Protein AF-0000000080303032 (afdb_homodimer)

Sequence (1088 aa):
MKIQVRINEEGALRNQRHAFSNRFTLVSELLQNARRAGARLIRIDHDPQALILTVQDDGHGLDDFQKLLSFHESGWDADTCTQERPFGVGFSKCLYAASRCVVASGRRRVDIDTAAALAKALVEVEECSLDDAVTGTRVELHGVDLPDLAQRVEELCAGFPVPVWFNGEPLKRAMAEAHLATQASAIGAVHLAGTRDGRYTHDTWVFLQGFCVLRPAWSTREDVNVVHLDSRQFMARLPDRDRLIDEDVQRQRIDTEVKACWRRTLEIAKAELPPRHFIDTYYGVMRGWGHVDLLNDLGTLPAELCSLVSGYPVQVEHGERRHLTPVPTAPSREAIESGAVQLVALDDVGDDNAPRWMMARARGWLVFDWIGVHADHWVMRHVRFLEEEGQRVTPVGEKLRMALEGRWVWPTVILCEKVRLRVGDDETLVGDAGVCHDGNLYIPDGETTGAPVEQLSSFTDEHDQFLEADRDADRDALADLLRLLRAVDPVQTLDSLLQPLRLGKYPLLHGKTFQLTVGVGLAPGHTVDLVDHAAAGGGSHAGRMKIQVRINEEGALRNQRHAFSNRFTLVSELLQNARRAGARLIRIDHDPQALILTVQDDGHGLDDFQKLLSFHESGWDADTCTQERPFGVGFSKCLYAASRCVVASGRRRVDIDTAAALAKALVEVEECSLDDAVTGTRVELHGVDLPDLAQRVEELCAGFPVPVWFNGEPLKRAMAEAHLATQASAIGAVHLAGTRDGRYTHDTWVFLQGFCVLRPAWSTREDVNVVHLDSRQFMARLPDRDRLIDEDVQRQRIDTEVKACWRRTLEIAKAELPPRHFIDTYYGVMRGWGHVDLLNDLGTLPAELCSLVSGYPVQVEHGERRHLTPVPTAPSREAIESGAVQLVALDDVGDDNAPRWMMARARGWLVFDWIGVHADHWVMRHVRFLEEEGQRVTPVGEKLRMALEGRWVWPTVILCEKVRLRVGDDETLVGDAGVCHDGNLYIPDGETTGAPVEQLSSFTDEHDQFLEADRDADRDALADLLRLLRAVDPVQTLDSLLQPLRLGKYPLLHGKTFQLTVGVGLAPGHTVDLVDHAAAGGGSHAGR

Secondary structure (DSSP, 8-state):
-EE--EE-HHHHHHHHGGG---TTHHHHHHHHHHHHTT-S-EEEEEETTTTEEEEEE-SS--S-GGGGGEET---S-HHHHHHH---S-TTHHHHHH-SEEEEEEETEEEEEEHHHHHTT--EEEEE--GGG-EEEEEEEEES---TTHHHHHHHHTTT-SS-EEETTEE---TT-GGGS--EEETTEEEE-TTTTT------EEEEETTEEEE--SS--SSS-EEEEE-TTT--BPTTT--SBTTHHHHHHHHHHHHHHHHHHHHHHHHHHS-HHHHHHHHHHHHHHHT-GGGGTT-S---GGGEEEE-S-----SSS--TTEEE-SSPPPHHHHHHTSS-EEE-PPP-TTTHHHHHHHHHHTPEEE-GGGS-TT-GGGGGEEEGGGS-EEEEEES--EEEE---SS--PEEEE-SEEEEEETTEEEEESSS-EEETTEEEE-TT--S-TTHHHH---B-TTS-B-HHHHHHHHHHHHHHHHHHT---HHHHHHHHHGGG-GGG-GGGTT-EEEEEE--SSS--EEEEE--------------/-EE--EE-HHHHHHHHGGG---TTHHHHHHHHHHHHTT-S-EEEEEETTTTEEEEEE-SS--S-GGGGGEET---S-HHHHHHH---S-TTHHHHHH-SEEEEEEETEEEEEEHHHHHTT--EEEEE--GGG-EEEEEEEEES---TTHHHHHHHHTTT-SS-EEETTEE---TT-GGGS--EEETTEEEEPTTTTT------EEEEETTEEEE--SS--SSS-EEEEE-TTT--BPTTT--SBTTHHHHHHHHHHHHHHHHHHHHHHHHHHS-HHHHHHHHHHHHHHHT-GGGGTT-S---GGGEEEE-S-----SSS--TTEEE-SSPPPHHHHHHTSS-EEE-PPP-TTTHHHHHHHHHHTPEEE-GGGS-TT-GGGGGEEEGGGS-EEEEEES--EEEE---SS--PEEEE-SEEEEEETTEEEEESSS-EEETTEEEE-TT--S-TTHHHH---B-TT--B-HHHHHHHHHHHHHHHHHHT---HHHHHHHHHGGG-GGG-GGGTT-EEEEEE--SSS--EEEEE--------------

InterPro domains:
  IPR036890 Histidine kinase/HSP90-like ATPase superfamily [G3DSA:3.30.565.10] (12-167)
  IPR036890 Histidine kinase/HSP90-like ATPase superfamily [SSF55874] (21-172)

Structure (mmCIF, N/CA/C/O backbone):
data_AF-0000000080303032-model_v1
#
loop_
_entity.id
_entity.type
_entity.pdbx_description
1 polymer 'ATP-binding protein'
#
loop_
_atom_site.group_PDB
_atom_site.id
_atom_site.type_symbol
_atom_site.label_atom_id
_atom_site.label_alt_id
_atom_site.label_comp_id
_atom_site.label_asym_id
_atom_site.label_entity_id
_atom_site.label_seq_id
_atom_site.pdbx_PDB_ins_code
_atom_site.Cartn_x
_atom_site.Cartn_y
_atom_site.Cartn_z
_atom_site.occupancy
_atom_site.B_iso_or_equiv
_atom_site.auth_seq_id
_atom_site.auth_comp_id
_atom_site.auth_asym_id
_atom_site.auth_atom_id
_atom_site.pdbx_PDB_model_num
ATOM 1 N N . MET A 1 1 ? 6.184 -39.406 -44.375 1 84.06 1 MET A N 1
ATOM 2 C CA . MET A 1 1 ? 6.414 -39.75 -43 1 84.06 1 MET A CA 1
ATOM 3 C C . MET A 1 1 ? 5.227 -39.344 -42.125 1 84.06 1 MET A C 1
ATOM 5 O O . MET A 1 1 ? 4.566 -38.344 -42.406 1 84.06 1 MET A O 1
ATOM 9 N N . LYS A 1 2 ? 4.812 -40.25 -41.219 1 92.62 2 LYS A N 1
ATOM 10 C CA . LYS A 1 2 ? 3.695 -39.969 -40.344 1 92.62 2 LYS A CA 1
ATOM 11 C C . LYS A 1 2 ? 4.172 -39.781 -38.906 1 92.62 2 LYS A C 1
ATOM 13 O O . LYS A 1 2 ? 5.129 -40.438 -38.469 1 92.62 2 LYS A O 1
ATOM 18 N N . ILE A 1 3 ? 3.484 -38.875 -38.281 1 93.62 3 ILE A N 1
ATOM 19 C CA . ILE A 1 3 ? 3.828 -38.594 -36.906 1 93.62 3 ILE A CA 1
ATOM 20 C C . ILE A 1 3 ? 2.588 -38.75 -36.031 1 93.62 3 ILE A C 1
ATOM 22 O O . ILE A 1 3 ? 1.463 -38.812 -36.531 1 93.62 3 ILE A O 1
ATOM 26 N N . GLN A 1 4 ? 2.865 -38.938 -34.75 1 94.62 4 GLN A N 1
ATOM 27 C CA . GLN A 1 4 ? 1.765 -39.156 -33.844 1 94.62 4 GLN A CA 1
ATOM 28 C C . GLN A 1 4 ? 2.152 -38.781 -32.406 1 94.62 4 GLN A C 1
ATOM 30 O O . GLN A 1 4 ? 3.326 -38.844 -32.031 1 94.62 4 GLN A O 1
ATOM 35 N N . VAL A 1 5 ? 1.166 -38.406 -31.656 1 93.19 5 VAL A N 1
ATOM 36 C CA . VAL A 1 5 ? 1.398 -38.062 -30.25 1 93.19 5 VAL A CA 1
ATOM 37 C C . VAL A 1 5 ? 1.874 -39.281 -29.484 1 93.19 5 VAL A C 1
ATOM 39 O O . VAL A 1 5 ? 1.268 -40.344 -29.578 1 93.19 5 VAL A O 1
ATOM 42 N N . ARG A 1 6 ? 2.963 -39.062 -28.797 1 90.44 6 ARG A N 1
ATOM 43 C CA . ARG A 1 6 ? 3.545 -40.094 -27.938 1 90.44 6 ARG A CA 1
ATOM 44 C C . ARG A 1 6 ? 3.965 -39.531 -26.594 1 90.44 6 ARG A C 1
ATOM 46 O O . ARG A 1 6 ? 4.316 -38.344 -26.516 1 90.44 6 ARG A O 1
ATOM 53 N N . ILE A 1 7 ? 3.883 -40.375 -25.578 1 89 7 ILE A N 1
ATOM 54 C CA . ILE A 1 7 ? 4.305 -39.938 -24.266 1 89 7 ILE A CA 1
ATOM 55 C C . ILE A 1 7 ? 5.457 -40.812 -23.766 1 89 7 ILE A C 1
ATOM 57 O O . ILE A 1 7 ? 5.352 -42.031 -23.766 1 89 7 ILE A O 1
ATOM 61 N N . ASN A 1 8 ? 6.543 -40.156 -23.453 1 88.25 8 ASN A N 1
ATOM 62 C CA . ASN A 1 8 ? 7.648 -40.844 -22.797 1 88.25 8 ASN A CA 1
ATOM 63 C C . ASN A 1 8 ? 7.41 -40.969 -21.297 1 88.25 8 ASN A C 1
ATOM 65 O O . ASN A 1 8 ? 7.477 -39.969 -20.562 1 88.25 8 ASN A O 1
ATOM 69 N N . GLU A 1 9 ? 7.293 -42.156 -20.812 1 86.12 9 GLU A N 1
ATOM 70 C CA . GLU A 1 9 ? 6.91 -42.375 -19.422 1 86.12 9 GLU A CA 1
ATOM 71 C C . GLU A 1 9 ? 8.016 -41.969 -18.469 1 86.12 9 GLU A C 1
ATOM 73 O O . GLU A 1 9 ? 7.75 -41.344 -17.438 1 86.12 9 GLU A O 1
ATOM 78 N N . GLU A 1 10 ? 9.203 -42.312 -18.812 1 84.38 10 GLU A N 1
ATOM 79 C CA . GLU A 1 10 ? 10.336 -41.969 -17.953 1 84.38 10 GLU A CA 1
ATOM 80 C C . GLU A 1 10 ? 10.5 -40.469 -17.844 1 84.38 10 GLU A C 1
ATOM 82 O O . GLU A 1 10 ? 10.734 -39.938 -16.75 1 84.38 10 GLU A O 1
ATOM 87 N N . GLY A 1 11 ? 10.32 -39.844 -18.969 1 86.56 11 GLY A N 1
ATOM 88 C CA . GLY A 1 11 ? 10.398 -38.406 -18.969 1 86.56 11 GLY A CA 1
ATOM 89 C C . GLY A 1 11 ? 9.281 -37.75 -18.203 1 86.56 11 GLY A C 1
ATOM 90 O O . GLY A 1 11 ? 9.508 -36.719 -17.516 1 86.56 11 GLY A O 1
ATOM 91 N N . ALA A 1 12 ? 8.203 -38.344 -18.281 1 87.38 12 ALA A N 1
ATOM 92 C CA . ALA A 1 12 ? 7.047 -37.812 -17.562 1 87.38 12 ALA A CA 1
ATOM 93 C C . ALA A 1 12 ? 7.266 -37.875 -16.062 1 87.38 12 ALA A C 1
ATOM 95 O O . ALA A 1 12 ? 6.957 -36.906 -15.344 1 87.38 12 ALA A O 1
ATOM 96 N N . LEU A 1 13 ? 7.848 -38.906 -15.609 1 87.12 13 LEU A N 1
ATOM 97 C CA . LEU A 1 13 ? 8.102 -39.062 -14.188 1 87.12 13 LEU A CA 1
ATOM 98 C C . LEU A 1 13 ? 9.156 -38.062 -13.703 1 87.12 13 LEU A C 1
ATOM 100 O O . LEU A 1 13 ? 9.016 -37.469 -12.633 1 87.12 13 LEU A O 1
ATOM 104 N N . ARG A 1 14 ? 10.07 -37.844 -14.469 1 84.56 14 ARG A N 1
ATOM 105 C CA . ARG A 1 14 ? 11.133 -36.906 -14.133 1 84.56 14 ARG A CA 1
ATOM 106 C C . ARG A 1 14 ? 10.602 -35.5 -14.078 1 84.56 14 ARG A C 1
ATOM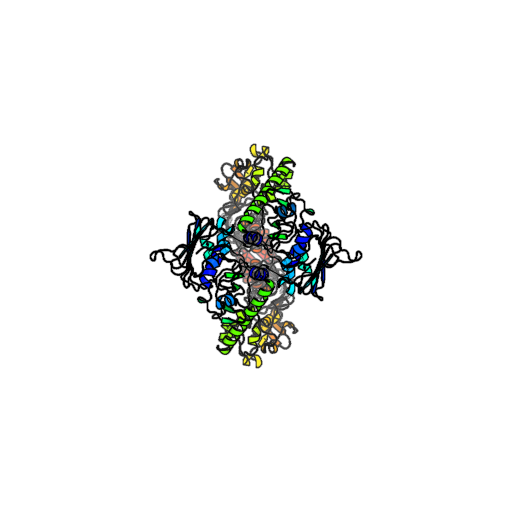 108 O O . ARG A 1 14 ? 10.906 -34.719 -13.148 1 84.56 14 ARG A O 1
ATOM 115 N N . ASN A 1 15 ? 9.805 -35.188 -15.062 1 87.38 15 ASN A N 1
ATOM 116 C CA . ASN A 1 15 ? 9.273 -33.844 -15.18 1 87.38 15 ASN A CA 1
ATOM 117 C C . ASN A 1 15 ? 8.281 -33.531 -14.062 1 87.38 15 ASN A C 1
ATOM 119 O O . ASN A 1 15 ? 8.18 -32.375 -13.617 1 87.38 15 ASN A O 1
ATOM 123 N N . GLN A 1 16 ? 7.691 -34.5 -13.602 1 86.94 16 GLN A N 1
ATOM 124 C CA . GLN A 1 16 ? 6.648 -34.312 -12.602 1 86.94 16 GLN A CA 1
ATOM 125 C C . GLN A 1 16 ? 7.223 -33.75 -11.305 1 86.94 16 GLN A C 1
ATOM 127 O O . GLN A 1 16 ? 6.559 -32.969 -10.609 1 86.94 16 GLN A O 1
ATOM 132 N N . ARG A 1 17 ? 8.391 -34.031 -11.039 1 85.38 17 ARG A N 1
ATOM 133 C CA . ARG A 1 17 ? 9.07 -33.531 -9.852 1 85.38 17 ARG A CA 1
ATOM 134 C C . ARG A 1 17 ? 9.094 -32.031 -9.828 1 85.38 17 ARG A C 1
ATOM 136 O O . ARG A 1 17 ? 9.016 -31.406 -8.766 1 85.38 17 ARG A O 1
ATOM 143 N N . HIS A 1 18 ? 9.086 -31.5 -10.984 1 86.75 18 HIS A N 1
ATOM 144 C CA . HIS A 1 18 ? 9.273 -30.047 -11.094 1 86.75 18 HIS A CA 1
ATOM 145 C C . HIS A 1 18 ? 7.949 -29.344 -11.367 1 86.75 18 HIS A C 1
ATOM 147 O O . HIS A 1 18 ? 7.93 -28.156 -11.672 1 86.75 18 HIS A O 1
ATOM 153 N N . ALA A 1 19 ? 6.945 -30.094 -11.289 1 86.75 19 ALA A N 1
ATOM 154 C CA . ALA A 1 19 ? 5.633 -29.5 -11.539 1 86.75 19 ALA A CA 1
ATOM 155 C C . ALA A 1 19 ? 5.031 -28.938 -10.25 1 86.75 19 ALA A C 1
ATOM 157 O O . ALA A 1 19 ? 4.055 -28.188 -10.297 1 86.75 19 ALA A O 1
ATOM 158 N N . PHE A 1 20 ? 5.695 -29.281 -9.18 1 85.5 20 PHE A N 1
ATOM 159 C CA . PHE A 1 20 ? 5.18 -28.812 -7.898 1 85.5 20 PHE A CA 1
ATOM 160 C C . PHE A 1 20 ? 5.875 -27.531 -7.469 1 85.5 20 PHE A C 1
ATOM 162 O O . PHE A 1 20 ? 7.094 -27.406 -7.586 1 85.5 20 PHE A O 1
ATOM 169 N N . SER A 1 21 ? 5.066 -26.641 -6.902 1 80.62 21 SER A N 1
ATOM 170 C CA . SER A 1 21 ? 5.531 -25.281 -6.645 1 80.62 21 SER A CA 1
ATOM 171 C C . SER A 1 21 ? 6.422 -25.234 -5.41 1 80.62 21 SER A C 1
ATOM 173 O O . SER A 1 21 ? 7.367 -24.438 -5.355 1 80.62 21 SER A O 1
ATOM 175 N N . ASN A 1 22 ? 5.949 -26 -4.398 1 82.81 22 ASN A N 1
ATOM 176 C CA . ASN A 1 22 ? 6.73 -25.891 -3.172 1 82.81 22 ASN A CA 1
ATOM 177 C C . ASN A 1 22 ? 6.668 -27.188 -2.363 1 82.81 22 ASN A C 1
ATOM 179 O O . ASN A 1 22 ? 5.895 -28.094 -2.689 1 82.81 22 ASN A O 1
ATOM 183 N N . ARG A 1 23 ? 7.441 -27.234 -1.36 1 86.06 23 ARG A N 1
ATOM 184 C CA . ARG A 1 23 ? 7.629 -28.453 -0.582 1 86.06 23 ARG A CA 1
ATOM 185 C C . ARG A 1 23 ? 6.402 -28.75 0.278 1 86.06 23 ARG A C 1
ATOM 187 O O . ARG A 1 23 ? 6.234 -29.859 0.761 1 86.06 23 ARG A O 1
ATOM 194 N N . PHE A 1 24 ? 5.543 -27.828 0.519 1 89.06 24 PHE A N 1
ATOM 195 C CA . PHE A 1 24 ? 4.41 -28.031 1.416 1 89.06 24 PHE A CA 1
ATOM 196 C C . PHE A 1 24 ? 3.23 -28.641 0.673 1 89.06 24 PHE A C 1
ATOM 198 O O . PHE A 1 24 ? 2.246 -29.047 1.291 1 89.06 24 PHE A O 1
ATOM 205 N N . THR A 1 25 ? 3.334 -28.766 -0.634 1 89.44 25 THR A N 1
ATOM 206 C CA . THR A 1 25 ? 2.25 -29.297 -1.453 1 89.44 25 THR A CA 1
ATOM 207 C C . THR A 1 25 ? 1.944 -30.734 -1.076 1 89.44 25 THR A C 1
ATOM 209 O O . THR A 1 25 ? 0.823 -31.219 -1.268 1 89.44 25 THR A O 1
ATOM 212 N N . LEU A 1 26 ? 2.895 -31.406 -0.548 1 92.38 26 LEU A N 1
ATOM 213 C CA . LEU A 1 26 ? 2.646 -32.781 -0.146 1 92.38 26 LEU A CA 1
ATOM 214 C C . LEU A 1 26 ? 1.559 -32.844 0.92 1 92.38 26 LEU A C 1
ATOM 216 O O . LEU A 1 26 ? 0.763 -33.812 0.94 1 92.38 26 LEU A O 1
ATOM 220 N N . VAL A 1 27 ? 1.464 -31.859 1.746 1 94.75 27 VAL A N 1
ATOM 221 C CA . VAL A 1 27 ? 0.448 -31.828 2.793 1 94.75 27 VAL A CA 1
ATOM 222 C C . VAL A 1 27 ? -0.932 -31.641 2.168 1 94.75 27 VAL A C 1
ATOM 224 O O . VAL A 1 27 ? -1.874 -32.344 2.5 1 94.75 27 VAL A O 1
ATOM 227 N N . SER A 1 28 ? -0.99 -30.734 1.259 1 93.19 28 SER A N 1
ATOM 228 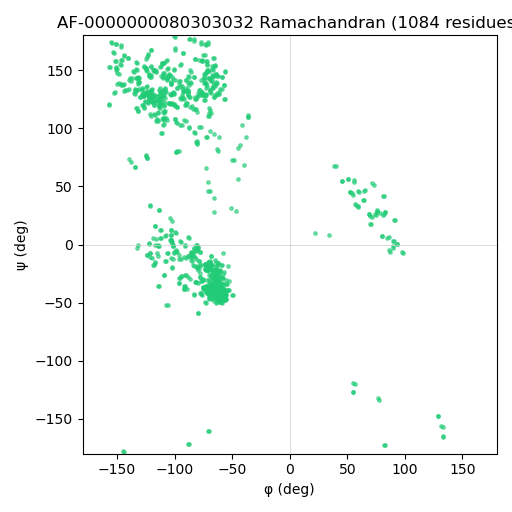C CA . SER A 1 28 ? -2.26 -30.484 0.584 1 93.19 28 SER A CA 1
ATOM 229 C C . SER A 1 28 ? -2.74 -31.719 -0.166 1 93.19 28 SER A C 1
ATOM 231 O O . SER A 1 28 ? -3.936 -32.031 -0.178 1 93.19 28 SER A O 1
ATOM 233 N N . GLU A 1 29 ? -1.803 -32.375 -0.748 1 91.94 29 GLU A N 1
ATOM 234 C CA . GLU A 1 29 ? -2.145 -33.594 -1.493 1 91.94 29 GLU A CA 1
ATOM 235 C C . GLU A 1 29 ? -2.721 -34.656 -0.572 1 91.94 29 GLU A C 1
ATOM 237 O O . GLU A 1 29 ? -3.725 -35.312 -0.9 1 91.94 29 GLU A O 1
ATOM 242 N N . LEU A 1 30 ? -2.096 -34.844 0.532 1 95.62 30 LEU A N 1
ATOM 243 C CA . LEU A 1 30 ? -2.557 -35.844 1.464 1 95.62 30 LEU A CA 1
ATOM 244 C C . LEU A 1 30 ? -3.908 -35.469 2.062 1 95.62 30 LEU A C 1
ATOM 246 O O . LEU A 1 30 ? -4.766 -36.344 2.266 1 95.62 30 LEU A O 1
ATOM 250 N N . LEU A 1 31 ? -4.066 -34.188 2.291 1 96 31 LEU A N 1
ATOM 251 C CA . LEU A 1 31 ? -5.355 -33.719 2.779 1 96 31 LEU A CA 1
ATOM 252 C C . LEU A 1 31 ? -6.453 -33.969 1.751 1 96 31 LEU A C 1
ATOM 254 O O . LEU A 1 31 ? -7.555 -34.375 2.104 1 96 31 LEU A O 1
ATOM 258 N N . GLN A 1 32 ? -6.145 -33.75 0.518 1 92.94 32 GLN A N 1
ATOM 259 C CA . GLN A 1 32 ? -7.109 -33.969 -0.552 1 92.94 32 GLN A CA 1
ATOM 260 C C . GLN A 1 32 ? -7.484 -35.438 -0.647 1 92.94 32 GLN A C 1
ATOM 262 O O . GLN A 1 32 ? -8.664 -35.781 -0.78 1 92.94 32 GLN A O 1
ATOM 267 N N . ASN A 1 33 ? -6.473 -36.25 -0.577 1 92.75 33 ASN A N 1
ATOM 268 C CA . ASN A 1 33 ? -6.738 -37.688 -0.634 1 92.75 33 ASN A CA 1
ATOM 269 C C . ASN A 1 33 ? -7.629 -38.156 0.519 1 92.75 33 ASN A C 1
ATOM 271 O O . ASN A 1 33 ? -8.547 -38.938 0.323 1 92.75 33 ASN A O 1
ATOM 275 N N . ALA A 1 34 ? -7.34 -37.688 1.645 1 95.69 34 ALA A N 1
ATOM 276 C CA . ALA A 1 34 ? -8.148 -38 2.812 1 95.69 34 ALA A CA 1
ATOM 277 C C . ALA A 1 34 ? -9.602 -37.594 2.619 1 95.69 34 ALA A C 1
ATOM 279 O O . ALA A 1 34 ? -10.523 -38.344 2.91 1 95.69 34 ALA A O 1
ATOM 280 N N . ARG A 1 35 ? -9.789 -36.406 2.16 1 94.25 35 ARG A N 1
ATOM 281 C CA . ARG A 1 35 ? -11.125 -35.875 1.912 1 94.25 35 ARG A CA 1
ATOM 282 C C . ARG A 1 35 ? -11.867 -36.719 0.886 1 94.25 35 ARG A C 1
ATOM 284 O O . ARG A 1 35 ? -13.031 -37.062 1.094 1 94.25 35 ARG A O 1
ATOM 291 N N . ARG A 1 36 ? -11.211 -37.094 -0.184 1 92.69 36 ARG A N 1
ATOM 292 C CA . ARG A 1 36 ? -11.805 -37.906 -1.241 1 92.69 36 ARG A CA 1
ATOM 293 C C . ARG A 1 36 ? -12.195 -39.281 -0.721 1 92.69 36 ARG A C 1
ATOM 295 O O . ARG A 1 36 ? -13.164 -39.906 -1.198 1 92.69 36 ARG A O 1
ATOM 302 N N . ALA A 1 37 ? -11.492 -39.688 0.276 1 93.69 37 ALA A N 1
ATOM 303 C CA . ALA A 1 37 ? -11.766 -41 0.885 1 93.69 37 ALA A CA 1
ATOM 304 C C . ALA A 1 37 ? -12.953 -40.906 1.844 1 93.69 37 ALA A C 1
ATOM 306 O O . ALA A 1 37 ? -13.328 -41.906 2.467 1 93.69 37 ALA A O 1
ATOM 307 N N . GLY A 1 38 ? -13.453 -39.75 2.027 1 94.5 38 GLY A N 1
ATOM 308 C CA . GLY A 1 38 ? -14.602 -39.562 2.896 1 94.5 38 GLY A CA 1
ATOM 309 C C . GLY A 1 38 ? -14.234 -39.469 4.363 1 94.5 38 GLY A C 1
ATOM 310 O O . GLY A 1 38 ? -15.008 -39.906 5.23 1 94.5 38 GLY A O 1
ATOM 311 N N . ALA A 1 39 ? -13.109 -39.031 4.633 1 97.06 39 ALA A N 1
ATOM 312 C CA . ALA A 1 39 ? -12.648 -38.938 6.012 1 97.06 39 ALA A CA 1
ATOM 313 C C . ALA A 1 39 ? -13.531 -37.969 6.805 1 97.06 39 ALA A C 1
ATOM 315 O O . ALA A 1 39 ? -13.984 -36.938 6.277 1 97.06 39 ALA A O 1
ATOM 316 N N . ARG A 1 40 ? -13.734 -38.281 8.078 1 97.62 40 ARG A N 1
ATOM 317 C CA . ARG A 1 40 ? -14.438 -37.406 9.008 1 97.62 40 ARG A CA 1
ATOM 318 C C . ARG A 1 40 ? -13.461 -36.688 9.914 1 97.62 40 ARG A C 1
ATOM 320 O O . ARG A 1 40 ? -13.805 -35.656 10.523 1 97.62 40 ARG A O 1
ATOM 327 N N . LEU A 1 41 ? -12.32 -37.281 9.977 1 98.06 41 LEU A N 1
ATOM 328 C CA . LEU A 1 41 ? -11.242 -36.688 10.766 1 98.06 41 LEU A CA 1
ATOM 329 C C . LEU A 1 41 ? -9.883 -37 10.148 1 98.06 41 LEU A C 1
ATOM 331 O O . LEU A 1 41 ? -9.648 -38.156 9.719 1 98.06 41 LEU A O 1
ATOM 335 N N . ILE A 1 42 ? -8.961 -36 10.133 1 98.56 42 ILE A N 1
ATOM 336 C CA . ILE A 1 42 ? -7.602 -36.156 9.641 1 98.56 42 ILE A CA 1
ATOM 337 C C . ILE A 1 42 ? -6.609 -35.719 10.711 1 98.56 42 ILE A C 1
ATOM 339 O O . ILE A 1 42 ? -6.754 -34.625 11.289 1 98.56 42 ILE A O 1
ATOM 343 N N . ARG A 1 43 ? -5.652 -36.5 11.008 1 98.5 43 ARG A N 1
ATOM 344 C CA . ARG A 1 43 ? -4.605 -36.188 11.969 1 98.5 43 ARG A CA 1
ATOM 345 C C . ARG A 1 43 ? -3.258 -36.031 11.281 1 98.5 43 ARG A C 1
ATOM 347 O O . ARG A 1 43 ? -2.838 -36.875 10.508 1 98.5 43 ARG A O 1
ATOM 354 N N . ILE A 1 44 ? -2.637 -34.906 11.516 1 98.44 44 ILE A N 1
ATOM 355 C CA . ILE A 1 44 ? -1.302 -34.625 11 1 98.44 44 ILE A CA 1
ATOM 356 C C . ILE A 1 44 ? -0.309 -34.531 12.156 1 98.44 44 ILE A C 1
ATOM 358 O O . ILE A 1 44 ? -0.483 -33.719 13.07 1 98.44 44 ILE A O 1
ATOM 362 N N . ASP A 1 45 ? 0.649 -35.312 12.156 1 98.25 45 ASP A N 1
ATOM 363 C CA . ASP A 1 45 ? 1.74 -35.281 13.133 1 98.25 45 ASP A CA 1
ATOM 364 C C . ASP A 1 45 ? 3.074 -35 12.445 1 98.25 45 ASP A C 1
ATOM 366 O O . ASP A 1 45 ? 3.469 -35.719 11.516 1 98.25 45 ASP A O 1
ATOM 370 N N . HIS A 1 46 ? 3.734 -33.969 12.859 1 97.75 46 HIS A N 1
ATOM 371 C CA . HIS A 1 46 ? 4.992 -33.531 12.258 1 97.75 46 HIS A CA 1
ATOM 372 C C . HIS A 1 46 ? 6.094 -33.406 13.312 1 97.75 46 HIS A C 1
ATOM 374 O O . HIS A 1 46 ? 5.91 -32.75 14.336 1 97.75 46 HIS A O 1
ATOM 380 N N . ASP A 1 47 ? 7.172 -34.094 13.156 1 96.38 47 ASP A N 1
ATOM 381 C CA . ASP A 1 47 ? 8.383 -34 13.969 1 96.38 47 ASP A CA 1
ATOM 382 C C . ASP A 1 47 ? 9.531 -33.406 13.172 1 96.38 47 ASP A C 1
ATOM 384 O O . ASP A 1 47 ? 10.227 -34.094 12.438 1 96.38 47 ASP A O 1
ATOM 388 N N . PRO A 1 48 ? 9.711 -32.156 13.32 1 93.56 48 PRO A N 1
ATOM 389 C CA . PRO A 1 48 ? 10.727 -31.484 12.508 1 93.56 48 PRO A CA 1
ATOM 390 C C . PRO A 1 48 ? 12.133 -32 12.773 1 93.56 48 PRO A C 1
ATOM 392 O O . PRO A 1 48 ? 12.977 -32.031 11.875 1 93.56 48 PRO A O 1
ATOM 395 N N . GLN A 1 49 ? 12.477 -32.438 13.984 1 94.62 49 GLN A N 1
ATOM 396 C CA . GLN A 1 49 ? 13.805 -32.938 14.32 1 94.62 49 GLN A CA 1
ATOM 397 C C . GLN A 1 49 ? 14.062 -34.312 13.672 1 94.62 49 GLN A C 1
ATOM 399 O O . GLN A 1 49 ? 15.125 -34.531 13.078 1 94.62 49 GLN A O 1
ATOM 404 N N . ALA A 1 50 ? 13.086 -35.125 13.688 1 95.88 50 ALA A N 1
ATOM 405 C CA . ALA A 1 50 ? 13.227 -36.469 13.094 1 95.88 50 ALA A CA 1
ATOM 406 C C . ALA A 1 50 ? 12.938 -36.406 11.594 1 95.88 50 ALA A C 1
ATOM 408 O O . ALA A 1 50 ? 13.172 -37.406 10.883 1 95.88 50 ALA A O 1
ATOM 409 N N . LEU A 1 51 ? 12.406 -35.312 11.062 1 96.56 51 LEU A N 1
ATOM 410 C CA . LEU A 1 51 ? 12.039 -35.125 9.664 1 96.56 51 LEU A CA 1
ATOM 411 C C . LEU A 1 51 ? 10.992 -36.156 9.234 1 96.56 51 LEU A C 1
ATOM 413 O O . LEU A 1 51 ? 11.133 -36.781 8.188 1 96.56 51 LEU A O 1
ATOM 417 N N . ILE A 1 52 ? 9.984 -36.312 10.125 1 97.69 52 ILE A N 1
ATOM 418 C CA . ILE A 1 52 ? 8.914 -37.25 9.852 1 97.69 52 ILE A CA 1
ATOM 419 C C . ILE A 1 52 ? 7.57 -36.531 9.82 1 97.69 52 ILE A C 1
ATOM 421 O O . ILE A 1 52 ? 7.285 -35.719 10.68 1 97.69 52 ILE A O 1
ATOM 425 N N . LEU A 1 53 ? 6.789 -36.812 8.82 1 98 53 LEU A N 1
ATOM 426 C CA . LEU A 1 53 ? 5.406 -36.375 8.711 1 98 53 LEU A CA 1
ATOM 427 C C . LEU A 1 53 ? 4.449 -37.562 8.625 1 98 53 LEU A C 1
ATOM 429 O O . LEU A 1 53 ? 4.656 -38.469 7.824 1 98 53 LEU A O 1
ATOM 433 N N . THR A 1 54 ? 3.451 -37.562 9.469 1 98.31 54 THR A N 1
ATOM 434 C CA . THR A 1 54 ? 2.428 -38.594 9.422 1 98.31 54 THR A CA 1
ATOM 435 C C . THR A 1 54 ? 1.043 -38 9.234 1 98.31 54 THR A C 1
ATOM 437 O O . THR A 1 54 ? 0.682 -37.031 9.922 1 98.31 54 THR A O 1
ATOM 440 N N . VAL A 1 55 ? 0.31 -38.5 8.297 1 98.25 55 VAL A N 1
ATOM 441 C CA . VAL A 1 55 ? -1.073 -38.094 8.062 1 98.25 55 VAL A CA 1
ATOM 442 C C . VAL A 1 55 ? -1.985 -39.312 8.125 1 98.25 55 VAL A C 1
ATOM 444 O O . VAL A 1 55 ? -1.773 -40.281 7.402 1 98.25 55 VAL A O 1
ATOM 447 N N . GLN A 1 56 ? -2.934 -39.25 8.992 1 98.25 56 GLN A N 1
ATOM 448 C CA . GLN A 1 56 ? -3.861 -40.344 9.156 1 98.25 56 GLN A CA 1
ATOM 449 C C . GLN A 1 56 ? -5.309 -39.875 9.039 1 98.25 56 GLN A C 1
ATOM 451 O O . GLN A 1 56 ? -5.688 -38.875 9.617 1 98.25 56 GLN A O 1
ATOM 456 N N . ASP A 1 57 ? -6.043 -40.625 8.195 1 98.12 57 ASP A N 1
ATOM 457 C CA . ASP A 1 57 ? -7.465 -40.344 8.062 1 98.12 57 ASP A CA 1
ATOM 458 C C . ASP A 1 57 ? -8.312 -41.531 8.438 1 98.12 57 ASP A C 1
ATOM 460 O O . ASP A 1 57 ? -7.789 -42.625 8.633 1 98.12 57 ASP A O 1
ATOM 464 N N . ASP A 1 58 ? -9.641 -41.375 8.617 1 97.62 58 ASP A N 1
ATOM 465 C CA . ASP A 1 58 ? -10.562 -42.469 8.945 1 97.62 58 ASP A CA 1
ATOM 466 C C . ASP A 1 58 ? -11.539 -42.719 7.797 1 97.62 58 ASP A C 1
ATOM 468 O O . ASP A 1 58 ? -12.711 -43.031 8.031 1 97.62 58 ASP A O 1
ATOM 472 N N . GLY A 1 59 ? -11.07 -42.438 6.605 1 96.12 59 GLY A N 1
ATOM 473 C CA . GLY A 1 59 ? -11.914 -42.688 5.441 1 96.12 59 GLY A CA 1
ATOM 474 C C . GLY A 1 59 ? -12.117 -44.156 5.137 1 96.12 59 GLY A C 1
ATOM 475 O O . GLY A 1 59 ? -11.93 -45 6.008 1 96.12 59 GLY A O 1
ATOM 476 N N . HIS A 1 60 ? -12.531 -44.469 3.883 1 93.75 60 HIS A N 1
ATOM 477 C CA . HIS A 1 60 ? -12.914 -45.812 3.525 1 93.75 60 HIS A CA 1
ATOM 478 C C . HIS A 1 60 ? -11.68 -46.688 3.252 1 93.75 60 HIS A C 1
ATOM 480 O O . HIS A 1 60 ? -11.805 -47.875 3.01 1 93.75 60 HIS A O 1
ATOM 486 N N . GLY A 1 61 ? -10.547 -46.062 3.34 1 93.31 61 GLY A N 1
ATOM 487 C CA . GLY A 1 61 ? -9.312 -46.812 3.18 1 93.31 61 GLY A CA 1
ATOM 488 C C . GLY A 1 61 ? -8.938 -47.031 1.728 1 93.31 61 GLY A C 1
ATOM 489 O O . GLY A 1 61 ? -9.508 -46.406 0.828 1 93.31 61 GLY A O 1
ATOM 490 N N . LEU A 1 62 ? -7.895 -47.844 1.581 1 91.38 62 LEU A N 1
ATOM 491 C CA . LEU A 1 62 ? -7.32 -48.156 0.275 1 91.38 62 LEU A CA 1
ATOM 492 C C . LEU A 1 62 ? -7.438 -49.656 -0.03 1 91.38 62 LEU A C 1
ATOM 494 O O . LEU A 1 62 ? -6.809 -50.469 0.637 1 91.38 62 LEU A O 1
ATOM 498 N N . ASP A 1 63 ? -8.227 -49.938 -0.985 1 86.44 63 ASP A N 1
ATOM 499 C CA . ASP A 1 63 ? -8.414 -51.344 -1.348 1 86.44 63 ASP A CA 1
ATOM 500 C C . ASP A 1 63 ? -7.297 -51.812 -2.275 1 86.44 63 ASP A C 1
ATOM 502 O O . ASP A 1 63 ? -6.789 -52.938 -2.123 1 86.44 63 ASP A O 1
ATOM 506 N N . ASP A 1 64 ? -6.988 -50.969 -3.217 1 91.38 64 ASP A N 1
ATOM 507 C CA . ASP A 1 64 ? -5.953 -51.312 -4.199 1 91.38 64 ASP A CA 1
ATOM 508 C C . ASP A 1 64 ? -4.762 -50.375 -4.066 1 91.38 64 ASP A C 1
ATOM 510 O O . ASP A 1 64 ? -4.812 -49.219 -4.52 1 91.38 64 ASP A O 1
ATOM 514 N N . PHE A 1 65 ? -3.684 -50.906 -3.531 1 93.94 65 PHE A N 1
ATOM 515 C CA . PHE A 1 65 ? -2.498 -50.094 -3.27 1 93.94 65 PHE A CA 1
ATOM 516 C C . PHE A 1 65 ? -1.829 -49.688 -4.574 1 93.94 65 PHE A C 1
ATOM 518 O O . PHE A 1 65 ? -1.049 -48.719 -4.602 1 93.94 65 PHE A O 1
ATOM 525 N N . GLN A 1 66 ? -2.141 -50.375 -5.641 1 93.12 66 GLN A N 1
ATOM 526 C CA . GLN A 1 66 ? -1.559 -50 -6.93 1 93.12 66 GLN A CA 1
ATOM 527 C C . GLN A 1 66 ? -2.002 -48.625 -7.359 1 93.12 66 GLN A C 1
ATOM 529 O O . GLN A 1 66 ? -1.279 -47.938 -8.078 1 93.12 66 GLN A O 1
ATOM 534 N N . LYS A 1 67 ? -3.062 -48.219 -6.848 1 90.31 67 LYS A N 1
ATOM 535 C CA . LYS A 1 67 ? -3.607 -46.906 -7.223 1 90.31 67 LYS A CA 1
ATOM 536 C C . LYS A 1 67 ? -2.688 -45.781 -6.77 1 90.31 67 LYS A C 1
ATOM 538 O O . LYS A 1 67 ? -2.646 -44.719 -7.398 1 90.31 67 LYS A O 1
ATOM 543 N N . LEU A 1 68 ? -1.972 -46.031 -5.723 1 91.69 68 LEU A N 1
ATOM 544 C CA . LEU A 1 68 ? -1.042 -45.031 -5.219 1 91.69 68 LEU A CA 1
ATOM 545 C C . LEU A 1 68 ? 0.063 -44.75 -6.23 1 91.69 68 LEU A C 1
ATOM 547 O O . LEU A 1 68 ? 0.579 -43.625 -6.305 1 91.69 68 LEU A O 1
ATOM 551 N N . LEU A 1 69 ? 0.357 -45.781 -6.992 1 93.19 69 LEU A N 1
ATOM 552 C CA . LEU A 1 69 ? 1.527 -45.688 -7.855 1 93.19 69 LEU A CA 1
ATOM 553 C C . LEU A 1 69 ? 1.116 -45.656 -9.328 1 93.19 69 LEU A C 1
ATOM 555 O O . LEU A 1 69 ? 1.968 -45.75 -10.211 1 93.19 69 LEU A O 1
ATOM 559 N N . SER A 1 70 ? -0.176 -45.594 -9.555 1 91.69 70 SER A N 1
ATOM 560 C CA . SER A 1 70 ? -0.675 -45.438 -10.914 1 91.69 70 SER A CA 1
ATOM 561 C C . SER A 1 70 ? -0.935 -43.938 -11.211 1 91.69 70 SER A C 1
ATOM 563 O O . SER A 1 70 ? -1.961 -43.406 -10.805 1 91.69 70 SER A O 1
ATOM 565 N N . PHE A 1 71 ? -0.066 -43.438 -11.898 1 90.06 71 PHE A N 1
ATOM 566 C CA . PHE A 1 71 ? -0.131 -42 -12.117 1 90.06 71 PHE A CA 1
ATOM 567 C C . PHE A 1 71 ? -1.014 -41.688 -13.32 1 90.06 71 PHE A C 1
ATOM 569 O O . PHE A 1 71 ? -0.974 -42.375 -14.336 1 90.06 71 PHE A O 1
ATOM 576 N N . HIS A 1 72 ? -1.802 -40.625 -13.18 1 87.62 72 HIS A N 1
ATOM 577 C CA . HIS A 1 72 ? -2.738 -40.094 -14.164 1 87.62 72 HIS A CA 1
ATOM 578 C C . HIS A 1 72 ? -3.916 -41.062 -14.367 1 87.62 72 HIS A C 1
ATOM 580 O O . HIS A 1 72 ? -4.449 -41.156 -15.477 1 87.62 72 HIS A O 1
ATOM 586 N N . GLU A 1 73 ? -4.094 -41.75 -13.344 1 83.44 73 GLU A N 1
ATOM 587 C CA . GLU A 1 73 ? -5.289 -42.594 -13.25 1 83.44 73 GLU A CA 1
ATOM 588 C C . GLU A 1 73 ? -6.125 -42.219 -12.031 1 83.44 73 GLU A C 1
ATOM 590 O O . GLU A 1 73 ? -5.59 -42.031 -10.938 1 83.44 73 GLU A O 1
ATOM 595 N N . SER A 1 74 ? -7.328 -41.656 -12.086 1 70.06 74 SER A N 1
ATOM 596 C CA . SER A 1 74 ? -8.133 -41.156 -10.969 1 70.06 74 SER A CA 1
ATOM 597 C C . SER A 1 74 ? -8.406 -42.281 -9.961 1 70.06 74 SER A C 1
ATOM 599 O O . SER A 1 74 ? -8.344 -42.062 -8.75 1 70.06 74 SER A O 1
ATOM 601 N N . GLY A 1 75 ? -8.117 -43.438 -10.141 1 72.75 75 GLY A N 1
ATOM 602 C CA . GLY A 1 75 ? -8.383 -44.625 -9.359 1 72.75 75 GLY A CA 1
ATOM 603 C C . GLY A 1 75 ? -9.562 -44.469 -8.422 1 72.75 75 GLY A C 1
ATOM 604 O O . GLY A 1 75 ? -9.805 -45.344 -7.566 1 72.75 75 GLY A O 1
ATOM 605 N N . TRP A 1 76 ? -10.352 -43.438 -8.492 1 80.06 76 TRP A N 1
ATOM 606 C CA . TRP A 1 76 ? -11.484 -43.156 -7.613 1 80.06 76 TRP A CA 1
ATOM 607 C C . TRP A 1 76 ? -12.797 -43.562 -8.281 1 80.06 76 TRP A C 1
ATOM 609 O O . TRP A 1 76 ? -12.828 -43.875 -9.477 1 80.06 76 TRP A O 1
ATOM 619 N N . ASP A 1 77 ? -13.766 -43.594 -7.551 1 78.75 77 ASP A N 1
ATOM 620 C CA . ASP A 1 77 ? -15.086 -43.938 -8.078 1 78.75 77 ASP A CA 1
ATOM 621 C C . ASP A 1 77 ? -15.664 -42.781 -8.906 1 78.75 77 ASP A C 1
ATOM 623 O O . ASP A 1 77 ? -15.164 -41.656 -8.852 1 78.75 77 ASP A O 1
ATOM 627 N N . ALA A 1 78 ? -16.609 -43.031 -9.664 1 77.62 78 ALA A N 1
ATOM 628 C CA . ALA A 1 78 ? -17.172 -42.125 -10.648 1 77.62 78 ALA A CA 1
ATOM 629 C C . ALA A 1 78 ? -17.688 -40.844 -9.992 1 77.62 78 ALA A C 1
ATOM 631 O O . ALA A 1 78 ? -17.484 -39.75 -10.516 1 77.62 78 ALA A O 1
ATOM 632 N N . ASP A 1 79 ? -18.297 -41.062 -8.867 1 75.38 79 ASP A N 1
ATOM 633 C CA . ASP A 1 79 ? -18.859 -39.906 -8.18 1 75.38 79 ASP A CA 1
ATOM 634 C C . ASP A 1 79 ? -17.75 -38.969 -7.715 1 75.38 79 ASP A C 1
ATOM 636 O O . ASP A 1 79 ? -17.859 -37.75 -7.887 1 75.38 79 ASP A O 1
ATOM 640 N N . THR A 1 80 ? -16.734 -39.5 -7.199 1 81.62 80 THR A N 1
ATOM 641 C CA . THR A 1 80 ? -15.602 -38.719 -6.742 1 81.62 80 THR A CA 1
ATOM 642 C C . THR A 1 80 ? -14.922 -38.031 -7.914 1 81.62 80 THR A C 1
ATOM 644 O O . THR A 1 80 ? -14.531 -36.844 -7.805 1 81.62 80 THR A O 1
ATOM 647 N N . CYS A 1 81 ? -14.883 -38.594 -9 1 79.62 81 CYS A N 1
ATOM 648 C CA . CYS A 1 81 ? -14.242 -38.031 -10.18 1 79.62 81 CYS A CA 1
ATOM 649 C C . CYS A 1 81 ? -15.023 -36.812 -10.68 1 79.62 81 CYS A C 1
ATOM 651 O O . CYS A 1 81 ? -14.422 -35.812 -11.094 1 79.62 81 CYS A O 1
ATOM 653 N N . THR A 1 82 ? -16.266 -36.906 -10.562 1 75.12 82 THR A N 1
ATOM 654 C CA . THR A 1 82 ? -17.109 -35.844 -11.039 1 75.12 82 THR A CA 1
ATOM 655 C C . THR A 1 82 ? -17.016 -34.625 -10.125 1 75.12 82 THR A C 1
ATOM 657 O O . THR A 1 82 ? -16.922 -33.5 -10.594 1 75.12 82 THR A O 1
ATOM 660 N N . GLN A 1 83 ? -16.891 -34.938 -8.836 1 74.44 83 GLN A N 1
ATOM 661 C CA . GLN A 1 83 ? -16.953 -33.875 -7.855 1 74.44 83 GLN A CA 1
ATOM 662 C C . GLN A 1 83 ? -15.57 -33.281 -7.578 1 74.44 83 GLN A C 1
ATOM 664 O O . GLN A 1 83 ? -15.422 -32.062 -7.414 1 74.44 83 GLN A O 1
ATOM 669 N N . GLU A 1 84 ? -14.664 -34.188 -7.574 1 78.5 84 GLU A N 1
ATOM 670 C CA . GLU A 1 84 ? -13.352 -33.812 -7.059 1 78.5 84 GLU A CA 1
ATOM 671 C C . GLU A 1 84 ? -12.32 -33.719 -8.18 1 78.5 84 GLU A C 1
ATOM 673 O O . GLU A 1 84 ? -11.258 -33.094 -8 1 78.5 84 GLU A O 1
ATOM 678 N N . ARG A 1 85 ? -12.633 -34.219 -9.297 1 77.5 85 ARG A N 1
ATOM 679 C CA . ARG A 1 85 ? -11.789 -34.188 -10.484 1 77.5 85 ARG A CA 1
ATOM 680 C C . ARG A 1 85 ? -10.344 -34.562 -10.133 1 77.5 85 ARG A C 1
ATOM 682 O O . ARG A 1 85 ? -9.422 -33.781 -10.414 1 77.5 85 ARG A O 1
ATOM 689 N N . PRO A 1 86 ? -10.258 -35.812 -9.477 1 80.81 86 PRO A N 1
ATOM 690 C CA . PRO A 1 86 ? -8.898 -36.25 -9.188 1 80.81 86 PRO A CA 1
ATOM 691 C C . PRO A 1 86 ? -8.102 -36.562 -10.453 1 80.81 86 PRO A C 1
ATOM 693 O O . PRO A 1 86 ? -8.633 -37.156 -11.398 1 80.81 86 PRO A O 1
ATOM 696 N N . PHE A 1 87 ? -6.848 -36.094 -10.453 1 78.06 87 PHE A N 1
ATOM 697 C CA . PHE A 1 87 ? -6.066 -36.25 -11.68 1 78.06 87 PHE A CA 1
ATOM 698 C C . PHE A 1 87 ? -5.016 -37.344 -11.523 1 78.06 87 PHE A C 1
ATOM 700 O O . PHE A 1 87 ? -4.34 -37.719 -12.484 1 78.06 87 PHE A O 1
ATOM 707 N N . GLY A 1 88 ? -4.895 -37.844 -10.305 1 84.38 88 GLY A N 1
ATOM 708 C CA . GLY A 1 88 ? -4.047 -39.031 -10.078 1 84.38 88 GLY A CA 1
ATOM 709 C C . GLY A 1 88 ? -2.566 -38.688 -10.094 1 84.38 88 GLY A C 1
ATOM 710 O O . GLY A 1 88 ? -1.745 -39.531 -10.5 1 84.38 88 GLY A O 1
ATOM 711 N N . VAL A 1 89 ? -2.254 -37.562 -9.734 1 84.88 89 VAL A N 1
ATOM 712 C CA . VAL A 1 89 ? -0.848 -37.188 -9.805 1 84.88 89 VAL A CA 1
ATOM 713 C C . VAL A 1 89 ? -0.371 -36.719 -8.43 1 84.88 89 VAL A C 1
ATOM 715 O O . VAL A 1 89 ? 0.833 -36.656 -8.164 1 84.88 89 VAL A O 1
ATOM 718 N N . GLY A 1 90 ? -1.164 -36.562 -7.562 1 86 90 GLY A N 1
ATOM 719 C CA . GLY A 1 90 ? -0.833 -35.875 -6.316 1 86 90 GLY A CA 1
ATOM 720 C C . GLY A 1 90 ? 0.1 -36.688 -5.43 1 86 90 GLY A C 1
ATOM 721 O O . GLY A 1 90 ? 1.069 -36.156 -4.891 1 86 90 GLY A O 1
ATOM 722 N N . PHE A 1 91 ? -0.133 -37.969 -5.371 1 89.81 91 PHE A N 1
ATOM 723 C CA . PHE A 1 91 ? 0.647 -38.812 -4.465 1 89.81 91 PHE A CA 1
ATOM 724 C C . PHE A 1 91 ? 2.105 -38.844 -4.902 1 89.81 91 PHE A C 1
ATOM 726 O O . PHE A 1 91 ? 2.99 -39.156 -4.098 1 89.81 91 PHE A O 1
ATOM 733 N N . SER A 1 92 ? 2.336 -38.594 -6.137 1 91.44 92 SER A N 1
ATOM 734 C CA . SER A 1 92 ? 3.711 -38.594 -6.621 1 91.44 92 SER A CA 1
ATOM 735 C C . SER A 1 92 ? 4.57 -37.594 -5.879 1 91.44 92 SER A C 1
ATOM 737 O O . SER A 1 92 ? 5.781 -37.75 -5.75 1 91.44 92 SER A O 1
ATOM 739 N N . LYS A 1 93 ? 3.936 -36.594 -5.445 1 91.25 93 LYS A N 1
ATOM 740 C CA . LYS A 1 93 ? 4.668 -35.594 -4.68 1 91.25 93 LYS A CA 1
ATOM 741 C C . LYS A 1 93 ? 5.309 -36.219 -3.441 1 91.25 93 LYS A C 1
ATOM 743 O O . LYS A 1 93 ? 6.426 -35.844 -3.066 1 91.25 93 LYS A O 1
ATOM 748 N N . CYS A 1 94 ? 4.625 -37.125 -2.816 1 93.69 94 CYS A N 1
ATOM 749 C CA . CYS A 1 94 ? 5.164 -37.781 -1.64 1 93.69 94 CYS A CA 1
ATOM 750 C C . CYS A 1 94 ? 6.418 -38.594 -1.992 1 93.69 94 CYS A C 1
ATOM 752 O O . CYS A 1 94 ? 7.379 -38.594 -1.223 1 93.69 94 CYS A O 1
ATOM 754 N N . LEU A 1 95 ? 6.395 -39.156 -3.141 1 93.56 95 LEU A N 1
ATOM 755 C CA . LEU A 1 95 ? 7.543 -39.938 -3.576 1 93.56 95 LEU A CA 1
ATOM 756 C C . LEU A 1 95 ? 8.742 -39.031 -3.848 1 93.56 95 LEU A C 1
ATOM 758 O O . LEU A 1 95 ? 9.883 -39.406 -3.543 1 93.56 95 LEU A O 1
ATOM 762 N N . TYR A 1 96 ? 8.461 -37.906 -4.352 1 92.12 96 TYR A N 1
ATOM 763 C CA . TYR A 1 96 ? 9.547 -37 -4.695 1 92.12 96 TYR A CA 1
ATOM 764 C C . TYR A 1 96 ? 10.094 -36.312 -3.451 1 92.12 96 TYR A C 1
ATOM 766 O O . TYR A 1 96 ? 11.266 -35.938 -3.404 1 92.12 96 TYR A O 1
ATOM 774 N N . ALA A 1 97 ? 9.281 -36.156 -2.488 1 92.19 97 ALA A N 1
ATOM 775 C CA . ALA A 1 97 ? 9.625 -35.312 -1.355 1 92.19 97 ALA A CA 1
ATOM 776 C C . ALA A 1 97 ? 10.242 -36.125 -0.223 1 92.19 97 ALA A C 1
ATOM 778 O O . ALA A 1 97 ? 11.016 -35.594 0.581 1 92.19 97 ALA A O 1
ATOM 779 N N . ALA A 1 98 ? 9.906 -37.375 -0.137 1 95.69 98 ALA A N 1
ATOM 780 C CA . ALA A 1 98 ? 10.328 -38.219 0.988 1 95.69 98 ALA A CA 1
ATOM 781 C C . ALA A 1 98 ? 11.32 -39.281 0.536 1 95.69 98 ALA A C 1
ATOM 783 O O . ALA A 1 98 ? 11.32 -39.688 -0.628 1 95.69 98 ALA A O 1
ATOM 784 N N . SER A 1 99 ? 12.203 -39.75 1.468 1 96.69 99 SER A N 1
ATOM 785 C CA . SER A 1 99 ? 13.109 -40.844 1.195 1 96.69 99 SER A CA 1
ATOM 786 C C . SER A 1 99 ? 12.414 -42.188 1.366 1 96.69 99 SER A C 1
ATOM 788 O O . SER A 1 99 ? 12.781 -43.188 0.717 1 96.69 99 SER A O 1
ATOM 790 N N . ARG A 1 100 ? 11.5 -42.156 2.279 1 97.5 100 ARG A N 1
ATOM 791 C CA . ARG A 1 100 ? 10.734 -43.375 2.613 1 97.5 100 ARG A CA 1
ATOM 792 C C . ARG A 1 100 ? 9.266 -43.031 2.877 1 97.5 100 ARG A C 1
ATOM 794 O O . ARG A 1 100 ? 8.969 -42.031 3.549 1 97.5 100 ARG A O 1
ATOM 801 N N . CYS A 1 101 ? 8.375 -43.812 2.27 1 97.81 101 CYS A N 1
ATOM 802 C CA . CYS A 1 101 ? 6.938 -43.625 2.42 1 97.81 101 CYS A CA 1
ATOM 803 C C . CYS A 1 101 ? 6.27 -44.938 2.873 1 97.81 101 CYS A C 1
ATOM 805 O O . CYS A 1 101 ? 6.309 -45.938 2.162 1 97.81 101 CYS A O 1
ATOM 807 N N . VAL A 1 102 ? 5.672 -44.875 4.02 1 97.38 102 VAL A N 1
ATOM 808 C CA . VAL A 1 102 ? 4.957 -46.031 4.531 1 97.38 102 VAL A CA 1
ATOM 809 C C . VAL A 1 102 ? 3.455 -45.75 4.535 1 97.38 102 VAL A C 1
ATOM 811 O O . VAL A 1 102 ? 3.002 -44.781 5.117 1 97.38 102 VAL A O 1
ATOM 814 N N . VAL A 1 103 ? 2.746 -46.625 3.834 1 97.5 103 VAL A N 1
ATOM 815 C CA . VAL A 1 103 ? 1.296 -46.469 3.781 1 97.5 103 VAL A CA 1
ATOM 816 C C . VAL A 1 103 ? 0.629 -47.719 4.383 1 97.5 103 VAL A C 1
ATOM 818 O O . VAL A 1 103 ? 0.964 -48.844 4.027 1 97.5 103 VAL A O 1
ATOM 821 N N . ALA A 1 104 ? -0.242 -47.469 5.316 1 96.75 104 ALA A N 1
ATOM 822 C CA . ALA A 1 104 ? -1.011 -48.531 5.938 1 96.75 104 ALA A CA 1
ATOM 823 C C . ALA A 1 104 ? -2.51 -48.281 5.832 1 96.75 104 ALA A C 1
ATOM 825 O O . ALA A 1 104 ? -2.957 -47.125 6.004 1 96.75 104 ALA A O 1
ATOM 826 N N . SER A 1 105 ? -3.246 -49.25 5.523 1 96.31 105 SER A N 1
ATOM 827 C CA . SER A 1 105 ? -4.703 -49.219 5.445 1 96.31 105 SER A CA 1
ATOM 828 C C . SER A 1 105 ? -5.312 -50.594 5.699 1 96.31 105 SER A C 1
ATOM 830 O O . SER A 1 105 ? -4.934 -51.562 5.059 1 96.31 105 SER A O 1
ATOM 832 N N . GLY A 1 106 ? -6.285 -50.625 6.578 1 93.31 106 GLY A N 1
ATOM 833 C CA . GLY A 1 106 ? -6.781 -51.938 6.98 1 93.31 106 GLY A CA 1
ATOM 834 C C . GLY A 1 106 ? -5.688 -52.844 7.504 1 93.31 106 GLY A C 1
ATOM 835 O O . GLY A 1 106 ? -4.934 -52.469 8.398 1 93.31 106 GLY A O 1
ATOM 836 N N . ARG A 1 107 ? -5.625 -54.062 6.906 1 92.31 107 ARG A N 1
ATOM 837 C CA . ARG A 1 107 ? -4.652 -55.062 7.352 1 92.31 107 ARG A CA 1
ATOM 838 C C . ARG A 1 107 ? -3.475 -55.125 6.387 1 92.31 107 ARG A C 1
ATOM 840 O O . ARG A 1 107 ? -2.803 -56.156 6.309 1 92.31 107 ARG A O 1
ATOM 847 N N . ARG A 1 108 ? -3.287 -54.125 5.645 1 95 108 ARG A N 1
ATOM 848 C CA . ARG A 1 108 ? -2.191 -54.125 4.684 1 95 108 ARG A CA 1
ATOM 849 C C . ARG A 1 108 ? -1.305 -52.906 4.848 1 95 108 ARG A C 1
ATOM 851 O O . ARG A 1 108 ? -1.757 -51.844 5.34 1 95 108 ARG A O 1
ATOM 858 N N . ARG A 1 109 ? -0.122 -53.125 4.457 1 95.31 109 ARG A N 1
ATOM 859 C CA . ARG A 1 109 ? 0.859 -52.062 4.543 1 95.31 109 ARG A CA 1
ATOM 860 C C . ARG A 1 109 ? 1.901 -52.156 3.434 1 95.31 109 ARG A C 1
ATOM 862 O O . ARG A 1 109 ? 2.189 -53.281 2.963 1 95.31 109 ARG A O 1
ATOM 869 N N . VAL A 1 110 ? 2.373 -51 2.982 1 95.94 110 VAL A N 1
ATOM 870 C CA . VAL A 1 110 ? 3.479 -50.969 2.031 1 95.94 110 VAL A CA 1
ATOM 871 C C . VAL A 1 110 ? 4.57 -50.031 2.533 1 95.94 110 VAL A C 1
ATOM 873 O O . VAL A 1 110 ? 4.277 -49 3.1 1 95.94 110 VAL A O 1
ATOM 876 N N . ASP A 1 111 ? 5.703 -50.5 2.455 1 96.81 111 ASP A N 1
ATOM 877 C CA . ASP A 1 111 ? 6.898 -49.719 2.775 1 96.81 111 ASP A CA 1
ATOM 878 C C . ASP A 1 111 ? 7.703 -49.406 1.517 1 96.81 111 ASP A C 1
ATOM 880 O O . ASP A 1 111 ? 8.375 -50.281 0.965 1 96.81 111 ASP A O 1
ATOM 884 N N . ILE A 1 112 ? 7.699 -48.125 1.088 1 97.06 112 ILE A N 1
ATOM 885 C CA . ILE A 1 112 ? 8.188 -47.75 -0.232 1 97.06 112 ILE A CA 1
ATOM 886 C C . ILE A 1 112 ? 9.516 -47 -0.095 1 97.06 112 ILE A C 1
ATOM 888 O O . ILE A 1 112 ? 9.562 -45.938 0.513 1 97.06 112 ILE A O 1
ATOM 892 N N . ASP A 1 113 ? 10.539 -47.594 -0.588 1 97.19 113 ASP A N 1
ATOM 893 C CA . ASP A 1 113 ? 11.719 -46.812 -0.917 1 97.19 113 ASP A CA 1
ATOM 894 C C . ASP A 1 113 ? 11.469 -45.938 -2.139 1 97.19 113 ASP A C 1
ATOM 896 O O . ASP A 1 113 ? 11.344 -46.438 -3.258 1 97.19 113 ASP A O 1
ATOM 900 N N . THR A 1 114 ? 11.398 -44.688 -1.925 1 95.81 114 THR A N 1
ATOM 901 C CA . THR A 1 114 ? 10.859 -43.781 -2.945 1 95.81 114 THR A CA 1
ATOM 902 C C . THR A 1 114 ? 11.766 -43.781 -4.176 1 95.81 114 THR A C 1
ATOM 904 O O . THR A 1 114 ? 11.281 -43.75 -5.309 1 95.81 114 THR A O 1
ATOM 907 N N . ALA A 1 115 ? 13.078 -43.781 -4 1 94.25 115 ALA A N 1
ATOM 908 C CA . ALA A 1 115 ? 14.008 -43.812 -5.129 1 94.25 115 ALA A CA 1
ATOM 909 C C . ALA A 1 115 ? 13.82 -45.062 -5.965 1 94.25 115 ALA A C 1
ATOM 911 O O . ALA A 1 115 ? 13.766 -45 -7.195 1 94.25 115 ALA A O 1
ATOM 912 N N . ALA A 1 116 ? 13.664 -46.156 -5.266 1 94.94 116 ALA A N 1
ATOM 913 C CA . ALA A 1 116 ? 13.477 -47.438 -5.953 1 94.94 116 ALA A CA 1
ATOM 914 C C . ALA A 1 116 ? 12.141 -47.469 -6.695 1 94.94 116 ALA A C 1
ATOM 916 O O . ALA A 1 116 ? 12.062 -47.938 -7.824 1 94.94 116 ALA A O 1
ATOM 917 N N . ALA A 1 117 ? 11.148 -46.969 -6.059 1 94.56 117 ALA A N 1
ATOM 918 C CA . ALA A 1 117 ? 9.828 -46.969 -6.672 1 94.56 117 ALA A CA 1
ATOM 919 C C . ALA A 1 117 ? 9.82 -46.125 -7.938 1 94.56 117 ALA A C 1
ATOM 921 O O . ALA A 1 117 ? 9.234 -46.5 -8.953 1 94.56 117 ALA A O 1
ATOM 922 N N . LEU A 1 118 ? 10.453 -44.969 -7.879 1 92.25 118 LEU A N 1
ATOM 923 C CA . LEU A 1 118 ? 10.508 -44.062 -9.031 1 92.25 118 LEU A CA 1
ATOM 924 C C . LEU A 1 118 ? 11.312 -44.688 -10.164 1 92.25 118 LEU A C 1
ATOM 926 O O . LEU A 1 118 ? 11.164 -44.312 -11.328 1 92.25 118 LEU A O 1
ATOM 930 N N . ALA A 1 119 ? 12.164 -45.656 -9.781 1 91.88 119 ALA A N 1
ATOM 931 C CA . ALA A 1 119 ? 12.891 -46.438 -10.789 1 91.88 119 ALA A CA 1
ATOM 932 C C . ALA A 1 119 ? 12.094 -47.656 -11.234 1 91.88 119 ALA A C 1
ATOM 934 O O . ALA A 1 119 ? 12.633 -48.531 -11.883 1 91.88 119 ALA A O 1
ATOM 935 N N . LYS A 1 120 ? 10.875 -47.75 -10.781 1 92.75 120 LYS A N 1
ATOM 936 C CA . LYS A 1 120 ? 9.898 -48.75 -11.203 1 92.75 120 LYS A CA 1
ATOM 937 C C . LYS A 1 120 ? 10.195 -50.125 -10.578 1 92.75 120 LYS A C 1
ATOM 939 O O . LYS A 1 120 ? 9.898 -51.156 -11.172 1 92.75 120 LYS A O 1
ATOM 944 N N . ALA A 1 121 ? 10.789 -50.031 -9.469 1 94.56 121 ALA A N 1
ATOM 945 C CA . ALA A 1 121 ? 10.984 -51.281 -8.727 1 94.56 121 ALA A CA 1
ATOM 946 C C . ALA A 1 121 ? 9.656 -51.781 -8.172 1 94.56 121 ALA A C 1
ATOM 948 O O . ALA A 1 121 ? 8.766 -51 -7.84 1 94.56 121 ALA A O 1
ATOM 949 N N . LEU A 1 122 ? 9.617 -53.062 -8.07 1 95.75 122 LEU A N 1
ATOM 950 C CA . LEU A 1 122 ? 8.438 -53.688 -7.469 1 95.75 122 LEU A CA 1
ATOM 951 C C . LEU A 1 122 ? 8.445 -53.5 -5.957 1 95.75 122 LEU A C 1
ATOM 953 O O . LEU A 1 122 ? 9.5 -53.625 -5.32 1 95.75 122 LEU A O 1
ATOM 957 N N . VAL A 1 123 ? 7.328 -53.219 -5.449 1 96.38 123 VAL A N 1
ATOM 958 C CA . VAL A 1 123 ? 7.168 -53.062 -4.008 1 96.38 123 VAL A CA 1
ATOM 959 C C . VAL A 1 123 ? 6.164 -54.094 -3.488 1 96.38 123 VAL A C 1
ATOM 961 O O . VAL A 1 123 ? 5.07 -54.25 -4.039 1 96.38 123 VAL A O 1
ATOM 964 N N . GLU A 1 124 ? 6.492 -54.75 -2.42 1 95.75 124 GLU A N 1
ATOM 965 C CA . GLU A 1 124 ? 5.629 -55.781 -1.857 1 95.75 124 GLU A CA 1
ATOM 966 C C . GLU A 1 124 ? 4.625 -55.188 -0.873 1 95.75 124 GLU A C 1
ATOM 968 O O . GLU A 1 124 ? 4.984 -54.344 -0.038 1 95.75 124 GLU A O 1
ATOM 973 N N . VAL A 1 125 ? 3.436 -55.594 -1.051 1 96.06 125 VAL A N 1
ATOM 974 C CA . VAL A 1 125 ? 2.404 -55.25 -0.075 1 96.06 125 VAL A CA 1
ATOM 975 C C . VAL A 1 125 ? 2.371 -56.312 1.028 1 96.06 125 VAL A C 1
ATOM 977 O O . VAL A 1 125 ? 2.217 -57.5 0.752 1 96.06 125 VAL A O 1
ATOM 980 N N . GLU A 1 126 ? 2.441 -55.812 2.234 1 94.56 126 GLU A N 1
ATOM 981 C CA . GLU A 1 126 ? 2.521 -56.719 3.369 1 94.56 126 GLU A CA 1
ATOM 982 C C . GLU A 1 126 ? 1.191 -56.781 4.117 1 94.56 126 GLU A C 1
ATOM 984 O O . GLU A 1 126 ? 0.473 -55.781 4.211 1 94.56 126 GLU A O 1
ATOM 989 N N . GLU A 1 127 ? 0.936 -57.938 4.625 1 92.38 127 GLU A N 1
ATOM 990 C CA . GLU A 1 127 ? -0.213 -58.125 5.512 1 92.38 127 GLU A CA 1
ATOM 991 C C . GLU A 1 127 ? 0.173 -57.875 6.965 1 92.38 127 GLU A C 1
ATOM 993 O O . GLU A 1 127 ? 1.253 -58.281 7.402 1 92.38 127 GLU A O 1
ATOM 998 N N . CYS A 1 128 ? -0.645 -57.125 7.57 1 87.12 128 CYS A N 1
ATOM 999 C CA . CYS A 1 128 ? -0.385 -56.844 8.969 1 87.12 128 CYS A CA 1
ATOM 1000 C C . CYS A 1 128 ? -1.348 -57.594 9.875 1 87.12 128 CYS A C 1
ATOM 1002 O O . CYS A 1 128 ? -2.404 -58.062 9.43 1 87.12 128 CYS A O 1
ATOM 1004 N N . SER A 1 129 ? -0.882 -57.75 11.156 1 88.06 129 SER A N 1
ATOM 1005 C CA . SER A 1 129 ? -1.744 -58.344 12.156 1 88.06 129 SER A CA 1
ATOM 1006 C C . SER A 1 129 ? -2.955 -57.469 12.461 1 88.06 129 SER A C 1
ATOM 1008 O O . SER A 1 129 ? -2.979 -56.312 12.109 1 88.06 129 SER A O 1
ATOM 1010 N N . LEU A 1 130 ? -3.947 -58.094 13.016 1 87.19 130 LEU A N 1
ATOM 1011 C CA . LEU A 1 130 ? -5.176 -57.375 13.359 1 87.19 130 LEU A CA 1
ATOM 1012 C C . LEU A 1 130 ? -4.887 -56.219 14.32 1 87.19 130 LEU A C 1
ATOM 1014 O O . LEU A 1 130 ? -5.52 -55.156 14.242 1 87.19 130 LEU A O 1
ATOM 1018 N N . ASP A 1 131 ? -3.857 -56.438 15.195 1 86.62 131 ASP A N 1
ATOM 1019 C CA . ASP A 1 131 ? -3.51 -55.438 16.188 1 86.62 131 ASP A CA 1
ATOM 1020 C C . ASP A 1 131 ? -2.879 -54.219 15.523 1 86.62 131 ASP A C 1
ATOM 1022 O O . ASP A 1 131 ? -2.932 -53.094 16.062 1 86.62 131 ASP A O 1
ATOM 1026 N N . ASP A 1 132 ? -2.459 -54.375 14.312 1 86.44 132 ASP A N 1
ATOM 1027 C CA . ASP A 1 132 ? -1.763 -53.312 13.609 1 86.44 132 ASP A CA 1
ATOM 1028 C C . ASP A 1 132 ? -2.639 -52.719 12.508 1 86.44 132 ASP A C 1
ATOM 1030 O O . ASP A 1 132 ? -2.178 -51.906 11.711 1 86.44 132 ASP A O 1
ATOM 1034 N N . ALA A 1 133 ? -3.885 -53.156 12.508 1 89.62 133 ALA A N 1
ATOM 1035 C CA . ALA A 1 133 ? -4.789 -52.688 11.461 1 89.62 133 ALA A CA 1
ATOM 1036 C C . ALA A 1 133 ? -5.094 -51.188 11.617 1 89.62 133 ALA A C 1
ATOM 1038 O O . ALA A 1 133 ? -5.215 -50.688 12.742 1 89.62 133 ALA A O 1
ATOM 1039 N N . VAL A 1 134 ? -5.16 -50.531 10.555 1 92 134 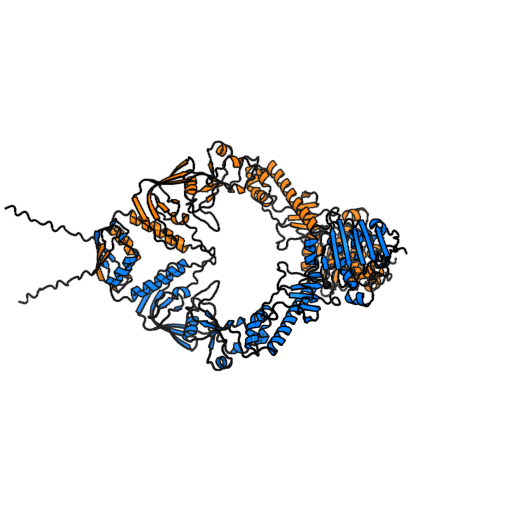VAL A N 1
ATOM 1040 C CA . VAL A 1 134 ? -5.398 -49.094 10.547 1 92 134 VAL A CA 1
ATOM 1041 C C . VAL A 1 134 ? -6.762 -48.781 9.93 1 92 134 VAL A C 1
ATOM 1043 O O . VAL A 1 134 ? -7.055 -49.219 8.812 1 92 134 VAL A O 1
ATOM 1046 N N . THR A 1 135 ? -7.617 -48.219 10.695 1 92.44 135 THR A N 1
ATOM 1047 C CA . THR A 1 135 ? -8.852 -47.688 10.125 1 92.44 135 THR A CA 1
ATOM 1048 C C . THR A 1 135 ? -8.555 -46.469 9.242 1 92.44 135 THR A C 1
ATOM 1050 O O . THR A 1 135 ? -7.836 -45.562 9.656 1 92.44 135 THR A O 1
ATOM 1053 N N . GLY A 1 136 ? -9.125 -46.5 7.984 1 96.69 136 GLY A N 1
ATOM 1054 C CA . GLY A 1 136 ? -8.773 -45.469 7.039 1 96.69 136 GLY A CA 1
ATOM 1055 C C . GLY A 1 136 ? -7.41 -45.688 6.402 1 96.69 136 GLY A C 1
ATOM 1056 O O . GLY A 1 136 ? -7.125 -46.75 5.879 1 96.69 136 GLY A O 1
ATOM 1057 N N . THR A 1 137 ? -6.574 -44.625 6.34 1 97.38 137 THR A N 1
ATOM 1058 C CA . THR A 1 137 ? -5.246 -44.719 5.746 1 97.38 137 THR A CA 1
ATOM 1059 C C . THR A 1 137 ? -4.254 -43.844 6.535 1 97.38 137 THR A C 1
ATOM 1061 O O . THR A 1 137 ? -4.57 -42.75 6.941 1 97.38 137 THR A O 1
ATOM 1064 N N . ARG A 1 138 ? -3.17 -44.438 6.816 1 97.94 138 ARG A N 1
ATOM 1065 C CA . ARG A 1 138 ? -2.068 -43.719 7.445 1 97.94 138 ARG A CA 1
ATOM 1066 C C . ARG A 1 138 ? -0.863 -43.625 6.516 1 97.94 138 ARG A C 1
ATOM 1068 O O . ARG A 1 138 ? -0.392 -44.656 6.008 1 97.94 138 ARG A O 1
ATOM 1075 N N . VAL A 1 139 ? -0.375 -42.469 6.211 1 98.19 139 VAL A N 1
ATOM 1076 C CA . VAL A 1 139 ? 0.81 -42.219 5.391 1 98.19 139 VAL A CA 1
ATOM 1077 C C . VAL A 1 139 ? 1.924 -41.625 6.25 1 98.19 139 VAL A C 1
ATOM 1079 O O . VAL A 1 139 ? 1.736 -40.594 6.895 1 98.19 139 VAL A O 1
ATOM 1082 N N . GLU A 1 140 ? 2.973 -42.281 6.297 1 98.19 140 GLU A N 1
ATOM 1083 C CA . GLU A 1 140 ? 4.152 -41.844 7.027 1 98.19 140 GLU A CA 1
ATOM 1084 C C . GLU A 1 140 ? 5.305 -41.531 6.078 1 98.19 140 GLU A C 1
ATOM 1086 O O . GLU A 1 140 ? 5.766 -42.406 5.34 1 98.19 140 GLU A O 1
ATOM 1091 N N . LEU A 1 141 ? 5.77 -40.281 6.098 1 98.25 141 LEU A N 1
ATOM 1092 C CA . LEU A 1 141 ? 6.844 -39.812 5.223 1 98.25 141 LEU A CA 1
ATOM 1093 C C . LEU A 1 141 ? 8.109 -39.531 6.02 1 98.25 141 LEU A C 1
ATOM 1095 O O . LEU A 1 141 ? 8.07 -38.781 7 1 98.25 141 LEU A O 1
ATOM 1099 N N . HIS A 1 142 ? 9.211 -40.125 5.605 1 97.81 142 HIS A N 1
ATOM 1100 C CA . HIS A 1 142 ? 10.5 -39.906 6.242 1 97.81 142 HIS A CA 1
ATOM 1101 C C . HIS A 1 142 ? 11.406 -39.031 5.375 1 97.81 142 HIS A C 1
ATOM 1103 O O . HIS A 1 142 ? 11.344 -39.094 4.145 1 97.81 142 HIS A O 1
ATOM 1109 N N . GLY A 1 143 ? 12.188 -38.219 6 1 96.44 143 GLY A N 1
ATOM 1110 C CA . GLY A 1 143 ? 13.148 -37.375 5.301 1 96.44 143 GLY A CA 1
ATOM 1111 C C . GLY A 1 143 ? 12.531 -36.125 4.719 1 96.44 143 GLY A C 1
ATOM 1112 O O . GLY A 1 143 ? 12.969 -35.625 3.672 1 96.44 143 GLY A O 1
ATOM 1113 N N . VAL A 1 144 ? 11.43 -35.656 5.273 1 94.81 144 VAL A N 1
ATOM 1114 C CA . VAL A 1 144 ? 10.766 -34.469 4.754 1 94.81 144 VAL A CA 1
ATOM 1115 C C . VAL A 1 144 ? 11.094 -33.25 5.633 1 94.81 144 VAL A C 1
ATOM 1117 O O . VAL A 1 144 ? 10.859 -33.281 6.844 1 94.81 144 VAL A O 1
ATOM 1120 N N . ASP A 1 145 ? 11.688 -32.188 5.066 1 91.44 145 ASP A N 1
ATOM 1121 C CA . ASP A 1 145 ? 12.023 -30.953 5.746 1 91.44 145 ASP A CA 1
ATOM 1122 C C . ASP A 1 145 ? 10.961 -29.891 5.488 1 91.44 145 ASP A C 1
ATOM 1124 O O . ASP A 1 145 ? 10.914 -29.297 4.41 1 91.44 145 ASP A O 1
ATOM 1128 N N . LEU A 1 146 ? 10.148 -29.656 6.484 1 93.19 146 LEU A N 1
ATOM 1129 C CA . LEU A 1 146 ? 9.039 -28.703 6.375 1 93.19 146 LEU A CA 1
ATOM 1130 C C . LEU A 1 146 ? 9.117 -27.641 7.469 1 93.19 146 LEU A C 1
ATOM 1132 O O . LEU A 1 146 ? 8.266 -27.609 8.359 1 93.19 146 LEU A O 1
ATOM 1136 N N . PRO A 1 147 ? 10.008 -26.734 7.27 1 88.75 147 PRO A N 1
ATOM 1137 C CA . PRO A 1 147 ? 10.125 -25.688 8.289 1 88.75 147 PRO A CA 1
ATOM 1138 C C . PRO A 1 147 ? 8.875 -24.828 8.398 1 88.75 147 PRO A C 1
ATOM 1140 O O . PRO A 1 147 ? 8.219 -24.547 7.387 1 88.75 147 PRO A O 1
ATOM 1143 N N . ASP A 1 148 ? 8.445 -24.484 9.594 1 88.38 148 ASP A N 1
ATOM 1144 C CA . ASP A 1 148 ? 7.355 -23.562 9.906 1 88.38 148 ASP A CA 1
ATOM 1145 C C . ASP A 1 148 ? 6.004 -24.156 9.523 1 88.38 148 ASP A C 1
ATOM 1147 O O . ASP A 1 148 ? 5.043 -23.422 9.281 1 88.38 148 ASP A O 1
ATOM 1151 N N . LEU A 1 149 ? 5.914 -25.469 9.328 1 93.81 149 LEU A N 1
ATOM 1152 C CA . LEU A 1 149 ? 4.668 -26.125 8.945 1 93.81 149 LEU A CA 1
ATOM 1153 C C . LEU A 1 149 ? 3.555 -25.797 9.938 1 93.81 149 LEU A C 1
ATOM 1155 O O . LEU A 1 149 ? 2.395 -25.641 9.547 1 93.81 149 LEU A O 1
ATOM 1159 N N . ALA A 1 150 ? 3.914 -25.656 11.148 1 89.75 150 ALA A N 1
ATOM 1160 C CA . ALA A 1 150 ? 2.916 -25.375 12.18 1 89.75 150 ALA A CA 1
ATOM 1161 C C . ALA A 1 150 ? 2.139 -24.094 11.859 1 89.75 150 ALA A C 1
ATOM 1163 O O . ALA A 1 150 ? 0.915 -24.062 12.008 1 89.75 150 ALA A O 1
ATOM 1164 N N . GLN A 1 151 ? 2.801 -23.125 11.438 1 87.81 151 GLN A N 1
ATOM 1165 C CA . GLN A 1 151 ? 2.166 -21.859 11.078 1 87.81 151 GLN A CA 1
ATOM 1166 C C . GLN A 1 151 ? 1.446 -21.969 9.742 1 87.81 151 GLN A C 1
ATOM 1168 O O . GLN A 1 151 ? 0.333 -21.453 9.586 1 87.81 151 GLN A O 1
ATOM 1173 N N . ARG A 1 152 ? 1.987 -22.688 8.844 1 91.44 152 ARG A N 1
ATOM 1174 C CA . ARG A 1 152 ? 1.477 -22.75 7.48 1 91.44 152 ARG A CA 1
ATOM 1175 C C . ARG A 1 152 ? 0.228 -23.625 7.41 1 91.44 152 ARG A C 1
ATOM 1177 O O . ARG A 1 152 ? -0.667 -23.375 6.602 1 91.44 152 ARG A O 1
ATOM 1184 N N . VAL A 1 153 ? 0.16 -24.594 8.234 1 95.25 153 VAL A N 1
ATOM 1185 C CA . VAL A 1 153 ? -0.921 -25.562 8.156 1 95.25 153 VAL A CA 1
ATOM 1186 C C . VAL A 1 153 ? -2.238 -24.922 8.562 1 95.25 153 VAL A C 1
ATOM 1188 O O . VAL A 1 153 ? -3.303 -25.281 8.055 1 95.25 153 VAL A O 1
ATOM 1191 N N . GLU A 1 154 ? -2.209 -24 9.453 1 93.19 154 GLU A N 1
ATOM 1192 C CA . GLU A 1 154 ? -3.41 -23.281 9.859 1 93.19 154 GLU A CA 1
ATOM 1193 C C . GLU A 1 154 ? -4.02 -22.516 8.68 1 93.19 154 GLU A C 1
ATOM 1195 O O . GLU A 1 154 ? -5.23 -22.562 8.469 1 93.19 154 GLU A O 1
ATOM 1200 N N . GLU A 1 155 ? -3.209 -21.906 7.973 1 90.19 155 GLU A N 1
ATOM 1201 C CA . GLU A 1 155 ? -3.67 -21.172 6.801 1 90.19 155 GLU A CA 1
ATOM 1202 C C . GLU A 1 155 ? -4.117 -22.109 5.691 1 90.19 155 GLU A C 1
ATOM 1204 O O . GLU A 1 155 ? -5.133 -21.875 5.035 1 90.19 155 GLU A O 1
ATOM 1209 N N . LEU A 1 156 ? -3.373 -23.078 5.562 1 93.69 156 LEU A N 1
ATOM 1210 C CA . LEU A 1 156 ? -3.648 -24.062 4.523 1 93.69 156 LEU A CA 1
ATOM 1211 C C . LEU A 1 156 ? -5.027 -24.688 4.715 1 93.69 156 LEU A C 1
ATOM 1213 O O . LEU A 1 156 ? -5.754 -24.906 3.742 1 93.69 156 LEU A O 1
ATOM 1217 N N . CYS A 1 157 ? -5.383 -24.844 5.953 1 96.5 157 CYS A N 1
ATOM 1218 C CA . CYS A 1 157 ? -6.613 -25.578 6.242 1 96.5 157 CYS A CA 1
ATOM 1219 C C . CYS A 1 157 ? -7.742 -24.625 6.609 1 96.5 157 CYS A C 1
ATOM 1221 O O . CYS A 1 157 ? -8.797 -25.047 7.09 1 96.5 157 CYS A O 1
ATOM 1223 N N . ALA A 1 158 ? -7.605 -23.359 6.402 1 94.31 158 ALA A N 1
ATOM 1224 C CA . ALA A 1 158 ? -8.562 -22.359 6.852 1 94.31 158 ALA A CA 1
ATOM 1225 C C . ALA A 1 158 ? -9.953 -22.625 6.289 1 94.31 158 ALA A C 1
ATOM 1227 O O . ALA A 1 158 ? -10.953 -22.391 6.969 1 94.31 158 ALA A O 1
ATOM 1228 N N . GLY A 1 159 ? -10.016 -23.078 5.082 1 96.38 159 GLY A N 1
ATOM 1229 C CA . GLY A 1 159 ? -11.297 -23.312 4.445 1 96.38 159 GLY A CA 1
ATOM 1230 C C . GLY A 1 159 ? -11.57 -24.797 4.203 1 96.38 159 GLY A C 1
ATOM 1231 O O . GLY A 1 159 ? -12.5 -25.141 3.479 1 96.38 159 GLY A O 1
ATOM 1232 N N . PHE A 1 160 ? -10.781 -25.641 4.805 1 97.56 160 PHE A N 1
ATOM 1233 C CA . PHE A 1 160 ? -10.859 -27.078 4.539 1 97.56 160 PHE A CA 1
ATOM 1234 C C . PHE A 1 160 ? -12.117 -27.672 5.156 1 97.56 160 PHE A C 1
ATOM 1236 O O . PHE A 1 160 ? -12.477 -27.344 6.285 1 97.56 160 PHE A O 1
ATOM 1243 N N . PRO A 1 161 ? -12.844 -28.516 4.484 1 96.69 161 PRO A N 1
ATOM 1244 C CA . PRO A 1 161 ? -14.18 -28.938 4.91 1 96.69 161 PRO A CA 1
ATOM 1245 C C . PRO A 1 161 ? -14.133 -30.016 5.98 1 96.69 161 PRO A C 1
ATOM 1247 O O . PRO A 1 161 ? -15.125 -30.234 6.691 1 96.69 161 PRO A O 1
ATOM 1250 N N . VAL A 1 162 ? -13.016 -30.75 6.141 1 97.69 162 VAL A N 1
ATOM 1251 C CA . VAL A 1 162 ? -12.906 -31.859 7.09 1 97.69 162 VAL A CA 1
ATOM 1252 C C . VAL A 1 162 ? -12.109 -31.406 8.312 1 97.69 162 VAL A C 1
ATOM 1254 O O . VAL A 1 162 ? -11.078 -30.734 8.18 1 97.69 162 VAL A O 1
ATOM 1257 N N . PRO A 1 163 ? -12.547 -31.797 9.484 1 98.06 163 PRO A N 1
ATOM 1258 C CA . PRO A 1 163 ? -11.758 -31.484 10.672 1 98.06 163 PRO A CA 1
ATOM 1259 C C . PRO A 1 163 ? -10.328 -32.031 10.594 1 98.06 163 PRO A C 1
ATOM 1261 O O . PRO A 1 163 ? -10.125 -33.156 10.148 1 98.06 163 PRO A O 1
ATOM 1264 N N . VAL A 1 164 ? -9.344 -31.219 11.016 1 98.25 164 VAL A N 1
ATOM 1265 C CA . VAL A 1 164 ? -7.926 -31.562 10.977 1 98.25 164 VAL A CA 1
ATOM 1266 C C . VAL A 1 164 ? -7.293 -31.281 12.336 1 98.25 164 VAL A C 1
ATOM 1268 O O . VAL A 1 164 ? -7.496 -30.219 12.922 1 98.25 164 VAL A O 1
ATOM 1271 N N . TRP A 1 165 ? -6.625 -32.281 12.875 1 98.31 165 TRP A N 1
ATOM 1272 C CA . TRP A 1 165 ? -5.82 -32.156 14.086 1 98.31 165 TRP A CA 1
ATOM 1273 C C . TRP A 1 165 ? -4.336 -32.094 13.75 1 98.31 165 TRP A C 1
ATOM 1275 O O . TRP A 1 165 ? -3.836 -32.938 12.992 1 98.31 165 TRP A O 1
ATOM 1285 N N . PHE A 1 166 ? -3.633 -31.109 14.266 1 98.19 166 PHE A N 1
ATOM 1286 C CA . PHE A 1 166 ? -2.197 -30.984 14.062 1 98.19 166 PHE A CA 1
ATOM 1287 C C . PHE A 1 166 ? -1.44 -31.156 15.367 1 98.19 166 PHE A C 1
ATOM 1289 O O . PHE A 1 166 ? -1.615 -30.375 16.312 1 98.19 166 PHE A O 1
ATOM 1296 N N . ASN A 1 167 ? -0.7 -32.188 15.438 1 97.69 167 ASN A N 1
ATOM 1297 C CA . ASN A 1 167 ? 0.061 -32.531 16.641 1 97.69 167 ASN A CA 1
ATOM 1298 C C . ASN A 1 167 ? -0.827 -32.562 17.875 1 97.69 167 ASN A C 1
ATOM 1300 O O . ASN A 1 167 ? -0.472 -32 18.906 1 97.69 167 ASN A O 1
ATOM 1304 N N . GLY A 1 168 ? -2.01 -33.219 17.672 1 96.75 168 GLY A N 1
ATOM 1305 C CA . GLY A 1 168 ? -2.916 -33.469 18.781 1 96.75 168 GLY A CA 1
ATOM 1306 C C . GLY A 1 168 ? -3.871 -32.312 19.047 1 96.75 168 GLY A C 1
ATOM 1307 O O . GLY A 1 168 ? -4.781 -32.438 19.859 1 96.75 168 GLY A O 1
ATOM 1308 N N . GLU A 1 169 ? -3.73 -31.219 18.359 1 97.06 169 GLU A N 1
ATOM 1309 C CA . GLU A 1 169 ? -4.586 -30.047 18.562 1 97.06 169 GLU A CA 1
ATOM 1310 C C . GLU A 1 169 ? -5.465 -29.781 17.344 1 97.06 169 GLU A C 1
ATOM 1312 O O . GLU A 1 169 ? -4.984 -29.828 16.219 1 97.06 169 GLU A O 1
ATOM 1317 N N . PRO A 1 170 ? -6.715 -29.547 17.578 1 97.19 170 PRO A N 1
ATOM 1318 C CA . PRO A 1 170 ? -7.605 -29.281 16.453 1 97.19 170 PRO A CA 1
ATOM 1319 C C . PRO A 1 170 ? -7.332 -27.922 15.789 1 97.19 170 PRO A C 1
ATOM 1321 O O . PRO A 1 170 ? -7.035 -26.953 16.469 1 97.19 170 PRO A O 1
ATOM 1324 N N . LEU A 1 171 ? -7.461 -27.859 14.461 1 96.94 171 LEU A N 1
ATOM 1325 C CA . LEU A 1 171 ? -7.348 -26.609 13.727 1 96.94 171 LEU A CA 1
ATOM 1326 C C . LEU A 1 171 ? -8.695 -25.906 13.641 1 96.94 171 LEU A C 1
ATOM 1328 O O . LEU A 1 171 ? -9.734 -26.562 13.5 1 96.94 171 LEU A O 1
ATOM 1332 N N . LYS A 1 172 ? -8.75 -24.625 13.672 1 94.44 172 LYS A N 1
ATOM 1333 C CA . LYS A 1 172 ? -9.969 -23.828 13.75 1 94.44 172 LYS A CA 1
ATOM 1334 C C . LYS A 1 172 ? -10.75 -23.891 12.445 1 94.44 172 LYS A C 1
ATOM 1336 O O . LYS A 1 172 ? -11.984 -23.953 12.461 1 94.44 172 LYS A O 1
ATOM 1341 N N . ARG A 1 173 ? -10.086 -23.828 11.289 1 95.5 173 ARG A N 1
ATOM 1342 C CA . ARG A 1 173 ? -10.719 -23.797 9.977 1 95.5 173 ARG A CA 1
ATOM 1343 C C . ARG A 1 173 ? -11.805 -22.719 9.922 1 95.5 173 ARG A C 1
ATOM 1345 O O . ARG A 1 173 ? -12.945 -23 9.539 1 95.5 173 ARG A O 1
ATOM 1352 N N . ALA A 1 174 ? -11.484 -21.562 10.188 1 93.69 174 ALA A N 1
ATOM 1353 C CA . ALA A 1 174 ? -12.398 -20.453 10.422 1 93.69 174 ALA A CA 1
ATOM 1354 C C . ALA A 1 174 ? -13.203 -20.141 9.164 1 93.69 174 ALA A C 1
ATOM 1356 O O . ALA A 1 174 ? -14.305 -19.578 9.25 1 93.69 174 ALA A O 1
ATOM 1357 N N . MET A 1 175 ? -12.758 -20.578 8.047 1 95.62 175 MET A N 1
ATOM 1358 C CA . MET A 1 175 ? -13.422 -20.188 6.805 1 95.62 175 MET A CA 1
ATOM 1359 C C . MET A 1 175 ? -14 -21.406 6.09 1 95.62 175 MET A C 1
ATOM 1361 O O . MET A 1 175 ? -14.297 -21.344 4.895 1 95.62 175 MET A O 1
ATOM 1365 N N . ALA A 1 176 ? -14.109 -22.469 6.785 1 97.31 176 ALA A N 1
ATOM 1366 C CA . ALA A 1 176 ? -14.766 -23.656 6.223 1 97.31 176 ALA A CA 1
ATOM 1367 C C . ALA A 1 176 ? -16.25 -23.406 5.988 1 97.31 176 ALA A C 1
ATOM 1369 O O . ALA A 1 176 ? -16.906 -22.719 6.781 1 97.31 176 ALA A O 1
ATOM 1370 N N . GLU A 1 177 ? -16.766 -23.953 4.965 1 96.31 177 GLU A N 1
ATOM 1371 C CA . GLU A 1 177 ? -18.172 -23.75 4.59 1 96.31 177 GLU A CA 1
ATOM 1372 C C . GLU A 1 177 ? -19.109 -24.094 5.738 1 96.31 177 GLU A C 1
ATOM 1374 O O . GLU A 1 177 ? -20.078 -23.375 5.996 1 96.31 177 GLU A O 1
ATOM 1379 N N . ALA A 1 178 ? -18.781 -25.141 6.441 1 95 178 ALA A N 1
ATOM 1380 C CA . ALA A 1 178 ? -19.641 -25.625 7.527 1 95 178 ALA A CA 1
ATOM 1381 C C . ALA A 1 178 ? -19.656 -24.641 8.695 1 95 178 ALA A C 1
ATOM 1383 O O . ALA A 1 178 ? -20.547 -24.703 9.547 1 95 178 ALA A O 1
ATOM 1384 N N . HIS A 1 179 ? -18.766 -23.812 8.75 1 95.38 179 HIS A N 1
ATOM 1385 C CA . HIS A 1 179 ? -18.625 -22.922 9.891 1 95.38 179 HIS A CA 1
ATOM 1386 C C . HIS A 1 179 ? -19.141 -21.516 9.547 1 95.38 179 HIS A C 1
ATOM 1388 O O . HIS A 1 179 ? -19.016 -20.594 10.359 1 95.38 179 HIS A O 1
ATOM 1394 N N . LEU A 1 180 ? -19.672 -21.391 8.352 1 94.94 180 LEU A N 1
ATOM 1395 C CA . LEU A 1 180 ? -20.125 -20.078 7.887 1 94.94 180 LEU A CA 1
ATOM 1396 C C . LEU A 1 180 ? -21.594 -20.156 7.465 1 94.94 180 LEU A C 1
ATOM 1398 O O . LEU A 1 180 ? -22.078 -21.203 7.066 1 94.94 180 LEU A O 1
ATOM 1402 N N . ALA A 1 181 ? -22.281 -19.031 7.625 1 95.25 181 ALA A N 1
ATOM 1403 C CA . ALA A 1 181 ? -23.609 -18.891 7.02 1 95.25 181 ALA A CA 1
ATOM 1404 C C . ALA A 1 181 ? -23.5 -18.562 5.531 1 95.25 181 ALA A C 1
ATOM 1406 O O . ALA A 1 181 ? -23.203 -17.438 5.156 1 95.25 181 ALA A O 1
ATOM 1407 N N . THR A 1 182 ? -23.703 -19.625 4.719 1 96.38 182 THR A N 1
ATOM 1408 C CA . THR A 1 182 ? -23.5 -19.438 3.283 1 96.38 182 THR A CA 1
ATOM 1409 C C . THR A 1 182 ? -24.828 -19.469 2.543 1 96.38 182 THR A C 1
ATOM 1411 O O . THR A 1 182 ? -25.844 -19.906 3.092 1 96.38 182 THR A O 1
ATOM 1414 N N . GLN A 1 183 ? -24.859 -18.875 1.413 1 96.25 183 GLN A N 1
ATOM 1415 C CA . GLN A 1 183 ? -25.984 -18.984 0.477 1 96.25 183 GLN A CA 1
ATOM 1416 C C . GLN A 1 183 ? -25.531 -19.609 -0.842 1 96.25 183 GLN A C 1
ATOM 1418 O O . GLN A 1 183 ? -24.375 -19.438 -1.254 1 96.25 183 GLN A O 1
ATOM 1423 N N . ALA A 1 184 ? -26.438 -20.281 -1.471 1 96.12 184 ALA A N 1
ATOM 1424 C CA . ALA A 1 184 ? -26.141 -20.891 -2.762 1 96.12 184 ALA A CA 1
ATOM 1425 C C . ALA A 1 184 ? -26.078 -19.844 -3.865 1 96.12 184 ALA A C 1
ATOM 1427 O O . ALA A 1 184 ? -26.797 -18.844 -3.828 1 96.12 184 ALA A O 1
ATOM 1428 N N . SER A 1 185 ? -25.234 -20.031 -4.738 1 96.75 185 SER A N 1
ATOM 1429 C CA . SER A 1 185 ? -25.094 -19.172 -5.906 1 96.75 185 SER A CA 1
ATOM 1430 C C . SER A 1 185 ? -24.703 -19.969 -7.145 1 96.75 185 SER A C 1
ATOM 1432 O O . SER A 1 185 ? -24.531 -21.188 -7.074 1 96.75 185 SER A O 1
ATOM 1434 N N . ALA A 1 186 ? -24.531 -19.172 -8.258 1 95.75 186 ALA A N 1
ATOM 1435 C CA . ALA A 1 186 ? -24.188 -19.812 -9.531 1 95.75 186 ALA A CA 1
ATOM 1436 C C . ALA A 1 186 ? -22.766 -20.344 -9.516 1 95.75 186 ALA A C 1
ATOM 1438 O O . ALA A 1 186 ? -22.422 -21.219 -10.312 1 95.75 186 ALA A O 1
ATOM 1439 N N . ILE A 1 187 ? -21.969 -19.859 -8.562 1 97.31 187 ILE A N 1
ATOM 1440 C CA . ILE A 1 187 ? -20.547 -20.219 -8.617 1 97.31 187 ILE A CA 1
ATOM 1441 C C . ILE A 1 187 ? -20.203 -21.094 -7.41 1 97.31 187 ILE A C 1
ATOM 1443 O O . ILE A 1 187 ? -19.047 -21.5 -7.254 1 97.31 187 ILE A O 1
ATOM 1447 N N . GLY A 1 188 ? -21.109 -21.344 -6.586 1 97.44 188 GLY A N 1
ATOM 1448 C CA . GLY A 1 188 ? -20.875 -22.094 -5.363 1 97.44 188 GLY A CA 1
ATOM 1449 C C . GLY A 1 188 ? -21.484 -21.438 -4.137 1 97.44 188 GLY A C 1
ATOM 1450 O O . GLY A 1 188 ? -22.469 -20.719 -4.238 1 97.44 188 GLY A O 1
ATOM 1451 N N . ALA A 1 189 ? -20.938 -21.766 -2.969 1 98.06 189 ALA A N 1
ATOM 1452 C CA . ALA A 1 189 ? -21.453 -21.219 -1.713 1 98.06 189 ALA A CA 1
ATOM 1453 C C . ALA A 1 189 ? -20.781 -19.891 -1.38 1 98.06 189 ALA A C 1
ATOM 1455 O O . ALA A 1 189 ? -19.547 -19.766 -1.451 1 98.06 189 ALA A O 1
ATOM 1456 N N . VAL A 1 190 ? -21.531 -18.953 -1.075 1 98.25 190 VAL A N 1
ATOM 1457 C CA . VAL A 1 190 ? -21 -17.625 -0.818 1 98.25 190 VAL A CA 1
ATOM 1458 C C . VAL A 1 190 ? -21.391 -17.172 0.587 1 98.25 190 VAL A C 1
ATOM 1460 O O . VAL A 1 190 ? -22.562 -17.266 0.971 1 98.25 190 VAL A O 1
ATOM 1463 N N . HIS A 1 191 ? -20.406 -16.766 1.354 1 97.81 191 HIS A N 1
ATOM 1464 C CA . HIS A 1 191 ? -20.609 -16.094 2.625 1 97.81 191 HIS A CA 1
ATOM 1465 C C . HIS A 1 191 ? -20.344 -14.594 2.5 1 97.81 191 HIS A C 1
ATOM 1467 O O . HIS A 1 191 ? -19.25 -14.188 2.1 1 97.81 191 HIS A O 1
ATOM 1473 N N . LEU A 1 192 ? -21.297 -13.844 2.795 1 97.12 192 LEU A N 1
ATOM 1474 C CA . LEU A 1 192 ? -21.156 -12.391 2.781 1 97.12 192 LEU A CA 1
ATOM 1475 C C . LEU A 1 192 ? -20.953 -11.852 4.195 1 97.12 192 LEU A C 1
ATOM 1477 O O . LEU A 1 192 ? -21.734 -12.188 5.098 1 97.12 192 LEU A O 1
ATOM 1481 N N . ALA A 1 193 ? -20 -11.086 4.301 1 94.31 193 ALA A N 1
ATOM 1482 C CA . ALA A 1 193 ? -19.797 -10.414 5.586 1 94.31 193 ALA A CA 1
ATOM 1483 C C . ALA A 1 193 ? -20.766 -9.234 5.738 1 94.31 193 ALA A C 1
ATOM 1485 O O . ALA A 1 193 ? -20.969 -8.477 4.793 1 94.31 193 ALA A O 1
ATOM 1486 N N . GLY A 1 194 ? -21.422 -9.148 6.945 1 93.69 194 GLY A N 1
ATOM 1487 C CA . GLY A 1 194 ? -22.203 -7.965 7.27 1 93.69 194 GLY A CA 1
ATOM 1488 C C . GLY A 1 194 ? -23.656 -8.07 6.84 1 93.69 194 GLY A C 1
ATOM 1489 O O . GLY A 1 194 ? -24.344 -7.055 6.723 1 93.69 194 GLY A O 1
ATOM 1490 N N . THR A 1 195 ? -24.219 -9.281 6.625 1 94.81 195 THR A N 1
ATOM 1491 C CA . THR A 1 195 ? -25.594 -9.445 6.137 1 94.81 195 THR A CA 1
ATOM 1492 C C . THR A 1 195 ? -26.594 -9.109 7.23 1 94.81 195 THR A C 1
ATOM 1494 O O . THR A 1 195 ? -27.75 -8.797 6.941 1 94.81 195 THR A O 1
ATOM 1497 N N . ARG A 1 196 ? -26.234 -9.148 8.453 1 91.88 196 ARG A N 1
ATOM 1498 C CA . ARG A 1 196 ? -27.156 -8.906 9.555 1 91.88 196 ARG A CA 1
ATOM 1499 C C . ARG A 1 196 ? -27.094 -7.457 10.023 1 91.88 196 ARG A C 1
ATOM 1501 O O . ARG A 1 196 ? -28.109 -6.863 10.375 1 91.88 196 ARG A O 1
ATOM 1508 N N . ASP A 1 197 ? -25.906 -6.922 9.914 1 93.69 197 ASP A N 1
ATOM 1509 C CA . ASP A 1 197 ? -25.766 -5.605 10.523 1 93.69 197 ASP A CA 1
ATOM 1510 C C . ASP A 1 197 ? -25.328 -4.566 9.484 1 93.69 197 ASP A C 1
ATOM 1512 O O . ASP A 1 197 ? -25.156 -3.389 9.812 1 93.69 197 ASP A O 1
ATOM 1516 N N . GLY A 1 198 ? -25.016 -4.953 8.336 1 94.38 198 GLY A N 1
ATOM 1517 C CA . GLY A 1 198 ? -24.688 -4.016 7.27 1 94.38 198 GLY A CA 1
ATOM 1518 C C . GLY A 1 198 ? -23.219 -3.674 7.207 1 94.38 198 GLY A C 1
ATOM 1519 O O . GLY A 1 198 ? -22.797 -2.863 6.379 1 94.38 198 GLY A O 1
ATOM 1520 N N . ARG A 1 199 ? -22.312 -4.238 8.016 1 94.06 199 ARG A N 1
ATOM 1521 C CA . ARG A 1 199 ? -20.859 -4.016 7.98 1 94.06 199 ARG A CA 1
ATOM 1522 C C . ARG A 1 199 ? -20.203 -4.855 6.891 1 94.06 199 ARG A C 1
ATOM 1524 O O . ARG A 1 199 ? -19.547 -5.859 7.184 1 94.06 199 ARG A O 1
ATOM 1531 N N . TYR A 1 200 ? -20.203 -4.25 5.711 1 93.5 200 TYR A N 1
ATOM 1532 C CA . TYR A 1 200 ? -19.781 -5.008 4.539 1 93.5 200 TYR A CA 1
ATOM 1533 C C . TYR A 1 200 ? -18.281 -4.816 4.27 1 93.5 200 TYR A C 1
ATOM 1535 O O . TYR A 1 200 ? -17.641 -3.965 4.887 1 93.5 200 TYR A O 1
ATOM 1543 N N . THR A 1 201 ? -17.688 -5.684 3.422 1 93.75 201 THR A N 1
ATOM 1544 C CA . THR A 1 201 ? -16.328 -5.582 2.924 1 93.75 201 THR A CA 1
ATOM 1545 C C . THR A 1 201 ? -16.25 -5.984 1.454 1 93.75 201 THR A C 1
ATOM 1547 O O . THR A 1 201 ? -17.141 -6.668 0.948 1 93.75 201 THR A O 1
ATOM 1550 N N . HIS A 1 202 ? -15.148 -5.512 0.869 1 93.31 202 HIS A N 1
ATOM 1551 C CA . HIS A 1 202 ? -14.914 -5.945 -0.504 1 93.31 202 HIS A CA 1
ATOM 1552 C C . HIS A 1 202 ? -13.883 -7.066 -0.559 1 93.31 202 HIS A C 1
ATOM 1554 O O . HIS A 1 202 ? -13.664 -7.668 -1.615 1 93.31 202 HIS A O 1
ATOM 1560 N N . ASP A 1 203 ? -13.289 -7.383 0.504 1 93.5 203 ASP A N 1
ATOM 1561 C CA . ASP A 1 203 ? -12.289 -8.438 0.573 1 93.5 203 ASP A CA 1
ATOM 1562 C C . ASP A 1 203 ? -12.938 -9.82 0.496 1 93.5 203 ASP A C 1
ATOM 1564 O O . ASP A 1 203 ? -13.797 -10.148 1.312 1 93.5 203 ASP A O 1
ATOM 1568 N N . THR A 1 204 ? -12.469 -10.508 -0.435 1 95.69 204 THR A N 1
ATOM 1569 C CA . THR A 1 204 ? -13.062 -11.82 -0.644 1 95.69 204 THR A CA 1
ATOM 1570 C C . THR A 1 204 ? -11.977 -12.898 -0.674 1 95.69 204 THR A C 1
ATOM 1572 O O . THR A 1 204 ? -11.016 -12.797 -1.432 1 95.69 204 THR A O 1
ATOM 1575 N N . TRP A 1 205 ? -12.156 -13.898 0.123 1 96.06 205 TRP A N 1
ATOM 1576 C CA . TRP A 1 205 ? -11.344 -15.109 0.068 1 96.06 205 TRP A CA 1
ATOM 1577 C C . TRP A 1 205 ? -12.047 -16.203 -0.728 1 96.06 205 TRP A C 1
ATOM 1579 O O . TRP A 1 205 ? -13.242 -16.438 -0.55 1 96.06 205 TRP A O 1
ATOM 1589 N N . VAL A 1 206 ? -11.25 -16.781 -1.562 1 97.19 206 VAL A N 1
ATOM 1590 C CA . VAL A 1 206 ? -11.867 -17.75 -2.453 1 97.19 206 VAL A CA 1
ATOM 1591 C C . VAL A 1 206 ? -11.195 -19.109 -2.271 1 97.19 206 VAL A C 1
ATOM 1593 O O . VAL A 1 206 ? -9.969 -19.219 -2.281 1 97.19 206 VAL A O 1
ATOM 1596 N N . PHE A 1 207 ? -12.055 -20.094 -2.113 1 97.12 207 PHE A N 1
ATOM 1597 C CA . PHE A 1 207 ? -11.578 -21.453 -1.901 1 97.12 207 PHE A CA 1
ATOM 1598 C C . PHE A 1 207 ? -12.125 -22.391 -2.967 1 97.12 207 PHE A C 1
ATOM 1600 O O . PHE A 1 207 ? -13.25 -22.203 -3.447 1 97.12 207 PHE A O 1
ATOM 1607 N N . LEU A 1 208 ? -11.367 -23.328 -3.328 1 95.94 208 LEU A N 1
ATOM 1608 C CA . LEU A 1 208 ? -11.766 -24.438 -4.188 1 95.94 208 LEU A CA 1
ATOM 1609 C C . LEU A 1 208 ? -11.328 -25.766 -3.592 1 95.94 208 LEU A C 1
ATOM 1611 O O . LEU A 1 208 ? -10.141 -25.969 -3.32 1 95.94 208 LEU A O 1
ATOM 1615 N N . GLN A 1 209 ? -12.336 -26.562 -3.242 1 92.31 209 GLN A N 1
ATOM 1616 C CA . GLN A 1 209 ? -12.078 -27.875 -2.656 1 92.31 209 GLN A CA 1
ATOM 1617 C C . GLN A 1 209 ? -11.273 -27.75 -1.368 1 92.31 209 GLN A C 1
ATOM 1619 O O . GLN A 1 209 ? -10.375 -28.562 -1.112 1 92.31 209 GLN A O 1
ATOM 1624 N N . GLY A 1 210 ? -11.508 -26.672 -0.671 1 93.5 210 GLY A N 1
ATOM 1625 C CA . GLY A 1 210 ? -10.969 -26.531 0.672 1 93.5 210 GLY A CA 1
ATOM 1626 C C . GLY A 1 210 ? -9.695 -25.703 0.717 1 93.5 210 GLY A C 1
ATOM 1627 O O . GLY A 1 210 ? -9.219 -25.344 1.795 1 93.5 210 GLY A O 1
ATOM 1628 N N . PHE A 1 211 ? -9.164 -25.359 -0.418 1 94.25 211 PHE A N 1
ATOM 1629 C CA . PHE A 1 211 ? -7.902 -24.625 -0.423 1 94.25 211 PHE A CA 1
ATOM 1630 C C . PHE A 1 211 ? -8.086 -23.234 -1.03 1 94.25 211 PHE A C 1
ATOM 1632 O O . PHE A 1 211 ? -8.914 -23.047 -1.932 1 94.25 211 PHE A O 1
ATOM 1639 N N . CYS A 1 212 ? -7.281 -22.344 -0.516 1 94.25 212 CYS A N 1
ATOM 1640 C CA . CYS A 1 212 ? -7.379 -20.969 -0.975 1 94.25 212 CYS A CA 1
ATOM 1641 C C . CYS A 1 212 ? -6.766 -20.812 -2.359 1 94.25 212 CYS A C 1
ATOM 1643 O O . CYS A 1 212 ? -5.609 -21.188 -2.576 1 94.25 212 CYS A O 1
ATOM 1645 N N . VAL A 1 213 ? -7.5 -20.234 -3.238 1 94.56 213 VAL A N 1
ATOM 1646 C CA . VAL A 1 213 ? -7.004 -20.094 -4.602 1 94.56 213 VAL A CA 1
ATOM 1647 C C . VAL A 1 213 ? -6.895 -18.609 -4.961 1 94.56 213 VAL A C 1
ATOM 1649 O O . VAL A 1 213 ? -6.246 -18.25 -5.945 1 94.56 213 VAL A O 1
ATOM 1652 N N . LEU A 1 214 ? -7.551 -17.812 -4.211 1 93.38 214 LEU A N 1
ATOM 1653 C CA . LEU A 1 214 ? -7.492 -16.359 -4.371 1 93.38 214 LEU A CA 1
ATOM 1654 C C . LEU A 1 214 ? -7.621 -15.656 -3.023 1 93.38 214 LEU A C 1
ATOM 1656 O O . LEU A 1 214 ? -8.43 -16.062 -2.186 1 93.38 214 LEU A O 1
ATOM 1660 N N . ARG A 1 215 ? -6.816 -14.656 -2.834 1 89.94 215 ARG A N 1
ATOM 1661 C CA . ARG A 1 215 ? -6.93 -13.867 -1.609 1 89.94 215 ARG A CA 1
ATOM 1662 C C . ARG A 1 215 ? -6.48 -12.43 -1.839 1 89.94 215 ARG A C 1
ATOM 1664 O O . ARG A 1 215 ? -5.73 -12.148 -2.775 1 89.94 215 ARG A O 1
ATOM 1671 N N . PRO A 1 216 ? -6.945 -11.523 -0.994 1 86.62 216 PRO A N 1
ATOM 1672 C CA . PRO A 1 216 ? -6.496 -10.133 -1.111 1 86.62 216 PRO A CA 1
ATOM 1673 C C . PRO A 1 216 ? -5.051 -9.938 -0.664 1 86.62 216 PRO A C 1
ATOM 1675 O O . PRO A 1 216 ? -4.516 -10.766 0.079 1 86.62 216 PRO A O 1
ATOM 1678 N N . ALA A 1 217 ? -4.375 -8.898 -1.188 1 75 217 ALA A N 1
ATOM 1679 C CA . ALA A 1 217 ? -2.979 -8.602 -0.878 1 75 217 ALA A CA 1
ATOM 1680 C C . ALA A 1 217 ? -2.801 -8.281 0.603 1 75 217 ALA A C 1
ATOM 1682 O O . ALA A 1 217 ? -1.81 -8.68 1.218 1 75 217 ALA A O 1
ATOM 1683 N N . TRP A 1 218 ? -3.674 -7.43 1.095 1 66.88 218 TRP A N 1
ATOM 1684 C CA . TRP A 1 218 ? -3.508 -6.957 2.465 1 66.88 218 TRP A CA 1
ATOM 1685 C C . TRP A 1 218 ? -4.758 -7.234 3.293 1 66.88 218 TRP A C 1
ATOM 1687 O O . TRP A 1 218 ? -5.867 -6.887 2.889 1 66.88 218 TRP A O 1
ATOM 1697 N N . SER A 1 219 ? -5.074 -8.367 3.701 1 59.62 219 SER A N 1
ATOM 1698 C CA . SER A 1 219 ? -6.316 -8.453 4.465 1 59.62 219 SER A CA 1
ATOM 1699 C C . SER A 1 219 ? -6.121 -9.242 5.754 1 59.62 219 SER A C 1
ATOM 1701 O O . SER A 1 219 ? -5.289 -10.148 5.812 1 59.62 219 SER A O 1
ATOM 1703 N N . THR A 1 220 ? -6.816 -8.547 6.691 1 65.56 220 THR A N 1
ATOM 1704 C CA . THR A 1 220 ? -7.043 -9.344 7.891 1 65.56 220 THR A CA 1
ATOM 1705 C C . THR A 1 220 ? -8.086 -10.43 7.633 1 65.56 220 THR A C 1
ATOM 1707 O O . THR A 1 220 ? -8.992 -10.242 6.816 1 65.56 220 THR A O 1
ATOM 1710 N N . ARG A 1 221 ? -8.07 -11.57 8.195 1 67.56 221 ARG A N 1
ATOM 1711 C CA . ARG A 1 221 ? -8.867 -12.773 7.969 1 67.56 221 ARG A CA 1
ATOM 1712 C C . ARG A 1 221 ? -10.227 -12.664 8.648 1 67.56 221 ARG A C 1
ATOM 1714 O O . ARG A 1 221 ? -11.117 -13.484 8.414 1 67.56 221 ARG A O 1
ATOM 1721 N N . GLU A 1 222 ? -10.328 -11.555 9.242 1 76.81 222 GLU A N 1
ATOM 1722 C CA . GLU A 1 222 ? -11.609 -11.469 9.93 1 76.81 222 GLU A CA 1
ATOM 1723 C C . GLU A 1 222 ? -12.594 -10.594 9.164 1 76.81 222 GLU A C 1
ATOM 1725 O O . GLU A 1 222 ? -12.195 -9.625 8.516 1 76.81 222 GLU A O 1
ATOM 1730 N N . ASP A 1 223 ? -13.898 -11.055 9.086 1 85.19 223 ASP A N 1
ATOM 1731 C CA . ASP A 1 223 ? -15.031 -10.328 8.523 1 85.19 223 ASP A CA 1
ATOM 1732 C C . ASP A 1 223 ? -14.852 -10.102 7.023 1 85.19 223 ASP A C 1
ATOM 1734 O O . ASP A 1 223 ? -14.977 -8.977 6.539 1 85.19 223 ASP A O 1
ATOM 1738 N N . VAL A 1 224 ? -14.469 -11.188 6.371 1 93.44 224 VAL A N 1
ATOM 1739 C CA . VAL A 1 224 ? -14.297 -11.133 4.926 1 93.44 224 VAL A CA 1
ATOM 1740 C C . VAL A 1 224 ? -15.375 -11.969 4.242 1 93.44 224 VAL A C 1
ATOM 1742 O O . VAL A 1 224 ? -16.047 -12.781 4.887 1 93.44 224 VAL A O 1
ATOM 1745 N N . ASN A 1 225 ? -15.578 -11.562 2.992 1 96.75 225 ASN A N 1
ATOM 1746 C CA . ASN A 1 225 ? -16.375 -12.477 2.184 1 96.75 225 ASN A CA 1
ATOM 1747 C C . ASN A 1 225 ? -15.625 -13.773 1.885 1 96.75 225 ASN A C 1
ATOM 1749 O O . ASN A 1 225 ? -14.406 -13.766 1.745 1 96.75 225 ASN A O 1
ATOM 1753 N N . VAL A 1 226 ? -16.344 -14.867 1.892 1 97.44 226 VAL A N 1
ATOM 1754 C CA . VAL A 1 226 ? -15.742 -16.156 1.59 1 97.44 226 VAL A CA 1
ATOM 1755 C C . VAL A 1 226 ? -16.547 -16.875 0.511 1 97.44 226 VAL A C 1
ATOM 1757 O O . VAL A 1 226 ? -17.781 -16.953 0.597 1 97.44 226 VAL A O 1
ATOM 1760 N N . VAL A 1 227 ? -15.867 -17.297 -0.462 1 98.19 227 VAL A N 1
ATOM 1761 C CA . VAL A 1 227 ? -16.516 -18.031 -1.534 1 98.19 227 VAL A CA 1
ATOM 1762 C C . VAL A 1 227 ? -15.922 -19.438 -1.625 1 98.19 227 VAL A C 1
ATOM 1764 O O . VAL A 1 227 ? -14.703 -19.594 -1.71 1 98.19 227 VAL A O 1
ATOM 1767 N N . HIS A 1 228 ? -16.75 -20.469 -1.504 1 98.19 228 HIS A N 1
ATOM 1768 C CA . HIS A 1 228 ? -16.391 -21.844 -1.843 1 98.19 228 HIS A CA 1
ATOM 1769 C C . HIS A 1 228 ? -16.922 -22.219 -3.223 1 98.19 228 HIS A C 1
ATOM 1771 O O . HIS A 1 228 ? -18.109 -22.5 -3.385 1 98.19 228 HIS A O 1
ATOM 1777 N N . LEU A 1 229 ? -16.031 -22.312 -4.125 1 97.5 229 LEU A N 1
ATOM 1778 C CA . LEU A 1 229 ? -16.391 -22.469 -5.531 1 97.5 229 LEU A CA 1
ATOM 1779 C C . LEU A 1 229 ? -16.906 -23.875 -5.812 1 97.5 229 LEU A C 1
ATOM 1781 O O . LEU A 1 229 ? -16.469 -24.844 -5.172 1 97.5 229 LEU A O 1
ATOM 1785 N N . ASP A 1 230 ? -17.828 -23.906 -6.75 1 95.31 230 ASP A N 1
ATOM 1786 C CA . ASP A 1 230 ? -18.312 -25.188 -7.277 1 95.31 230 ASP A CA 1
ATOM 1787 C C . ASP A 1 230 ? -17.234 -25.875 -8.117 1 95.31 230 ASP A C 1
ATOM 1789 O O . ASP A 1 230 ? -16.875 -25.375 -9.188 1 95.31 230 ASP A O 1
ATOM 1793 N N . SER A 1 231 ? -16.844 -27.016 -7.629 1 91.81 231 SER A N 1
ATOM 1794 C CA . SER A 1 231 ? -15.727 -27.719 -8.258 1 91.81 231 SER A CA 1
ATOM 1795 C C . SER A 1 231 ? -16.109 -28.234 -9.641 1 91.81 231 SER A C 1
ATOM 1797 O O . SER A 1 231 ? -15.234 -28.609 -10.43 1 91.81 231 SER A O 1
ATOM 1799 N N . ARG A 1 232 ? -17.312 -28.203 -10.039 1 88.94 232 ARG A N 1
ATOM 1800 C CA . ARG A 1 232 ? -17.766 -28.641 -11.352 1 88.94 232 ARG A CA 1
ATOM 1801 C C . ARG A 1 232 ? -17.578 -27.547 -12.391 1 88.94 232 ARG A C 1
ATOM 1803 O O . ARG A 1 232 ? -17.547 -27.812 -13.594 1 88.94 232 ARG A O 1
ATOM 1810 N N . GLN A 1 233 ? -17.422 -26.312 -11.852 1 92.25 233 GLN A N 1
ATOM 1811 C CA . GLN A 1 233 ? -17.359 -25.172 -12.75 1 92.25 233 GLN A CA 1
ATOM 1812 C C . GLN A 1 233 ? -15.961 -24.578 -12.805 1 92.25 233 GLN A C 1
ATOM 1814 O O . GLN A 1 233 ? -15.594 -23.938 -13.781 1 92.25 233 GLN A O 1
ATOM 1819 N N . PHE A 1 234 ? -15.289 -24.781 -11.773 1 92.94 234 PHE A N 1
ATOM 1820 C CA . PHE A 1 234 ? -13.992 -24.125 -11.672 1 92.94 234 PHE A CA 1
ATOM 1821 C C . PHE A 1 234 ? -12.875 -25.156 -11.586 1 92.94 234 PHE A C 1
ATOM 1823 O O . PHE A 1 234 ? -13.078 -26.266 -11.07 1 92.94 234 PHE A O 1
ATOM 1830 N N . MET A 1 235 ? -11.734 -24.734 -12.117 1 89.62 235 MET A N 1
ATOM 1831 C CA . MET A 1 235 ? -10.57 -25.625 -12.109 1 89.62 235 MET A CA 1
ATOM 1832 C C . MET A 1 235 ? -9.328 -24.859 -11.656 1 89.62 235 MET A C 1
ATOM 1834 O O . MET A 1 235 ? -9.094 -23.734 -12.078 1 89.62 235 MET A O 1
ATOM 1838 N N . ALA A 1 236 ? -8.695 -25.625 -10.75 1 90.12 236 ALA A N 1
ATOM 1839 C CA . ALA A 1 236 ? -7.398 -25.094 -10.328 1 90.12 236 ALA A CA 1
ATOM 1840 C C . ALA A 1 236 ? -6.266 -25.719 -11.141 1 90.12 236 ALA A C 1
ATOM 1842 O O . ALA A 1 236 ? -6.391 -26.844 -11.625 1 90.12 236 ALA A O 1
ATOM 1843 N N . ARG A 1 237 ? -5.227 -24.984 -11.203 1 89.25 237 ARG A N 1
ATOM 1844 C CA . ARG A 1 237 ? -4.074 -25.438 -11.977 1 89.25 237 ARG A CA 1
ATOM 1845 C C . ARG A 1 237 ? -3.42 -26.656 -11.328 1 89.25 237 ARG A C 1
ATOM 1847 O O . ARG A 1 237 ? -3.248 -26.703 -10.109 1 89.25 237 ARG A O 1
ATOM 1854 N N . LEU A 1 238 ? -3.092 -27.641 -12.086 1 86.06 238 LEU A N 1
ATOM 1855 C CA . LEU A 1 238 ? -2.432 -28.844 -11.625 1 86.06 238 LEU A CA 1
ATOM 1856 C C . LEU A 1 238 ? -0.918 -28.672 -11.594 1 86.06 238 LEU A C 1
ATOM 1858 O O . LEU A 1 238 ? -0.369 -27.875 -12.359 1 86.06 238 LEU A O 1
ATOM 1862 N N . PRO A 1 239 ? -0.297 -29.281 -10.75 1 83.12 239 PRO A N 1
ATOM 1863 C CA . PRO A 1 239 ? -0.804 -30.25 -9.766 1 83.12 239 PRO A CA 1
ATOM 1864 C C . PRO A 1 239 ? -1.091 -29.609 -8.406 1 83.12 239 PRO A C 1
ATOM 1866 O O . PRO A 1 239 ? -1.759 -30.219 -7.57 1 83.12 239 PRO A O 1
ATOM 1869 N N . ASP A 1 240 ? -0.649 -28.422 -8.211 1 82.06 240 ASP A N 1
ATOM 1870 C CA . ASP A 1 240 ? -0.71 -27.812 -6.891 1 82.06 240 ASP A CA 1
ATOM 1871 C C . ASP A 1 240 ? -2.135 -27.375 -6.555 1 82.06 240 ASP A C 1
ATOM 1873 O O . ASP A 1 240 ? -2.561 -27.453 -5.402 1 82.06 240 ASP A O 1
ATOM 1877 N N . ARG A 1 241 ? -2.785 -26.906 -7.488 1 85.44 241 ARG A N 1
ATOM 1878 C CA . ARG A 1 241 ? -4.145 -26.391 -7.352 1 85.44 241 ARG A CA 1
ATOM 1879 C C . ARG A 1 241 ? -4.172 -25.172 -6.438 1 85.44 241 ARG A C 1
ATOM 1881 O O . ARG A 1 241 ? -5.062 -25.031 -5.594 1 85.44 241 ARG A O 1
ATOM 1888 N N . ASP A 1 242 ? -3.203 -24.391 -6.551 1 85.75 242 ASP A N 1
ATOM 1889 C CA . ASP A 1 242 ? -3.096 -23.25 -5.652 1 85.75 242 ASP A CA 1
ATOM 1890 C C . ASP A 1 242 ? -3.607 -21.984 -6.324 1 85.75 242 ASP A C 1
ATOM 1892 O O . ASP A 1 242 ? -3.672 -20.922 -5.695 1 85.75 242 ASP A O 1
ATOM 1896 N N . ARG A 1 243 ? -3.941 -22.125 -7.617 1 89.5 243 ARG A N 1
ATOM 1897 C CA . ARG A 1 243 ? -4.48 -20.984 -8.352 1 89.5 243 ARG A CA 1
ATOM 1898 C C . ARG A 1 243 ? -5.52 -21.438 -9.375 1 89.5 243 ARG A C 1
ATOM 1900 O O . ARG A 1 243 ? -5.48 -22.562 -9.852 1 89.5 243 ARG A O 1
ATOM 1907 N N . LEU A 1 244 ? -6.293 -20.484 -9.711 1 92.81 244 LEU A N 1
ATOM 1908 C CA . LEU A 1 244 ? -7.297 -20.781 -10.734 1 92.81 244 LEU A CA 1
ATOM 1909 C C . LEU A 1 244 ? -6.703 -20.656 -12.133 1 92.81 244 LEU A C 1
ATOM 1911 O O . LEU A 1 244 ? -5.828 -19.828 -12.367 1 92.81 244 LEU A O 1
ATOM 1915 N N . ILE A 1 245 ? -7.125 -21.484 -12.992 1 89.38 245 ILE A N 1
ATOM 1916 C CA . ILE A 1 245 ? -6.781 -21.328 -14.398 1 89.38 245 ILE A CA 1
ATOM 1917 C C . ILE A 1 245 ? -7.488 -20.094 -14.969 1 89.38 245 ILE A C 1
ATOM 1919 O O . ILE A 1 245 ? -8.68 -19.891 -14.727 1 89.38 245 ILE A O 1
ATOM 1923 N N . ASP A 1 246 ? -6.773 -19.266 -15.688 1 88.75 246 ASP A N 1
ATOM 1924 C CA . ASP A 1 246 ? -7.309 -18.016 -16.188 1 88.75 246 ASP A CA 1
ATOM 1925 C C . ASP A 1 246 ? -7.863 -17.156 -15.062 1 88.75 246 ASP A C 1
ATOM 1927 O O . ASP A 1 246 ? -9.016 -16.719 -15.109 1 88.75 246 ASP A O 1
ATOM 1931 N N . GLU A 1 247 ? -7.047 -16.938 -14.117 1 89.25 247 GLU A N 1
ATOM 1932 C CA . GLU A 1 247 ? -7.402 -16.25 -12.875 1 89.25 247 GLU A CA 1
ATOM 1933 C C . GLU A 1 247 ? -8.062 -14.906 -13.156 1 89.25 247 GLU A C 1
ATOM 1935 O O . GLU A 1 247 ? -9.008 -14.516 -12.469 1 89.25 247 GLU A O 1
ATOM 1940 N N . ASP A 1 248 ? -7.645 -14.156 -14.102 1 86.81 248 ASP A N 1
ATOM 1941 C CA . ASP A 1 248 ? -8.18 -12.828 -14.414 1 86.81 248 ASP A CA 1
ATOM 1942 C C . ASP A 1 248 ? -9.664 -12.914 -14.781 1 86.81 248 ASP A C 1
ATOM 1944 O O . ASP A 1 248 ? -10.477 -12.141 -14.273 1 86.81 248 ASP A O 1
ATOM 1948 N N . VAL A 1 249 ? -9.93 -13.836 -15.586 1 90.19 249 VAL A N 1
ATOM 1949 C CA . VAL A 1 249 ? -11.305 -14.023 -16.031 1 90.19 249 VAL A CA 1
ATOM 1950 C C . VAL A 1 249 ? -12.164 -14.539 -14.883 1 90.19 249 VAL A C 1
ATOM 1952 O O . VAL A 1 249 ? -13.273 -14.055 -14.656 1 90.19 249 VAL A O 1
ATOM 1955 N N . GLN A 1 250 ? -11.625 -15.492 -14.156 1 94 250 GLN A N 1
ATOM 1956 C CA . GLN A 1 250 ? -12.383 -16.094 -13.062 1 94 250 GLN A CA 1
ATOM 1957 C C . GLN A 1 250 ? -12.633 -15.086 -11.945 1 94 250 GLN A C 1
ATOM 1959 O O . GLN A 1 250 ? -13.688 -15.102 -11.312 1 94 250 GLN A O 1
ATOM 1964 N N . ARG A 1 251 ? -11.727 -14.25 -11.773 1 94.31 251 ARG A N 1
ATOM 1965 C CA . ARG A 1 251 ? -11.883 -13.227 -10.742 1 94.31 251 ARG A CA 1
ATOM 1966 C C . ARG A 1 251 ? -13.062 -12.312 -11.062 1 94.31 251 ARG A C 1
ATOM 1968 O O . ARG A 1 251 ? -13.852 -11.984 -10.18 1 94.31 251 ARG A O 1
ATOM 1975 N N . GLN A 1 252 ? -13.164 -11.859 -12.227 1 94.31 252 GLN A N 1
ATOM 1976 C CA . GLN A 1 252 ? -14.281 -11.008 -12.641 1 94.31 252 GLN A CA 1
ATOM 1977 C C . GLN A 1 252 ? -15.609 -11.734 -12.461 1 94.31 252 GLN A C 1
ATOM 1979 O O . GLN A 1 252 ? -16.594 -11.141 -11.984 1 94.31 252 GLN A O 1
ATOM 1984 N N . ARG A 1 253 ? -15.586 -12.922 -12.828 1 96.38 253 ARG A N 1
ATOM 1985 C CA . ARG A 1 253 ? -16.781 -13.742 -12.664 1 96.38 253 ARG A CA 1
ATOM 1986 C C . ARG A 1 253 ? -17.172 -13.852 -11.195 1 96.38 253 ARG A C 1
ATOM 1988 O O . ARG A 1 253 ? -18.344 -13.719 -10.852 1 96.38 253 ARG A O 1
ATOM 1995 N N . ILE A 1 254 ? -16.234 -14 -10.352 1 97.38 254 ILE A N 1
ATOM 1996 C CA . ILE A 1 254 ? -16.469 -14.148 -8.922 1 97.38 254 ILE A CA 1
ATOM 1997 C C . ILE A 1 254 ? -16.984 -12.828 -8.344 1 97.38 254 ILE A C 1
ATOM 1999 O O . ILE A 1 254 ? -17.984 -12.805 -7.617 1 97.38 254 ILE A O 1
ATOM 2003 N N . ASP A 1 255 ? -16.422 -11.766 -8.719 1 96.25 255 ASP A N 1
ATOM 2004 C CA . ASP A 1 255 ? -16.844 -10.445 -8.242 1 96.25 255 ASP A CA 1
ATOM 2005 C C . ASP A 1 255 ? -18.281 -10.141 -8.656 1 96.25 255 ASP A C 1
ATOM 2007 O O . ASP A 1 255 ? -19.062 -9.617 -7.859 1 96.25 255 ASP A O 1
ATOM 2011 N N . THR A 1 256 ? -18.562 -10.445 -9.875 1 97.12 256 THR A N 1
ATOM 2012 C CA . THR A 1 256 ? -19.906 -10.219 -10.391 1 97.12 256 THR A CA 1
ATOM 2013 C C . THR A 1 256 ? -20.938 -11.016 -9.586 1 97.12 256 THR A C 1
ATOM 2015 O O . THR A 1 256 ? -22 -10.5 -9.25 1 97.12 256 THR A O 1
ATOM 2018 N N . GLU A 1 257 ? -20.578 -12.195 -9.266 1 97.44 257 GLU A N 1
ATOM 2019 C CA . GLU A 1 257 ? -21.516 -13.039 -8.531 1 97.44 257 GLU A CA 1
ATOM 2020 C C . GLU A 1 257 ? -21.641 -12.586 -7.082 1 97.44 257 GLU A C 1
ATOM 2022 O O . GLU A 1 257 ? -22.734 -12.648 -6.5 1 97.44 257 GLU A O 1
ATOM 2027 N N . VAL A 1 258 ? -20.562 -12.211 -6.484 1 97.56 258 VAL A N 1
ATOM 2028 C CA . VAL A 1 258 ? -20.641 -11.695 -5.121 1 97.56 258 VAL A CA 1
ATOM 2029 C C . VAL A 1 258 ? -21.547 -10.469 -5.078 1 97.56 258 VAL A C 1
ATOM 2031 O O . VAL A 1 258 ? -22.391 -10.344 -4.18 1 97.56 258 VAL A O 1
ATOM 2034 N N . LYS A 1 259 ? -21.422 -9.594 -6.047 1 97.5 259 LYS A N 1
ATOM 2035 C CA . LYS A 1 259 ? -22.297 -8.438 -6.168 1 97.5 259 LYS A CA 1
ATOM 2036 C C . LYS A 1 259 ? -23.766 -8.867 -6.32 1 97.5 259 LYS A C 1
ATOM 2038 O O . LYS A 1 259 ? -24.656 -8.289 -5.691 1 97.5 259 LYS A O 1
ATOM 2043 N N . ALA A 1 260 ? -24.016 -9.875 -7.082 1 97.69 260 ALA A N 1
ATOM 2044 C CA . ALA A 1 260 ? -25.375 -10.391 -7.281 1 97.69 260 ALA A CA 1
ATOM 2045 C C . ALA A 1 260 ? -25.938 -10.984 -5.992 1 97.69 260 ALA A C 1
ATOM 2047 O O . ALA A 1 260 ? -27.125 -10.852 -5.711 1 97.69 260 ALA A O 1
ATOM 2048 N N . CYS A 1 261 ? -25.094 -11.617 -5.246 1 97.81 261 CYS A N 1
ATOM 2049 C CA . CYS A 1 261 ? -25.516 -12.18 -3.969 1 97.81 261 CYS A CA 1
ATOM 2050 C C . CYS A 1 261 ? -25.953 -11.078 -3.008 1 97.81 261 CYS A C 1
ATOM 2052 O O . CYS A 1 261 ? -26.938 -11.234 -2.291 1 97.81 261 CYS A O 1
ATOM 2054 N N . TRP A 1 262 ? -25.266 -10.047 -3.023 1 97.69 262 TRP A N 1
ATOM 2055 C CA . TRP A 1 262 ? -25.688 -8.914 -2.205 1 97.69 262 TRP A CA 1
ATOM 2056 C C . TRP A 1 262 ? -27.031 -8.359 -2.676 1 97.69 262 TRP A C 1
ATOM 2058 O O . TRP A 1 262 ? -27.891 -8.016 -1.86 1 97.69 262 TRP A O 1
ATOM 2068 N N . ARG A 1 263 ? -27.234 -8.273 -3.967 1 97.88 263 ARG A N 1
ATOM 2069 C CA . ARG A 1 263 ? -28.516 -7.812 -4.508 1 97.88 263 ARG A CA 1
ATOM 2070 C C . ARG A 1 263 ? -29.672 -8.656 -3.971 1 97.88 263 ARG A C 1
ATOM 2072 O O . ARG A 1 263 ? -30.656 -8.117 -3.473 1 97.88 263 ARG A O 1
ATOM 2079 N N . ARG A 1 264 ? -29.516 -9.906 -4.008 1 97.38 264 ARG A N 1
ATOM 2080 C CA . ARG A 1 264 ? -30.547 -10.812 -3.531 1 97.38 264 ARG A CA 1
ATOM 2081 C C . ARG A 1 264 ? -30.781 -10.641 -2.035 1 97.38 264 ARG A C 1
ATOM 2083 O O . ARG A 1 264 ? -31.922 -10.57 -1.584 1 97.38 264 ARG A O 1
ATOM 2090 N N . THR A 1 265 ? -29.688 -10.586 -1.362 1 97.56 265 THR A N 1
ATOM 2091 C CA . THR A 1 265 ? -29.766 -10.414 0.084 1 97.56 265 THR A CA 1
ATOM 2092 C C . THR A 1 265 ? -30.5 -9.125 0.437 1 97.56 265 THR A C 1
ATOM 2094 O O . THR A 1 265 ? -31.359 -9.109 1.322 1 97.56 265 THR A O 1
ATOM 2097 N N . LEU A 1 266 ? -30.25 -8.094 -0.272 1 98 266 LEU A N 1
ATOM 2098 C CA . LEU A 1 266 ? -30.844 -6.789 -0.024 1 98 266 LEU A CA 1
ATOM 2099 C C . LEU A 1 266 ? -32.312 -6.781 -0.427 1 98 266 LEU A C 1
ATOM 2101 O O . LEU A 1 266 ? -33.156 -6.168 0.248 1 98 266 LEU A O 1
ATOM 2105 N N . GLU A 1 267 ? -32.656 -7.477 -1.481 1 97.81 267 GLU A N 1
ATOM 2106 C CA . GLU A 1 267 ? -34.062 -7.57 -1.908 1 97.81 267 GLU A CA 1
ATOM 2107 C C . GLU A 1 267 ? -34.906 -8.297 -0.87 1 97.81 267 GLU A C 1
ATOM 2109 O O . GLU A 1 267 ? -36.031 -7.883 -0.579 1 97.81 267 GLU A O 1
ATOM 2114 N N . ILE A 1 268 ? -34.344 -9.336 -0.337 1 97.25 268 ILE A N 1
ATOM 2115 C CA . ILE A 1 268 ? -35.031 -10.078 0.709 1 97.25 268 ILE A CA 1
ATOM 2116 C C . ILE A 1 268 ? -35.219 -9.195 1.944 1 97.25 268 ILE A C 1
ATOM 2118 O O . ILE A 1 268 ? -36.312 -9.102 2.506 1 97.25 268 ILE A O 1
ATOM 2122 N N . ALA A 1 269 ? -34.125 -8.594 2.359 1 97.44 269 ALA A N 1
ATOM 2123 C CA . ALA A 1 269 ? -34.188 -7.699 3.514 1 97.44 269 ALA A CA 1
ATOM 2124 C C . ALA A 1 269 ? -35.188 -6.582 3.297 1 97.44 269 ALA A C 1
ATOM 2126 O O . ALA A 1 269 ? -35.938 -6.227 4.211 1 97.44 269 ALA A O 1
ATOM 2127 N N . LYS A 1 270 ? -35.281 -6.047 2.066 1 97.56 270 LYS A N 1
ATOM 2128 C CA . LYS A 1 270 ? -36.219 -4.98 1.707 1 97.56 270 LYS A CA 1
ATOM 2129 C C . LYS A 1 270 ? -37.656 -5.449 1.853 1 97.56 270 LYS A C 1
ATOM 2131 O O . LYS A 1 270 ? -38.531 -4.691 2.316 1 97.56 270 LYS A O 1
ATOM 2136 N N . ALA A 1 271 ? -37.969 -6.664 1.51 1 97.06 271 ALA A N 1
ATOM 2137 C CA . ALA A 1 271 ? -39.312 -7.227 1.569 1 97.06 271 ALA A CA 1
ATOM 2138 C C . ALA A 1 271 ? -39.719 -7.547 3.006 1 97.06 271 ALA A C 1
ATOM 2140 O O . ALA A 1 271 ? -40.875 -7.469 3.363 1 97.06 271 ALA A O 1
ATOM 2141 N N . GLU A 1 272 ? -38.688 -7.871 3.803 1 96.69 272 GLU A N 1
ATOM 2142 C CA . GLU A 1 272 ? -39 -8.398 5.133 1 96.69 272 GLU A CA 1
ATOM 2143 C C . GLU A 1 272 ? -38.969 -7.289 6.184 1 96.69 272 GLU A C 1
ATOM 2145 O O . GLU A 1 272 ? -39.656 -7.371 7.191 1 96.69 272 GLU A O 1
ATOM 2150 N N . LEU A 1 273 ? -38.219 -6.355 5.969 1 96.75 273 LEU A N 1
ATOM 2151 C CA . LEU A 1 273 ? -38.031 -5.328 6.984 1 96.75 273 LEU A CA 1
ATOM 2152 C C . LEU A 1 273 ? -38.875 -4.086 6.664 1 96.75 273 LEU A C 1
ATOM 2154 O O . LEU A 1 273 ? -39.125 -3.795 5.492 1 96.75 273 LEU A O 1
ATOM 2158 N N . PRO A 1 274 ? -39.281 -3.365 7.754 1 96.38 274 PRO A N 1
ATOM 2159 C CA . PRO A 1 274 ? -39.812 -2.029 7.492 1 96.38 274 PRO A CA 1
ATOM 2160 C C . PRO A 1 274 ? -38.812 -1.114 6.789 1 96.38 274 PRO A C 1
ATOM 2162 O O . PRO A 1 274 ? -37.625 -1.204 7.039 1 96.38 274 PRO A O 1
ATOM 2165 N N . PRO A 1 275 ? -39.312 -0.3 5.93 1 95.69 275 PRO A N 1
ATOM 2166 C CA . PRO A 1 275 ? -38.438 0.534 5.109 1 95.69 275 PRO A CA 1
ATOM 2167 C C . PRO A 1 275 ? -37.375 1.282 5.934 1 95.69 275 PRO A C 1
ATOM 2169 O O . PRO A 1 275 ? -36.219 1.336 5.547 1 95.69 275 PRO A O 1
ATOM 2172 N N . ARG A 1 276 ? -37.688 1.833 7 1 95.12 276 ARG A N 1
ATOM 2173 C CA . ARG A 1 276 ? -36.75 2.59 7.82 1 95.12 276 ARG A CA 1
ATOM 2174 C C . ARG A 1 276 ? -35.625 1.695 8.336 1 95.12 276 ARG A C 1
ATOM 2176 O O . ARG A 1 276 ? -34.469 2.066 8.281 1 95.12 276 ARG A O 1
ATOM 2183 N N . HIS A 1 277 ? -36.031 0.571 8.797 1 96 277 HIS A N 1
ATOM 2184 C CA . HIS A 1 277 ? -35.031 -0.371 9.32 1 96 277 HIS A CA 1
ATOM 2185 C C . HIS A 1 277 ? -34.125 -0.874 8.211 1 96 277 HIS A C 1
ATOM 2187 O O . HIS A 1 277 ? -32.906 -0.995 8.406 1 96 277 HIS A O 1
ATOM 2193 N N . PHE A 1 278 ? -34.75 -1.142 7.094 1 97.31 278 PHE A N 1
ATOM 2194 C CA . PHE A 1 278 ? -34 -1.579 5.926 1 97.31 278 PHE A CA 1
ATOM 2195 C C . PHE A 1 278 ? -32.938 -0.547 5.547 1 97.31 278 PHE A C 1
ATOM 2197 O O . PHE A 1 278 ? -31.766 -0.888 5.363 1 97.31 278 PHE A O 1
ATOM 2204 N N . ILE A 1 279 ? -33.281 0.667 5.516 1 96.88 279 ILE A N 1
ATOM 2205 C CA . ILE A 1 279 ? -32.375 1.752 5.117 1 96.88 279 ILE A CA 1
ATOM 2206 C C . ILE A 1 279 ? -31.312 1.953 6.18 1 96.88 279 ILE A C 1
ATOM 2208 O O . ILE A 1 279 ? -30.125 2.012 5.863 1 96.88 279 ILE A O 1
ATOM 2212 N N . ASP A 1 280 ? -31.672 1.994 7.398 1 95.88 280 ASP A N 1
ATOM 2213 C CA . ASP A 1 280 ? -30.719 2.242 8.484 1 95.88 280 ASP A CA 1
ATOM 2214 C C . ASP A 1 280 ? -29.656 1.154 8.547 1 95.88 280 ASP A C 1
ATOM 2216 O O . ASP A 1 280 ? -28.5 1.43 8.883 1 95.88 280 ASP A O 1
ATOM 2220 N N . THR A 1 281 ? -29.969 0.027 8.148 1 97 281 THR A N 1
ATOM 2221 C CA . THR A 1 281 ? -29.078 -1.114 8.273 1 97 281 THR A CA 1
ATOM 2222 C C . THR A 1 281 ? -28.219 -1.263 7.02 1 97 281 THR A C 1
ATOM 2224 O O . THR A 1 281 ? -27.016 -1.543 7.113 1 97 281 THR A O 1
ATOM 2227 N N . TYR A 1 282 ? -28.797 -1.006 5.852 1 98 282 TYR A N 1
ATOM 2228 C CA . TYR A 1 282 ? -28.141 -1.531 4.66 1 98 282 TYR A CA 1
ATOM 2229 C C . TYR A 1 282 ? -27.797 -0.409 3.686 1 98 282 TYR A C 1
ATOM 2231 O O . TYR A 1 282 ? -27.297 -0.662 2.588 1 98 282 TYR A O 1
ATOM 2239 N N . TYR A 1 283 ? -28.078 0.862 3.98 1 97.44 283 TYR A N 1
ATOM 2240 C CA . TYR A 1 283 ? -27.766 1.938 3.047 1 97.44 283 TYR A CA 1
ATOM 2241 C C . TYR A 1 283 ? -26.281 1.917 2.666 1 97.44 283 TYR A C 1
ATOM 2243 O O . TYR A 1 283 ? -25.938 2.035 1.489 1 97.44 283 TYR A O 1
ATOM 2251 N N . GLY A 1 284 ? -25.391 1.712 3.623 1 96.94 284 GLY A N 1
ATOM 2252 C CA . GLY A 1 284 ? -23.969 1.607 3.355 1 96.94 284 GLY A CA 1
ATOM 2253 C C . GLY A 1 284 ? -23.625 0.507 2.369 1 96.94 284 GLY A C 1
ATOM 2254 O O . GLY A 1 284 ? -22.797 0.702 1.479 1 96.94 284 GLY A O 1
ATOM 2255 N N . VAL A 1 285 ? -24.234 -0.563 2.498 1 97.06 285 VAL A N 1
ATOM 2256 C CA . VAL A 1 285 ? -24.016 -1.702 1.613 1 97.06 285 VAL A CA 1
ATOM 2257 C C . VAL A 1 285 ? -24.484 -1.357 0.2 1 97.06 285 VAL A C 1
ATOM 2259 O O . VAL A 1 285 ? -23.781 -1.649 -0.776 1 97.06 285 VAL A O 1
ATOM 2262 N N . MET A 1 286 ? -25.641 -0.74 0.182 1 97.81 286 MET A N 1
ATOM 2263 C CA . MET A 1 286 ? -26.188 -0.367 -1.118 1 97.81 286 MET A CA 1
ATOM 2264 C C . MET A 1 286 ? -25.25 0.584 -1.854 1 97.81 286 MET A C 1
ATOM 2266 O O . MET A 1 286 ? -25 0.422 -3.051 1 97.81 286 MET A O 1
ATOM 2270 N N . ARG A 1 287 ? -24.719 1.556 -1.204 1 96.31 287 ARG A N 1
ATOM 2271 C CA . ARG A 1 287 ? -23.781 2.496 -1.806 1 96.31 287 ARG A CA 1
ATOM 2272 C C . ARG A 1 287 ? -22.5 1.793 -2.219 1 96.31 287 ARG A C 1
ATOM 2274 O O . ARG A 1 287 ? -22 1.999 -3.328 1 96.31 287 ARG A O 1
ATOM 2281 N N . GLY A 1 288 ? -21.984 0.958 -1.383 1 95.5 288 GLY A N 1
ATOM 2282 C CA . GLY A 1 288 ? -20.719 0.287 -1.612 1 95.5 288 GLY A CA 1
ATOM 2283 C C . GLY A 1 288 ? -20.766 -0.698 -2.766 1 95.5 288 GLY A C 1
ATOM 2284 O O . GLY A 1 288 ? -19.797 -0.817 -3.525 1 95.5 288 GLY A O 1
ATOM 2285 N N . TRP A 1 289 ? -21.812 -1.367 -2.881 1 96.19 289 TRP A N 1
ATOM 2286 C CA . TRP A 1 289 ? -21.922 -2.408 -3.896 1 96.19 289 TRP A CA 1
ATOM 2287 C C . TRP A 1 289 ? -22.734 -1.924 -5.094 1 96.19 289 TRP A C 1
ATOM 2289 O O . TRP A 1 289 ? -23.016 -2.695 -6.012 1 96.19 289 TRP A O 1
ATOM 2299 N N . GLY A 1 290 ? -23.219 -0.707 -5.055 1 95.5 290 GLY A N 1
ATOM 2300 C CA . GLY A 1 290 ? -23.859 -0.091 -6.207 1 95.5 290 GLY A CA 1
ATOM 2301 C C . GLY A 1 290 ? -25.312 -0.513 -6.387 1 95.5 290 GLY A C 1
ATOM 2302 O O . GLY A 1 290 ? -25.75 -0.775 -7.508 1 95.5 290 GLY A O 1
ATOM 2303 N N . HIS A 1 291 ? -26.062 -0.6 -5.309 1 97.81 291 HIS A N 1
ATOM 2304 C CA . HIS A 1 291 ? -27.453 -1.038 -5.402 1 97.81 291 HIS A CA 1
ATOM 2305 C C . HIS A 1 291 ? -28.406 0.019 -4.852 1 97.81 291 HIS A C 1
ATOM 2307 O O . HIS A 1 291 ? -29.422 -0.313 -4.242 1 97.81 291 HIS A O 1
ATOM 2313 N N . VAL A 1 292 ? -28.078 1.233 -5 1 97.69 292 VAL A N 1
ATOM 2314 C CA . VAL A 1 292 ? -28.875 2.316 -4.426 1 97.69 292 VAL A CA 1
ATOM 2315 C C . VAL A 1 292 ? -30.203 2.438 -5.164 1 97.69 292 VAL A C 1
ATOM 2317 O O . VAL A 1 292 ? -31.125 3.098 -4.684 1 97.69 292 VAL A O 1
ATOM 2320 N N . ASP A 1 293 ? -30.344 1.817 -6.348 1 97.62 293 ASP A N 1
ATOM 2321 C CA . ASP A 1 293 ? -31.594 1.808 -7.094 1 97.62 293 ASP A CA 1
ATOM 2322 C C . ASP A 1 293 ? -32.688 1.109 -6.297 1 97.62 293 ASP A C 1
ATOM 2324 O O . ASP A 1 293 ? -33.875 1.29 -6.578 1 97.62 293 ASP A O 1
ATOM 2328 N N . LEU A 1 294 ? -32.312 0.383 -5.301 1 97.62 294 LEU A N 1
ATOM 2329 C CA . LEU A 1 294 ? -33.312 -0.299 -4.457 1 97.62 294 LEU A CA 1
ATOM 2330 C C . LEU A 1 294 ? -34.094 0.703 -3.631 1 97.62 294 LEU A C 1
ATOM 2332 O O . LEU A 1 294 ? -35.156 0.367 -3.092 1 97.62 294 LEU A O 1
ATOM 2336 N N . LEU A 1 295 ? -33.625 1.888 -3.545 1 97 295 LEU A N 1
ATOM 2337 C CA . LEU A 1 295 ? -34.281 2.936 -2.771 1 97 295 LEU A CA 1
ATOM 2338 C C . LEU A 1 295 ? -35.344 3.629 -3.602 1 97 295 LEU A C 1
ATOM 2340 O O . LEU A 1 295 ? -36.156 4.379 -3.062 1 97 295 LEU A O 1
ATOM 2344 N N . ASN A 1 296 ? -35.469 3.377 -4.855 1 96.12 296 ASN A N 1
ATOM 2345 C CA . ASN A 1 296 ? -36.25 4.191 -5.793 1 96.12 296 ASN A CA 1
ATOM 2346 C C . ASN A 1 296 ? -37.719 4.164 -5.469 1 96.12 296 ASN A C 1
ATOM 2348 O O . ASN A 1 296 ? -38.438 5.16 -5.656 1 96.12 296 ASN A O 1
ATOM 2352 N N . ASP A 1 297 ? -38.219 3.111 -5.008 1 92.62 297 ASP A N 1
ATOM 2353 C CA . ASP A 1 297 ? -39.656 2.984 -4.797 1 92.62 297 ASP A CA 1
ATOM 2354 C C . ASP A 1 297 ? -40 3.117 -3.316 1 92.62 297 ASP A C 1
ATOM 2356 O O . ASP A 1 297 ? -41.156 2.904 -2.926 1 92.62 297 ASP A O 1
ATOM 2360 N N . LEU A 1 298 ? -39 3.387 -2.57 1 95.38 298 LEU A N 1
ATOM 2361 C CA . LEU A 1 298 ? -39.281 3.555 -1.147 1 95.38 298 LEU A CA 1
ATOM 2362 C C . LEU A 1 298 ? -39.656 5 -0.83 1 95.38 298 LEU A C 1
ATOM 2364 O O . LEU A 1 298 ? -39.031 5.93 -1.371 1 95.38 298 LEU A O 1
ATOM 2368 N N . GLY A 1 299 ? -40.625 5.129 -0.003 1 94.38 299 GLY A N 1
ATOM 2369 C CA . GLY A 1 299 ? -41.062 6.457 0.39 1 94.38 299 GLY A CA 1
ATOM 2370 C C . GLY A 1 299 ? -40.219 7.07 1.486 1 94.38 299 GLY A C 1
ATOM 2371 O O . GLY A 1 299 ? -40.406 8.234 1.844 1 94.38 299 GLY A O 1
ATOM 2372 N N . THR A 1 300 ? -39.312 6.32 2.004 1 93.56 300 THR A N 1
ATOM 2373 C CA . THR A 1 300 ? -38.438 6.758 3.088 1 93.56 300 THR A CA 1
ATOM 2374 C C . THR A 1 300 ? -37.031 7.012 2.578 1 93.56 300 THR A C 1
ATOM 2376 O O . THR A 1 300 ? -36.5 6.27 1.731 1 93.56 300 THR A O 1
ATOM 2379 N N . LEU A 1 301 ? -36.406 8.047 3.125 1 96.19 301 LEU A N 1
ATOM 2380 C CA . LEU A 1 301 ? -35.062 8.406 2.738 1 96.19 301 LEU A CA 1
ATOM 2381 C C . LEU A 1 301 ? -34.062 8.039 3.836 1 96.19 301 LEU A C 1
ATOM 2383 O O . LEU A 1 301 ? -34.438 7.938 5.008 1 96.19 301 LEU A O 1
ATOM 2387 N N . PRO A 1 302 ? -32.844 7.754 3.451 1 96.19 302 PRO A N 1
ATOM 2388 C CA . PRO A 1 302 ? -31.812 7.699 4.496 1 96.19 302 PRO A CA 1
ATOM 2389 C C . PRO A 1 302 ? -31.625 9.031 5.215 1 96.19 302 PRO A C 1
ATOM 2391 O O . PRO A 1 302 ? -31.406 10.062 4.57 1 96.19 302 PRO A O 1
ATOM 2394 N N . ALA A 1 303 ? -31.656 9.008 6.461 1 95.94 303 ALA A N 1
ATOM 2395 C CA . ALA A 1 303 ? -31.562 10.234 7.25 1 95.94 303 ALA A CA 1
ATOM 2396 C C . ALA A 1 303 ? -30.234 10.938 7.023 1 95.94 303 ALA A C 1
ATOM 2398 O O . ALA A 1 303 ? -30.156 12.164 7.055 1 95.94 303 ALA A O 1
ATOM 2399 N N . GLU A 1 304 ? -29.156 10.125 6.793 1 95 304 GLU A N 1
ATOM 2400 C CA . GLU A 1 304 ? -27.812 10.68 6.668 1 95 304 GLU A CA 1
ATOM 2401 C C . GLU A 1 304 ? -27.703 11.57 5.441 1 95 304 GLU A C 1
ATOM 2403 O O . GLU A 1 304 ? -26.734 12.328 5.305 1 95 304 GLU A O 1
ATOM 2408 N N . LEU A 1 305 ? -28.625 11.523 4.57 1 96.81 305 LEU A N 1
ATOM 2409 C CA . LEU A 1 305 ? -28.578 12.344 3.363 1 96.81 305 LEU A CA 1
ATOM 2410 C C . LEU A 1 305 ? -29.172 13.727 3.617 1 96.81 305 LEU A C 1
ATOM 2412 O O . LEU A 1 305 ? -29.094 14.609 2.758 1 96.81 305 LEU A O 1
ATOM 2416 N N . CYS A 1 306 ? -29.859 13.891 4.719 1 97 306 CYS A N 1
ATOM 2417 C CA . CYS A 1 306 ? -30.531 15.141 5.062 1 97 306 CYS A CA 1
ATOM 2418 C C . CYS A 1 306 ? -29.875 15.789 6.277 1 97 306 CYS A C 1
ATOM 2420 O O . CYS A 1 306 ? -29.734 15.156 7.324 1 97 306 CYS A O 1
ATOM 2422 N N . SER A 1 307 ? -29.578 17 6.141 1 96.94 307 SER A N 1
ATOM 2423 C CA . SER A 1 307 ? -28.953 17.719 7.25 1 96.94 307 SER A CA 1
ATOM 2424 C C . SER A 1 307 ? -29.531 19.109 7.395 1 96.94 307 SER A C 1
ATOM 2426 O O . SER A 1 307 ? -29.922 19.734 6.402 1 96.94 307 SER A O 1
ATOM 2428 N N . LEU A 1 308 ? -29.656 19.5 8.609 1 96 308 LEU A N 1
ATOM 2429 C CA . LEU A 1 308 ? -30.031 20.875 8.922 1 96 308 LEU A CA 1
ATOM 2430 C C . LEU A 1 308 ? -28.781 21.75 9.07 1 96 308 LEU A C 1
ATOM 2432 O O . LEU A 1 308 ? -27.766 21.297 9.594 1 96 308 LEU A O 1
ATOM 2436 N N . VAL A 1 309 ? -28.984 22.922 8.555 1 96.06 309 VAL A N 1
ATOM 2437 C CA . VAL A 1 309 ? -27.922 23.891 8.805 1 96.06 309 VAL A CA 1
ATOM 2438 C C . VAL A 1 309 ? -28.094 24.484 10.203 1 96.06 309 VAL A C 1
ATOM 2440 O O . VAL A 1 309 ? -28.797 25.484 10.383 1 96.06 309 VAL A O 1
ATOM 2443 N N . SER A 1 310 ? -27.5 23.828 11.156 1 91.75 310 SER A N 1
ATOM 2444 C CA . SER A 1 310 ? -27.688 24.219 12.547 1 91.75 310 SER A CA 1
ATOM 2445 C C . SER A 1 310 ? -26.609 25.219 12.992 1 91.75 310 SER A C 1
ATOM 2447 O O . SER A 1 310 ? -26.859 26.078 13.844 1 91.75 310 SER A O 1
ATOM 2449 N N . GLY A 1 311 ? -25.516 25.016 12.5 1 90.12 311 GLY A N 1
ATOM 2450 C CA . GLY A 1 311 ? -24.422 25.891 12.867 1 90.12 311 GLY A CA 1
ATOM 2451 C C . GLY A 1 311 ? -24.141 26.953 11.82 1 90.12 311 GLY A C 1
ATOM 2452 O O . GLY A 1 311 ? -24.906 27.125 10.883 1 90.12 311 GLY A O 1
ATOM 2453 N N . TYR A 1 312 ? -23.125 27.766 12.203 1 91.06 312 TYR A N 1
ATOM 2454 C CA . TYR A 1 312 ? -22.672 28.797 11.273 1 91.06 312 TYR A CA 1
ATOM 2455 C C . TYR A 1 312 ? -21.953 28.156 10.086 1 91.06 312 TYR A C 1
ATOM 2457 O O . TYR A 1 312 ? -20.922 27.5 10.25 1 91.06 312 TYR A O 1
ATOM 2465 N N . PRO A 1 313 ? -22.594 28.281 8.852 1 94.5 313 PRO A N 1
ATOM 2466 C CA . PRO A 1 313 ? -21.891 27.703 7.695 1 94.5 313 PRO A CA 1
ATOM 2467 C C . PRO A 1 313 ? -20.484 28.266 7.516 1 94.5 313 PRO A C 1
ATOM 2469 O O . PRO A 1 313 ? -20.312 29.484 7.445 1 94.5 313 PRO A O 1
ATOM 2472 N N . VAL A 1 314 ? -19.531 27.406 7.469 1 93.19 314 VAL A N 1
ATOM 2473 C CA . VAL A 1 314 ? -18.141 27.812 7.324 1 93.19 314 VAL A CA 1
ATOM 2474 C C . VAL A 1 314 ? -17.453 26.984 6.234 1 93.19 314 VAL A C 1
ATOM 2476 O O . VAL A 1 314 ? -17.938 25.906 5.887 1 93.19 314 VAL A O 1
ATOM 2479 N N . GLN A 1 315 ? -16.406 27.5 5.664 1 92.69 315 GLN A N 1
ATOM 2480 C CA . GLN A 1 315 ? -15.633 26.766 4.672 1 92.69 315 GLN A CA 1
ATOM 2481 C C . GLN A 1 315 ? -14.797 25.672 5.332 1 92.69 315 GLN A C 1
ATOM 2483 O O . GLN A 1 315 ? -14.117 25.922 6.328 1 92.69 315 GLN A O 1
ATOM 2488 N N . VAL A 1 316 ? -14.961 24.484 4.797 1 85.56 316 VAL A N 1
ATOM 2489 C CA . VAL A 1 316 ? -14.188 23.359 5.301 1 85.56 316 VAL A CA 1
ATOM 2490 C C . VAL A 1 316 ? -13.484 22.656 4.145 1 85.56 316 VAL A C 1
ATOM 2492 O O . VAL A 1 316 ? -14.109 22.344 3.123 1 85.56 316 VAL A O 1
ATOM 2495 N N . GLU A 1 317 ? -12.164 22.578 4.137 1 76.06 317 GLU A N 1
ATOM 2496 C CA . GLU A 1 317 ? -11.438 21.891 3.068 1 76.06 317 GLU A CA 1
ATOM 2497 C C . GLU A 1 317 ? -11.453 20.391 3.27 1 76.06 317 GLU A C 1
ATOM 2499 O O . GLU A 1 317 ? -11.719 19.625 2.328 1 76.06 317 GLU A O 1
ATOM 2504 N N . HIS A 1 318 ? -10.891 20.016 4.48 1 68.94 318 HIS A N 1
ATOM 2505 C CA . HIS A 1 318 ? -10.875 18.594 4.773 1 68.94 318 HIS A CA 1
ATOM 2506 C C . HIS A 1 318 ? -11.602 18.281 6.074 1 68.94 318 HIS A C 1
ATOM 2508 O O . HIS A 1 318 ? -11.609 19.109 6.996 1 68.94 318 HIS A O 1
ATOM 2514 N N . GLY A 1 319 ? -12.461 17.469 6.02 1 65.19 319 GLY A N 1
ATOM 2515 C CA . GLY A 1 319 ? -12.984 17.031 7.305 1 65.19 319 GLY A CA 1
ATOM 2516 C C . GLY A 1 319 ? -14.492 17.109 7.395 1 65.19 319 GLY A C 1
ATOM 2517 O O . GLY A 1 319 ? -15.188 17.094 6.375 1 65.19 319 GLY A O 1
ATOM 2518 N N . GLU A 1 320 ? -14.93 17.391 8.672 1 73.06 320 GLU A N 1
ATOM 2519 C CA . GLU A 1 320 ? -16.344 17.312 9.039 1 73.06 320 GLU A CA 1
ATOM 2520 C C . GLU A 1 320 ? -17.016 18.672 8.906 1 73.06 320 GLU A C 1
ATOM 2522 O O . GLU A 1 320 ? -16.438 19.703 9.281 1 73.06 320 GLU A O 1
ATOM 2527 N N . ARG A 1 321 ? -18.047 18.719 8.227 1 85.94 321 ARG A N 1
ATOM 2528 C CA . ARG A 1 321 ? -18.906 19.891 8.172 1 85.94 321 ARG A CA 1
ATOM 2529 C C . ARG A 1 321 ? -19.672 20.078 9.477 1 85.94 321 ARG A C 1
ATOM 2531 O O . ARG A 1 321 ? -20.812 19.609 9.609 1 85.94 321 ARG A O 1
ATOM 2538 N N . ARG A 1 322 ? -19.141 20.844 10.375 1 84.06 322 ARG A N 1
ATOM 2539 C CA . ARG A 1 322 ? -19.672 21 11.727 1 84.06 322 ARG A CA 1
ATOM 2540 C C . ARG A 1 322 ? -20.969 21.812 11.711 1 84.06 322 ARG A C 1
ATOM 2542 O O . ARG A 1 322 ? -21.734 21.781 12.68 1 84.06 322 ARG A O 1
ATOM 2549 N N . HIS A 1 323 ? -21.156 22.516 10.633 1 92.12 323 HIS A N 1
ATOM 2550 C CA . HIS A 1 323 ? -22.359 23.359 10.57 1 92.12 323 HIS A CA 1
ATOM 2551 C C . HIS A 1 323 ? -23.578 22.547 10.125 1 92.12 323 HIS A C 1
ATOM 2553 O O . HIS A 1 323 ? -24.688 23.062 10.133 1 92.12 323 HIS A O 1
ATOM 2559 N N . LEU A 1 324 ? -23.281 21.375 9.852 1 94.31 324 LEU A N 1
ATOM 2560 C CA . LEU A 1 324 ? -24.375 20.5 9.453 1 94.31 324 LEU A CA 1
ATOM 2561 C C . LEU A 1 324 ? -24.688 19.484 10.539 1 94.31 324 LEU A C 1
ATOM 2563 O O . LEU A 1 324 ? -23.781 18.938 11.172 1 94.31 324 LEU A O 1
ATOM 2567 N N . THR A 1 325 ? -25.922 19.422 10.781 1 93.62 325 THR A N 1
ATOM 2568 C CA . THR A 1 325 ? -26.391 18.391 11.695 1 93.62 325 THR A CA 1
ATOM 2569 C C . THR A 1 325 ? -27.344 17.422 10.984 1 93.62 325 THR A C 1
ATOM 2571 O O . THR A 1 325 ? -28.406 17.828 10.531 1 93.62 325 THR A O 1
ATOM 2574 N N . PRO A 1 326 ? -26.984 16.281 10.977 1 92.5 326 PRO A N 1
ATOM 2575 C CA . PRO A 1 326 ? -27.906 15.32 10.367 1 92.5 326 PRO A CA 1
ATOM 2576 C C . PRO A 1 326 ? -29.234 15.203 11.125 1 92.5 326 PRO A C 1
ATOM 2578 O O . PRO A 1 326 ? -29.25 15.281 12.359 1 92.5 326 PRO A O 1
ATOM 2581 N N . VAL A 1 327 ? -30.203 15.117 10.391 1 94.81 327 VAL A N 1
ATOM 2582 C CA . VAL A 1 327 ? -31.5 14.961 11.023 1 94.81 327 VAL A CA 1
ATOM 2583 C C . VAL A 1 327 ? -31.625 13.547 11.594 1 94.81 327 VAL A C 1
ATOM 2585 O O . VAL A 1 327 ? -31.156 12.586 10.984 1 94.81 327 VAL A O 1
ATOM 2588 N N . PRO A 1 328 ? -32.188 13.484 12.75 1 92.31 328 PRO A N 1
ATOM 2589 C CA . PRO A 1 328 ? -32.344 12.148 13.336 1 92.31 328 PRO A CA 1
ATOM 2590 C C . PRO A 1 328 ? -33.281 11.266 12.516 1 92.31 328 PRO A C 1
ATOM 2592 O O . PRO A 1 328 ? -33.094 10.047 12.453 1 92.31 328 PRO A O 1
ATOM 2595 N N . THR A 1 329 ? -34.375 11.93 11.953 1 92.94 329 THR A N 1
ATOM 2596 C CA . THR A 1 329 ? -35.312 11.203 11.133 1 92.94 329 THR A CA 1
ATOM 2597 C C . THR A 1 329 ? -35.531 11.906 9.789 1 92.94 329 THR A C 1
ATOM 2599 O O . THR A 1 329 ? -35.719 13.117 9.742 1 92.94 329 THR A O 1
ATOM 2602 N N . ALA A 1 330 ? -35.5 11.07 8.82 1 94.19 330 ALA A N 1
ATOM 2603 C CA . ALA A 1 330 ? -35.719 11.625 7.492 1 94.19 330 ALA A CA 1
ATOM 2604 C C . ALA A 1 330 ? -37.156 12.141 7.348 1 94.19 330 ALA A C 1
ATOM 2606 O O . ALA A 1 330 ? -38.094 11.586 7.938 1 94.19 330 ALA A O 1
ATOM 2607 N N . PRO A 1 331 ? -37.281 13.219 6.586 1 95.69 331 PRO A N 1
ATOM 2608 C CA . PRO A 1 331 ? -38.625 13.719 6.34 1 95.69 331 PRO A CA 1
ATOM 2609 C C . PRO A 1 331 ? -39.469 12.734 5.531 1 95.69 331 PRO A C 1
ATOM 2611 O O . PRO A 1 331 ? -38.938 11.945 4.75 1 95.69 331 PRO A O 1
ATOM 2614 N N . SER A 1 332 ? -40.812 12.867 5.742 1 95.12 332 SER A N 1
ATOM 2615 C CA . SER A 1 332 ? -41.719 12 5 1 95.12 332 SER A CA 1
ATOM 2616 C C . SER A 1 332 ? -41.875 12.453 3.553 1 95.12 332 SER A C 1
ATOM 2618 O O . SER A 1 332 ? -41.625 13.625 3.24 1 95.12 332 SER A O 1
ATOM 2620 N N . ARG A 1 333 ? -42.281 11.508 2.758 1 96.12 333 ARG A N 1
ATOM 2621 C CA . ARG A 1 333 ? -42.531 11.828 1.356 1 96.12 333 ARG A CA 1
ATOM 2622 C C . ARG A 1 333 ? -43.656 12.875 1.22 1 96.12 333 ARG A C 1
ATOM 2624 O O . ARG A 1 333 ? -43.531 13.797 0.408 1 96.12 333 ARG A O 1
ATOM 2631 N N . GLU A 1 334 ? -44.594 12.711 1.994 1 96.12 334 GLU A N 1
ATOM 2632 C CA . GLU A 1 334 ? -45.719 13.656 1.981 1 96.12 334 GLU A CA 1
ATOM 2633 C C . GLU A 1 334 ? -45.25 15.07 2.311 1 96.12 334 GLU A C 1
ATOM 2635 O O . GLU A 1 334 ? -45.625 16.031 1.646 1 96.12 334 GLU A O 1
ATOM 2640 N N . ALA A 1 335 ? -44.406 15.133 3.26 1 96.94 335 ALA A N 1
ATOM 2641 C CA . ALA A 1 335 ? -43.875 16.438 3.676 1 96.94 335 ALA A CA 1
ATOM 2642 C C . ALA A 1 335 ? -43.062 17.078 2.566 1 96.94 335 ALA A C 1
ATOM 2644 O O . ALA A 1 335 ? -43.094 18.297 2.371 1 96.94 335 ALA A O 1
ATOM 2645 N N . ILE A 1 336 ? -42.375 16.297 1.827 1 97.38 336 ILE A N 1
ATOM 2646 C CA . ILE A 1 336 ? -41.531 16.797 0.748 1 97.38 336 ILE A CA 1
ATOM 2647 C C . ILE A 1 336 ? -42.375 17.172 -0.456 1 97.38 336 ILE A C 1
ATOM 2649 O O . ILE A 1 336 ? -42.25 18.266 -1.005 1 97.38 336 ILE A O 1
ATOM 2653 N N . GLU A 1 337 ? -43.344 16.359 -0.783 1 96.38 337 GLU A N 1
ATOM 2654 C CA . GLU A 1 337 ? -44.188 16.594 -1.956 1 96.38 337 GLU A CA 1
ATOM 2655 C C . GLU A 1 337 ? -45.125 17.766 -1.735 1 96.38 337 GLU A C 1
ATOM 2657 O O . GLU A 1 337 ? -45.469 18.484 -2.68 1 96.38 337 GLU A O 1
ATOM 2662 N N . SER A 1 338 ? -45.5 17.969 -0.502 1 96.19 338 SER A N 1
ATOM 2663 C CA . SER A 1 338 ? -46.406 19.062 -0.182 1 96.19 338 SER A CA 1
ATOM 2664 C C . SER A 1 338 ? -45.656 20.391 -0.101 1 96.19 338 SER A C 1
ATOM 2666 O O . SER A 1 338 ? -46.281 21.453 -0.109 1 96.19 338 SER A O 1
ATOM 2668 N N . GLY A 1 339 ? -44.375 20.234 0.074 1 94.19 339 GLY A N 1
ATOM 2669 C CA . GLY A 1 339 ? -43.562 21.453 0.224 1 94.19 339 GLY A CA 1
ATOM 2670 C C . GLY A 1 339 ? -43.375 21.859 1.671 1 94.19 339 GLY A C 1
ATOM 2671 O O . GLY A 1 339 ? -42.75 22.891 1.953 1 94.19 339 GLY A O 1
ATOM 2672 N N . ALA A 1 340 ? -43.938 21.078 2.504 1 96.25 340 ALA A N 1
ATOM 2673 C CA . ALA A 1 340 ? -43.719 21.344 3.924 1 96.25 340 ALA A CA 1
ATOM 2674 C C . ALA A 1 340 ? -42.25 21.297 4.285 1 96.25 340 ALA A C 1
ATOM 2676 O O . ALA A 1 340 ? -41.781 22.047 5.148 1 96.25 340 ALA A O 1
ATOM 2677 N N . VAL A 1 341 ? -41.562 20.406 3.713 1 97.12 341 VAL A N 1
ATOM 2678 C CA . VAL A 1 341 ? -40.094 20.312 3.842 1 97.12 341 VAL A CA 1
ATOM 2679 C C . VAL A 1 341 ? -39.438 20.562 2.484 1 97.12 341 VAL A C 1
ATOM 2681 O O . VAL A 1 341 ? -39.812 19.969 1.481 1 97.12 341 VAL A O 1
ATOM 2684 N N . GLN A 1 342 ? -38.5 21.484 2.488 1 97.38 342 GLN A N 1
ATOM 2685 C CA . GLN A 1 342 ? -37.75 21.781 1.266 1 97.38 342 GLN A CA 1
ATOM 2686 C C . GLN A 1 342 ? -36.344 21.203 1.317 1 97.38 342 GLN A C 1
ATOM 2688 O O . GLN A 1 342 ? -35.594 21.484 2.248 1 97.38 342 GLN A O 1
ATOM 2693 N N . LEU A 1 343 ? -36.094 20.359 0.311 1 98.12 343 LEU A N 1
ATOM 2694 C CA . LEU A 1 343 ? -34.75 19.828 0.154 1 98.12 343 LEU A CA 1
ATOM 2695 C C . LEU A 1 343 ? -33.938 20.672 -0.817 1 98.12 343 LEU A C 1
ATOM 2697 O O . LEU A 1 343 ? -34.438 21.062 -1.878 1 98.12 343 LEU A O 1
ATOM 2701 N N . VAL A 1 344 ? -32.688 20.969 -0.428 1 98.06 344 VAL A N 1
ATOM 2702 C CA . VAL A 1 344 ? -31.828 21.75 -1.307 1 98.06 344 VAL A CA 1
ATOM 2703 C C . VAL A 1 344 ? -30.453 21.078 -1.447 1 98.06 344 VAL A C 1
ATOM 2705 O O . VAL A 1 344 ? -30 20.406 -0.523 1 98.06 344 VAL A O 1
ATOM 2708 N N . ALA A 1 345 ? -29.906 21.141 -2.586 1 97.12 345 ALA A N 1
ATOM 2709 C CA . ALA A 1 345 ? -28.531 20.719 -2.852 1 97.12 345 ALA A CA 1
ATOM 2710 C C . ALA A 1 345 ? -27.609 21.938 -2.963 1 97.12 345 ALA A C 1
ATOM 2712 O O . ALA A 1 345 ? -27.906 22.891 -3.674 1 97.12 345 ALA A O 1
ATOM 2713 N N . LEU A 1 346 ? -26.516 21.859 -2.201 1 95.12 346 LEU A N 1
ATOM 2714 C CA . LEU A 1 346 ? -25.578 22.969 -2.146 1 95.12 346 LEU A CA 1
ATOM 2715 C C . LEU A 1 346 ? -24.156 22.484 -2.354 1 95.12 346 LEU A C 1
ATOM 2717 O O . LEU A 1 346 ? -23.766 21.438 -1.844 1 95.12 346 LEU A O 1
ATOM 2721 N N . ASP A 1 347 ? -23.453 23.297 -3.102 1 91.94 347 ASP A N 1
ATOM 2722 C CA . ASP A 1 347 ? -22.016 23.062 -3.158 1 91.94 347 ASP A CA 1
ATOM 2723 C C . ASP A 1 347 ? -21.344 23.484 -1.854 1 91.94 347 ASP A C 1
ATOM 2725 O O . ASP A 1 347 ? -22 24.016 -0.953 1 91.94 347 ASP A O 1
ATOM 2729 N N . ASP A 1 348 ? -20.125 23.188 -1.724 1 91.06 348 ASP A N 1
ATOM 2730 C CA . ASP A 1 348 ? -19.391 23.531 -0.506 1 91.06 348 ASP A CA 1
ATOM 2731 C C . ASP A 1 348 ? -19.469 25.031 -0.222 1 91.06 348 ASP A C 1
ATOM 2733 O O . ASP A 1 348 ? -19.562 25.828 -1.147 1 91.06 348 ASP A O 1
ATOM 2737 N N . VAL A 1 349 ? -19.438 25.25 1.054 1 92.44 349 VAL A N 1
ATOM 2738 C CA . VAL A 1 349 ? -19.469 26.641 1.464 1 92.44 349 VAL A CA 1
ATOM 2739 C C . VAL A 1 349 ? -18.281 27.391 0.873 1 92.44 349 VAL A C 1
ATOM 2741 O O . VAL A 1 349 ? -17.156 26.875 0.868 1 92.44 349 VAL A O 1
ATOM 2744 N N . GLY A 1 350 ? -18.547 28.516 0.338 1 88.12 350 GLY A N 1
ATOM 2745 C CA . GLY A 1 350 ? -17.516 29.391 -0.208 1 88.12 350 GLY A CA 1
ATOM 2746 C C . GLY A 1 350 ? -17.938 30.844 -0.222 1 88.12 350 GLY A C 1
ATOM 2747 O O . GLY A 1 350 ? -19.062 31.188 0.151 1 88.12 350 GLY A O 1
ATOM 2748 N N . ASP A 1 351 ? -16.984 31.688 -0.589 1 83.12 351 ASP A N 1
ATOM 2749 C CA . ASP A 1 351 ? -17.203 33.125 -0.623 1 83.12 351 ASP A CA 1
ATOM 2750 C C . ASP A 1 351 ? -18.375 33.5 -1.533 1 83.12 351 ASP A C 1
ATOM 2752 O O . ASP A 1 351 ? -19.094 34.469 -1.284 1 83.12 351 ASP A O 1
ATOM 2756 N N . ASP A 1 352 ? -18.641 32.625 -2.436 1 86.56 352 ASP A N 1
ATOM 2757 C CA . ASP A 1 352 ? -19.703 32.938 -3.379 1 86.56 352 ASP A CA 1
ATOM 2758 C C . ASP A 1 352 ? -20.984 32.188 -3.035 1 86.56 352 ASP A C 1
ATOM 2760 O O . ASP A 1 352 ? -22.062 32.531 -3.537 1 86.56 352 ASP A O 1
ATOM 2764 N N . ASN A 1 353 ? -20.828 31.281 -2.162 1 92.25 353 ASN A N 1
ATOM 2765 C CA . ASN A 1 353 ? -21.953 30.375 -1.96 1 92.25 353 ASN A CA 1
ATOM 2766 C C . ASN A 1 353 ? -22.516 30.484 -0.545 1 92.25 353 ASN A C 1
ATOM 2768 O O . ASN A 1 353 ? -23.562 29.922 -0.243 1 92.25 353 ASN A O 1
ATOM 2772 N N . ALA A 1 354 ? -21.969 31.328 0.298 1 95.06 354 ALA A N 1
ATOM 2773 C CA . ALA A 1 354 ? -22.359 31.469 1.698 1 95.06 354 ALA A CA 1
ATOM 2774 C C . ALA A 1 354 ? -23.797 32 1.819 1 95.06 354 ALA A C 1
ATOM 2776 O O . ALA A 1 354 ? -24.562 31.531 2.664 1 95.06 354 ALA A O 1
ATOM 2777 N N . PRO A 1 355 ? -24.203 32.938 0.95 1 96.19 355 PRO A N 1
ATOM 2778 C CA . PRO A 1 355 ? -25.578 33.438 1.058 1 96.19 355 PRO A CA 1
ATOM 2779 C C . PRO A 1 355 ? -26.609 32.344 0.862 1 96.19 355 PRO A C 1
ATOM 2781 O O . PRO A 1 355 ? -27.656 32.344 1.529 1 96.19 355 PRO A O 1
ATOM 2784 N N . ARG A 1 356 ? -26.344 31.453 0.017 1 97 356 ARG A N 1
ATOM 2785 C CA . ARG A 1 356 ? -27.266 30.344 -0.214 1 97 356 ARG A CA 1
ATOM 2786 C C . ARG A 1 356 ? -27.375 29.453 1.024 1 97 356 ARG A C 1
ATOM 2788 O O . ARG A 1 356 ? -28.469 29.031 1.396 1 97 356 ARG A O 1
ATOM 2795 N N . TRP A 1 357 ? -26.266 29.188 1.595 1 96.75 357 TRP A N 1
ATOM 2796 C CA . TRP A 1 357 ? -26.25 28.422 2.832 1 96.75 357 TRP A CA 1
ATOM 2797 C C . TRP A 1 357 ? -27.031 29.141 3.93 1 96.75 357 TRP A C 1
ATOM 2799 O O . TRP A 1 357 ? -27.812 28.516 4.656 1 96.75 357 TRP A O 1
ATOM 2809 N N . MET A 1 358 ? -26.828 30.438 4.035 1 96.75 358 MET A N 1
ATOM 2810 C CA . MET A 1 358 ? -27.5 31.234 5.055 1 96.75 358 MET A CA 1
ATOM 2811 C C . MET A 1 358 ? -29 31.297 4.789 1 96.75 358 MET A C 1
ATOM 2813 O O . MET A 1 358 ? -29.812 31.328 5.727 1 96.75 358 MET A O 1
ATOM 2817 N N . MET A 1 359 ? -29.344 31.344 3.535 1 96.44 359 MET A N 1
ATOM 2818 C CA . MET A 1 359 ? -30.75 31.266 3.168 1 96.44 359 MET A CA 1
ATOM 2819 C C . MET A 1 359 ? -31.375 29.953 3.633 1 96.44 359 MET A C 1
ATOM 2821 O O . MET A 1 359 ? -32.438 29.938 4.27 1 96.44 359 MET A O 1
ATOM 2825 N N . ALA A 1 360 ? -30.734 28.891 3.344 1 97.06 360 ALA A N 1
ATOM 2826 C CA . ALA A 1 360 ? -31.203 27.578 3.762 1 97.06 360 ALA A CA 1
ATOM 2827 C C . ALA A 1 360 ? -31.359 27.5 5.277 1 97.06 360 ALA A C 1
ATOM 2829 O O . ALA A 1 360 ? -32.344 26.969 5.781 1 97.06 360 ALA A O 1
ATOM 2830 N N . ARG A 1 361 ? -30.422 28.016 5.996 1 96.44 361 ARG A N 1
ATOM 2831 C CA . ARG A 1 361 ? -30.469 28.062 7.453 1 96.44 361 ARG A CA 1
ATOM 2832 C C . ARG A 1 361 ? -31.672 28.875 7.938 1 96.44 361 ARG A C 1
ATOM 2834 O O . ARG A 1 361 ? -32.438 28.422 8.797 1 96.44 361 ARG A O 1
ATOM 2841 N N . ALA A 1 362 ? -31.828 30.031 7.348 1 95.94 362 ALA A N 1
ATOM 2842 C CA . ALA A 1 362 ? -32.875 30.953 7.766 1 95.94 362 ALA A CA 1
ATOM 2843 C C . ALA A 1 362 ? -34.25 30.375 7.48 1 95.94 362 ALA A C 1
ATOM 2845 O O . ALA A 1 362 ? -35.188 30.547 8.266 1 95.94 362 ALA A O 1
ATOM 2846 N N . ARG A 1 363 ? -34.375 29.688 6.418 1 96 363 ARG A N 1
ATOM 2847 C CA . ARG A 1 363 ? -35.656 29.156 5.988 1 96 363 ARG A CA 1
ATOM 2848 C C . ARG A 1 363 ? -35.906 27.766 6.555 1 96 363 ARG A C 1
ATOM 2850 O O . ARG A 1 363 ? -37 27.219 6.434 1 96 363 ARG A O 1
ATOM 2857 N N . GLY A 1 364 ? -34.875 27.219 7.098 1 95.69 364 GLY A N 1
ATOM 2858 C CA . GLY A 1 364 ? -35 25.891 7.652 1 95.69 364 GLY A CA 1
ATOM 2859 C C . GLY A 1 364 ? -35.062 24.797 6.59 1 95.69 364 GLY A C 1
ATOM 2860 O O . GLY A 1 364 ? -35.75 23.797 6.766 1 95.69 364 GLY A O 1
ATOM 2861 N N . TRP A 1 365 ? -34.5 25.078 5.449 1 97.62 365 TRP A N 1
ATOM 2862 C CA . TRP A 1 365 ? -34.438 24.062 4.406 1 97.62 365 TRP A CA 1
ATOM 2863 C C . TRP A 1 365 ? -33.438 22.953 4.789 1 97.62 365 TRP A C 1
ATOM 2865 O O . TRP A 1 365 ? -32.5 23.172 5.543 1 97.62 365 TRP A O 1
ATOM 2875 N N . LEU A 1 366 ? -33.688 21.75 4.336 1 97.88 366 LEU A N 1
ATOM 2876 C CA . LEU A 1 366 ? -32.781 20.625 4.59 1 97.88 366 LEU A CA 1
ATOM 2877 C C . LEU A 1 366 ? -31.797 20.438 3.436 1 97.88 366 LEU A C 1
ATOM 2879 O O . LEU A 1 366 ? -32.219 20.359 2.277 1 97.88 366 LEU A O 1
ATOM 2883 N N . VAL A 1 367 ? -30.5 20.438 3.785 1 97.81 367 VAL A N 1
ATOM 2884 C CA . VAL A 1 367 ? -29.469 20.125 2.797 1 97.81 367 VAL A CA 1
ATOM 2885 C C . VAL A 1 367 ? -29.484 18.641 2.477 1 97.81 367 VAL A C 1
ATOM 2887 O O . VAL A 1 367 ? -29.406 17.797 3.381 1 97.81 367 VAL A O 1
ATOM 2890 N N . PHE A 1 368 ? -29.531 18.344 1.169 1 97.5 368 PHE A N 1
ATOM 2891 C CA . PHE A 1 368 ? -29.703 16.969 0.713 1 97.5 368 PHE A CA 1
ATOM 2892 C C . PHE A 1 368 ? -28.5 16.516 -0.121 1 97.5 368 PHE A C 1
ATOM 2894 O O . PHE A 1 368 ? -28.094 17.219 -1.054 1 97.5 368 PHE A O 1
ATOM 2901 N N . ASP A 1 369 ? -27.891 15.414 0.218 1 96.5 369 ASP A N 1
ATOM 2902 C CA . ASP A 1 369 ? -26.844 14.797 -0.582 1 96.5 369 ASP A CA 1
ATOM 2903 C C . ASP A 1 369 ? -27.422 13.961 -1.713 1 96.5 369 ASP A C 1
ATOM 2905 O O . ASP A 1 369 ? -27.641 12.758 -1.553 1 96.5 369 ASP A O 1
ATOM 2909 N N . TRP A 1 370 ? -27.516 14.523 -2.846 1 95.19 370 TRP A N 1
ATOM 2910 C CA . TRP A 1 370 ? -28.25 13.914 -3.951 1 95.19 370 TRP A CA 1
ATOM 2911 C C . TRP A 1 370 ? -27.422 12.797 -4.598 1 95.19 370 TRP A C 1
ATOM 2913 O O . TRP A 1 370 ? -27.969 11.945 -5.305 1 95.19 370 TRP A O 1
ATOM 2923 N N . ILE A 1 371 ? -26.141 12.711 -4.398 1 94.5 371 ILE A N 1
ATOM 2924 C CA . ILE A 1 371 ? -25.281 11.688 -4.961 1 94.5 371 ILE A CA 1
ATOM 2925 C C . ILE A 1 371 ? -25.562 10.344 -4.289 1 94.5 371 ILE A C 1
ATOM 2927 O O . ILE A 1 371 ? -25.234 9.289 -4.836 1 94.5 371 ILE A O 1
ATOM 2931 N N . GLY A 1 372 ? -26.125 10.461 -3.15 1 96.5 372 GLY A N 1
ATOM 2932 C CA . GLY A 1 372 ? -26.359 9.266 -2.365 1 96.5 372 GLY A CA 1
ATOM 2933 C C . GLY A 1 372 ? -27.562 8.461 -2.854 1 96.5 372 GLY A C 1
ATOM 2934 O O . GLY A 1 372 ? -27.812 7.363 -2.357 1 96.5 372 GLY A O 1
ATOM 2935 N N . VAL A 1 373 ? -28.328 8.961 -3.816 1 96.75 373 VAL A N 1
ATOM 2936 C CA . VAL A 1 373 ? -29.484 8.234 -4.355 1 96.75 373 VAL A CA 1
ATOM 2937 C C . VAL A 1 373 ? -29.312 8.07 -5.867 1 96.75 373 VAL A C 1
ATOM 2939 O O . VAL A 1 373 ? -28.438 8.68 -6.477 1 96.75 373 VAL A O 1
ATOM 2942 N N . HIS A 1 374 ? -30.125 7.133 -6.391 1 96.88 374 HIS A N 1
ATOM 2943 C CA . HIS A 1 374 ? -30.109 6.887 -7.828 1 96.88 374 HIS A CA 1
ATOM 2944 C C . HIS A 1 374 ? -30.781 8.031 -8.586 1 96.88 374 HIS A C 1
ATOM 2946 O O . HIS A 1 374 ? -31.656 8.703 -8.055 1 96.88 374 HIS A O 1
ATOM 2952 N N . ALA A 1 375 ? -30.453 8.164 -9.867 1 95.12 375 ALA A N 1
ATOM 2953 C CA . ALA A 1 375 ? -30.953 9.242 -10.711 1 95.12 375 ALA A CA 1
ATOM 2954 C C . ALA A 1 375 ? -32.469 9.133 -10.906 1 95.12 375 ALA A C 1
ATOM 2956 O O . ALA A 1 375 ? -33.156 10.141 -11.07 1 95.12 375 ALA A O 1
ATOM 2957 N N . ASP A 1 376 ? -32.969 7.941 -10.789 1 96.06 376 ASP A N 1
ATOM 2958 C CA . ASP A 1 376 ? -34.406 7.707 -11.047 1 96.06 376 ASP A CA 1
ATOM 2959 C C . ASP A 1 376 ? -35.219 7.758 -9.75 1 96.06 376 ASP A C 1
ATOM 2961 O O . ASP A 1 376 ? -36.406 7.496 -9.75 1 96.06 376 ASP A O 1
ATOM 2965 N N . HIS A 1 377 ? -34.562 8.039 -8.672 1 96.44 377 HIS A N 1
ATOM 2966 C CA . HIS A 1 377 ? -35.281 8.125 -7.402 1 96.44 377 HIS A CA 1
ATOM 2967 C C . HIS A 1 377 ? -36.281 9.273 -7.422 1 96.44 377 HIS A C 1
ATOM 2969 O O . HIS A 1 377 ? -36 10.336 -7.969 1 96.44 377 HIS A O 1
ATOM 2975 N N . TRP A 1 378 ? -37.406 9.195 -6.773 1 95.94 378 TRP A N 1
ATOM 2976 C CA . TRP A 1 378 ? -38.5 10.164 -6.832 1 95.94 378 TRP A CA 1
ATOM 2977 C C . TRP A 1 378 ? -38.062 11.492 -6.211 1 95.94 378 TRP A C 1
ATOM 2979 O O . TRP A 1 378 ? -38.562 12.547 -6.602 1 95.94 378 TRP A O 1
ATOM 2989 N N . VAL A 1 379 ? -37.156 11.422 -5.242 1 97 379 VAL A N 1
ATOM 2990 C CA . VAL A 1 379 ? -36.812 12.609 -4.469 1 97 379 VAL A CA 1
ATOM 2991 C C . VAL A 1 379 ? -36.094 13.617 -5.371 1 97 379 VAL A C 1
ATOM 2993 O O . VAL A 1 379 ? -36.094 14.82 -5.086 1 97 379 VAL A O 1
ATOM 2996 N N . MET A 1 380 ? -35.531 13.117 -6.461 1 96.38 380 MET A N 1
ATOM 2997 C CA . MET A 1 380 ? -34.75 13.961 -7.348 1 96.38 380 MET A CA 1
ATOM 2998 C C . MET A 1 380 ? -35.594 15.055 -7.977 1 96.38 380 MET A C 1
ATOM 3000 O O . MET A 1 380 ? -35.094 16.141 -8.289 1 96.38 380 MET A O 1
ATOM 3004 N N . ARG A 1 381 ? -36.844 14.891 -8.039 1 95.69 381 ARG A N 1
ATOM 3005 C CA . ARG A 1 381 ? -37.781 15.859 -8.617 1 95.69 381 ARG A CA 1
ATOM 3006 C C . ARG A 1 381 ? -38.125 16.953 -7.613 1 95.69 381 ARG A C 1
ATOM 3008 O O . ARG A 1 381 ? -38.688 17.984 -7.977 1 95.69 381 ARG A O 1
ATOM 3015 N N . HIS A 1 382 ? -37.75 16.766 -6.398 1 97.12 382 HIS A N 1
ATOM 3016 C CA . HIS A 1 382 ? -38.156 17.688 -5.348 1 97.12 382 HIS A CA 1
ATOM 3017 C C . HIS A 1 382 ? -36.938 18.359 -4.699 1 97.12 382 HIS A C 1
ATOM 3019 O O . HIS A 1 382 ? -37.094 19.047 -3.682 1 97.12 382 HIS A O 1
ATOM 3025 N N . VAL A 1 383 ? -35.781 18.109 -5.238 1 97.44 383 VAL A N 1
ATOM 3026 C CA . VAL A 1 383 ? -34.562 18.75 -4.738 1 97.44 383 VAL A CA 1
ATOM 3027 C C . VAL A 1 383 ? -34.281 20.016 -5.523 1 97.44 383 VAL A C 1
ATOM 3029 O O . VAL A 1 383 ? -34.312 20.016 -6.758 1 97.44 383 VAL A O 1
ATOM 3032 N N . ARG A 1 384 ? -34.125 21.125 -4.773 1 96.75 384 ARG A N 1
ATOM 3033 C CA . ARG A 1 384 ? -33.781 22.391 -5.395 1 96.75 384 ARG A CA 1
ATOM 3034 C C . ARG A 1 384 ? -32.25 22.562 -5.438 1 96.75 384 ARG A C 1
ATOM 3036 O O . ARG A 1 384 ? -31.594 22.547 -4.395 1 96.75 384 ARG A O 1
ATOM 3043 N N . PHE A 1 385 ? -31.734 22.688 -6.605 1 96.44 385 PHE A N 1
ATOM 3044 C CA . PHE A 1 385 ? -30.312 22.969 -6.77 1 96.44 385 PHE A CA 1
ATOM 3045 C C . PHE A 1 385 ? -30.047 24.469 -6.75 1 96.44 385 PHE A C 1
ATOM 3047 O O . PHE A 1 385 ? -30.188 25.141 -7.773 1 96.44 385 PHE A O 1
ATOM 3054 N N . LEU A 1 386 ? -29.609 24.906 -5.648 1 95.69 386 LEU A N 1
ATOM 3055 C CA . LEU A 1 386 ? -29.547 26.344 -5.434 1 95.69 386 LEU A CA 1
ATOM 3056 C C . LEU A 1 386 ? -28.453 26.984 -6.273 1 95.69 386 LEU A C 1
ATOM 3058 O O . LEU A 1 386 ? -28.5 28.172 -6.57 1 95.69 386 LEU A O 1
ATOM 3062 N N . GLU A 1 387 ? -27.516 26.219 -6.656 1 92.56 387 GLU A N 1
ATOM 3063 C CA . GLU A 1 387 ? -26.422 26.719 -7.477 1 92.56 387 GLU A CA 1
ATOM 3064 C C . GLU A 1 387 ? -26.922 27.188 -8.844 1 92.56 387 GLU A C 1
ATOM 3066 O O . GLU A 1 387 ? -26.281 28.016 -9.492 1 92.56 387 GLU A O 1
ATOM 3071 N N . GLU A 1 388 ? -28.016 26.719 -9.203 1 92.5 388 GLU A N 1
ATOM 3072 C CA . GLU A 1 388 ? -28.562 27.031 -10.516 1 92.5 388 GLU A CA 1
ATOM 3073 C C . GLU A 1 388 ? -29.453 28.266 -10.461 1 92.5 388 GLU A C 1
ATOM 3075 O O . GLU A 1 388 ? -29.938 28.734 -11.492 1 92.5 388 GLU A O 1
ATOM 3080 N N . GLU A 1 389 ? -29.547 28.75 -9.273 1 94.12 389 GLU A N 1
ATOM 3081 C CA . GLU A 1 389 ? -30.422 29.906 -9.102 1 94.12 389 GLU A CA 1
ATOM 3082 C C . GLU A 1 389 ? -29.625 31.172 -8.836 1 94.12 389 GLU A C 1
ATOM 3084 O O . GLU A 1 389 ? -28.547 31.125 -8.227 1 94.12 389 GLU A O 1
ATOM 3089 N N . GLY A 1 390 ? -30.141 32.312 -9.305 1 93.38 390 GLY A N 1
ATOM 3090 C CA . GLY A 1 390 ? -29.516 33.594 -9.023 1 93.38 390 GLY A CA 1
ATOM 3091 C C . GLY A 1 390 ? -29.578 33.969 -7.559 1 93.38 390 GLY A C 1
ATOM 3092 O O . GLY A 1 390 ? -30.484 33.562 -6.84 1 93.38 390 GLY A O 1
ATOM 3093 N N . GLN A 1 391 ? -28.547 34.75 -7.105 1 94.56 391 GLN A N 1
ATOM 3094 C CA . GLN A 1 391 ? -28.531 35.188 -5.715 1 94.56 391 GLN A CA 1
ATOM 3095 C C . GLN A 1 391 ? -28.219 36.688 -5.609 1 94.56 391 GLN A C 1
ATOM 3097 O O . GLN A 1 391 ? -27.578 37.25 -6.504 1 94.56 391 GLN A O 1
ATOM 3102 N N . ARG A 1 392 ? -28.719 37.375 -4.59 1 94.38 392 ARG A N 1
ATOM 3103 C CA . ARG A 1 392 ? -28.438 38.781 -4.293 1 94.38 392 ARG A CA 1
ATOM 3104 C C . ARG A 1 392 ? -28.375 39 -2.789 1 94.38 392 ARG A C 1
ATOM 3106 O O . ARG A 1 392 ? -29.172 38.469 -2.031 1 94.38 392 ARG A O 1
ATOM 3113 N N . VAL A 1 393 ? -27.406 39.781 -2.34 1 97.12 393 VAL A N 1
ATOM 3114 C CA . VAL A 1 393 ? -27.219 40.156 -0.941 1 97.12 393 VAL A CA 1
ATOM 3115 C C . VAL A 1 393 ? -27.25 41.656 -0.802 1 97.12 393 VAL A C 1
ATOM 3117 O O . VAL A 1 393 ? -26.484 42.375 -1.468 1 97.12 393 VAL A O 1
ATOM 3120 N N . THR A 1 394 ? -28.141 42.188 0.074 1 96.62 394 THR A N 1
ATOM 3121 C CA . THR A 1 394 ? -28.266 43.625 0.251 1 96.62 394 THR A CA 1
ATOM 3122 C C . THR A 1 394 ? -28.328 44 1.732 1 96.62 394 THR A C 1
ATOM 3124 O O . THR A 1 394 ? -29.109 43.406 2.486 1 96.62 394 THR A O 1
ATOM 3127 N N . PRO A 1 395 ? -27.5 44.969 2.168 1 97.38 395 PRO A N 1
ATOM 3128 C CA . PRO A 1 395 ? -27.609 45.438 3.553 1 97.38 395 PRO A CA 1
ATOM 3129 C C . PRO A 1 395 ? -28.828 46.375 3.764 1 97.38 395 PRO A C 1
ATOM 3131 O O . PRO A 1 395 ? -29.094 47.219 2.934 1 97.38 395 PRO A O 1
ATOM 3134 N N . VAL A 1 396 ? -29.578 46.062 4.781 1 97.44 396 VAL A N 1
ATOM 3135 C CA . VAL A 1 396 ? -30.688 46.906 5.191 1 97.44 396 VAL A CA 1
ATOM 3136 C C . VAL A 1 396 ? -30.266 47.781 6.375 1 97.44 396 VAL A C 1
ATOM 3138 O O . VAL A 1 396 ? -29.875 47.25 7.418 1 97.44 396 VAL A O 1
ATOM 3141 N N . GLY A 1 397 ? -30.297 49.188 6.266 1 95.19 397 GLY A N 1
ATOM 3142 C CA . GLY A 1 397 ? -29.859 50.094 7.336 1 95.19 397 GLY A CA 1
ATOM 3143 C C . GLY A 1 397 ? -28.359 50.094 7.531 1 95.19 397 GLY A C 1
ATOM 3144 O O . GLY A 1 397 ? -27.875 49.906 8.648 1 95.19 397 GLY A O 1
ATOM 3145 N N . GLU A 1 398 ? -27.641 50.312 6.52 1 94.69 398 GLU A N 1
ATOM 3146 C CA . GLU A 1 398 ? -26.188 50.344 6.586 1 94.69 398 GLU A CA 1
ATOM 3147 C C . GLU A 1 398 ? -25.703 51.469 7.465 1 94.69 398 GLU A C 1
ATOM 3149 O O . GLU A 1 398 ? -26.141 52.625 7.316 1 94.69 398 GLU A O 1
ATOM 3154 N N . LYS A 1 399 ? -24.828 51.188 8.367 1 90.75 399 LYS A N 1
ATOM 3155 C CA . LYS A 1 399 ? -24.328 52.156 9.328 1 90.75 399 LYS A CA 1
ATOM 3156 C C . LYS A 1 399 ? -22.906 52.594 8.977 1 90.75 399 LYS A C 1
ATOM 3158 O O . LYS A 1 399 ? -22.594 53.781 9.016 1 90.75 399 LYS A O 1
ATOM 3163 N N . LEU A 1 400 ? -22.109 51.656 8.805 1 89 400 LEU A N 1
ATOM 3164 C CA . LEU A 1 400 ? -20.703 51.938 8.586 1 89 400 LEU A CA 1
ATOM 3165 C C . LEU A 1 400 ? -20.047 50.875 7.73 1 89 400 LEU A C 1
ATOM 3167 O O . LEU A 1 400 ? -20.531 49.719 7.672 1 89 400 LEU A O 1
ATOM 3171 N N . ARG A 1 401 ? -19 51.25 6.934 1 90.06 401 ARG A N 1
ATOM 3172 C CA . ARG A 1 401 ? -18.125 50.312 6.199 1 90.06 401 ARG A CA 1
ATOM 3173 C C . ARG A 1 401 ? -16.672 50.531 6.57 1 90.06 401 ARG A C 1
ATOM 3175 O O . ARG A 1 401 ? -16.219 51.656 6.699 1 90.06 401 ARG A O 1
ATOM 3182 N N . MET A 1 402 ? -16.016 49.438 6.859 1 87.69 402 MET A N 1
ATOM 3183 C CA . MET A 1 402 ? -14.586 49.562 7.145 1 87.69 402 MET A CA 1
ATOM 3184 C C . MET A 1 402 ? -13.859 48.25 6.828 1 87.69 402 MET A C 1
ATOM 3186 O O . MET A 1 402 ? -14.5 47.219 6.629 1 87.69 402 MET A O 1
ATOM 3190 N N . ALA A 1 403 ? -12.594 48.406 6.785 1 89.12 403 ALA A N 1
ATOM 3191 C CA . ALA A 1 403 ? -11.789 47.219 6.508 1 89.12 403 ALA A CA 1
ATOM 3192 C C . ALA A 1 403 ? -11.344 46.531 7.801 1 89.12 403 ALA A C 1
ATOM 3194 O O . ALA A 1 403 ? -10.984 47.188 8.766 1 89.12 403 ALA A O 1
ATOM 3195 N N . LEU A 1 404 ? -11.539 45.219 7.852 1 92.56 404 LEU A N 1
ATOM 3196 C CA . LEU A 1 404 ? -10.961 44.438 8.922 1 92.56 404 LEU A CA 1
ATOM 3197 C C . LEU A 1 404 ? -9.539 44 8.578 1 92.56 404 LEU A C 1
ATOM 3199 O O . LEU A 1 404 ? -9.289 43.469 7.5 1 92.56 404 LEU A O 1
ATOM 3203 N N . GLU A 1 405 ? -8.625 44.281 9.445 1 87.19 405 GLU A N 1
ATOM 3204 C CA . GLU A 1 405 ? -7.242 43.844 9.266 1 87.19 405 GLU A CA 1
ATOM 3205 C C . GLU A 1 405 ? -6.953 42.594 10.07 1 87.19 405 GLU A C 1
ATOM 3207 O O . GLU A 1 405 ? -6.328 42.656 11.133 1 87.19 405 GLU A O 1
ATOM 3212 N N . GLY A 1 406 ? -7.398 41.531 9.484 1 88.44 406 GLY A N 1
ATOM 3213 C CA . GLY A 1 406 ? -7.137 40.281 10.156 1 88.44 406 GLY A CA 1
ATOM 3214 C C . GLY A 1 406 ? -5.754 39.719 9.875 1 88.44 406 GLY A C 1
ATOM 3215 O O . GLY A 1 406 ? -4.973 40.312 9.141 1 88.44 406 GLY A O 1
ATOM 3216 N N . ARG A 1 407 ? -5.426 38.594 10.516 1 87.31 407 ARG A N 1
ATOM 3217 C CA . ARG A 1 407 ? -4.148 37.938 10.305 1 87.31 407 ARG A CA 1
ATOM 3218 C C . ARG A 1 407 ? -4.125 37.219 8.969 1 87.31 407 ARG A C 1
ATOM 3220 O O . ARG A 1 407 ? -3.1 37.188 8.281 1 87.31 407 ARG A O 1
ATOM 3227 N N . TRP A 1 408 ? -5.242 36.656 8.648 1 91.75 408 TRP A N 1
ATOM 3228 C CA . TRP A 1 408 ? -5.324 35.812 7.453 1 91.75 408 TRP A CA 1
ATOM 3229 C C . TRP A 1 408 ? -6.227 36.438 6.402 1 91.75 408 TRP A C 1
ATOM 3231 O O . TRP A 1 408 ? -5.945 36.375 5.203 1 91.75 408 TRP A O 1
ATOM 3241 N N . VAL A 1 409 ? -7.266 37.094 6.863 1 93.69 409 VAL A N 1
ATOM 3242 C CA . VAL A 1 409 ? -8.227 37.656 5.918 1 93.69 409 VAL A CA 1
ATOM 3243 C C . VAL A 1 409 ? -8.398 39.156 6.18 1 93.69 409 VAL A C 1
ATOM 3245 O O . VAL A 1 409 ? -8.219 39.625 7.309 1 93.69 409 VAL A O 1
ATOM 3248 N N . TRP A 1 410 ? -8.75 39.875 5.055 1 92 410 TRP A N 1
ATOM 3249 C CA . TRP A 1 410 ? -8.922 41.344 5.113 1 92 410 TRP A CA 1
ATOM 3250 C C . TRP A 1 410 ? -10.195 41.75 4.383 1 92 410 TRP A C 1
ATOM 3252 O O . TRP A 1 410 ? -10.133 42.5 3.406 1 92 410 TRP A O 1
ATOM 3262 N N . PRO A 1 411 ? -11.242 41.344 4.938 1 95.12 411 PRO A N 1
ATOM 3263 C CA . PRO A 1 411 ? -12.492 41.688 4.262 1 95.12 411 PRO A CA 1
ATOM 3264 C C . PRO A 1 411 ? -12.977 43.094 4.586 1 95.12 411 PRO A C 1
ATOM 3266 O O . PRO A 1 411 ? -12.477 43.75 5.523 1 95.12 411 PRO A O 1
ATOM 3269 N N . THR A 1 412 ? -13.859 43.594 3.68 1 94.12 412 THR A N 1
ATOM 3270 C CA . THR A 1 412 ? -14.641 44.781 4.008 1 94.12 412 THR A CA 1
ATOM 3271 C C . THR A 1 412 ? -15.812 44.406 4.91 1 94.12 412 THR A C 1
ATOM 3273 O O . THR A 1 412 ? -16.562 43.469 4.613 1 94.12 412 THR A O 1
ATOM 3276 N N . VAL A 1 413 ? -15.906 45.156 6.043 1 96.19 413 VAL A N 1
ATOM 3277 C CA . VAL A 1 413 ? -16.984 44.906 7 1 96.19 413 VAL A CA 1
ATOM 3278 C C . VAL A 1 413 ? -18.078 45.969 6.824 1 96.19 413 VAL A C 1
ATOM 3280 O O . VAL A 1 413 ? -17.797 47.156 6.871 1 96.19 413 VAL A O 1
ATOM 3283 N N . ILE A 1 414 ? -19.219 45.531 6.539 1 96.44 414 ILE A N 1
ATOM 3284 C CA . ILE A 1 414 ? -20.375 46.406 6.367 1 96.44 414 ILE A CA 1
ATOM 3285 C C . ILE A 1 414 ? -21.344 46.219 7.531 1 96.44 414 ILE A C 1
ATOM 3287 O O . ILE A 1 414 ? -22.016 45.188 7.629 1 96.44 414 ILE A O 1
ATOM 3291 N N . LEU A 1 415 ? -21.422 47.188 8.43 1 96.06 415 LEU A N 1
ATOM 3292 C CA . LEU A 1 415 ? -22.359 47.156 9.555 1 96.06 415 LEU A CA 1
ATOM 3293 C C . LEU A 1 415 ? -23.75 47.594 9.125 1 96.06 415 LEU A C 1
ATOM 3295 O O . LEU A 1 415 ? -23.891 48.656 8.469 1 96.06 415 LEU A O 1
ATOM 3299 N N . CYS A 1 416 ? -24.734 46.781 9.414 1 96.81 416 CYS A N 1
ATOM 3300 C CA . CYS A 1 416 ? -26.109 47.094 9.047 1 96.81 416 CYS A CA 1
ATOM 3301 C C . CYS A 1 416 ? -27.094 46.562 10.086 1 96.81 416 CYS A C 1
ATOM 3303 O O . CYS A 1 416 ? -26.688 45.906 11.055 1 96.81 416 CYS A O 1
ATOM 3305 N N . GLU A 1 417 ? -28.359 46.969 9.953 1 96.5 417 GLU A N 1
ATOM 3306 C CA . GLU A 1 417 ? -29.391 46.5 10.859 1 96.5 417 GLU A CA 1
ATOM 3307 C C . GLU A 1 417 ? -29.734 45.031 10.578 1 96.5 417 GLU A C 1
ATOM 3309 O O . GLU A 1 417 ? -29.781 44.219 11.492 1 96.5 417 GLU A O 1
ATOM 3314 N N . LYS A 1 418 ? -29.984 44.75 9.297 1 97.75 418 LYS A N 1
ATOM 3315 C CA . LYS A 1 418 ? -30.281 43.406 8.797 1 97.75 418 LYS A CA 1
ATOM 3316 C C . LYS A 1 418 ? -29.672 43.188 7.422 1 97.75 418 LYS A C 1
ATOM 3318 O O . LYS A 1 418 ? -29.219 44.125 6.777 1 97.75 418 LYS A O 1
ATOM 3323 N N . VAL A 1 419 ? -29.578 41.875 7.051 1 98.19 419 VAL A N 1
ATOM 3324 C CA . VAL A 1 419 ? -29.109 41.531 5.715 1 98.19 419 VAL A CA 1
ATOM 3325 C C . VAL A 1 419 ? -30.234 40.875 4.93 1 98.19 419 VAL A C 1
ATOM 3327 O O . VAL A 1 419 ? -30.828 39.875 5.387 1 98.19 419 VAL A O 1
ATOM 3330 N N . ARG A 1 420 ? -30.531 41.438 3.779 1 98 420 ARG A N 1
ATOM 3331 C CA . ARG A 1 420 ? -31.531 40.844 2.891 1 98 420 ARG A CA 1
ATOM 3332 C C . ARG A 1 420 ? -30.906 39.844 1.921 1 98 420 ARG A C 1
ATOM 3334 O O . ARG A 1 420 ? -29.984 40.219 1.169 1 98 420 ARG A O 1
ATOM 3341 N N . LEU A 1 421 ? -31.375 38.594 1.952 1 97.81 421 LEU A N 1
ATOM 3342 C CA . LEU A 1 421 ? -30.922 37.562 1.047 1 97.81 421 LEU A CA 1
ATOM 3343 C C . LEU A 1 421 ? -32 37.188 0.053 1 97.81 421 LEU A C 1
ATOM 3345 O O . LEU A 1 421 ? -33.156 37 0.438 1 97.81 421 LEU A O 1
ATOM 3349 N N . ARG A 1 422 ? -31.594 37.125 -1.163 1 97.06 422 ARG A N 1
ATOM 3350 C CA . ARG A 1 422 ? -32.5 36.656 -2.207 1 97.06 422 ARG A CA 1
ATOM 3351 C C . ARG A 1 422 ? -31.859 35.5 -3.008 1 97.06 422 ARG A C 1
ATOM 3353 O O . ARG A 1 422 ? -30.734 35.656 -3.49 1 97.06 422 ARG A O 1
ATOM 3360 N N . VAL A 1 423 ? -32.562 34.406 -3.123 1 96 423 VAL A N 1
ATOM 3361 C CA . VAL A 1 423 ? -32.188 33.281 -3.955 1 96 423 VAL A CA 1
ATOM 3362 C C . VAL A 1 423 ? -33.375 32.812 -4.789 1 96 423 VAL A C 1
ATOM 3364 O O . VAL A 1 423 ? -34.375 32.344 -4.25 1 96 423 VAL A O 1
ATOM 3367 N N . GLY A 1 424 ? -33.219 32.906 -6.086 1 94.19 424 GLY A N 1
ATOM 3368 C CA . GLY A 1 424 ? -34.406 32.688 -6.902 1 94.19 424 GLY A CA 1
ATOM 3369 C C . GLY A 1 424 ? -35.562 33.625 -6.547 1 94.19 424 GLY A C 1
ATOM 3370 O O . GLY A 1 424 ? -35.406 34.844 -6.535 1 94.19 424 GLY A O 1
ATOM 3371 N N . ASP A 1 425 ? -36.625 33.031 -6.168 1 93.62 425 ASP A N 1
ATOM 3372 C CA . ASP A 1 425 ? -37.812 33.812 -5.852 1 93.62 425 ASP A CA 1
ATOM 3373 C C . ASP A 1 425 ? -38 33.938 -4.34 1 93.62 425 ASP A C 1
ATOM 3375 O O . ASP A 1 425 ? -38.906 34.625 -3.881 1 93.62 425 ASP A O 1
ATOM 3379 N N . ASP A 1 426 ? -37.031 33.406 -3.637 1 96.19 426 ASP A N 1
ATOM 3380 C CA . ASP A 1 426 ? -37.188 33.438 -2.184 1 96.19 426 ASP A CA 1
ATOM 3381 C C . ASP A 1 426 ? -36.344 34.562 -1.589 1 96.19 426 ASP A C 1
ATOM 3383 O O . ASP A 1 426 ? -35.25 34.875 -2.088 1 96.19 426 ASP A O 1
ATOM 3387 N N . GLU A 1 427 ? -36.906 35.188 -0.58 1 97.19 427 GLU A N 1
ATOM 3388 C CA . GLU A 1 427 ? -36.219 36.281 0.119 1 97.19 427 GLU A CA 1
ATOM 3389 C C . GLU A 1 427 ? -36.312 36.094 1.632 1 97.19 427 GLU A C 1
ATOM 3391 O O . GLU A 1 427 ? -37.312 35.562 2.141 1 97.19 427 GLU A O 1
ATOM 3396 N N . THR A 1 428 ? -35.281 36.438 2.344 1 97 428 THR A N 1
ATOM 3397 C CA . THR A 1 428 ? -35.281 36.406 3.803 1 97 428 THR A CA 1
ATOM 3398 C C . THR A 1 428 ? -34.406 37.531 4.379 1 97 428 THR A C 1
ATOM 3400 O O . THR A 1 428 ? -33.594 38.125 3.664 1 97 428 THR A O 1
ATOM 3403 N N . LEU A 1 429 ? -34.719 37.906 5.562 1 97.38 429 LEU A N 1
ATOM 3404 C CA . LEU A 1 429 ? -33.906 38.875 6.312 1 97.38 429 LEU A CA 1
ATOM 3405 C C . LEU A 1 429 ? -33.188 38.188 7.469 1 97.38 429 LEU A C 1
ATOM 3407 O O . LEU A 1 429 ? -33.812 37.469 8.258 1 97.38 429 LEU A O 1
ATOM 3411 N N . VAL A 1 430 ? -31.938 38.406 7.488 1 96.88 430 VAL A N 1
ATOM 3412 C CA . VAL A 1 430 ? -31.141 37.812 8.547 1 96.88 430 VAL A CA 1
ATOM 3413 C C . VAL A 1 430 ? -30.641 38.906 9.492 1 96.88 430 VAL A C 1
ATOM 3415 O O . VAL A 1 430 ? -30.031 39.906 9.047 1 96.88 430 VAL A O 1
ATOM 3418 N N . GLY A 1 431 ? -30.875 38.719 10.812 1 95.62 431 GLY A N 1
ATOM 3419 C CA . GLY A 1 431 ? -30.516 39.781 11.742 1 95.62 431 GLY A CA 1
ATOM 3420 C C . GLY A 1 431 ? -29.5 39.344 12.781 1 95.62 431 GLY A C 1
ATOM 3421 O O . GLY A 1 431 ? -28.938 40.156 13.492 1 95.62 431 GLY A O 1
ATOM 3422 N N . ASP A 1 432 ? -29.266 38.094 12.852 1 93.38 432 ASP A N 1
ATOM 3423 C CA . ASP A 1 432 ? -28.5 37.594 13.992 1 93.38 432 ASP A CA 1
ATOM 3424 C C . ASP A 1 432 ? -27.156 37 13.547 1 93.38 432 ASP A C 1
ATOM 3426 O O . ASP A 1 432 ? -26.328 36.656 14.375 1 93.38 432 ASP A O 1
ATOM 3430 N N . ALA A 1 433 ? -26.938 36.875 12.219 1 95.25 433 ALA A N 1
ATOM 3431 C CA . ALA A 1 433 ? -25.719 36.25 11.727 1 95.25 433 ALA A CA 1
ATOM 3432 C C . ALA A 1 433 ? -25.172 37 10.516 1 95.25 433 ALA A C 1
ATOM 3434 O O . ALA A 1 433 ? -25.938 37.438 9.664 1 95.25 433 ALA A O 1
ATOM 3435 N N . GLY A 1 434 ? -23.812 37.094 10.484 1 96.56 434 GLY A N 1
ATOM 3436 C CA . GLY A 1 434 ? -23.188 37.75 9.344 1 96.56 434 GLY A CA 1
ATOM 3437 C C . GLY A 1 434 ? -23.125 36.844 8.117 1 96.56 434 GLY A C 1
ATOM 3438 O O . GLY A 1 434 ? -23.266 35.625 8.227 1 96.56 434 GLY A O 1
ATOM 3439 N N . VAL A 1 435 ? -23 37.5 6.98 1 97.12 435 VAL A N 1
ATOM 3440 C CA . VAL A 1 435 ? -22.938 36.781 5.707 1 97.12 435 VAL A CA 1
ATOM 3441 C C . VAL A 1 435 ? -21.781 37.312 4.863 1 97.12 435 VAL A C 1
ATOM 3443 O O . VAL A 1 435 ? -21.609 38.531 4.738 1 97.12 435 VAL A O 1
ATOM 3446 N N . CYS A 1 436 ? -21.094 36.375 4.383 1 96.56 436 CYS A N 1
ATOM 3447 C CA . CYS A 1 436 ? -20.016 36.719 3.469 1 96.56 436 CYS A CA 1
ATOM 3448 C C . CYS A 1 436 ? -20.469 36.625 2.018 1 96.56 436 CYS A C 1
ATOM 3450 O O . CYS A 1 436 ? -21.156 35.656 1.655 1 96.56 436 CYS A O 1
ATOM 3452 N N . HIS A 1 437 ? -20.109 37.562 1.233 1 95.62 437 HIS A N 1
ATOM 3453 C CA . HIS A 1 437 ? -20.375 37.5 -0.198 1 95.62 437 HIS A CA 1
ATOM 3454 C C . HIS A 1 437 ? -19.406 38.375 -0.981 1 95.62 437 HIS A C 1
ATOM 3456 O O . HIS A 1 437 ? -19.328 39.594 -0.764 1 95.62 437 HIS A O 1
ATOM 3462 N N . ASP A 1 438 ? -18.688 37.781 -1.853 1 89.38 438 ASP A N 1
ATOM 3463 C CA . ASP A 1 438 ? -17.766 38.438 -2.766 1 89.38 438 ASP A CA 1
ATOM 3464 C C . ASP A 1 438 ? -16.766 39.312 -2 1 89.38 438 ASP A C 1
ATOM 3466 O O . ASP A 1 438 ? -16.609 40.5 -2.291 1 89.38 438 ASP A O 1
ATOM 3470 N N . GLY A 1 439 ? -16.234 38.844 -0.964 1 91.31 439 GLY A N 1
ATOM 3471 C CA . GLY A 1 439 ? -15.164 39.5 -0.231 1 91.31 439 GLY A CA 1
ATOM 3472 C C . GLY A 1 439 ? -15.664 40.438 0.844 1 91.31 439 GLY A C 1
ATOM 3473 O O . GLY A 1 439 ? -14.867 41.031 1.58 1 91.31 439 GLY A O 1
ATOM 3474 N N . ASN A 1 440 ? -16.969 40.594 0.934 1 95.56 440 ASN A N 1
ATOM 3475 C CA . ASN A 1 440 ? -17.578 41.438 1.937 1 95.56 440 ASN A CA 1
ATOM 3476 C C . ASN A 1 440 ? -18.234 40.656 3.053 1 95.56 440 ASN A C 1
ATOM 3478 O O . ASN A 1 440 ? -18.766 39.562 2.811 1 95.56 440 ASN A O 1
ATOM 3482 N N . LEU A 1 441 ? -18.109 41.25 4.25 1 97.56 441 LEU A N 1
ATOM 3483 C CA . LEU A 1 441 ? -18.859 40.719 5.379 1 97.56 441 LEU A CA 1
ATOM 3484 C C . LEU A 1 441 ? -20.016 41.625 5.75 1 97.56 441 LEU A C 1
ATOM 3486 O O . LEU A 1 441 ? -19.812 42.75 6.23 1 97.56 441 LEU A O 1
ATOM 3490 N N . TYR A 1 442 ? -21.172 41.188 5.445 1 97.62 442 TYR A N 1
ATOM 3491 C CA . TYR A 1 442 ? -22.375 41.875 5.875 1 97.62 442 TYR A CA 1
ATOM 3492 C C . TYR A 1 442 ? -22.734 41.531 7.309 1 97.62 442 TYR A C 1
ATOM 3494 O O . TYR A 1 442 ? -23.094 40.375 7.598 1 97.62 442 TYR A O 1
ATOM 3502 N N . ILE A 1 443 ? -22.672 42.531 8.258 1 98.06 443 ILE A N 1
ATOM 3503 C CA . ILE A 1 443 ? -22.812 42.281 9.688 1 98.06 443 ILE A CA 1
ATOM 3504 C C . ILE A 1 443 ? -24.062 42.938 10.227 1 98.06 443 ILE A C 1
ATOM 3506 O O . ILE A 1 443 ? -24.078 44.156 10.461 1 98.06 443 ILE A O 1
ATOM 3510 N N . PRO A 1 444 ? -25.062 42.125 10.508 1 97.44 444 PRO A N 1
ATOM 3511 C CA . PRO A 1 444 ? -26.266 42.688 11.133 1 97.44 444 PRO A CA 1
ATOM 3512 C C . PRO A 1 444 ? -26.078 42.969 12.617 1 97.44 444 PRO A C 1
ATOM 3514 O O . PRO A 1 444 ? -25.047 42.594 13.203 1 97.44 444 PRO A O 1
ATOM 3517 N N . ASP A 1 445 ? -27.016 43.594 13.25 1 94.88 445 ASP A N 1
ATOM 3518 C CA . ASP A 1 445 ? -26.938 44.031 14.633 1 94.88 445 ASP A CA 1
ATOM 3519 C C . ASP A 1 445 ? -26.766 42.875 15.586 1 94.88 445 ASP A C 1
ATOM 3521 O O . ASP A 1 445 ? -26.109 43 16.625 1 94.88 445 ASP A O 1
ATOM 3525 N N . GLY A 1 446 ? -27.281 41.719 15.266 1 94.12 446 GLY A N 1
ATOM 3526 C CA . GLY A 1 446 ? -27.281 40.594 16.172 1 94.12 446 GLY A CA 1
ATOM 3527 C C . GLY A 1 446 ? -26 39.781 16.125 1 94.12 446 GLY A C 1
ATOM 3528 O O . GLY A 1 446 ? -25.766 38.906 16.969 1 94.12 446 GLY A O 1
ATOM 3529 N N . GLU A 1 447 ? -25.156 40.031 15.188 1 96.06 447 GLU A N 1
ATOM 3530 C CA . GLU A 1 447 ? -23.906 39.281 15.047 1 96.06 447 GLU A CA 1
ATOM 3531 C C . GLU A 1 447 ? -22.812 39.875 15.938 1 96.06 447 GLU A C 1
ATOM 3533 O O . GLU A 1 447 ? -22.406 41.031 15.766 1 96.06 447 GLU A O 1
ATOM 3538 N N . THR A 1 448 ? -22.281 39.062 16.906 1 93.19 448 THR A N 1
ATOM 3539 C CA . THR A 1 448 ? -21.25 39.531 17.828 1 93.19 448 THR A CA 1
ATOM 3540 C C . THR A 1 448 ? -20.109 38.531 17.922 1 93.19 448 THR A C 1
ATOM 3542 O O . THR A 1 448 ? -19.125 38.781 18.625 1 93.19 448 THR A O 1
ATOM 3545 N N . THR A 1 449 ? -20.203 37.438 17.266 1 92.69 449 THR A N 1
ATOM 3546 C CA . THR A 1 449 ? -19.312 36.344 17.516 1 92.69 449 THR A CA 1
ATOM 3547 C C . THR A 1 449 ? -18.031 36.469 16.688 1 92.69 449 THR A C 1
ATOM 3549 O O . THR A 1 449 ? -16.984 35.906 17.062 1 92.69 449 THR A O 1
ATOM 3552 N N . GLY A 1 450 ? -18.078 37.125 15.438 1 95.31 450 GLY A N 1
ATOM 3553 C CA . GLY A 1 450 ? -16.953 37.188 14.516 1 95.31 450 GLY A CA 1
ATOM 3554 C C . GLY A 1 450 ? -16.875 35.969 13.602 1 95.31 450 GLY A C 1
ATOM 3555 O O . GLY A 1 450 ? -15.984 35.906 12.758 1 95.31 450 GLY A O 1
ATOM 3556 N N . ALA A 1 451 ? -17.797 35.062 13.57 1 93.56 451 ALA A N 1
ATOM 3557 C CA . ALA A 1 451 ? -17.797 33.781 12.867 1 93.56 451 ALA A CA 1
ATOM 3558 C C . ALA A 1 451 ? -17.828 33.969 11.359 1 93.56 451 ALA A C 1
ATOM 3560 O O . ALA A 1 451 ? -17.344 33.125 10.609 1 93.56 451 ALA A O 1
ATOM 3561 N N . PRO A 1 452 ? -18.297 35.094 10.828 1 94.94 452 PRO A N 1
ATOM 3562 C CA . PRO A 1 452 ? -18.422 35.25 9.383 1 94.94 452 PRO A CA 1
ATOM 3563 C C . PRO A 1 452 ? -17.078 35.156 8.664 1 94.94 452 PRO A C 1
ATOM 3565 O O . PRO A 1 452 ? -17.031 34.938 7.449 1 94.94 452 PRO A O 1
ATOM 3568 N N . VAL A 1 453 ? -15.992 35.406 9.344 1 95.69 453 VAL A N 1
ATOM 3569 C CA . VAL A 1 453 ? -14.688 35.344 8.703 1 95.69 453 VAL A CA 1
ATOM 3570 C C . VAL A 1 453 ? -14.422 33.906 8.195 1 95.69 453 VAL A C 1
ATOM 3572 O O . VAL A 1 453 ? -13.656 33.719 7.254 1 95.69 453 VAL A O 1
ATOM 3575 N N . GLU A 1 454 ? -15.094 33.031 8.812 1 94.5 454 GLU A N 1
ATOM 3576 C CA . GLU A 1 454 ? -14.906 31.609 8.461 1 94.5 454 GLU A CA 1
ATOM 3577 C C . GLU A 1 454 ? -15.656 31.266 7.18 1 94.5 454 GLU A C 1
ATOM 3579 O O . GLU A 1 454 ? -15.453 30.188 6.613 1 94.5 454 GLU A O 1
ATOM 3584 N N . GLN A 1 455 ? -16.531 32.094 6.758 1 94.75 455 GLN A N 1
ATOM 3585 C CA . GLN A 1 455 ? -17.172 31.922 5.457 1 94.75 455 GLN A CA 1
ATOM 3586 C C . GLN A 1 455 ? -16.266 32.406 4.328 1 94.75 455 GLN A C 1
ATOM 3588 O O . GLN A 1 455 ? -16.422 31.969 3.18 1 94.75 455 GLN A O 1
ATOM 3593 N N . LEU A 1 456 ? -15.398 33.219 4.664 1 93.56 456 LEU A N 1
ATOM 3594 C CA . LEU A 1 456 ? -14.508 33.844 3.695 1 93.56 456 LEU A CA 1
ATOM 3595 C C . LEU A 1 456 ? -13.352 32.938 3.336 1 93.56 456 LEU A C 1
ATOM 3597 O O . LEU A 1 456 ? -12.875 32.938 2.199 1 93.56 456 LEU A O 1
ATOM 3601 N N . SER A 1 457 ? -12.938 32.156 4.277 1 92.69 457 SER A N 1
ATOM 3602 C CA . SER A 1 457 ? -11.781 31.297 4.07 1 92.69 457 SER A CA 1
ATOM 3603 C C . SER A 1 457 ? -11.875 30.031 4.91 1 92.69 457 SER A C 1
ATOM 3605 O O . SER A 1 457 ? -12.477 30.031 5.984 1 92.69 457 SER A O 1
ATOM 3607 N N . SER A 1 458 ? -11.258 29.078 4.359 1 91.81 458 SER A N 1
ATOM 3608 C CA . SER A 1 458 ? -11.164 27.828 5.113 1 91.81 458 SER A CA 1
ATOM 3609 C C . SER A 1 458 ? -9.992 27.844 6.082 1 91.81 458 SER A C 1
ATOM 3611 O O . SER A 1 458 ? -9.859 26.969 6.93 1 91.81 458 SER A O 1
ATOM 3613 N N . PHE A 1 459 ? -9.203 28.828 5.949 1 91.19 459 PHE A N 1
ATOM 3614 C CA . PHE A 1 459 ? -8 28.984 6.758 1 91.19 459 PHE A CA 1
ATOM 3615 C C . PHE A 1 459 ? -7.09 27.781 6.613 1 91.19 459 PHE A C 1
ATOM 3617 O O . PHE A 1 459 ? -6.535 27.281 7.598 1 91.19 459 PHE A O 1
ATOM 3624 N N . THR A 1 460 ? -7.094 27.219 5.414 1 88.94 460 THR A N 1
ATOM 3625 C CA . THR A 1 460 ? -6.164 26.156 5.047 1 88.94 460 THR A CA 1
ATOM 3626 C C . THR A 1 460 ? -5.109 26.672 4.07 1 88.94 460 THR A C 1
ATOM 3628 O O . THR A 1 460 ? -5.434 27.375 3.109 1 88.94 460 THR A O 1
ATOM 3631 N N . ASP A 1 461 ? -3.918 26.344 4.312 1 84.5 461 ASP A N 1
ATOM 3632 C CA . ASP A 1 461 ? -2.85 26.875 3.477 1 84.5 461 ASP A CA 1
ATOM 3633 C C . ASP A 1 461 ? -2.598 25.984 2.262 1 84.5 461 ASP A C 1
ATOM 3635 O O . ASP A 1 461 ? -3.371 25.062 1.987 1 84.5 461 ASP A O 1
ATOM 3639 N N . GLU A 1 462 ? -1.558 26.219 1.484 1 78 462 GLU A N 1
ATOM 3640 C CA . GLU A 1 462 ? -1.239 25.547 0.232 1 78 462 GLU A CA 1
ATOM 3641 C C . GLU A 1 462 ? -0.804 24.109 0.48 1 78 462 GLU A C 1
ATOM 3643 O O . GLU A 1 462 ? -0.816 23.281 -0.436 1 78 462 GLU A O 1
ATOM 3648 N N . HIS A 1 463 ? -0.424 23.875 1.707 1 74.12 463 HIS A N 1
ATOM 3649 C CA . HIS A 1 463 ? 0.002 22.516 2.051 1 74.12 463 HIS A CA 1
ATOM 3650 C C . HIS A 1 463 ? -1.122 21.75 2.732 1 74.12 463 HIS A C 1
ATOM 3652 O O . HIS A 1 463 ? -0.872 20.75 3.402 1 74.12 463 HIS A O 1
ATOM 3658 N N . ASP A 1 464 ? -2.268 22.312 2.709 1 81.75 464 ASP A N 1
ATOM 3659 C CA . ASP A 1 464 ? -3.473 21.672 3.24 1 81.75 464 ASP A CA 1
ATOM 3660 C C . ASP A 1 464 ? -3.438 21.625 4.766 1 81.75 464 ASP A C 1
ATOM 3662 O O . ASP A 1 464 ? -3.961 20.688 5.371 1 81.75 464 ASP A O 1
ATOM 3666 N N . GLN A 1 465 ? -2.697 22.5 5.281 1 80.12 465 GLN A N 1
ATOM 3667 C CA . GLN A 1 465 ? -2.652 22.609 6.734 1 80.12 465 GLN A CA 1
ATOM 3668 C C . GLN A 1 465 ? -3.674 23.625 7.246 1 80.12 465 GLN A C 1
ATOM 3670 O O . GLN A 1 465 ? -3.719 24.766 6.77 1 80.12 465 GLN A O 1
ATOM 3675 N N . PHE A 1 466 ? -4.453 23.25 8.273 1 86.69 466 PHE A N 1
ATOM 3676 C CA . PHE A 1 466 ? -5.445 24.125 8.891 1 86.69 466 PHE A CA 1
ATOM 3677 C C . PHE A 1 466 ? -4.793 25.062 9.898 1 86.69 466 PHE A C 1
ATOM 3679 O O . PHE A 1 466 ? -4.113 24.625 10.82 1 86.69 466 PHE A O 1
ATOM 3686 N N . LEU A 1 467 ? -5.027 26.344 9.688 1 85.62 467 LEU A N 1
ATOM 3687 C CA . LEU A 1 467 ? -4.43 27.375 10.531 1 85.62 467 LEU A CA 1
ATOM 3688 C C . LEU A 1 467 ? -5.402 27.812 11.625 1 85.62 467 LEU A C 1
ATOM 3690 O O . LEU A 1 467 ? -5.996 28.891 11.531 1 85.62 467 LEU A O 1
ATOM 3694 N N . GLU A 1 468 ? -5.484 27.031 12.695 1 84.56 468 GLU A N 1
ATOM 3695 C CA . GLU A 1 468 ? -6.449 27.266 13.773 1 84.56 468 GLU A CA 1
ATOM 3696 C C . GLU A 1 468 ? -6.191 28.578 14.484 1 84.56 468 GLU A C 1
ATOM 3698 O O . GLU A 1 468 ? -7.129 29.328 14.781 1 84.56 468 GLU A O 1
ATOM 3703 N N . ALA A 1 469 ? -5.004 28.875 14.688 1 81.69 469 ALA A N 1
ATOM 3704 C CA . ALA A 1 469 ? -4.641 30.094 15.406 1 81.69 469 ALA A CA 1
ATOM 3705 C C . ALA A 1 469 ? -5.035 31.344 14.617 1 81.69 469 ALA A C 1
ATOM 3707 O O . ALA A 1 469 ? -5.543 32.312 15.18 1 81.69 469 ALA A O 1
ATOM 3708 N N . ASP A 1 470 ? -4.773 31.266 13.359 1 87.88 470 ASP A N 1
ATOM 3709 C CA . ASP A 1 470 ? -5.137 32.406 12.508 1 87.88 470 ASP A CA 1
ATOM 3710 C C . ASP A 1 470 ? -6.652 32.562 12.445 1 87.88 470 ASP A C 1
ATOM 3712 O O . ASP A 1 470 ? -7.156 33.688 12.484 1 87.88 470 ASP A O 1
ATOM 3716 N N . ARG A 1 471 ? -7.262 31.516 12.352 1 92.12 471 ARG A N 1
ATOM 3717 C CA . ARG A 1 471 ? -8.719 31.547 12.336 1 92.12 471 ARG A CA 1
ATOM 3718 C C . ARG A 1 471 ? -9.266 32.188 13.617 1 92.12 471 ARG A C 1
ATOM 3720 O O . ARG A 1 471 ? -10.102 33.094 13.562 1 92.12 471 ARG A O 1
ATOM 3727 N N . ASP A 1 472 ? -8.797 31.719 14.75 1 90.44 472 ASP A N 1
ATOM 3728 C CA . ASP A 1 472 ? -9.258 32.25 16.031 1 90.44 472 ASP A CA 1
ATOM 3729 C C . ASP A 1 472 ? -8.922 33.719 16.188 1 90.44 472 ASP A C 1
ATOM 3731 O O . ASP A 1 472 ? -9.742 34.5 16.672 1 90.44 472 ASP A O 1
ATOM 3735 N N . ALA A 1 473 ? -7.738 34.031 15.758 1 89 473 ALA A N 1
ATOM 3736 C CA . ALA A 1 473 ? -7.309 35.438 15.836 1 89 473 ALA A CA 1
ATOM 3737 C C . ALA A 1 473 ? -8.219 36.344 15.008 1 89 473 ALA A C 1
ATOM 3739 O O . ALA A 1 473 ? -8.602 37.406 15.453 1 89 473 ALA A O 1
ATOM 3740 N N . ASP A 1 474 ? -8.508 35.906 13.883 1 94.44 474 ASP A N 1
ATOM 3741 C CA . ASP A 1 474 ? -9.359 36.719 13.008 1 94.44 474 ASP A CA 1
ATOM 3742 C C . ASP A 1 474 ? -10.789 36.781 13.531 1 94.44 474 ASP A C 1
ATOM 3744 O O . ASP A 1 474 ? -11.438 37.812 13.438 1 94.44 474 ASP A O 1
ATOM 3748 N N . ARG A 1 475 ? -11.289 35.719 14.023 1 94.69 475 ARG A N 1
ATOM 3749 C CA . ARG A 1 475 ? -12.617 35.719 14.625 1 94.69 475 ARG A CA 1
ATOM 3750 C C . ARG A 1 475 ? -12.695 36.688 15.797 1 94.69 475 ARG A C 1
ATOM 3752 O O . ARG A 1 475 ? -13.633 37.5 15.883 1 94.69 475 ARG A O 1
ATOM 3759 N N . ASP A 1 476 ? -11.719 36.625 16.656 1 92.69 476 ASP A N 1
ATOM 3760 C CA . ASP A 1 476 ? -11.656 37.531 17.797 1 92.69 476 ASP A CA 1
ATOM 3761 C C . ASP A 1 476 ? -11.516 38.969 17.344 1 92.69 476 ASP A C 1
ATOM 3763 O O . ASP A 1 476 ? -12.125 39.875 17.922 1 92.69 476 ASP A O 1
ATOM 3767 N N . ALA A 1 477 ? -10.648 39.125 16.375 1 92 477 ALA A N 1
ATOM 3768 C CA . ALA A 1 477 ? -10.453 40.5 15.852 1 92 477 ALA A CA 1
ATOM 3769 C C . ALA A 1 477 ? -11.773 41.094 15.383 1 92 477 ALA A C 1
ATOM 3771 O O . ALA A 1 477 ? -12.07 42.25 15.664 1 92 477 ALA A O 1
ATOM 3772 N N . LEU A 1 478 ? -12.516 40.312 14.703 1 95.06 478 LEU A N 1
ATOM 3773 C CA . LEU A 1 478 ? -13.812 40.812 14.234 1 95.06 478 LEU A CA 1
ATOM 3774 C C . LEU A 1 478 ? -14.758 41.031 15.406 1 95.06 478 LEU A C 1
ATOM 3776 O O . LEU A 1 478 ? -15.43 42.094 15.477 1 95.06 478 LEU A O 1
ATOM 3780 N N . ALA A 1 479 ? -14.875 40.156 16.312 1 93.94 479 ALA A N 1
ATOM 3781 C CA . ALA A 1 479 ? -15.742 40.281 17.469 1 93.94 479 ALA A CA 1
ATOM 3782 C C . ALA A 1 479 ? -15.406 41.562 18.266 1 93.94 479 ALA A C 1
ATOM 3784 O O . ALA A 1 479 ? -16.297 42.312 18.656 1 93.94 479 ALA A O 1
ATOM 3785 N N . ASP A 1 480 ? -14.133 41.75 18.516 1 90.19 480 ASP A N 1
ATOM 3786 C CA . ASP A 1 480 ? -13.672 42.938 19.219 1 90.19 480 ASP A CA 1
ATOM 3787 C C . ASP A 1 480 ? -14.047 44.219 18.469 1 90.19 480 ASP A C 1
ATOM 3789 O O . ASP A 1 480 ? -14.5 45.188 19.062 1 90.19 480 ASP A O 1
ATOM 3793 N N . LEU A 1 481 ? -13.82 44.125 17.25 1 90.31 481 LEU A N 1
ATOM 3794 C CA . LEU A 1 481 ? -14.164 45.281 16.422 1 90.31 481 LEU A CA 1
ATOM 3795 C C . LEU A 1 481 ? -15.648 45.594 16.516 1 90.31 481 LEU A C 1
ATOM 3797 O O . LEU A 1 481 ? -16.016 46.781 16.672 1 90.31 481 LEU A O 1
ATOM 3801 N N . LEU A 1 482 ? -16.469 44.625 16.453 1 92.88 482 LEU A N 1
ATOM 3802 C CA . LEU A 1 482 ? -17.922 44.844 16.547 1 92.88 482 LEU A CA 1
ATOM 3803 C C . LEU A 1 482 ? -18.297 45.438 17.906 1 92.88 482 LEU A C 1
ATOM 3805 O O . LEU A 1 482 ? -19.094 46.375 17.969 1 92.88 482 LEU A O 1
ATOM 3809 N N . ARG A 1 483 ? -17.75 44.906 18.938 1 89.25 483 ARG A N 1
ATOM 3810 C CA . ARG A 1 483 ? -18 45.406 20.281 1 89.25 483 ARG A CA 1
ATOM 3811 C C . ARG A 1 483 ? -17.609 46.875 20.406 1 89.25 483 ARG A C 1
ATOM 3813 O O . ARG A 1 483 ? -18.375 47.688 20.953 1 89.25 483 ARG A O 1
ATOM 3820 N N . LEU A 1 484 ? -16.484 47.25 19.906 1 87.25 484 LEU A N 1
ATOM 3821 C CA . LEU A 1 484 ? -15.961 48.594 20 1 87.25 484 LEU A CA 1
ATOM 3822 C C . LEU A 1 484 ? -16.781 49.562 19.156 1 87.25 484 LEU A C 1
ATOM 3824 O O . LEU A 1 484 ? -17.047 50.688 19.578 1 87.25 484 LEU A O 1
ATOM 3828 N N . LEU A 1 485 ? -17.203 49.062 18.031 1 87.31 485 LEU A N 1
ATOM 3829 C CA . LEU A 1 485 ? -17.969 49.938 17.125 1 87.31 485 LEU A CA 1
ATOM 3830 C C . LEU A 1 485 ? -19.375 50.156 17.672 1 87.31 485 LEU A C 1
ATOM 3832 O O . LEU A 1 485 ? -20.047 51.125 17.312 1 87.31 485 LEU A O 1
ATOM 3836 N N . ARG A 1 486 ? -19.859 49.281 18.531 1 87.75 486 ARG A N 1
ATOM 3837 C CA . ARG A 1 486 ? -21.219 49.406 19.062 1 87.75 486 ARG A CA 1
ATOM 3838 C C . ARG A 1 486 ? -21.203 50 20.469 1 87.75 486 ARG A C 1
ATOM 3840 O O . ARG A 1 486 ? -22.25 50.094 21.109 1 87.75 486 ARG A O 1
ATOM 3847 N N . ALA A 1 487 ? -20.078 50.312 21.031 1 85.56 487 ALA A N 1
ATOM 3848 C CA . ALA A 1 487 ? -19.953 50.875 22.359 1 85.56 487 ALA A CA 1
ATOM 3849 C C . ALA A 1 487 ? -20.562 52.281 22.422 1 85.56 487 ALA A C 1
ATOM 3851 O O . ALA A 1 487 ? -20.656 52.969 21.406 1 85.56 487 ALA A O 1
ATOM 3852 N N . VAL A 1 488 ? -21.062 52.719 23.766 1 84.56 488 VAL A N 1
ATOM 3853 C CA . VAL A 1 488 ? -21.75 54 23.891 1 84.56 488 VAL A CA 1
ATOM 3854 C C . VAL A 1 488 ? -20.953 54.938 24.812 1 84.56 488 VAL A C 1
ATOM 3856 O O . VAL A 1 488 ? -21.234 56.125 24.906 1 84.56 488 VAL A O 1
ATOM 3859 N N . ASP A 1 489 ? -19.953 54.375 25.625 1 87.69 489 ASP A N 1
ATOM 3860 C CA . ASP A 1 489 ? -19.141 55.156 26.562 1 87.69 489 ASP A CA 1
ATOM 3861 C C . ASP A 1 489 ? -17.703 55.281 26.078 1 87.69 489 ASP A C 1
ATOM 3863 O O . ASP A 1 489 ? -16.953 54.312 26.062 1 87.69 489 ASP A O 1
ATOM 3867 N N . PRO A 1 490 ? -17.281 56.5 25.766 1 88.62 490 PRO A N 1
ATOM 3868 C CA . PRO A 1 490 ? -15.922 56.656 25.234 1 88.62 490 PRO A CA 1
ATOM 3869 C C . PRO A 1 490 ? -14.844 56.281 26.234 1 88.62 490 PRO A C 1
ATOM 3871 O O . PRO A 1 490 ? -13.805 55.719 25.844 1 88.62 490 PRO A O 1
ATOM 3874 N N . VAL A 1 491 ? -14.969 56.594 27.594 1 89.31 491 VAL A N 1
ATOM 3875 C CA . VAL A 1 491 ? -13.984 56.25 28.609 1 89.31 491 VAL A CA 1
ATOM 3876 C C . VAL A 1 491 ? -13.852 54.75 28.734 1 89.31 491 VAL A C 1
ATOM 3878 O O . VAL A 1 491 ? -12.734 54.219 28.734 1 89.31 491 VAL A O 1
ATOM 3881 N N . GLN A 1 492 ? -14.977 54.156 28.812 1 86.56 492 GLN A N 1
ATOM 3882 C CA . GLN A 1 492 ? -14.969 52.719 28.906 1 86.56 492 GLN A CA 1
ATOM 3883 C C . GLN A 1 492 ? -14.367 52.062 27.656 1 86.56 492 GLN A C 1
ATOM 3885 O O . GLN A 1 492 ? -13.664 51.062 27.734 1 86.56 492 GLN A O 1
ATOM 3890 N N . THR A 1 493 ? -14.703 52.656 26.578 1 88.31 493 THR A N 1
ATOM 3891 C CA . THR A 1 493 ? -14.188 52.156 25.312 1 88.31 493 THR A CA 1
ATOM 3892 C C . THR A 1 493 ? -12.664 52.281 25.266 1 88.31 493 THR A C 1
ATOM 3894 O O . THR A 1 493 ? -11.969 51.312 24.953 1 88.31 493 THR A O 1
ATOM 3897 N N . LEU A 1 494 ? -12.086 53.375 25.625 1 89.56 494 LEU A N 1
ATOM 3898 C CA . LEU A 1 494 ? -10.641 53.562 25.625 1 89.56 494 LEU A CA 1
ATOM 3899 C C . LEU A 1 494 ? -9.984 52.656 26.672 1 89.56 494 LEU A C 1
ATOM 3901 O O . LEU A 1 494 ? -8.945 52.062 26.406 1 89.56 494 LEU A O 1
ATOM 3905 N N . ASP A 1 495 ? -10.633 52.562 27.844 1 88.56 495 ASP A N 1
ATOM 3906 C CA . ASP A 1 495 ? -10.102 51.719 28.906 1 88.56 495 ASP A CA 1
ATOM 3907 C C . ASP A 1 495 ? -10.016 50.25 28.438 1 88.56 495 ASP A C 1
ATOM 3909 O O . ASP A 1 495 ? -9.023 49.594 28.703 1 88.56 495 ASP A O 1
ATOM 3913 N N . SER A 1 496 ? -11.023 49.844 27.797 1 85.38 496 SER A N 1
ATOM 3914 C CA . SER A 1 496 ? -11.047 48.469 27.281 1 85.38 496 SER A CA 1
ATOM 3915 C C . SER A 1 496 ? -9.93 48.25 26.266 1 85.38 496 SER A C 1
ATOM 3917 O O . SER A 1 496 ? -9.336 47.188 26.219 1 85.38 496 SER A O 1
ATOM 3919 N N . LEU A 1 497 ? -9.656 49.219 25.453 1 88 497 LEU A N 1
ATOM 3920 C CA . LEU A 1 497 ? -8.609 49.125 24.438 1 88 497 LEU A CA 1
ATOM 3921 C C . LEU A 1 497 ? -7.23 49.125 25.094 1 88 497 LEU A C 1
ATOM 3923 O O . LEU A 1 497 ? -6.297 48.5 24.562 1 88 497 LEU A O 1
ATOM 3927 N N . LEU A 1 498 ? -7.105 49.719 26.297 1 89 498 LEU A N 1
ATOM 3928 C CA . LEU A 1 498 ? -5.812 49.875 26.953 1 89 498 LEU A CA 1
ATOM 3929 C C . LEU A 1 498 ? -5.523 48.656 27.859 1 89 498 LEU A C 1
ATOM 3931 O O . LEU A 1 498 ? -4.363 48.375 28.141 1 89 498 LEU A O 1
ATOM 3935 N N . GLN A 1 499 ? -6.535 47.938 28.375 1 84.12 499 GLN A N 1
ATOM 3936 C CA . GLN A 1 499 ? -6.398 46.875 29.359 1 84.12 499 GLN A CA 1
ATOM 3937 C C . GLN A 1 499 ? -5.445 45.781 28.875 1 84.12 499 GLN A C 1
ATOM 3939 O O . GLN A 1 499 ? -4.543 45.375 29.609 1 84.12 499 GLN A O 1
ATOM 3944 N N . PRO A 1 500 ? -5.602 45.469 27.609 1 80.56 500 PRO A N 1
ATOM 3945 C CA . PRO A 1 500 ? -4.723 44.406 27.156 1 80.56 500 PRO A CA 1
ATOM 3946 C C . PRO A 1 500 ? -3.256 44.812 27.078 1 80.56 500 PRO A C 1
ATOM 3948 O O . PRO A 1 500 ? -2.363 43.969 27.031 1 80.56 500 PRO A O 1
ATOM 3951 N N . LEU A 1 501 ? -2.945 46.062 27.016 1 84 501 LEU A N 1
ATOM 3952 C CA . LEU A 1 501 ? -1.58 46.562 26.906 1 84 501 LEU A CA 1
ATOM 3953 C C . LEU A 1 501 ? -0.841 46.406 28.234 1 84 501 LEU A C 1
ATOM 3955 O O . LEU A 1 501 ? 0.391 46.438 28.266 1 84 501 LEU A O 1
ATOM 3959 N N . ARG A 1 502 ? -1.572 46.188 29.359 1 81.81 502 ARG A N 1
ATOM 3960 C CA . ARG A 1 502 ? -0.977 46.062 30.688 1 81.81 502 ARG A CA 1
ATOM 3961 C C . ARG A 1 502 ? 0.163 47.031 30.875 1 81.81 502 ARG A C 1
ATOM 3963 O O . ARG A 1 502 ? 1.302 46.656 31.141 1 81.81 502 ARG A O 1
ATOM 3970 N N . LEU A 1 503 ? -0.201 48.219 30.906 1 85.88 503 LEU A N 1
ATOM 3971 C CA . LEU A 1 503 ? 0.776 49.312 30.953 1 85.88 503 LEU A CA 1
ATOM 3972 C C . LEU A 1 503 ? 1.665 49.188 32.188 1 85.88 503 LEU A C 1
ATOM 3974 O O . LEU A 1 503 ? 2.779 49.719 32.219 1 85.88 503 LEU A O 1
ATOM 3978 N N . GLY A 1 504 ? 1.263 48.375 33.25 1 78.75 504 GLY A N 1
ATOM 3979 C CA . GLY A 1 504 ? 2.043 48.188 34.469 1 78.75 504 GLY A CA 1
ATOM 3980 C C . GLY A 1 504 ? 3.275 47.312 34.219 1 78.75 504 GLY A C 1
ATOM 3981 O O . GLY A 1 504 ? 4.191 47.312 35.062 1 78.75 504 GLY A O 1
ATOM 3982 N N . LYS A 1 505 ? 3.357 46.625 33.219 1 80.81 505 LYS A N 1
ATOM 3983 C CA . LYS A 1 505 ? 4.496 45.781 32.875 1 80.81 505 LYS A CA 1
ATOM 3984 C C . LYS A 1 505 ? 5.73 46.594 32.562 1 80.81 505 LYS A C 1
ATOM 3986 O O . LYS A 1 505 ? 6.852 46.094 32.562 1 80.81 505 LYS A O 1
ATOM 3991 N N . TYR A 1 506 ? 5.512 47.906 32.281 1 85.19 506 TYR A N 1
ATOM 3992 C CA . TYR A 1 506 ? 6.605 48.719 31.797 1 85.19 506 TYR A CA 1
ATOM 3993 C C . TYR A 1 506 ? 7.031 49.75 32.875 1 85.19 506 TYR A C 1
ATOM 3995 O O . TYR A 1 506 ? 6.383 50.781 33.062 1 85.19 506 TYR A O 1
ATOM 4003 N N . PRO A 1 507 ? 8.164 49.375 33.5 1 81.44 507 PRO A N 1
ATOM 4004 C CA . PRO A 1 507 ? 8.625 50.25 34.594 1 81.44 507 PRO A CA 1
ATOM 4005 C C . PRO A 1 507 ? 8.758 51.719 34.188 1 81.44 507 PRO A C 1
ATOM 4007 O O . PRO A 1 507 ? 8.531 52.594 35 1 81.44 507 PRO A O 1
ATOM 4010 N N . LEU A 1 508 ? 9.094 51.906 32.906 1 85 508 LEU A N 1
ATOM 4011 C CA . LEU A 1 508 ? 9.289 53.281 32.406 1 85 508 LEU A CA 1
ATOM 4012 C C . LEU A 1 508 ? 8.016 54.094 32.562 1 85 508 LEU A C 1
ATOM 4014 O O . LEU A 1 508 ? 8.07 55.312 32.625 1 85 508 LEU A O 1
ATOM 4018 N N . LEU A 1 509 ? 6.883 53.531 32.656 1 89.56 509 LEU A N 1
A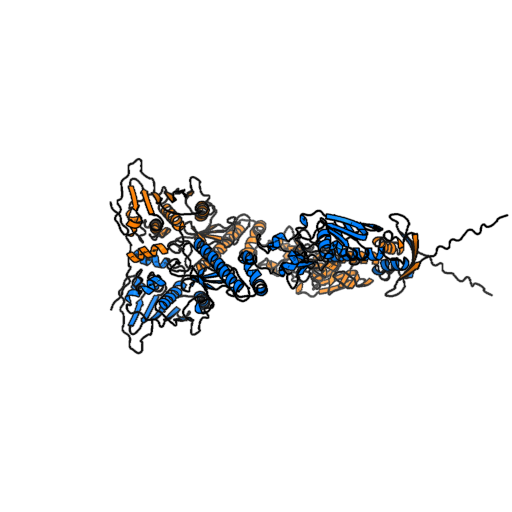TOM 4019 C CA . LEU A 1 509 ? 5.594 54.188 32.688 1 89.56 509 LEU A CA 1
ATOM 4020 C C . LEU A 1 509 ? 5.109 54.375 34.125 1 89.56 509 LEU A C 1
ATOM 4022 O O . LEU A 1 509 ? 4.164 55.094 34.406 1 89.56 509 LEU A O 1
ATOM 4026 N N . HIS A 1 510 ? 5.746 53.812 35.031 1 87.88 510 HIS A N 1
ATOM 4027 C CA . HIS A 1 510 ? 5.277 53.781 36.406 1 87.88 510 HIS A CA 1
ATOM 4028 C C . HIS A 1 510 ? 5.258 55.188 37 1 87.88 510 HIS A C 1
ATOM 4030 O O . HIS A 1 510 ? 6.25 55.906 36.938 1 87.88 510 HIS A O 1
ATOM 4036 N N . GLY A 1 511 ? 4.102 55.531 37.531 1 87.31 511 GLY A N 1
ATOM 4037 C CA . GLY A 1 511 ? 3.955 56.781 38.25 1 87.31 511 GLY A CA 1
ATOM 4038 C C . GLY A 1 511 ? 3.771 58 37.344 1 87.31 511 GLY A C 1
ATOM 4039 O O . GLY A 1 511 ? 3.75 59.125 37.812 1 87.31 511 GLY A O 1
ATOM 4040 N N . LYS A 1 512 ? 3.621 57.781 36.062 1 90.5 512 LYS A N 1
ATOM 4041 C CA . LYS A 1 512 ? 3.516 58.875 35.125 1 90.5 512 LYS A CA 1
ATOM 4042 C C . LYS A 1 512 ? 2.066 59.125 34.688 1 90.5 512 LYS A C 1
ATOM 4044 O O . LYS A 1 512 ? 1.251 58.188 34.719 1 90.5 512 LYS A O 1
ATOM 4049 N N . THR A 1 513 ? 1.659 60.375 34.469 1 92.88 513 THR A N 1
ATOM 4050 C CA . THR A 1 513 ? 0.354 60.75 33.969 1 92.88 513 THR A CA 1
ATOM 4051 C C . THR A 1 513 ? 0.484 61.344 32.562 1 92.88 513 THR A C 1
ATOM 4053 O O . THR A 1 513 ? 1.352 62.188 32.312 1 92.88 513 THR A O 1
ATOM 4056 N N . PHE A 1 514 ? -0.365 60.844 31.625 1 93 514 PHE A N 1
ATOM 4057 C CA . PHE A 1 514 ? -0.305 61.25 30.234 1 93 514 PHE A CA 1
ATOM 4058 C C . PHE A 1 514 ? -1.626 61.875 29.781 1 93 514 PHE A C 1
ATOM 4060 O O . PHE A 1 514 ? -2.688 61.5 30.297 1 93 514 PHE A O 1
ATOM 4067 N N . GLN A 1 515 ? -1.579 62.906 28.891 1 92.56 515 GLN A N 1
ATOM 4068 C CA . GLN A 1 515 ? -2.744 63.406 28.172 1 92.56 515 GLN A CA 1
ATOM 4069 C C . GLN A 1 515 ? -2.826 62.812 26.766 1 92.56 515 GLN A C 1
ATOM 4071 O O . GLN A 1 515 ? -1.892 62.938 25.969 1 92.56 515 GLN A O 1
ATOM 4076 N N . LEU A 1 516 ? -3.93 62.062 26.516 1 92.12 516 LEU A N 1
ATOM 4077 C CA . LEU A 1 516 ? -4.176 61.406 25.234 1 92.12 516 LEU A CA 1
ATOM 4078 C C . LEU A 1 516 ? -5.32 62.094 24.484 1 92.12 516 LEU A C 1
ATOM 4080 O O . LEU A 1 516 ? -6.43 62.188 25.016 1 92.12 516 LEU A O 1
ATOM 4084 N N . THR A 1 517 ? -5.062 62.656 23.234 1 90.69 517 THR A N 1
ATOM 4085 C CA . THR A 1 517 ? -6.082 63.312 22.422 1 90.69 517 THR A CA 1
ATOM 4086 C C . THR A 1 517 ? -6.277 62.562 21.094 1 90.69 517 THR A C 1
ATOM 4088 O O . THR A 1 517 ? -5.305 62.25 20.406 1 90.69 517 THR A O 1
ATOM 4091 N N . VAL A 1 518 ? -7.578 62.25 20.797 1 91.81 518 VAL A N 1
ATOM 4092 C CA . VAL A 1 518 ? -7.922 61.625 19.547 1 91.81 518 VAL A CA 1
ATOM 4093 C C . VAL A 1 518 ? -8.469 62.656 18.562 1 91.81 518 VAL A C 1
ATOM 4095 O O . VAL A 1 518 ? -9.336 63.469 18.922 1 91.81 518 VAL A O 1
ATOM 4098 N N . GLY A 1 519 ? -7.91 62.656 17.328 1 85.5 519 GLY A N 1
ATOM 4099 C CA . GLY A 1 519 ? -8.297 63.656 16.328 1 85.5 519 GLY A CA 1
ATOM 4100 C C . GLY A 1 519 ? -9.703 63.438 15.797 1 85.5 519 GLY A C 1
ATOM 4101 O O . GLY A 1 519 ? -10.43 62.562 16.266 1 85.5 519 GLY A O 1
ATOM 4102 N N . VAL A 1 520 ? -10.164 64.5 14.945 1 80.81 520 VAL A N 1
ATOM 4103 C CA . VAL A 1 520 ? -11.461 64.438 14.289 1 80.81 520 VAL A CA 1
ATOM 4104 C C . VAL A 1 520 ? -11.281 64.25 12.781 1 80.81 520 VAL A C 1
ATOM 4106 O O . VAL A 1 520 ? -10.25 64.625 12.227 1 80.81 520 VAL A O 1
ATOM 4109 N N . GLY A 1 521 ? -12.148 63.531 12.062 1 71 521 GLY A N 1
ATOM 4110 C CA . GLY A 1 521 ? -12.094 63.344 10.625 1 71 521 GLY A CA 1
ATOM 4111 C C . GLY A 1 521 ? -12.281 61.875 10.219 1 71 521 GLY A C 1
ATOM 4112 O O . GLY A 1 521 ? -12.828 61.094 10.977 1 71 521 GLY A O 1
ATOM 4113 N N . LEU A 1 522 ? -11.961 61.594 8.984 1 62.59 522 LEU A N 1
ATOM 4114 C CA . LEU A 1 522 ? -12.227 60.281 8.414 1 62.59 522 LEU A CA 1
ATOM 4115 C C . LEU A 1 522 ? -11.258 59.25 8.984 1 62.59 522 LEU A C 1
ATOM 4117 O O . LEU A 1 522 ? -11.656 58.094 9.25 1 62.59 522 LEU A O 1
ATOM 4121 N N . ALA A 1 523 ? -9.945 59.688 9.227 1 68 523 ALA A N 1
ATOM 4122 C CA . ALA A 1 523 ? -8.93 58.812 9.82 1 68 523 ALA A CA 1
ATOM 4123 C C . ALA A 1 523 ? -8.086 59.594 10.836 1 68 523 ALA A C 1
ATOM 4125 O O . ALA A 1 523 ? -6.906 59.844 10.602 1 68 523 ALA A O 1
ATOM 4126 N N . PRO A 1 524 ? -8.836 59.812 11.961 1 75.62 524 PRO A N 1
ATOM 4127 C CA . PRO A 1 524 ? -8.078 60.688 12.859 1 75.62 524 PRO A CA 1
ATOM 4128 C C . PRO A 1 524 ? -6.969 59.938 13.602 1 75.62 524 PRO A C 1
ATOM 4130 O O . PRO A 1 524 ? -7.098 58.75 13.883 1 75.62 524 PRO A O 1
ATOM 4133 N N . GLY A 1 525 ? -5.797 60.594 13.789 1 83.06 525 GLY A N 1
ATOM 4134 C CA . GLY A 1 525 ? -4.719 60.094 14.617 1 83.06 525 GLY A CA 1
ATOM 4135 C C . GLY A 1 525 ? -4.859 60.469 16.078 1 83.06 525 GLY A C 1
ATOM 4136 O O . GLY A 1 525 ? -5.93 60.906 16.516 1 83.06 525 GLY A O 1
ATOM 4137 N N . HIS A 1 526 ? -3.953 60 16.969 1 89.69 526 HIS A N 1
ATOM 4138 C CA . HIS A 1 526 ? -3.941 60.375 18.375 1 89.69 526 HIS A CA 1
ATOM 4139 C C . HIS A 1 526 ? -2.623 61.031 18.75 1 89.69 526 HIS A C 1
ATOM 4141 O O . HIS A 1 526 ? -1.631 60.906 18.031 1 89.69 526 HIS A O 1
ATOM 4147 N N . THR A 1 527 ? -2.615 61.844 19.703 1 89.25 527 THR A N 1
ATOM 4148 C CA . THR A 1 527 ? -1.413 62.438 20.266 1 89.25 527 THR A CA 1
ATOM 4149 C C . THR A 1 527 ? -1.295 62.125 21.75 1 89.25 527 THR A C 1
ATOM 4151 O O . THR A 1 527 ? -2.305 61.969 22.438 1 89.25 527 THR A O 1
ATOM 4154 N N . VAL A 1 528 ? -0.086 61.938 22.234 1 92.56 528 VAL A N 1
ATOM 4155 C CA . VAL A 1 528 ? 0.204 61.656 23.641 1 92.56 528 VAL A CA 1
ATOM 4156 C C . VAL A 1 528 ? 1.191 62.688 24.188 1 92.56 528 VAL A C 1
ATOM 4158 O O . VAL A 1 528 ? 2.209 62.969 23.547 1 92.56 528 VAL A O 1
ATOM 4161 N N . ASP A 1 529 ? 0.916 63.281 25.344 1 90.38 529 ASP A N 1
ATOM 4162 C CA . ASP A 1 529 ? 1.799 64.25 26.031 1 90.38 529 ASP A CA 1
ATOM 4163 C C . ASP A 1 529 ? 1.948 63.875 27.5 1 90.38 529 ASP A C 1
ATOM 4165 O O . ASP A 1 529 ? 1.025 63.344 28.125 1 90.38 529 ASP A O 1
ATOM 4169 N N . LEU A 1 530 ? 3.121 64.062 28.062 1 93.38 530 LEU A N 1
ATOM 4170 C CA . LEU A 1 530 ? 3.359 63.906 29.484 1 93.38 530 LEU A CA 1
ATOM 4171 C C . LEU A 1 530 ? 2.836 65.062 30.297 1 93.38 530 LEU A C 1
ATOM 4173 O O . LEU A 1 530 ? 3.072 66.25 29.938 1 93.38 530 LEU A O 1
ATOM 4177 N N . VAL A 1 531 ? 2.078 64.875 31.359 1 87.56 531 VAL A N 1
ATOM 4178 C CA . VAL A 1 531 ? 1.569 65.938 32.219 1 87.56 531 VAL A CA 1
ATOM 4179 C C . VAL A 1 531 ? 2.553 66.188 33.375 1 87.56 531 VAL A C 1
ATOM 4181 O O . VAL A 1 531 ? 2.916 65.25 34.094 1 87.56 531 VAL A O 1
ATOM 4184 N N . ASP A 1 532 ? 3.279 67.312 33.344 1 75.5 532 ASP A N 1
ATOM 4185 C CA . ASP A 1 532 ? 4.234 67.688 34.375 1 75.5 532 ASP A CA 1
ATOM 4186 C C . ASP A 1 532 ? 3.525 68.062 35.688 1 75.5 532 ASP A C 1
ATOM 4188 O O . ASP A 1 532 ? 2.578 68.875 35.688 1 75.5 532 ASP A O 1
ATOM 4192 N N . HIS A 1 533 ? 3.389 67.25 36.656 1 59.22 533 HIS A N 1
ATOM 4193 C CA . HIS A 1 533 ? 2.91 67.75 37.938 1 59.22 533 HIS A CA 1
ATOM 4194 C C . HIS A 1 533 ? 3.871 68.75 38.562 1 59.22 533 HIS A C 1
ATOM 4196 O O . HIS A 1 533 ? 5.039 68.438 38.781 1 59.22 533 HIS A O 1
ATOM 4202 N N . ALA A 1 534 ? 3.963 70.062 38.281 1 50.78 534 ALA A N 1
ATOM 4203 C CA . ALA A 1 534 ? 4.621 71.062 39.125 1 50.78 534 ALA A CA 1
ATOM 4204 C C . ALA A 1 534 ? 4.395 70.75 40.594 1 50.78 534 ALA A C 1
ATOM 4206 O O . ALA A 1 534 ? 3.25 70.625 41.031 1 50.78 534 ALA A O 1
ATOM 4207 N N . ALA A 1 535 ? 5.434 70.312 41.344 1 47.03 535 ALA A N 1
ATOM 4208 C CA . ALA A 1 535 ? 5.531 70.5 42.812 1 47.03 535 ALA A CA 1
ATOM 4209 C C . ALA A 1 535 ? 5.02 71.812 43.25 1 47.03 535 ALA A C 1
ATOM 4211 O O . ALA A 1 535 ? 5.535 72.875 42.844 1 47.03 535 ALA A O 1
ATOM 4212 N N . ALA A 1 536 ? 3.77 71.938 43.625 1 44.12 536 ALA A N 1
ATOM 4213 C CA . ALA A 1 536 ? 3.383 73.062 44.5 1 44.12 536 ALA A CA 1
ATOM 4214 C C . ALA A 1 536 ? 4.367 73.25 45.656 1 44.12 536 ALA A C 1
ATOM 4216 O O . ALA A 1 536 ? 4.391 72.375 46.594 1 44.12 536 ALA A O 1
ATOM 4217 N N . GLY A 1 537 ? 5.691 73.438 45.438 1 36.41 537 GLY A N 1
ATOM 4218 C CA . GLY A 1 537 ? 6.52 73.938 46.5 1 36.41 537 GLY A CA 1
ATOM 4219 C C . GLY A 1 537 ? 5.867 75.062 47.312 1 36.41 537 GLY A C 1
ATOM 4220 O O . GLY A 1 537 ? 5.297 75.938 46.75 1 36.41 537 GLY A O 1
ATOM 4221 N N . GLY A 1 538 ? 5.398 74.562 48.531 1 36.31 538 GLY A N 1
ATOM 4222 C CA . GLY A 1 538 ? 5.047 75.375 49.688 1 36.31 538 GLY A CA 1
ATOM 4223 C C . GLY A 1 538 ? 6.07 76.5 49.969 1 36.31 538 GLY A C 1
ATOM 4224 O O . GLY A 1 538 ? 7.258 76.188 50.156 1 36.31 538 GLY A O 1
ATOM 4225 N N . GLY A 1 539 ? 6.062 77.688 49.406 1 34.19 539 GLY A N 1
ATOM 4226 C CA . GLY A 1 539 ? 6.742 78.875 49.844 1 34.19 539 GLY A CA 1
ATOM 4227 C C . GLY A 1 539 ? 6.492 79.188 51.281 1 34.19 539 GLY A C 1
ATOM 4228 O O . GLY A 1 539 ? 6.297 80.375 51.656 1 34.19 539 GLY A O 1
ATOM 4229 N N . SER A 1 540 ? 6.25 78.188 52.312 1 32.56 540 SER A N 1
ATOM 4230 C CA . SER A 1 540 ? 6.059 78.75 53.625 1 32.56 540 SER A CA 1
ATOM 4231 C C . SER A 1 540 ? 7.367 79.312 54.188 1 32.56 540 SER A C 1
ATOM 4233 O O . SER A 1 540 ? 8.242 78.562 54.625 1 32.56 540 SER A O 1
ATOM 4235 N N . HIS A 1 541 ? 8.219 80.25 53.562 1 29.58 541 HIS A N 1
ATOM 4236 C CA . HIS A 1 541 ? 9.289 80.875 54.344 1 29.58 541 HIS A CA 1
ATOM 4237 C C . HIS A 1 541 ? 8.719 81.75 55.438 1 29.58 541 HIS A C 1
ATOM 4239 O O . HIS A 1 541 ? 9.438 82.562 56.031 1 29.58 541 HIS A O 1
ATOM 4245 N N . ALA A 1 542 ? 7.535 81.75 56.188 1 32.47 542 ALA A N 1
ATOM 4246 C CA . ALA A 1 542 ? 7.434 82.875 57.094 1 32.47 542 ALA A CA 1
ATOM 4247 C C . ALA A 1 542 ? 8.406 82.688 58.281 1 32.47 542 ALA A C 1
ATOM 4249 O O . ALA A 1 542 ? 8.258 81.75 59.094 1 32.47 542 ALA A O 1
ATOM 4250 N N . GLY A 1 543 ? 9.773 82.688 58.156 1 23.84 543 GLY A N 1
ATOM 4251 C CA . GLY A 1 543 ? 10.508 83.062 59.375 1 23.84 543 GLY A CA 1
ATOM 4252 C C . GLY A 1 543 ? 10.047 84.312 60.031 1 23.84 543 GLY A C 1
ATOM 4253 O O . GLY A 1 543 ? 10.109 85.375 59.406 1 23.84 543 GLY A O 1
ATOM 4254 N N . ARG A 1 544 ? 8.891 84.438 60.719 1 21.61 544 ARG A N 1
ATOM 4255 C CA . ARG A 1 544 ? 9.156 85.062 62 1 21.61 544 ARG A CA 1
ATOM 4256 C C . ARG A 1 544 ? 9.672 84.062 63 1 21.61 544 ARG A C 1
ATOM 4258 O O . ARG A 1 544 ? 9.234 82.875 63 1 21.61 544 ARG A O 1
ATOM 4265 N N . MET B 1 1 ? 0.919 -59.469 -2.977 1 84.12 1 MET B N 1
ATOM 4266 C CA . MET B 1 1 ? 0.662 -58.656 -4.148 1 84.12 1 MET B CA 1
ATOM 4267 C C . MET B 1 1 ? 1.753 -57.594 -4.316 1 84.12 1 MET B C 1
ATOM 4269 O O . MET B 1 1 ? 2.311 -57.094 -3.332 1 84.12 1 MET B O 1
ATOM 4273 N N . LYS B 1 2 ? 2.227 -57.406 -5.555 1 92.75 2 LYS B N 1
ATOM 4274 C CA . LYS B 1 2 ? 3.26 -56.406 -5.844 1 92.75 2 LYS B CA 1
ATOM 4275 C C . LYS B 1 2 ? 2.693 -55.25 -6.641 1 92.75 2 LYS B C 1
ATOM 4277 O O . LYS B 1 2 ? 1.794 -55.438 -7.465 1 92.75 2 LYS B O 1
ATOM 4282 N N . ILE B 1 3 ? 3.23 -54.125 -6.266 1 93.81 3 ILE B N 1
ATOM 4283 C CA . ILE B 1 3 ? 2.785 -52.938 -6.961 1 93.81 3 ILE B CA 1
ATOM 4284 C C . ILE B 1 3 ? 3.988 -52.219 -7.562 1 93.81 3 ILE B C 1
ATOM 4286 O O . ILE B 1 3 ? 5.137 -52.5 -7.211 1 93.81 3 ILE B O 1
ATOM 4290 N N . GLN B 1 4 ? 3.68 -51.375 -8.5 1 94.81 4 GLN B N 1
ATOM 4291 C CA . GLN B 1 4 ? 4.75 -50.656 -9.203 1 94.81 4 GLN B CA 1
ATOM 4292 C C . GLN B 1 4 ? 4.246 -49.375 -9.82 1 94.81 4 GLN B C 1
ATOM 4294 O O . GLN B 1 4 ? 3.068 -49.25 -10.18 1 94.81 4 GLN B O 1
ATOM 4299 N N . VAL B 1 5 ? 5.141 -48.438 -9.961 1 93.19 5 VAL B N 1
ATOM 4300 C CA . VAL B 1 5 ? 4.793 -47.156 -10.578 1 93.19 5 VAL B CA 1
ATOM 4301 C C . VAL B 1 5 ? 4.422 -47.375 -12.047 1 93.19 5 VAL B C 1
ATOM 4303 O O . VAL B 1 5 ? 5.152 -48.062 -12.781 1 93.19 5 VAL B O 1
ATOM 4306 N N . ARG B 1 6 ? 3.291 -46.844 -12.391 1 90.5 6 ARG B N 1
ATOM 4307 C CA . ARG B 1 6 ? 2.787 -46.875 -13.766 1 90.5 6 ARG B CA 1
ATOM 4308 C C . ARG B 1 6 ? 2.227 -45.531 -14.18 1 90.5 6 ARG B C 1
ATOM 4310 O O . ARG B 1 6 ? 1.73 -44.781 -13.344 1 90.5 6 ARG B O 1
ATOM 4317 N N . ILE B 1 7 ? 2.361 -45.281 -15.484 1 89.06 7 ILE B N 1
ATOM 4318 C CA . ILE B 1 7 ? 1.817 -44.031 -16 1 89.06 7 ILE B CA 1
ATOM 4319 C C . ILE B 1 7 ? 0.748 -44.312 -17.047 1 89.06 7 ILE B C 1
ATOM 4321 O O . ILE B 1 7 ? 0.989 -45.062 -18 1 89.06 7 ILE B O 1
ATOM 4325 N N . ASN B 1 8 ? -0.422 -43.781 -16.797 1 88.31 8 ASN B N 1
ATOM 4326 C CA . ASN B 1 8 ? -1.477 -43.844 -17.797 1 88.31 8 ASN B CA 1
ATOM 4327 C C . ASN B 1 8 ? -1.309 -42.719 -18.844 1 88.31 8 ASN B C 1
ATOM 4329 O O . ASN B 1 8 ? -1.521 -41.562 -18.547 1 88.31 8 ASN B O 1
ATOM 4333 N N . GLU B 1 9 ? -1.092 -43.094 -20.047 1 86.12 9 GLU B N 1
ATOM 4334 C CA . GLU B 1 9 ? -0.763 -42.125 -21.094 1 86.12 9 GLU B CA 1
ATOM 4335 C C . GLU B 1 9 ? -1.964 -41.25 -21.422 1 86.12 9 GLU B C 1
ATOM 4337 O O . GLU B 1 9 ? -1.826 -40.031 -21.578 1 86.12 9 GLU B O 1
ATOM 4342 N N . GLU B 1 10 ? -3.082 -41.875 -21.547 1 84.5 10 GLU B N 1
ATOM 4343 C CA . GLU B 1 10 ? -4.289 -41.094 -21.875 1 84.5 10 GLU B CA 1
ATOM 4344 C C . GLU B 1 10 ? -4.625 -40.094 -20.781 1 84.5 10 GLU B C 1
ATOM 4346 O O . GLU B 1 10 ? -4.98 -38.969 -21.078 1 84.5 10 GLU B O 1
ATOM 4351 N N . GLY B 1 11 ? -4.457 -40.562 -19.594 1 86.69 11 GLY B N 1
ATOM 4352 C CA . GLY B 1 11 ? -4.695 -39.688 -18.469 1 86.69 11 GLY B CA 1
ATOM 4353 C C . GLY B 1 11 ? -3.705 -38.531 -18.391 1 86.69 11 GLY B C 1
ATOM 4354 O O . GLY B 1 11 ? -4.074 -37.406 -18.047 1 86.69 11 GLY B O 1
ATOM 4355 N N . ALA B 1 12 ? -2.553 -38.875 -18.75 1 87.44 12 ALA B N 1
ATOM 4356 C CA . ALA B 1 12 ? -1.504 -37.844 -18.734 1 87.44 12 ALA B CA 1
ATOM 4357 C C . ALA B 1 12 ? -1.802 -36.75 -19.734 1 87.44 12 ALA B C 1
ATOM 4359 O O . ALA B 1 12 ? -1.643 -35.562 -19.438 1 87.44 12 ALA B O 1
ATOM 4360 N N . LEU B 1 13 ? -2.287 -37.094 -20.844 1 87.12 13 LEU B N 1
ATOM 4361 C CA . LEU B 1 13 ? -2.607 -36.125 -21.891 1 87.12 13 LEU B CA 1
ATOM 4362 C C . LEU B 1 13 ? -3.787 -35.25 -21.484 1 87.12 13 LEU B C 1
ATOM 4364 O O . LEU B 1 13 ? -3.773 -34.031 -21.688 1 87.12 13 LEU B O 1
ATOM 4368 N N . ARG B 1 14 ? -4.676 -35.812 -20.875 1 84.75 14 ARG B N 1
ATOM 4369 C CA . ARG B 1 14 ? -5.848 -35.094 -20.406 1 84.75 14 ARG B CA 1
ATOM 4370 C C . ARG B 1 14 ? -5.477 -34.094 -19.312 1 84.75 14 ARG B C 1
ATOM 4372 O O . ARG B 1 14 ? -5.914 -32.938 -19.328 1 84.75 14 ARG B O 1
ATOM 4379 N N . ASN B 1 15 ? -4.672 -34.594 -18.422 1 87.44 15 ASN B N 1
ATOM 4380 C CA . ASN B 1 15 ? -4.289 -33.75 -17.281 1 87.44 15 ASN B CA 1
ATOM 4381 C C . ASN B 1 15 ? -3.402 -32.594 -17.688 1 87.44 15 ASN B C 1
ATOM 4383 O O . ASN B 1 15 ? -3.451 -31.516 -17.078 1 87.44 15 ASN B O 1
ATOM 4387 N N . GLN B 1 16 ? -2.734 -32.781 -18.703 1 87.06 16 GLN B N 1
ATOM 4388 C CA . GLN B 1 16 ? -1.773 -31.781 -19.156 1 87.06 16 GLN B CA 1
ATOM 4389 C C . GLN B 1 16 ? -2.477 -30.484 -19.562 1 87.06 16 GLN B C 1
ATOM 4391 O O . GLN B 1 16 ? -1.937 -29.391 -19.359 1 87.06 16 GLN B O 1
ATOM 4396 N N . ARG B 1 17 ? -3.619 -30.594 -20.016 1 85.44 17 ARG B N 1
ATOM 4397 C CA . ARG B 1 17 ? -4.41 -29.438 -20.422 1 85.44 17 ARG B CA 1
ATOM 4398 C C . ARG B 1 17 ? -4.605 -28.469 -19.25 1 85.44 17 ARG B C 1
ATOM 4400 O O . ARG B 1 17 ? -4.637 -27.266 -19.438 1 85.44 17 ARG B O 1
ATOM 4407 N N . HIS B 1 18 ? -4.594 -29.047 -18.109 1 86.81 18 HIS B N 1
ATOM 4408 C CA . HIS B 1 18 ? -4.934 -28.25 -16.938 1 86.81 18 HIS B CA 1
ATOM 4409 C C . HIS B 1 18 ? -3.684 -27.875 -16.156 1 86.81 18 HIS B C 1
ATOM 4411 O O . HIS B 1 18 ? -3.779 -27.359 -15.031 1 86.81 18 HIS B O 1
ATOM 4417 N N . ALA B 1 19 ? -2.607 -28.156 -16.719 1 86.75 19 ALA B N 1
ATOM 4418 C CA . ALA B 1 19 ? -1.355 -27.828 -16.047 1 86.75 19 ALA B CA 1
ATOM 4419 C C . ALA B 1 19 ? -0.889 -26.422 -16.391 1 86.75 19 ALA B C 1
ATOM 4421 O O . ALA B 1 19 ? -0.002 -25.875 -15.734 1 86.75 19 ALA B O 1
ATOM 4422 N N . PHE B 1 20 ? -1.578 -25.891 -17.359 1 85.44 20 PHE B N 1
ATOM 4423 C CA . PHE B 1 20 ? -1.186 -24.547 -17.781 1 85.44 20 PHE B CA 1
ATOM 4424 C C . PHE B 1 20 ? -2.041 -23.484 -17.094 1 85.44 20 PHE B C 1
ATOM 4426 O O . PHE B 1 20 ? -3.26 -23.641 -16.984 1 85.44 20 PHE B O 1
ATOM 4433 N N . SER B 1 21 ? -1.372 -22.406 -16.719 1 80.69 21 SER B N 1
ATOM 4434 C CA . SER B 1 21 ? -1.995 -21.406 -15.859 1 80.69 21 SER B CA 1
ATOM 4435 C C . SER B 1 21 ? -2.955 -20.531 -16.641 1 80.69 21 SER B C 1
ATOM 4437 O O . SER B 1 21 ? -3.982 -20.094 -16.109 1 80.69 21 SER B O 1
ATOM 4439 N N . ASN B 1 22 ? -2.461 -20.172 -17.859 1 83 22 ASN B N 1
ATOM 4440 C CA . ASN B 1 22 ? -3.314 -19.25 -18.609 1 83 22 ASN B CA 1
ATOM 4441 C C . ASN B 1 22 ? -3.146 -19.422 -20.109 1 83 22 ASN B C 1
ATOM 4443 O O . ASN B 1 22 ? -2.264 -20.156 -20.562 1 83 22 ASN B O 1
ATOM 4447 N N . ARG B 1 23 ? -3.961 -18.766 -20.812 1 86.12 23 ARG B N 1
ATOM 4448 C CA . ARG B 1 23 ? -4.047 -18.938 -22.266 1 86.12 23 ARG B CA 1
ATOM 4449 C C . ARG B 1 23 ? -2.844 -18.328 -22.969 1 86.12 23 ARG B C 1
ATOM 4451 O O . ARG B 1 23 ? -2.566 -18.641 -24.125 1 86.12 23 ARG B O 1
ATOM 4458 N N . PHE B 1 24 ? -2.107 -17.469 -22.359 1 89.12 24 PHE B N 1
ATOM 4459 C CA . PHE B 1 24 ? -1.007 -16.766 -23.016 1 89.12 24 PHE B CA 1
ATOM 4460 C C . PHE B 1 24 ? 0.271 -17.594 -22.953 1 89.12 24 PHE B C 1
ATOM 4462 O O . PHE B 1 24 ? 1.261 -17.266 -23.609 1 89.12 24 PHE B O 1
ATOM 4469 N N . THR B 1 25 ? 0.252 -18.688 -22.219 1 89.44 25 THR B N 1
ATOM 4470 C CA . THR B 1 25 ? 1.431 -19.531 -22.062 1 89.44 25 THR B CA 1
ATOM 4471 C C . THR B 1 25 ? 1.876 -20.109 -23.391 1 89.44 25 THR B C 1
ATOM 4473 O O . THR B 1 25 ? 3.051 -20.438 -23.578 1 89.44 25 THR B O 1
ATOM 4476 N N . LEU B 1 26 ? 0.983 -20.234 -24.297 1 92.38 26 LEU B N 1
ATOM 4477 C CA . LEU B 1 26 ? 1.362 -20.75 -25.609 1 92.38 26 LEU B CA 1
ATOM 4478 C C . LEU B 1 26 ? 2.393 -19.844 -26.266 1 92.38 26 LEU B C 1
ATOM 4480 O O . LEU B 1 26 ? 3.289 -20.328 -26.969 1 92.38 26 LEU B O 1
ATOM 4484 N N . VAL B 1 27 ? 2.33 -18.578 -26.031 1 94.69 27 VAL B N 1
ATOM 4485 C CA . VAL B 1 27 ? 3.277 -17.625 -26.609 1 94.69 27 VAL B CA 1
ATOM 4486 C C . VAL B 1 27 ? 4.66 -17.844 -25.984 1 94.69 27 VAL B C 1
ATOM 4488 O O . VAL B 1 27 ? 5.656 -17.922 -26.703 1 94.69 27 VAL B O 1
ATOM 4491 N N . SER B 1 28 ? 4.672 -17.984 -24.703 1 93.12 28 SER B N 1
ATOM 4492 C CA . SER B 1 28 ? 5.938 -18.203 -24.031 1 93.12 28 SER B CA 1
ATOM 4493 C C . SER B 1 28 ? 6.594 -19.5 -24.484 1 93.12 28 SER B C 1
ATOM 4495 O O . SER B 1 28 ? 7.812 -19.562 -24.641 1 93.12 28 SER B O 1
ATOM 4497 N N . GLU B 1 29 ? 5.766 -20.469 -24.688 1 92 29 GLU B N 1
ATOM 4498 C CA . GLU B 1 29 ? 6.281 -21.766 -25.141 1 92 29 GLU B CA 1
ATOM 4499 C C . GLU B 1 29 ? 6.922 -21.656 -26.516 1 92 29 GLU B C 1
ATOM 4501 O O . GLU B 1 29 ? 8.008 -22.188 -26.75 1 92 29 GLU B O 1
ATOM 4506 N N . LEU B 1 30 ? 6.266 -20.984 -27.375 1 95.56 30 LEU B N 1
ATOM 4507 C CA . LEU B 1 30 ? 6.789 -20.844 -28.734 1 95.56 30 LEU B CA 1
ATOM 4508 C C . LEU B 1 30 ? 8.055 -20 -28.75 1 95.56 30 LEU B C 1
ATOM 4510 O O . LEU B 1 30 ? 8.992 -20.281 -29.5 1 95.56 30 LEU B O 1
ATOM 4514 N N . LEU B 1 31 ? 8.055 -19 -27.891 1 96 31 LEU B N 1
ATOM 4515 C CA . LEU B 1 31 ? 9.25 -18.172 -27.75 1 96 31 LEU B CA 1
ATOM 4516 C C . LEU B 1 31 ? 10.422 -19 -27.234 1 96 31 LEU B C 1
ATOM 4518 O O . LEU B 1 31 ? 11.547 -18.875 -27.734 1 96 31 LEU B O 1
ATOM 4522 N N . GLN B 1 32 ? 10.156 -19.859 -26.297 1 92.94 32 GLN B N 1
ATOM 4523 C CA . GLN B 1 32 ? 11.195 -20.719 -25.75 1 92.94 32 GLN B CA 1
ATOM 4524 C C . GLN B 1 32 ? 11.742 -21.672 -26.812 1 92.94 32 GLN B C 1
ATOM 4526 O O . GLN B 1 32 ? 12.953 -21.844 -26.938 1 92.94 32 GLN B O 1
ATOM 4531 N N . ASN B 1 33 ? 10.828 -22.234 -27.547 1 92.75 33 ASN B N 1
ATOM 4532 C CA . ASN B 1 33 ? 11.258 -23.141 -28.609 1 92.75 33 ASN B CA 1
ATOM 4533 C C . ASN B 1 33 ? 12.125 -22.422 -29.625 1 92.75 33 ASN B C 1
ATOM 4535 O O . ASN B 1 33 ? 13.141 -22.969 -30.078 1 92.75 33 ASN B O 1
ATOM 4539 N N . ALA B 1 34 ? 11.727 -21.312 -30 1 95.69 34 ALA B N 1
ATOM 4540 C CA . ALA B 1 34 ? 12.508 -20.516 -30.953 1 95.69 34 ALA B CA 1
ATOM 4541 C C . ALA B 1 34 ? 13.906 -20.234 -30.422 1 95.69 34 ALA B C 1
ATOM 4543 O O . ALA B 1 34 ? 14.898 -20.375 -31.141 1 95.69 34 ALA B O 1
ATOM 4544 N N . ARG B 1 35 ? 13.984 -19.844 -29.203 1 94.25 35 ARG B N 1
ATOM 4545 C CA . ARG B 1 35 ? 15.266 -19.547 -28.562 1 94.25 35 ARG B CA 1
ATOM 4546 C C . ARG B 1 35 ? 16.156 -20.797 -28.531 1 94.25 35 ARG B C 1
ATOM 4548 O O . ARG B 1 35 ? 17.328 -20.719 -28.875 1 94.25 35 ARG B O 1
ATOM 4555 N N . ARG B 1 36 ? 15.602 -21.922 -28.188 1 92.69 36 ARG B N 1
ATOM 4556 C CA . ARG B 1 36 ? 16.344 -23.188 -28.125 1 92.69 36 ARG B CA 1
ATOM 4557 C C . ARG B 1 36 ? 16.859 -23.594 -29.5 1 92.69 36 ARG B C 1
ATOM 4559 O O . ARG B 1 36 ? 17.906 -24.234 -29.609 1 92.69 36 ARG B O 1
ATOM 4566 N N . ALA B 1 37 ? 16.141 -23.156 -30.484 1 93.69 37 ALA B N 1
ATOM 4567 C CA . ALA B 1 37 ? 16.531 -23.469 -31.859 1 93.69 37 ALA B CA 1
ATOM 4568 C C . ALA B 1 37 ? 17.641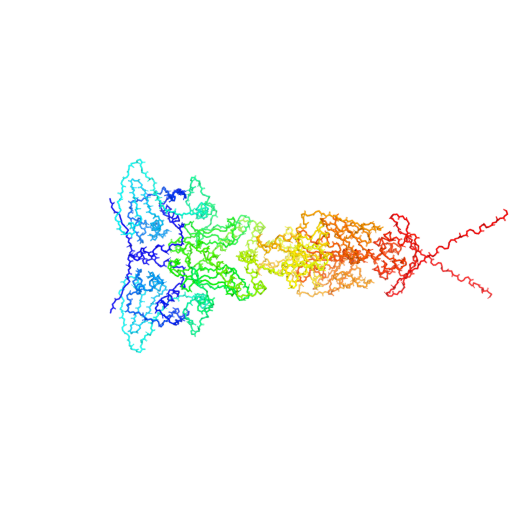 -22.531 -32.312 1 93.69 37 ALA B C 1
ATOM 4570 O O . ALA B 1 37 ? 18.094 -22.641 -33.469 1 93.69 37 ALA B O 1
ATOM 4571 N N . GLY B 1 38 ? 18 -21.609 -31.516 1 94.44 38 GLY B N 1
ATOM 4572 C CA . GLY B 1 38 ? 19.078 -20.703 -31.859 1 94.44 38 GLY B CA 1
ATOM 4573 C C . GLY B 1 38 ? 18.625 -19.547 -32.75 1 94.44 38 GLY B C 1
ATOM 4574 O O . GLY B 1 38 ? 19.406 -19.047 -33.562 1 94.44 38 GLY B O 1
ATOM 4575 N N . ALA B 1 39 ? 17.453 -19.203 -32.625 1 97 39 ALA B N 1
ATOM 4576 C CA . ALA B 1 39 ? 16.922 -18.109 -33.438 1 97 39 ALA B CA 1
ATOM 4577 C C . ALA B 1 39 ? 17.641 -16.797 -33.156 1 97 39 ALA B C 1
ATOM 4579 O O . ALA B 1 39 ? 18 -16.531 -32 1 97 39 ALA B O 1
ATOM 4580 N N . ARG B 1 40 ? 17.812 -15.992 -34.188 1 97.62 40 ARG B N 1
ATOM 4581 C CA . ARG B 1 40 ? 18.359 -14.648 -34.062 1 97.62 40 ARG B CA 1
ATOM 4582 C C . ARG B 1 40 ? 17.25 -13.594 -34.125 1 97.62 40 ARG B C 1
ATOM 4584 O O . ARG B 1 40 ? 17.453 -12.453 -33.688 1 97.62 40 ARG B O 1
ATOM 4591 N N . LEU B 1 41 ? 16.188 -14.047 -34.656 1 98.06 41 LEU B N 1
ATOM 4592 C CA . LEU B 1 41 ? 15 -13.195 -34.781 1 98.06 41 LEU B CA 1
ATOM 4593 C C . LEU B 1 41 ? 13.727 -14.031 -34.719 1 98.06 41 LEU B C 1
ATOM 4595 O O . LEU B 1 41 ? 13.641 -15.094 -35.312 1 98.06 41 LEU B O 1
ATOM 4599 N N . ILE B 1 42 ? 12.703 -13.516 -33.969 1 98.56 42 ILE B N 1
ATOM 4600 C CA . ILE B 1 42 ? 11.398 -14.148 -33.844 1 98.56 42 ILE B CA 1
ATOM 4601 C C . ILE B 1 42 ? 10.305 -13.148 -34.25 1 98.56 42 ILE B C 1
ATOM 4603 O O . ILE B 1 42 ? 10.297 -12.016 -33.75 1 98.56 42 ILE B O 1
ATOM 4607 N N . ARG B 1 43 ? 9.43 -13.531 -35.094 1 98.44 43 ARG B N 1
ATOM 4608 C CA . ARG B 1 43 ? 8.312 -12.703 -35.531 1 98.44 43 ARG B CA 1
ATOM 4609 C C . ARG B 1 43 ? 6.988 -13.273 -35.031 1 98.44 43 ARG B C 1
ATOM 4611 O O . ARG B 1 43 ? 6.707 -14.461 -35.219 1 98.44 43 ARG B O 1
ATOM 4618 N N . ILE B 1 44 ? 6.23 -12.477 -34.344 1 98.5 44 ILE B N 1
ATOM 4619 C CA . ILE B 1 44 ? 4.902 -12.844 -33.875 1 98.5 44 ILE B CA 1
ATOM 4620 C C . ILE B 1 44 ? 3.846 -12.008 -34.594 1 98.5 44 ILE B C 1
ATOM 4622 O O . ILE B 1 44 ? 3.881 -10.773 -34.531 1 98.5 44 ILE B O 1
ATOM 4626 N N . ASP B 1 45 ? 2.986 -12.609 -35.25 1 98.25 45 ASP B N 1
ATOM 4627 C CA . ASP B 1 45 ? 1.85 -11.961 -35.906 1 98.25 45 ASP B CA 1
ATOM 4628 C C . ASP B 1 45 ? 0.53 -12.453 -35.312 1 98.25 45 ASP B C 1
ATOM 4630 O O . ASP B 1 45 ? 0.266 -13.656 -35.281 1 98.25 45 ASP B O 1
ATOM 4634 N N . HIS B 1 46 ? -0.269 -11.555 -34.812 1 97.75 46 HIS B N 1
ATOM 4635 C CA . HIS B 1 46 ? -1.535 -11.898 -34.156 1 97.75 46 HIS B CA 1
ATOM 4636 C C . HIS B 1 46 ? -2.693 -11.133 -34.812 1 97.75 46 HIS B C 1
ATOM 4638 O O . HIS B 1 46 ? -2.641 -9.906 -34.938 1 97.75 46 HIS B O 1
ATOM 4644 N N . ASP B 1 47 ? -3.676 -11.797 -35.281 1 96.38 47 ASP B N 1
ATOM 4645 C CA . ASP B 1 47 ? -4.93 -11.25 -35.812 1 96.38 47 ASP B CA 1
ATOM 4646 C C . ASP B 1 47 ? -6.098 -11.609 -34.875 1 96.38 47 ASP B C 1
ATOM 4648 O O . ASP B 1 47 ? -6.668 -12.695 -35 1 96.38 47 ASP B O 1
ATOM 4652 N N . PRO B 1 48 ? -6.422 -10.734 -34.031 1 93.62 48 PRO B N 1
ATOM 4653 C CA . PRO B 1 48 ? -7.465 -11.055 -33.031 1 93.62 48 PRO B CA 1
ATOM 4654 C C . PRO B 1 48 ? -8.82 -11.336 -33.688 1 93.62 48 PRO B C 1
ATOM 4656 O O . PRO B 1 48 ? -9.602 -12.141 -33.188 1 93.62 48 PRO B O 1
ATOM 4659 N N . GLN B 1 49 ? -9.164 -10.703 -34.812 1 94.56 49 GLN B N 1
ATOM 4660 C CA . GLN B 1 49 ? -10.453 -10.906 -35.469 1 94.56 49 GLN B CA 1
ATOM 4661 C C . GLN B 1 49 ? -10.516 -12.289 -36.125 1 94.56 49 GLN B C 1
ATOM 4663 O O . GLN B 1 49 ? -11.516 -13 -35.969 1 94.56 49 GLN B O 1
ATOM 4668 N N . ALA B 1 50 ? -9.469 -12.695 -36.75 1 95.88 50 ALA B N 1
ATOM 4669 C CA . ALA B 1 50 ? -9.43 -14 -37.375 1 95.88 50 ALA B CA 1
ATOM 4670 C C . ALA B 1 50 ? -9.062 -15.102 -36.406 1 95.88 50 ALA B C 1
ATOM 4672 O O . ALA B 1 50 ? -9.148 -16.281 -36.719 1 95.88 50 ALA B O 1
ATOM 4673 N N . LEU B 1 51 ? -8.633 -14.75 -35.188 1 96.56 51 LEU B N 1
ATOM 4674 C CA . LEU B 1 51 ? -8.211 -15.672 -34.125 1 96.56 51 LEU B CA 1
ATOM 4675 C C . LEU B 1 51 ? -7.039 -16.531 -34.594 1 96.56 51 LEU B C 1
ATOM 4677 O O . LEU B 1 51 ? -7.047 -17.75 -34.438 1 96.56 51 LEU B O 1
ATOM 4681 N N . ILE B 1 52 ? -6.062 -15.836 -35.219 1 97.69 52 ILE B N 1
ATOM 4682 C CA . ILE B 1 52 ? -4.883 -16.516 -35.75 1 97.69 52 ILE B CA 1
ATOM 4683 C C . ILE B 1 52 ? -3.625 -15.953 -35.094 1 97.69 52 ILE B C 1
ATOM 4685 O O . ILE B 1 52 ? -3.482 -14.734 -34.969 1 97.69 52 ILE B O 1
ATOM 4689 N N . LEU B 1 53 ? -2.766 -16.812 -34.625 1 98 53 LEU B N 1
ATOM 4690 C CA . LEU B 1 53 ? -1.438 -16.453 -34.125 1 98 53 LEU B CA 1
ATOM 4691 C C . LEU B 1 53 ? -0.353 -17.156 -34.938 1 98 53 LEU B C 1
ATOM 4693 O O . LEU B 1 53 ? -0.412 -18.375 -35.156 1 98 53 LEU B O 1
ATOM 4697 N N . THR B 1 54 ? 0.598 -16.406 -35.438 1 98.31 54 THR B N 1
ATOM 4698 C CA . THR B 1 54 ? 1.731 -16.969 -36.156 1 98.31 54 THR B CA 1
ATOM 4699 C C . THR B 1 54 ? 3.047 -16.578 -35.5 1 98.31 54 THR B C 1
ATOM 4701 O O . THR B 1 54 ? 3.26 -15.414 -35.156 1 98.31 54 THR B O 1
ATOM 4704 N N . VAL B 1 55 ? 3.873 -17.531 -35.25 1 98.25 55 VAL B N 1
ATOM 4705 C CA . VAL B 1 55 ? 5.211 -17.312 -34.719 1 98.25 55 VAL B CA 1
ATOM 4706 C C . VAL B 1 55 ? 6.25 -17.922 -35.625 1 98.25 55 VAL B C 1
ATOM 4708 O O . VAL B 1 55 ? 6.188 -19.109 -35.938 1 98.25 55 VAL B O 1
ATOM 4711 N N . GLN B 1 56 ? 7.145 -17.094 -36.094 1 98.25 56 GLN B N 1
ATOM 4712 C CA . GLN B 1 56 ? 8.18 -17.562 -37 1 98.25 56 GLN B CA 1
ATOM 4713 C C . GLN B 1 56 ? 9.57 -17.203 -36.5 1 98.25 56 GLN B C 1
ATOM 4715 O O . GLN B 1 56 ? 9.805 -16.078 -36.031 1 98.25 56 GLN B O 1
ATOM 4720 N N . ASP B 1 57 ? 10.43 -18.234 -36.5 1 98.12 57 ASP B N 1
ATOM 4721 C CA . ASP B 1 57 ? 11.812 -18 -36.094 1 98.12 57 ASP B CA 1
ATOM 4722 C C . ASP B 1 57 ? 12.773 -18.359 -37.219 1 98.12 57 ASP B C 1
ATOM 4724 O O . ASP B 1 57 ? 12.367 -18.953 -38.219 1 98.12 57 ASP B O 1
ATOM 4728 N N . ASP B 1 58 ? 14.062 -17.969 -37.125 1 97.62 58 ASP B N 1
ATOM 4729 C CA . ASP B 1 58 ? 15.078 -18.281 -38.125 1 97.62 58 ASP B CA 1
ATOM 4730 C C . ASP B 1 58 ? 16.141 -19.219 -37.562 1 97.62 58 ASP B C 1
ATOM 4732 O O . ASP B 1 58 ? 17.328 -19.109 -37.906 1 97.62 58 ASP B O 1
ATOM 4736 N N . GLY B 1 59 ? 15.703 -20.031 -36.625 1 96.12 59 GLY B N 1
ATOM 4737 C CA . GLY B 1 59 ? 16.625 -20.984 -36.031 1 96.12 59 GLY B CA 1
ATOM 4738 C C . GLY B 1 59 ? 17.016 -22.109 -36.969 1 96.12 59 GLY B C 1
ATOM 4739 O O . GLY B 1 59 ? 16.875 -21.984 -38.188 1 96.12 59 GLY B O 1
ATOM 4740 N N . HIS B 1 60 ? 17.516 -23.219 -36.406 1 93.75 60 HIS B N 1
ATOM 4741 C CA . HIS B 1 60 ? 18.062 -24.312 -37.219 1 93.75 60 HIS B CA 1
ATOM 4742 C C . HIS B 1 60 ? 16.953 -25.188 -37.781 1 93.75 60 HIS B C 1
ATOM 4744 O O . HIS B 1 60 ? 17.234 -26.125 -38.531 1 93.75 60 HIS B O 1
ATOM 4750 N N . GLY B 1 61 ? 15.766 -24.875 -37.406 1 93.19 61 GLY B N 1
ATOM 4751 C CA . GLY B 1 61 ? 14.633 -25.594 -37.938 1 93.19 61 GLY B CA 1
ATOM 4752 C C . GLY B 1 61 ? 14.359 -26.906 -37.219 1 93.19 61 GLY B C 1
ATOM 4753 O O . GLY B 1 61 ? 14.914 -27.156 -36.156 1 93.19 61 GLY B O 1
ATOM 4754 N N . LEU B 1 62 ? 13.414 -27.656 -37.812 1 91.38 62 LEU B N 1
ATOM 4755 C CA . LEU B 1 62 ? 12.953 -28.922 -37.281 1 91.38 62 LEU B CA 1
ATOM 4756 C C . LEU B 1 62 ? 13.25 -30.062 -38.219 1 91.38 62 LEU B C 1
ATOM 4758 O O . LEU B 1 62 ? 12.68 -30.141 -39.312 1 91.38 62 LEU B O 1
ATOM 4762 N N . ASP B 1 63 ? 14.125 -30.891 -37.812 1 86.38 63 ASP B N 1
ATOM 4763 C CA . ASP B 1 63 ? 14.484 -32.031 -38.656 1 86.38 63 ASP B CA 1
ATOM 4764 C C . ASP B 1 63 ? 13.484 -33.156 -38.469 1 86.38 63 ASP B C 1
ATOM 4766 O O . ASP B 1 63 ? 13.102 -33.812 -39.469 1 86.38 63 ASP B O 1
ATOM 4770 N N . ASP B 1 64 ? 13.117 -33.406 -37.25 1 91.38 64 ASP B N 1
ATOM 4771 C CA . ASP B 1 64 ? 12.18 -34.469 -36.938 1 91.38 64 ASP B CA 1
ATOM 4772 C C . ASP B 1 64 ? 10.883 -33.906 -36.344 1 91.38 64 ASP B C 1
ATOM 4774 O O . ASP B 1 64 ? 10.836 -33.562 -35.188 1 91.38 64 ASP B O 1
ATOM 4778 N N . PHE B 1 65 ? 9.852 -33.969 -37.156 1 93.94 65 PHE B N 1
ATOM 4779 C CA . PHE B 1 65 ? 8.57 -33.406 -36.781 1 93.94 65 PHE B CA 1
ATOM 4780 C C . PHE B 1 65 ? 7.93 -34.219 -35.656 1 93.94 65 PHE B C 1
ATOM 4782 O O . PHE B 1 65 ? 7.051 -33.75 -34.938 1 93.94 65 PHE B O 1
ATOM 4789 N N . GLN B 1 66 ? 8.367 -35.438 -35.5 1 93.12 66 GLN B N 1
ATOM 4790 C CA . GLN B 1 66 ? 7.82 -36.281 -34.438 1 93.12 66 GLN B CA 1
ATOM 4791 C C . GLN B 1 66 ? 8.125 -35.688 -33.062 1 93.12 66 GLN B C 1
ATOM 4793 O O . GLN B 1 66 ? 7.371 -35.906 -32.125 1 93.12 66 GLN B O 1
ATOM 4798 N N . LYS B 1 67 ? 9.102 -34.938 -33.031 1 90.31 67 LYS B N 1
ATOM 4799 C CA . LYS B 1 67 ? 9.516 -34.344 -31.75 1 90.31 67 LYS B CA 1
ATOM 4800 C C . LYS B 1 67 ? 8.453 -33.375 -31.203 1 90.31 67 LYS B C 1
ATOM 4802 O O . LYS B 1 67 ? 8.328 -33.219 -29.984 1 90.31 67 LYS B O 1
ATOM 4807 N N . LEU B 1 68 ? 7.719 -32.812 -32.094 1 91.75 68 LEU B N 1
ATOM 4808 C CA . LEU B 1 68 ? 6.656 -31.906 -31.688 1 91.75 68 LEU B CA 1
ATOM 4809 C C . LEU B 1 68 ? 5.586 -32.625 -30.891 1 91.75 68 LEU B C 1
ATOM 4811 O O . LEU B 1 68 ? 4.949 -32.062 -30 1 91.75 68 LEU B O 1
ATOM 4815 N N . LEU B 1 69 ? 5.449 -33.906 -31.234 1 93.19 69 LEU B N 1
ATOM 4816 C CA . LEU B 1 69 ? 4.324 -34.656 -30.656 1 93.19 69 LEU B CA 1
ATOM 4817 C C . LEU B 1 69 ? 4.809 -35.719 -29.688 1 93.19 69 LEU B C 1
ATOM 4819 O O . LEU B 1 69 ? 4.027 -36.562 -29.25 1 93.19 69 LEU B O 1
ATOM 4823 N N . SER B 1 70 ? 6.094 -35.719 -29.438 1 91.56 70 SER B N 1
ATOM 4824 C CA . SER B 1 70 ? 6.645 -36.594 -28.422 1 91.56 70 SER B CA 1
ATOM 4825 C C . SER B 1 70 ? 6.754 -35.875 -27.078 1 91.56 70 SER B C 1
ATOM 4827 O O . SER B 1 70 ? 7.688 -35.094 -26.859 1 91.56 70 SER B O 1
ATOM 4829 N N . PHE B 1 71 ? 5.871 -36.188 -26.297 1 89.94 71 PHE B N 1
ATOM 4830 C CA . PHE B 1 71 ? 5.789 -35.469 -25.031 1 89.94 71 PHE B CA 1
ATOM 4831 C C . PHE B 1 71 ? 6.695 -36.094 -23.984 1 89.94 71 PHE B C 1
ATOM 4833 O O . PHE B 1 71 ? 6.781 -37.312 -23.875 1 89.94 71 PHE B O 1
ATOM 4840 N N . HIS B 1 72 ? 7.359 -35.25 -23.219 1 87.5 72 HIS B N 1
ATOM 4841 C CA . HIS B 1 72 ? 8.281 -35.562 -22.141 1 87.5 72 HIS B CA 1
ATOM 4842 C C . HIS B 1 72 ? 9.57 -36.188 -22.688 1 87.5 72 HIS B C 1
ATOM 4844 O O . HIS B 1 72 ? 10.18 -37.031 -22.047 1 87.5 72 HIS B O 1
ATOM 4850 N N . GLU B 1 73 ? 9.766 -35.812 -23.875 1 83.25 73 GLU B N 1
ATOM 4851 C CA . GLU B 1 73 ? 11.031 -36.125 -24.516 1 83.25 73 GLU B CA 1
ATOM 4852 C C . GLU B 1 73 ? 11.758 -34.844 -24.953 1 83.25 73 GLU B C 1
ATOM 4854 O O . GLU B 1 73 ? 11.141 -33.938 -25.531 1 83.25 73 GLU B O 1
ATOM 4859 N N . SER B 1 74 ? 12.852 -34.406 -24.406 1 69.81 74 SER B N 1
ATOM 4860 C CA . SER B 1 74 ? 13.516 -33.156 -24.703 1 69.81 74 SER B CA 1
ATOM 4861 C C . SER B 1 74 ? 13.797 -33 -26.188 1 69.81 74 SER B C 1
ATOM 4863 O O . SER B 1 74 ? 13.555 -31.938 -26.766 1 69.81 74 SER B O 1
ATOM 4865 N N . GLY B 1 75 ? 13.789 -33.969 -26.953 1 72.75 75 GLY B N 1
ATOM 4866 C CA . GLY B 1 75 ? 14.109 -34.031 -28.375 1 72.75 75 GLY B CA 1
ATOM 4867 C C . GLY B 1 75 ? 15.219 -33.062 -28.781 1 72.75 75 GLY B C 1
ATOM 4868 O O . GLY B 1 75 ? 15.484 -32.906 -29.984 1 72.75 75 GLY B O 1
ATOM 4869 N N . TRP B 1 76 ? 15.883 -32.406 -27.891 1 80 76 TRP B N 1
ATOM 4870 C CA . TRP B 1 76 ? 16.938 -31.422 -28.188 1 80 76 TRP B CA 1
ATOM 4871 C C . TRP B 1 76 ? 18.312 -32.062 -28.016 1 80 76 TRP B C 1
ATOM 4873 O O . TRP B 1 76 ? 18.438 -33.156 -27.484 1 80 76 TRP B O 1
ATOM 4883 N N . ASP B 1 77 ? 19.234 -31.391 -28.438 1 78.5 77 ASP B N 1
ATOM 4884 C CA . ASP B 1 77 ? 20.609 -31.875 -28.312 1 78.5 77 ASP B CA 1
ATOM 4885 C C . ASP B 1 77 ? 21.109 -31.734 -26.875 1 78.5 77 ASP B C 1
ATOM 4887 O O . ASP B 1 77 ? 20.484 -31.047 -26.062 1 78.5 77 ASP B O 1
ATOM 4891 N N . ALA B 1 78 ? 22.109 -32.375 -26.516 1 77.12 78 ALA B N 1
ATOM 4892 C CA . ALA B 1 78 ? 22.625 -32.5 -25.156 1 77.12 78 ALA B CA 1
ATOM 4893 C C . ALA B 1 78 ? 22.953 -31.141 -24.562 1 77.12 78 ALA B C 1
ATOM 4895 O O . ALA B 1 78 ? 22.672 -30.875 -23.391 1 77.12 78 ALA B O 1
ATOM 4896 N N . ASP B 1 79 ? 23.531 -30.328 -25.406 1 75.19 79 ASP B N 1
ATOM 4897 C CA . ASP B 1 79 ? 23.922 -29.016 -24.922 1 75.19 79 ASP B CA 1
ATOM 4898 C C . ASP B 1 79 ? 22.703 -28.188 -24.531 1 75.19 79 ASP B C 1
ATOM 4900 O O . ASP B 1 79 ? 22.672 -27.547 -23.469 1 75.19 79 ASP B O 1
ATOM 4904 N N . THR B 1 80 ? 21.734 -28.234 -25.328 1 81.31 80 THR B N 1
ATOM 4905 C CA . THR B 1 80 ? 20.5 -27.516 -25.078 1 81.31 80 THR B CA 1
ATOM 4906 C C . THR B 1 80 ? 19.797 -28.062 -23.828 1 81.31 80 THR B C 1
ATOM 4908 O O . THR B 1 80 ? 19.281 -27.297 -23.016 1 81.31 80 THR B O 1
ATOM 4911 N N . CYS B 1 81 ? 19.875 -29.281 -23.609 1 79.5 81 CYS B N 1
ATOM 4912 C CA . CYS B 1 81 ? 19.25 -29.906 -22.453 1 79.5 81 CYS B CA 1
ATOM 4913 C C . CYS B 1 81 ? 19.906 -29.453 -21.156 1 79.5 81 CYS B C 1
ATOM 4915 O O . CYS B 1 81 ? 19.234 -29.203 -20.156 1 79.5 81 CYS B O 1
ATOM 4917 N N . THR B 1 82 ? 21.156 -29.297 -21.25 1 75.12 82 THR B N 1
ATOM 4918 C CA . THR B 1 82 ? 21.906 -28.891 -20.062 1 75.12 82 THR B CA 1
ATOM 4919 C C . THR B 1 82 ? 21.625 -27.438 -19.703 1 75.12 82 THR B C 1
ATOM 4921 O O . THR B 1 82 ? 21.438 -27.094 -18.531 1 75.12 82 THR B O 1
ATOM 4924 N N . GLN B 1 83 ? 21.453 -26.656 -20.766 1 74.12 83 GLN B N 1
ATOM 4925 C CA . GLN B 1 83 ? 21.359 -25.219 -20.547 1 74.12 83 GLN B CA 1
ATOM 4926 C C . GLN B 1 83 ? 19.906 -24.781 -20.344 1 74.12 83 GLN B C 1
ATOM 4928 O O . GLN B 1 83 ? 19.609 -23.922 -19.516 1 74.12 83 GLN B O 1
ATOM 4933 N N . GLU B 1 84 ? 19.109 -25.438 -21.109 1 78.69 84 GLU B N 1
ATOM 4934 C CA . GLU B 1 84 ? 17.734 -24.938 -21.203 1 78.69 84 GLU B CA 1
ATOM 4935 C C . GLU B 1 84 ? 16.766 -25.859 -20.453 1 78.69 84 GLU B C 1
ATOM 4937 O O . GLU B 1 84 ? 15.641 -25.453 -20.172 1 78.69 84 GLU B O 1
ATOM 4942 N N . ARG B 1 85 ? 17.188 -27 -20.125 1 77.94 85 ARG B N 1
ATOM 4943 C CA . ARG B 1 85 ? 16.406 -28 -19.406 1 77.94 85 ARG B CA 1
ATOM 4944 C C . ARG B 1 85 ? 15 -28.125 -19.984 1 77.94 85 ARG B C 1
ATOM 4946 O O . ARG B 1 85 ? 14.008 -27.953 -19.25 1 77.94 85 ARG B O 1
ATOM 4953 N N . PRO B 1 86 ? 15.008 -28.391 -21.359 1 81 86 PRO B N 1
ATOM 4954 C CA . PRO B 1 86 ? 13.695 -28.609 -21.969 1 81 86 PRO B CA 1
ATOM 4955 C C . PRO B 1 86 ? 13 -29.859 -21.438 1 81 86 PRO B C 1
ATOM 4957 O O . PRO B 1 86 ? 13.648 -30.906 -21.281 1 81 86 PRO B O 1
ATOM 4960 N N . PHE B 1 87 ? 11.719 -29.719 -21.156 1 78.19 87 PHE B N 1
ATOM 4961 C CA . PHE B 1 87 ? 11.023 -30.844 -20.547 1 78.19 87 PHE B CA 1
ATOM 4962 C C . PHE B 1 87 ? 10.094 -31.531 -21.547 1 78.19 87 PHE B C 1
ATOM 4964 O O . PHE B 1 87 ? 9.523 -32.594 -21.25 1 78.19 87 PHE B O 1
ATOM 4971 N N . GLY B 1 88 ? 9.961 -30.906 -22.719 1 84.38 88 GLY B N 1
ATOM 4972 C CA . GLY B 1 88 ? 9.234 -31.562 -23.797 1 84.38 88 GLY B CA 1
ATOM 4973 C C . GLY B 1 88 ? 7.734 -31.531 -23.609 1 84.38 88 GLY B C 1
ATOM 4974 O O . GLY B 1 88 ? 7.035 -32.438 -24.062 1 84.38 88 GLY B O 1
ATOM 4975 N N . VAL B 1 89 ? 7.273 -30.594 -22.984 1 84.81 89 VAL B N 1
ATOM 4976 C CA . VAL B 1 89 ? 5.84 -30.562 -22.719 1 84.81 89 VAL B CA 1
ATOM 4977 C C . VAL B 1 89 ? 5.238 -29.266 -23.25 1 84.81 89 VAL B C 1
ATOM 4979 O O . VAL B 1 89 ? 4.023 -29.172 -23.438 1 84.81 89 VAL B O 1
ATOM 4982 N N . GLY B 1 90 ? 5.961 -28.406 -23.641 1 85.94 90 GLY B N 1
ATOM 4983 C CA . GLY B 1 90 ? 5.492 -27.062 -23.922 1 85.94 90 GLY B CA 1
ATOM 4984 C C . GLY B 1 90 ? 4.609 -26.984 -25.156 1 85.94 90 GLY B C 1
ATOM 4985 O O . GLY B 1 90 ? 3.555 -26.344 -25.125 1 85.94 90 GLY B O 1
ATOM 4986 N N . PHE B 1 91 ? 4.984 -27.719 -26.188 1 89.88 91 PHE B N 1
ATOM 4987 C CA . PHE B 1 91 ? 4.258 -27.625 -27.438 1 89.88 91 PHE B CA 1
ATOM 4988 C C . PHE B 1 91 ? 2.838 -28.156 -27.281 1 89.88 91 PHE B C 1
ATOM 4990 O O . PHE B 1 91 ? 1.95 -27.812 -28.062 1 89.88 91 PHE B O 1
ATOM 4997 N N . SER B 1 92 ? 2.65 -28.969 -26.312 1 91.44 92 SER B N 1
ATOM 4998 C CA . SER B 1 92 ? 1.313 -29.5 -26.094 1 91.44 92 SER B CA 1
ATOM 4999 C C . SER B 1 92 ? 0.308 -28.391 -25.812 1 91.44 92 SER B C 1
ATOM 5001 O O . SER B 1 92 ? -0.883 -28.547 -26.094 1 91.44 92 SER B O 1
ATOM 5003 N N . LYS B 1 93 ? 0.806 -27.375 -25.297 1 91.12 93 LYS B N 1
ATOM 5004 C CA . LYS B 1 93 ? -0.077 -26.25 -25.047 1 91.12 93 LYS B CA 1
ATOM 5005 C C . LYS B 1 93 ? -0.717 -25.75 -26.328 1 91.12 93 LYS B C 1
ATOM 5007 O O . LYS B 1 93 ? -1.887 -25.359 -26.344 1 91.12 93 LYS B O 1
ATOM 5012 N N . CYS B 1 94 ? 0.035 -25.75 -27.391 1 93.56 94 CYS B N 1
ATOM 5013 C CA . CYS B 1 94 ? -0.49 -25.312 -28.688 1 93.56 94 CYS B CA 1
ATOM 5014 C C . CYS B 1 94 ? -1.624 -26.234 -29.141 1 93.56 94 CYS B C 1
ATOM 5016 O O . CYS B 1 94 ? -2.617 -25.75 -29.688 1 93.56 94 CYS B O 1
ATOM 5018 N N . LEU B 1 95 ? -1.474 -27.469 -28.859 1 93.56 95 LEU B N 1
ATOM 5019 C CA . LEU B 1 95 ? -2.506 -28.422 -29.25 1 93.56 95 LEU B CA 1
ATOM 5020 C C . LEU B 1 95 ? -3.783 -28.203 -28.438 1 93.56 95 LEU B C 1
ATOM 5022 O O . LEU B 1 95 ? -4.887 -28.328 -28.969 1 93.56 95 LEU B O 1
ATOM 5026 N N . TYR B 1 96 ? -3.613 -27.844 -27.234 1 92.12 96 TYR B N 1
ATOM 5027 C CA . TYR B 1 96 ? -4.77 -27.656 -26.359 1 92.12 96 TYR B CA 1
ATOM 5028 C C . TYR B 1 96 ? -5.453 -26.328 -26.641 1 92.12 96 TYR B C 1
ATOM 5030 O O . TYR B 1 96 ? -6.664 -26.188 -26.453 1 92.12 96 TYR B O 1
ATOM 5038 N N . ALA B 1 97 ? -4.707 -25.406 -27.094 1 92.19 97 ALA B N 1
ATOM 5039 C CA . ALA B 1 97 ? -5.207 -24.031 -27.172 1 92.19 97 ALA B CA 1
ATOM 5040 C C . ALA B 1 97 ? -5.789 -23.734 -28.547 1 92.19 97 ALA B C 1
ATOM 5042 O O . ALA B 1 97 ? -6.648 -22.859 -28.688 1 92.19 97 ALA B O 1
ATOM 5043 N N . ALA B 1 98 ? -5.32 -24.422 -29.562 1 95.69 98 ALA B N 1
ATOM 5044 C CA . ALA B 1 98 ? -5.715 -24.109 -30.938 1 95.69 98 ALA B CA 1
ATOM 5045 C C . ALA B 1 98 ? -6.551 -25.25 -31.531 1 95.69 98 ALA B C 1
ATOM 5047 O O . ALA B 1 98 ? -6.434 -26.406 -31.109 1 95.69 98 ALA B O 1
ATOM 5048 N N . SER B 1 99 ? -7.426 -24.906 -32.5 1 96.62 99 SER B N 1
ATOM 5049 C CA . SER B 1 99 ? -8.188 -25.922 -33.25 1 96.62 99 SER B CA 1
ATOM 5050 C C . SER B 1 99 ? -7.352 -26.547 -34.344 1 96.62 99 SER B C 1
ATOM 5052 O O . SER B 1 99 ? -7.57 -27.703 -34.719 1 96.62 99 SER B O 1
ATOM 5054 N N . ARG B 1 100 ? -6.504 -25.719 -34.875 1 97.56 100 ARG B N 1
ATOM 5055 C CA . ARG B 1 100 ? -5.629 -26.125 -35.969 1 97.56 100 ARG B CA 1
ATOM 5056 C C . ARG B 1 100 ? -4.23 -25.531 -35.781 1 97.56 100 ARG B C 1
ATOM 5058 O O . ARG B 1 100 ? -4.082 -24.375 -35.438 1 97.56 100 ARG B O 1
ATOM 5065 N N . CYS B 1 101 ? -3.225 -26.406 -35.969 1 97.81 101 CYS B N 1
ATOM 5066 C CA . CYS B 1 101 ? -1.824 -26.016 -35.844 1 97.81 101 CYS B CA 1
ATOM 5067 C C . CYS B 1 101 ? -1.041 -26.406 -37.094 1 97.81 101 CYS B C 1
ATOM 5069 O O . CYS B 1 101 ? -0.934 -27.578 -37.438 1 97.81 101 CYS B O 1
ATOM 5071 N N . VAL B 1 102 ? -0.513 -25.406 -37.781 1 97.38 102 VAL B N 1
ATOM 5072 C CA . VAL B 1 102 ? 0.302 -25.656 -38.938 1 97.38 102 VAL B CA 1
ATOM 5073 C C . VAL B 1 102 ? 1.761 -25.328 -38.656 1 97.38 102 VAL B C 1
ATOM 5075 O O . VAL B 1 102 ? 2.07 -24.203 -38.219 1 97.38 102 VAL B O 1
ATOM 5078 N N . VAL B 1 103 ? 2.594 -26.328 -38.844 1 97.5 103 VAL B N 1
ATOM 5079 C CA . VAL B 1 103 ? 4.02 -26.125 -38.625 1 97.5 103 VAL B CA 1
ATOM 5080 C C . VAL B 1 103 ? 4.785 -26.344 -39.906 1 97.5 103 VAL B C 1
ATOM 5082 O O . VAL B 1 103 ? 4.598 -27.359 -40.594 1 97.5 103 VAL B O 1
ATOM 5085 N N . ALA B 1 104 ? 5.578 -25.375 -40.281 1 96.75 104 ALA B N 1
ATOM 5086 C CA . ALA B 1 104 ? 6.426 -25.484 -41.469 1 96.75 104 ALA B CA 1
ATOM 5087 C C . ALA B 1 104 ? 7.887 -25.219 -41.125 1 96.75 104 ALA B C 1
ATOM 5089 O O . ALA B 1 104 ? 8.195 -24.328 -40.312 1 96.75 104 ALA B O 1
ATOM 5090 N N . SER B 1 105 ? 8.75 -26 -41.625 1 96.38 105 SER B N 1
ATOM 5091 C CA . SER B 1 105 ? 10.188 -25.859 -41.469 1 96.38 105 SER B CA 1
ATOM 5092 C C . SER B 1 105 ? 10.938 -26.453 -42.656 1 96.38 105 SER B C 1
ATOM 5094 O O . SER B 1 105 ? 10.703 -27.609 -43.031 1 96.38 105 SER B O 1
ATOM 5096 N N . GLY B 1 106 ? 11.867 -25.688 -43.188 1 93.31 106 GLY B N 1
ATOM 5097 C CA . GLY B 1 106 ? 12.484 -26.141 -44.438 1 93.31 106 GLY B CA 1
ATOM 5098 C C . GLY B 1 106 ? 11.477 -26.422 -45.531 1 93.31 106 GLY B C 1
ATOM 5099 O O . GLY B 1 106 ? 10.633 -25.578 -45.844 1 93.31 106 GLY B O 1
ATOM 5100 N N . ARG B 1 107 ? 11.578 -27.656 -46.094 1 92.25 107 ARG B N 1
ATOM 5101 C CA . ARG B 1 107 ? 10.703 -28.031 -47.188 1 92.25 107 ARG B CA 1
ATOM 5102 C C . ARG B 1 107 ? 9.594 -28.969 -46.719 1 92.25 107 ARG B C 1
ATOM 5104 O O . ARG B 1 107 ? 9.039 -29.734 -47.5 1 92.25 107 ARG B O 1
ATOM 5111 N N . ARG B 1 108 ? 9.32 -28.922 -45.469 1 95 108 ARG B N 1
ATOM 5112 C CA . ARG B 1 108 ? 8.289 -29.797 -44.906 1 95 108 ARG B CA 1
ATOM 5113 C C . ARG B 1 108 ? 7.262 -29 -44.125 1 95 108 ARG B C 1
ATOM 5115 O O . ARG B 1 108 ? 7.57 -27.922 -43.594 1 95 108 ARG B O 1
ATOM 5122 N N . ARG B 1 109 ? 6.133 -29.578 -44.094 1 95.38 109 ARG B N 1
ATOM 5123 C CA . ARG B 1 109 ? 5.035 -28.953 -43.375 1 95.38 109 ARG B CA 1
ATOM 5124 C C . ARG B 1 109 ? 4.074 -30 -42.812 1 95.38 109 ARG B C 1
ATOM 5126 O O . ARG B 1 109 ? 3.941 -31.078 -43.375 1 95.38 109 ARG B O 1
ATOM 5133 N N . VAL B 1 110 ? 3.498 -29.672 -41.688 1 95.94 110 VAL B N 1
ATOM 5134 C CA . VAL B 1 110 ? 2.447 -30.516 -41.125 1 95.94 110 VAL B CA 1
ATOM 5135 C C . VAL B 1 110 ? 1.231 -29.656 -40.75 1 95.94 110 VAL B C 1
ATOM 5137 O O . VAL B 1 110 ? 1.377 -28.531 -40.281 1 95.94 110 VAL B O 1
ATOM 5140 N N . ASP B 1 111 ? 0.161 -30.141 -41.125 1 96.81 111 ASP B N 1
ATOM 5141 C CA . ASP B 1 111 ? -1.13 -29.547 -40.812 1 96.81 111 ASP B CA 1
ATOM 5142 C C . ASP B 1 111 ? -1.891 -30.422 -39.781 1 96.81 111 ASP B C 1
ATOM 5144 O O . ASP B 1 111 ? -2.428 -31.469 -40.156 1 96.81 111 ASP B O 1
ATOM 5148 N N . ILE B 1 112 ? -2.008 -29.938 -38.531 1 97 112 ILE B N 1
ATOM 5149 C CA . ILE B 1 112 ? -2.465 -30.781 -37.438 1 97 112 ILE B CA 1
ATOM 5150 C C . ILE B 1 112 ? -3.867 -30.344 -37 1 97 112 ILE B C 1
ATOM 5152 O O . ILE B 1 112 ? -4.07 -29.219 -36.562 1 97 112 ILE B O 1
ATOM 5156 N N . ASP B 1 113 ? -4.793 -31.234 -37.219 1 97.12 113 ASP B N 1
ATOM 5157 C CA . ASP B 1 113 ? -6.035 -31.125 -36.438 1 97.12 113 ASP B CA 1
ATOM 5158 C C . ASP B 1 113 ? -5.816 -31.484 -34.969 1 97.12 113 ASP B C 1
ATOM 5160 O O . ASP B 1 113 ? -5.578 -32.656 -34.656 1 97.12 113 ASP B O 1
ATOM 5164 N N . THR B 1 114 ? -5.898 -30.531 -34.156 1 95.81 114 THR B N 1
ATOM 5165 C CA . THR B 1 114 ? -5.402 -30.703 -32.781 1 95.81 114 THR B CA 1
ATOM 5166 C C . THR B 1 114 ? -6.238 -31.75 -32.031 1 95.81 114 THR B C 1
ATOM 5168 O O . THR B 1 114 ? -5.699 -32.562 -31.281 1 95.81 114 THR B O 1
ATOM 5171 N N . ALA B 1 115 ? -7.543 -31.766 -32.25 1 94.25 115 ALA B N 1
ATOM 5172 C CA . ALA B 1 115 ? -8.398 -32.75 -31.594 1 94.25 115 ALA B CA 1
ATOM 5173 C C . ALA B 1 115 ? -8.031 -34.156 -32.031 1 94.25 115 ALA B C 1
ATOM 5175 O O . ALA B 1 115 ? -7.918 -35.062 -31.188 1 94.25 115 ALA B O 1
ATOM 5176 N N . ALA B 1 116 ? -7.805 -34.281 -33.312 1 94.94 116 ALA B N 1
ATOM 5177 C CA . ALA B 1 116 ? -7.434 -35.594 -33.844 1 94.94 116 ALA B CA 1
ATOM 5178 C C . ALA B 1 116 ? -6.066 -36.031 -33.344 1 94.94 116 ALA B C 1
ATOM 5180 O O . ALA B 1 116 ? -5.875 -37.219 -32.969 1 94.94 116 ALA B O 1
ATOM 5181 N N . ALA B 1 117 ? -5.176 -35.125 -33.312 1 94.56 117 ALA B N 1
ATOM 5182 C CA . ALA B 1 117 ? -3.828 -35.438 -32.844 1 94.56 117 ALA B CA 1
ATOM 5183 C C . ALA B 1 117 ? -3.846 -35.906 -31.375 1 94.56 117 ALA B C 1
ATOM 5185 O O . ALA B 1 117 ? -3.17 -36.875 -31 1 94.56 117 ALA B O 1
ATOM 5186 N N . LEU B 1 118 ? -4.609 -35.219 -30.562 1 92.25 118 LEU B N 1
ATOM 5187 C CA . LEU B 1 118 ? -4.699 -35.562 -29.141 1 92.25 118 LEU B CA 1
ATOM 5188 C C . LEU B 1 118 ? -5.371 -36.906 -28.953 1 92.25 118 LEU B C 1
ATOM 5190 O O . LEU B 1 118 ? -5.199 -37.531 -27.906 1 92.25 118 LEU B O 1
ATOM 5194 N N . ALA B 1 119 ? -6.129 -37.281 -29.984 1 92 119 ALA B N 1
ATOM 5195 C CA . ALA B 1 119 ? -6.711 -38.625 -29.984 1 92 119 ALA B CA 1
ATOM 5196 C C . ALA B 1 119 ? -5.758 -39.656 -30.594 1 92 119 ALA B C 1
ATOM 5198 O O . ALA B 1 119 ? -6.16 -40.781 -30.922 1 92 119 ALA B O 1
ATOM 5199 N N . LYS B 1 120 ? -4.562 -39.25 -30.906 1 92.81 120 LYS B N 1
ATOM 5200 C CA . LYS B 1 120 ? -3.457 -40.094 -31.359 1 92.81 120 LYS B CA 1
ATOM 5201 C C . LYS B 1 120 ? -3.633 -40.469 -32.844 1 92.81 120 LYS B C 1
ATOM 5203 O O . LYS B 1 120 ? -3.186 -41.562 -33.25 1 92.81 120 LYS B O 1
ATOM 5208 N N . ALA B 1 121 ? -4.293 -39.625 -33.5 1 94.62 121 ALA B N 1
ATOM 5209 C CA . ALA B 1 121 ? -4.387 -39.844 -34.938 1 94.62 121 ALA B CA 1
ATOM 5210 C C . ALA B 1 121 ? -3.043 -39.594 -35.625 1 94.62 121 ALA B C 1
ATOM 5212 O O . ALA B 1 121 ? -2.264 -38.75 -35.188 1 94.62 121 ALA B O 1
ATOM 5213 N N . LEU B 1 122 ? -2.857 -40.312 -36.656 1 95.81 122 LEU B N 1
ATOM 5214 C CA . LEU B 1 122 ? -1.652 -40.125 -37.469 1 95.81 122 LEU B CA 1
ATOM 5215 C C . LEU B 1 122 ? -1.764 -38.844 -38.281 1 95.81 122 LEU B C 1
ATOM 5217 O O . LEU B 1 122 ? -2.83 -38.531 -38.812 1 95.81 122 LEU B O 1
ATOM 5221 N N . VAL B 1 123 ? -0.715 -38.156 -38.344 1 96.31 123 VAL B N 1
ATOM 5222 C CA . VAL B 1 123 ? -0.652 -36.906 -39.125 1 96.31 123 VAL B CA 1
ATOM 5223 C C . VAL B 1 123 ? 0.428 -37.031 -40.188 1 96.31 123 VAL B C 1
ATOM 5225 O O . VAL B 1 123 ? 1.559 -37.438 -39.906 1 96.31 123 VAL B O 1
ATOM 5228 N N . GLU B 1 124 ? 0.118 -36.656 -41.375 1 95.69 124 GLU B N 1
ATOM 5229 C CA . GLU B 1 124 ? 1.059 -36.781 -42.5 1 95.69 124 GLU B CA 1
ATOM 5230 C C . GLU B 1 124 ? 1.937 -35.531 -42.594 1 95.69 124 GLU B C 1
ATOM 5232 O O . GLU B 1 124 ? 1.443 -34.406 -42.5 1 95.69 124 GLU B O 1
ATOM 5237 N N . VAL B 1 125 ? 3.174 -35.781 -42.719 1 96.06 125 VAL B N 1
ATOM 5238 C CA . VAL B 1 125 ? 4.109 -34.688 -43 1 96.06 125 VAL B CA 1
ATOM 5239 C C . VAL B 1 125 ? 4.199 -34.5 -44.531 1 96.06 125 VAL B C 1
ATOM 5241 O O . VAL B 1 125 ? 4.5 -35.438 -45.25 1 96.06 125 VAL B O 1
ATOM 5244 N N . GLU B 1 126 ? 4.008 -33.281 -44.906 1 94.62 126 GLU B N 1
ATOM 5245 C CA . GLU B 1 126 ? 3.973 -32.969 -46.344 1 94.62 126 GLU B CA 1
ATOM 5246 C C . GLU B 1 126 ? 5.262 -32.281 -46.781 1 94.62 126 GLU B C 1
ATOM 5248 O O . GLU B 1 126 ? 5.863 -31.516 -46.031 1 94.62 126 GLU B O 1
ATOM 5253 N N . GLU B 1 127 ? 5.617 -32.594 -48 1 92.38 127 GLU B N 1
ATOM 5254 C CA . GLU B 1 127 ? 6.73 -31.875 -48.625 1 92.38 127 GLU B CA 1
ATOM 5255 C C . GLU B 1 127 ? 6.238 -30.641 -49.375 1 92.38 127 GLU B C 1
ATOM 5257 O O . GLU B 1 127 ? 5.188 -30.672 -50 1 92.38 127 GLU B O 1
ATOM 5262 N N . CYS B 1 128 ? 6.941 -29.625 -49.156 1 87.06 128 CYS B N 1
ATOM 5263 C CA . CYS B 1 128 ? 6.57 -28.391 -49.812 1 87.06 128 CYS B CA 1
ATOM 5264 C C . CYS B 1 128 ? 7.562 -28.047 -50.938 1 87.06 128 CYS B C 1
ATOM 5266 O O . CYS B 1 128 ? 8.688 -28.562 -50.938 1 87.06 128 CYS B O 1
ATOM 5268 N N . SER B 1 129 ? 7.031 -27.203 -51.875 1 88 129 SER B N 1
ATOM 5269 C CA . SER B 1 129 ? 7.898 -26.719 -52.938 1 88 129 SER B CA 1
ATOM 5270 C C . SER B 1 129 ? 8.992 -25.797 -52.406 1 88 129 SER B C 1
ATOM 5272 O O . SER B 1 129 ? 8.898 -25.328 -51.25 1 88 129 SER B O 1
ATOM 5274 N N . LEU B 1 130 ? 10.008 -25.641 -53.156 1 87.12 130 LEU B N 1
ATOM 5275 C CA . LEU B 1 130 ? 11.125 -24.797 -52.781 1 87.12 130 LEU B CA 1
ATOM 5276 C C . LEU B 1 130 ? 10.664 -23.359 -52.5 1 87.12 130 LEU B C 1
ATOM 5278 O O . LEU B 1 130 ? 11.188 -22.688 -51.594 1 87.12 130 LEU B O 1
ATOM 5282 N N . ASP B 1 131 ? 9.633 -22.953 -53.281 1 86.5 131 ASP B N 1
ATOM 5283 C CA . ASP B 1 131 ? 9.125 -21.594 -53.125 1 86.5 131 ASP B CA 1
ATOM 5284 C C . ASP B 1 131 ? 8.398 -21.406 -51.812 1 86.5 131 ASP B C 1
ATOM 5286 O O . ASP B 1 131 ? 8.305 -20.297 -51.281 1 86.5 131 ASP B O 1
ATOM 5290 N N . ASP B 1 132 ? 8.062 -22.5 -51.219 1 86.44 132 ASP B N 1
ATOM 5291 C CA . ASP B 1 132 ? 7.293 -22.453 -49.969 1 86.44 132 ASP B CA 1
ATOM 5292 C C . ASP B 1 132 ? 8.156 -22.828 -48.781 1 86.44 132 ASP B C 1
ATOM 5294 O O . ASP B 1 132 ? 7.652 -22.984 -47.656 1 86.44 132 ASP B O 1
ATOM 5298 N N . ALA B 1 133 ? 9.438 -22.953 -49.031 1 89.62 133 ALA B N 1
ATOM 5299 C CA . ALA B 1 133 ? 10.344 -23.375 -47.969 1 89.62 133 ALA B CA 1
ATOM 5300 C C . ALA B 1 133 ? 10.469 -22.281 -46.906 1 89.62 133 ALA B C 1
ATOM 5302 O O . ALA B 1 133 ? 10.477 -21.094 -47.219 1 89.62 133 ALA B O 1
ATOM 5303 N N . VAL B 1 134 ? 10.523 -22.688 -45.688 1 92.12 134 VAL B N 1
ATOM 5304 C CA . VAL B 1 134 ? 10.602 -21.766 -44.562 1 92.12 134 VAL B CA 1
ATOM 5305 C C . VAL B 1 134 ? 11.953 -21.906 -43.875 1 92.12 134 VAL B C 1
ATOM 5307 O O . VAL B 1 134 ? 12.352 -23.016 -43.5 1 92.12 134 VAL B O 1
ATOM 5310 N N . THR B 1 135 ? 12.695 -20.859 -43.875 1 92.38 135 THR B N 1
ATOM 5311 C CA . THR B 1 135 ? 13.891 -20.844 -43.031 1 92.38 135 THR B CA 1
ATOM 5312 C C . THR B 1 135 ? 13.508 -20.797 -41.531 1 92.38 135 THR B C 1
ATOM 5314 O O . THR B 1 135 ? 12.664 -19.984 -41.125 1 92.38 135 THR B O 1
ATOM 5317 N N . GLY B 1 136 ? 14.148 -21.719 -40.75 1 96.69 136 GLY B N 1
ATOM 5318 C CA . GLY B 1 136 ? 13.727 -21.844 -39.375 1 96.69 136 GLY B CA 1
ATOM 5319 C C . GLY B 1 136 ? 12.43 -22.609 -39.188 1 96.69 136 GLY B C 1
ATOM 5320 O O . GLY B 1 136 ? 12.289 -23.719 -39.719 1 96.69 136 GLY B O 1
ATOM 5321 N N . THR B 1 137 ? 11.5 -22.094 -38.406 1 97.38 137 THR B N 1
ATOM 5322 C CA . THR B 1 137 ? 10.219 -22.75 -38.156 1 97.38 137 THR B CA 1
ATOM 5323 C C . THR B 1 137 ? 9.094 -21.719 -38.031 1 97.38 137 THR B C 1
ATOM 5325 O O . THR B 1 137 ? 9.266 -20.672 -37.406 1 97.38 137 THR B O 1
ATOM 5328 N N . ARG B 1 138 ? 8.07 -22 -38.719 1 97.94 138 ARG B N 1
ATOM 5329 C CA . ARG B 1 138 ? 6.863 -21.172 -38.625 1 97.94 138 ARG B CA 1
ATOM 5330 C C . ARG B 1 138 ? 5.711 -21.984 -38.031 1 97.94 138 ARG B C 1
ATOM 5332 O O . ARG B 1 138 ? 5.383 -23.062 -38.531 1 97.94 138 ARG B O 1
ATOM 5339 N N . VAL B 1 139 ? 5.109 -21.531 -36.969 1 98.19 139 VAL B N 1
ATOM 5340 C CA . VAL B 1 139 ? 3.951 -22.156 -36.312 1 98.19 139 VAL B CA 1
ATOM 5341 C C . VAL B 1 139 ? 2.734 -21.234 -36.469 1 98.19 139 VAL B C 1
ATOM 5343 O O . VAL B 1 139 ? 2.771 -20.078 -36.062 1 98.19 139 VAL B O 1
ATOM 5346 N N . GLU B 1 140 ? 1.768 -21.734 -37.062 1 98.19 140 GLU B N 1
ATOM 5347 C CA . GLU B 1 140 ? 0.508 -21.016 -37.25 1 98.19 140 GLU B CA 1
ATOM 5348 C C . GLU B 1 140 ? -0.62 -21.688 -36.438 1 98.19 140 GLU B C 1
ATOM 5350 O O . GLU B 1 140 ? -0.937 -22.859 -36.688 1 98.19 140 GLU B O 1
ATOM 5355 N N . LEU B 1 141 ? -1.223 -20.938 -35.531 1 98.25 141 LEU B N 1
ATOM 5356 C CA . LEU B 1 141 ? -2.293 -21.453 -34.688 1 98.25 141 LEU B CA 1
ATOM 5357 C C . LEU B 1 141 ? -3.623 -20.797 -35.031 1 98.25 141 LEU B C 1
ATOM 5359 O O . LEU B 1 141 ? -3.723 -19.562 -35.062 1 98.25 141 LEU B O 1
ATOM 5363 N N . HIS B 1 142 ? -4.621 -21.625 -35.281 1 97.81 142 HIS B N 1
ATOM 5364 C CA . HIS B 1 142 ? -5.965 -21.141 -35.594 1 97.81 142 HIS B CA 1
ATOM 5365 C C . HIS B 1 142 ? -6.914 -21.375 -34.406 1 97.81 142 HIS B C 1
ATOM 5367 O O . HIS B 1 142 ? -6.781 -22.359 -33.688 1 97.81 142 HIS B O 1
ATOM 5373 N N . GLY B 1 143 ? -7.816 -20.453 -34.188 1 96.44 143 GLY B N 1
ATOM 5374 C CA . GLY B 1 143 ? -8.828 -20.578 -33.156 1 96.44 143 GLY B CA 1
ATOM 5375 C C . GLY B 1 143 ? -8.32 -20.188 -31.797 1 96.44 143 GLY B C 1
ATOM 5376 O O . GLY B 1 143 ? -8.75 -20.734 -30.781 1 96.44 143 GLY B O 1
ATOM 5377 N N . VAL B 1 144 ? -7.32 -19.328 -31.719 1 94.88 144 VAL B N 1
ATOM 5378 C CA . VAL B 1 144 ? -6.766 -18.906 -30.438 1 94.88 144 VAL B CA 1
ATOM 5379 C C . VAL B 1 144 ? -7.273 -17.516 -30.078 1 94.88 144 VAL B 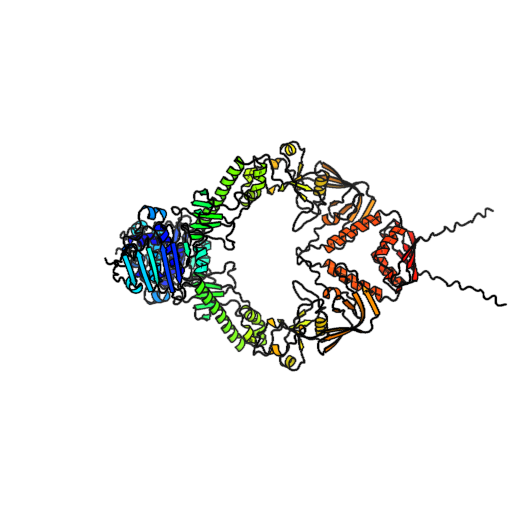C 1
ATOM 5381 O O . VAL B 1 144 ? -7.105 -16.578 -30.859 1 94.88 144 VAL B O 1
ATOM 5384 N N . ASP B 1 145 ? -7.941 -17.375 -28.938 1 91.31 145 ASP B N 1
ATOM 5385 C CA . ASP B 1 145 ? -8.445 -16.109 -28.422 1 91.31 145 ASP B CA 1
ATOM 5386 C C . ASP B 1 145 ? -7.496 -15.531 -27.375 1 91.31 145 ASP B C 1
ATOM 5388 O O . ASP B 1 145 ? -7.453 -15.992 -26.234 1 91.31 145 ASP B O 1
ATOM 5392 N N . LEU B 1 146 ? -6.77 -14.508 -27.781 1 93.19 146 LEU B N 1
ATOM 5393 C CA . LEU B 1 146 ? -5.773 -13.883 -26.922 1 93.19 146 LEU B CA 1
ATOM 5394 C C . LEU B 1 146 ? -6.031 -12.383 -26.797 1 93.19 146 LEU B C 1
ATOM 5396 O O . LEU B 1 146 ? -5.238 -11.57 -27.281 1 93.19 146 LEU B O 1
ATOM 5400 N N . PRO B 1 147 ? -7.004 -12.062 -26 1 88.81 147 PRO B N 1
ATOM 5401 C CA . PRO B 1 147 ? -7.293 -10.641 -25.844 1 88.81 147 PRO B CA 1
ATOM 5402 C C . PRO B 1 147 ? -6.152 -9.875 -25.172 1 88.81 147 PRO B C 1
ATOM 5404 O O . PRO B 1 147 ? -5.484 -10.414 -24.281 1 88.81 147 PRO B O 1
ATOM 5407 N N . ASP B 1 148 ? -5.828 -8.688 -25.656 1 88.44 148 ASP B N 1
ATOM 5408 C CA . ASP B 1 148 ? -4.867 -7.75 -25.078 1 88.44 148 ASP B CA 1
ATOM 5409 C C . ASP B 1 148 ? -3.439 -8.266 -25.219 1 88.44 148 ASP B C 1
ATOM 5411 O O . ASP B 1 148 ? -2.553 -7.895 -24.453 1 88.44 148 ASP B O 1
ATOM 5415 N N . LEU B 1 149 ? -3.201 -9.227 -26.109 1 93.88 149 LEU B N 1
ATOM 5416 C CA . LEU B 1 149 ? -1.87 -9.789 -26.312 1 93.88 149 LEU B CA 1
ATOM 5417 C C . LEU B 1 149 ? -0.855 -8.695 -26.625 1 93.88 149 LEU B C 1
ATOM 5419 O O . LEU B 1 149 ? 0.298 -8.773 -26.203 1 93.88 149 LEU B O 1
ATOM 5423 N N . ALA B 1 150 ? -1.299 -7.715 -27.297 1 89.88 150 ALA B N 1
ATOM 5424 C CA . ALA B 1 150 ? -0.396 -6.633 -27.672 1 89.88 150 ALA B CA 1
ATOM 5425 C C . ALA B 1 150 ? 0.25 -5.996 -26.453 1 89.88 150 ALA B C 1
ATOM 5427 O O . ALA B 1 150 ? 1.45 -5.715 -26.453 1 89.88 150 ALA B O 1
ATOM 5428 N N . GLN B 1 151 ? -0.497 -5.789 -25.469 1 87.94 151 GLN B N 1
ATOM 5429 C CA . GLN B 1 151 ? 0.009 -5.203 -24.219 1 87.94 151 GLN B CA 1
ATOM 5430 C C . GLN B 1 151 ? 0.808 -6.223 -23.422 1 87.94 151 GLN B C 1
ATOM 5432 O O . GLN B 1 151 ? 1.86 -5.898 -22.859 1 87.94 151 GLN B O 1
ATOM 5437 N N . ARG B 1 152 ? 0.408 -7.43 -23.438 1 91.44 152 ARG B N 1
ATOM 5438 C CA . ARG B 1 152 ? 1 -8.469 -22.609 1 91.44 152 ARG B CA 1
ATOM 5439 C C . ARG B 1 152 ? 2.34 -8.93 -23.172 1 91.44 152 ARG B C 1
ATOM 5441 O O . ARG B 1 152 ? 3.244 -9.297 -22.422 1 91.44 152 ARG B O 1
ATOM 5448 N N . VAL B 1 153 ? 2.473 -8.883 -24.438 1 95.25 153 VAL B N 1
ATOM 5449 C CA . VAL B 1 153 ? 3.658 -9.43 -25.094 1 95.25 153 VAL B CA 1
ATOM 5450 C C . VAL B 1 153 ? 4.871 -8.562 -24.781 1 95.25 153 VAL B C 1
ATOM 5452 O O . VAL B 1 153 ? 5.992 -9.062 -24.688 1 95.25 153 VAL B O 1
ATOM 5455 N N . GLU B 1 154 ? 4.688 -7.301 -24.641 1 93.25 154 GLU B N 1
ATOM 5456 C CA . GLU B 1 154 ? 5.777 -6.398 -24.266 1 93.25 154 GLU B CA 1
ATOM 5457 C C . GLU B 1 154 ? 6.363 -6.762 -22.906 1 93.25 154 GLU B C 1
ATOM 5459 O O . GLU B 1 154 ? 7.582 -6.824 -22.75 1 93.25 154 GLU B O 1
ATOM 5464 N N . GLU B 1 155 ? 5.535 -7.031 -22.031 1 90.25 155 GLU B N 1
ATOM 5465 C CA . GLU B 1 155 ? 5.977 -7.418 -20.688 1 90.25 155 GLU B CA 1
ATOM 5466 C C . GLU B 1 155 ? 6.586 -8.82 -20.688 1 90.25 155 GLU B C 1
ATOM 5468 O O . GLU B 1 155 ? 7.598 -9.062 -20.031 1 90.25 155 GLU B O 1
ATOM 5473 N N . LEU B 1 156 ? 5.949 -9.609 -21.391 1 93.62 156 LEU B N 1
ATOM 5474 C CA . LEU B 1 156 ? 6.387 -11 -21.484 1 93.62 156 LEU B CA 1
ATOM 5475 C C . LEU B 1 156 ? 7.816 -11.086 -22.016 1 93.62 156 LEU B C 1
ATOM 5477 O O . LEU B 1 156 ? 8.609 -11.898 -21.531 1 93.62 156 LEU B O 1
ATOM 5481 N N . CYS B 1 157 ? 8.133 -10.188 -22.891 1 96.5 157 CYS B N 1
ATOM 5482 C CA . CYS B 1 157 ? 9.422 -10.281 -23.578 1 96.5 157 CYS B CA 1
ATOM 5483 C C . CYS B 1 157 ? 10.406 -9.273 -23 1 96.5 157 CYS B C 1
ATOM 5485 O O . CYS B 1 157 ? 11.477 -9.047 -23.594 1 96.5 157 CYS B O 1
ATOM 5487 N N . ALA B 1 158 ? 10.141 -8.664 -21.906 1 94.38 158 ALA B N 1
ATOM 5488 C CA . ALA B 1 158 ? 10.945 -7.578 -21.359 1 94.38 158 ALA B CA 1
ATOM 5489 C C . ALA B 1 158 ? 12.391 -8.031 -21.141 1 94.38 158 ALA B C 1
ATOM 5491 O O . ALA B 1 158 ? 13.328 -7.246 -21.328 1 94.38 158 ALA B O 1
ATOM 5492 N N . GLY B 1 159 ? 12.57 -9.227 -20.719 1 96.38 159 GLY B N 1
ATOM 5493 C CA . GLY B 1 159 ? 13.906 -9.734 -20.438 1 96.38 159 GLY B CA 1
ATOM 5494 C C . GLY B 1 159 ? 14.352 -10.805 -21.406 1 96.38 159 GLY B C 1
ATOM 5495 O O . GLY B 1 159 ? 15.352 -11.484 -21.172 1 96.38 159 GLY B O 1
ATOM 5496 N N . PHE B 1 160 ? 13.625 -10.961 -22.5 1 97.56 160 PHE B N 1
ATOM 5497 C CA . PHE B 1 160 ? 13.875 -12.055 -23.438 1 97.56 160 PHE B CA 1
ATOM 5498 C C . PHE B 1 160 ? 15.156 -11.805 -24.219 1 97.56 160 PHE B C 1
ATOM 5500 O O . PHE B 1 160 ? 15.414 -10.688 -24.656 1 97.56 160 PHE B O 1
ATOM 5507 N N . PRO B 1 161 ? 16.016 -12.758 -24.391 1 96.69 161 PRO B N 1
ATOM 5508 C CA . PRO B 1 161 ? 17.359 -12.547 -24.922 1 96.69 161 PRO B CA 1
ATOM 5509 C C . PRO B 1 161 ? 17.391 -12.398 -26.438 1 96.69 161 PRO B C 1
ATOM 5511 O O . PRO B 1 161 ? 18.344 -11.867 -27 1 96.69 161 PRO B O 1
ATOM 5514 N N . VAL B 1 162 ? 16.359 -12.867 -27.172 1 97.69 162 VAL B N 1
ATOM 5515 C CA . VAL B 1 162 ? 16.328 -12.828 -28.625 1 97.69 162 VAL B CA 1
ATOM 5516 C C . VAL B 1 162 ? 15.414 -11.695 -29.094 1 97.69 162 VAL B C 1
ATOM 5518 O O . VAL B 1 162 ? 14.328 -11.5 -28.547 1 97.69 162 VAL B O 1
ATOM 5521 N N . PRO B 1 163 ? 15.82 -10.984 -30.125 1 98 163 PRO B N 1
ATOM 5522 C CA . PRO B 1 163 ? 14.938 -9.961 -30.672 1 98 163 PRO B CA 1
ATOM 5523 C C . PRO B 1 163 ? 13.586 -10.523 -31.109 1 98 163 PRO B C 1
ATOM 5525 O O . PRO B 1 163 ? 13.531 -11.594 -31.719 1 98 163 PRO B O 1
ATOM 5528 N N . VAL B 1 164 ? 12.5 -9.797 -30.797 1 98.25 164 VAL B N 1
ATOM 5529 C CA . VAL B 1 164 ? 11.133 -10.203 -31.125 1 98.25 164 VAL B CA 1
ATOM 5530 C C . VAL B 1 164 ? 10.398 -9.055 -31.812 1 98.25 164 VAL B C 1
ATOM 5532 O O . VAL B 1 164 ? 10.453 -7.91 -31.344 1 98.25 164 VAL B O 1
ATOM 5535 N N . TRP B 1 165 ? 9.828 -9.344 -32.969 1 98.31 165 TRP B N 1
ATOM 5536 C CA . TRP B 1 165 ? 8.945 -8.406 -33.656 1 98.31 165 TRP B CA 1
ATOM 5537 C C . TRP B 1 165 ? 7.484 -8.805 -33.5 1 98.31 165 TRP B C 1
ATOM 5539 O O . TRP B 1 165 ? 7.125 -9.961 -33.688 1 98.31 165 TRP B O 1
ATOM 5549 N N . PHE B 1 166 ? 6.652 -7.871 -33.094 1 98.25 166 PHE B N 1
ATOM 5550 C CA . PHE B 1 166 ? 5.223 -8.109 -32.938 1 98.25 166 PHE B CA 1
ATOM 5551 C C . PHE B 1 166 ? 4.426 -7.289 -33.938 1 98.25 166 PHE B C 1
ATOM 5553 O O . PHE B 1 166 ? 4.457 -6.059 -33.906 1 98.25 166 PHE B O 1
ATOM 5560 N N . ASN B 1 167 ? 3.791 -7.969 -34.844 1 97.62 167 ASN B N 1
ATOM 5561 C CA . ASN B 1 167 ? 3.01 -7.34 -35.906 1 97.62 167 ASN B CA 1
ATOM 5562 C C . ASN B 1 167 ? 3.828 -6.297 -36.656 1 97.62 167 ASN B C 1
ATOM 5564 O O . ASN B 1 167 ? 3.355 -5.18 -36.875 1 97.62 167 ASN B O 1
ATOM 5568 N N . GLY B 1 168 ? 5.098 -6.727 -36.969 1 96.69 168 GLY B N 1
ATOM 5569 C CA . GLY B 1 168 ? 5.965 -5.922 -37.812 1 96.69 168 GLY B CA 1
ATOM 5570 C C . GLY B 1 168 ? 6.77 -4.898 -37.031 1 96.69 168 GLY B C 1
ATOM 5571 O O . GLY B 1 168 ? 7.641 -4.234 -37.594 1 96.69 168 GLY B O 1
ATOM 5572 N N . GLU B 1 169 ? 6.535 -4.75 -35.75 1 97.12 169 GLU B N 1
ATOM 5573 C CA . GLU B 1 169 ? 7.242 -3.77 -34.938 1 97.12 169 GLU B CA 1
ATOM 5574 C C . GLU B 1 169 ? 8.148 -4.449 -33.906 1 97.12 169 GLU B C 1
ATOM 5576 O O . GLU B 1 169 ? 7.742 -5.41 -33.25 1 97.12 169 GLU B O 1
ATOM 5581 N N . PRO B 1 170 ? 9.352 -3.984 -33.781 1 97.25 170 PRO B N 1
ATOM 5582 C CA . PRO B 1 170 ? 10.273 -4.594 -32.844 1 97.25 170 PRO B CA 1
ATOM 5583 C C . PRO B 1 170 ? 9.883 -4.297 -31.375 1 97.25 170 PRO B C 1
ATOM 5585 O O . PRO B 1 170 ? 9.445 -3.186 -31.078 1 97.25 170 PRO B O 1
ATOM 5588 N N . LEU B 1 171 ? 10.07 -5.262 -30.5 1 97 171 LEU B N 1
ATOM 5589 C CA . LEU B 1 171 ? 9.859 -5.062 -29.062 1 97 171 LEU B CA 1
ATOM 5590 C C . LEU B 1 171 ? 11.125 -4.539 -28.391 1 97 171 LEU B C 1
ATOM 5592 O O . LEU B 1 171 ? 12.234 -4.941 -28.75 1 97 171 LEU B O 1
ATOM 5596 N N . LYS B 1 172 ? 11.016 -3.695 -27.422 1 94.44 172 LYS B N 1
ATOM 5597 C CA . LYS B 1 172 ? 12.133 -2.996 -26.797 1 94.44 172 LYS B CA 1
ATOM 5598 C C . LYS B 1 172 ? 12.984 -3.955 -25.969 1 94.44 172 LYS B C 1
ATOM 5600 O O . LYS B 1 172 ? 14.219 -3.854 -25.969 1 94.44 172 LYS B O 1
ATOM 5605 N N . ARG B 1 173 ? 12.383 -4.891 -25.219 1 95.56 173 ARG B N 1
ATOM 5606 C CA . ARG B 1 173 ? 13.078 -5.812 -24.328 1 95.56 173 ARG B CA 1
ATOM 5607 C C . ARG B 1 173 ? 14.031 -5.066 -23.406 1 95.56 173 ARG B C 1
ATOM 5609 O O . ARG B 1 173 ? 15.211 -5.414 -23.312 1 95.56 173 ARG B O 1
ATOM 5616 N N . ALA B 1 174 ? 13.586 -4.168 -22.703 1 93.75 174 ALA B N 1
ATOM 5617 C CA . ALA B 1 174 ? 14.359 -3.193 -21.938 1 93.75 174 ALA B CA 1
ATOM 5618 C C . ALA B 1 174 ? 15.195 -3.879 -20.859 1 93.75 174 ALA B C 1
ATOM 5620 O O . ALA B 1 174 ? 16.219 -3.348 -20.422 1 93.75 174 ALA B O 1
ATOM 5621 N N . MET B 1 175 ? 14.852 -5.078 -20.516 1 95.69 175 MET B N 1
ATOM 5622 C CA . MET B 1 175 ? 15.531 -5.719 -19.391 1 95.69 175 MET B CA 1
ATOM 5623 C C . MET B 1 175 ? 16.281 -6.969 -19.859 1 95.69 175 MET B C 1
ATOM 5625 O O . MET B 1 175 ? 16.641 -7.816 -19.031 1 95.69 175 MET B O 1
ATOM 5629 N N . ALA B 1 176 ? 16.469 -7.078 -21.109 1 97.31 176 ALA B N 1
ATOM 5630 C CA . ALA B 1 176 ? 17.281 -8.172 -21.625 1 97.31 176 ALA B CA 1
ATOM 5631 C C . ALA B 1 176 ? 18.734 -8.023 -21.203 1 97.31 176 ALA B C 1
ATOM 5633 O O . ALA B 1 176 ? 19.266 -6.91 -21.141 1 97.31 176 ALA B O 1
ATOM 5634 N N . GLU B 1 177 ? 19.375 -9.109 -20.953 1 96.31 177 GLU B N 1
ATOM 5635 C CA . GLU B 1 177 ? 20.75 -9.109 -20.484 1 96.31 177 GLU B CA 1
ATOM 5636 C C . GLU B 1 177 ? 21.672 -8.328 -21.422 1 96.31 177 GLU B C 1
ATOM 5638 O O . GLU B 1 177 ? 22.531 -7.57 -20.969 1 96.31 177 GLU B O 1
ATOM 5643 N N . ALA B 1 178 ? 21.438 -8.484 -22.703 1 95.06 178 ALA B N 1
ATOM 5644 C CA . ALA B 1 178 ? 22.281 -7.852 -23.719 1 95.06 178 ALA B CA 1
ATOM 5645 C C . ALA B 1 178 ? 22.125 -6.336 -23.703 1 95.06 178 ALA B C 1
ATOM 5647 O O . ALA B 1 178 ? 22.969 -5.609 -24.234 1 95.06 178 ALA B O 1
ATOM 5648 N N . HIS B 1 179 ? 21.141 -5.879 -23.141 1 95.44 179 HIS B N 1
ATOM 5649 C CA . HIS B 1 179 ? 20.844 -4.449 -23.172 1 95.44 179 HIS B CA 1
ATOM 5650 C C . HIS B 1 179 ? 21.219 -3.783 -21.844 1 95.44 179 HIS B C 1
ATOM 5652 O O . HIS B 1 179 ? 20.953 -2.596 -21.656 1 95.44 179 HIS B O 1
ATOM 5658 N N . LEU B 1 180 ? 21.781 -4.566 -20.969 1 95 180 LEU B N 1
ATOM 5659 C CA . LEU B 1 180 ? 22.125 -4.062 -19.641 1 95 180 LEU B CA 1
ATOM 5660 C C . LEU B 1 180 ? 23.594 -4.266 -19.344 1 95 180 LEU B C 1
ATOM 5662 O O . LEU B 1 180 ? 24.234 -5.184 -19.875 1 95 180 LEU B O 1
ATOM 5666 N N . ALA B 1 181 ? 24.156 -3.361 -18.547 1 95.31 181 ALA B N 1
ATOM 5667 C CA . ALA B 1 181 ? 25.484 -3.594 -17.969 1 95.31 181 ALA B CA 1
ATOM 5668 C C . ALA B 1 181 ? 25.422 -4.559 -16.797 1 95.31 181 ALA B C 1
ATOM 5670 O O . ALA B 1 181 ? 25 -4.176 -15.695 1 95.31 181 ALA B O 1
ATOM 5671 N N . THR B 1 182 ? 25.797 -5.824 -17.078 1 96.38 182 THR B N 1
ATOM 5672 C CA . THR B 1 182 ? 25.641 -6.84 -16.047 1 96.38 182 THR B CA 1
ATOM 5673 C C . THR B 1 182 ? 27.016 -7.281 -15.516 1 96.38 182 THR B C 1
ATOM 5675 O O . THR B 1 182 ? 28.031 -7.016 -16.141 1 96.38 182 THR B O 1
ATOM 5678 N N . GLN B 1 183 ? 27.031 -7.777 -14.336 1 96.25 183 GLN B N 1
ATOM 5679 C CA . GLN B 1 183 ? 28.203 -8.438 -13.766 1 96.25 183 GLN B CA 1
ATOM 5680 C C . GLN B 1 183 ? 27.891 -9.898 -13.445 1 96.25 183 GLN B C 1
ATOM 5682 O O . GLN B 1 183 ? 26.766 -10.25 -13.117 1 96.25 183 GLN B O 1
ATOM 5687 N N . ALA B 1 184 ? 28.906 -10.711 -13.523 1 96.12 184 ALA B N 1
ATOM 5688 C CA . ALA B 1 184 ? 28.75 -12.125 -13.203 1 96.12 184 ALA B CA 1
ATOM 5689 C C . ALA B 1 184 ? 28.625 -12.336 -11.695 1 96.12 184 ALA B C 1
ATOM 5691 O O . ALA B 1 184 ? 29.219 -11.609 -10.906 1 96.12 184 ALA B O 1
ATOM 5692 N N . SER B 1 185 ? 27.859 -13.227 -11.336 1 96.69 185 SER B N 1
ATOM 5693 C CA . SER B 1 185 ? 27.688 -13.609 -9.938 1 96.69 185 SER B CA 1
ATOM 5694 C C . SER B 1 185 ? 27.453 -15.109 -9.797 1 96.69 185 SER B C 1
ATOM 5696 O O . SER B 1 185 ? 27.406 -15.828 -10.797 1 96.69 185 SER B O 1
ATOM 5698 N N . ALA B 1 186 ? 27.234 -15.492 -8.484 1 95.75 186 ALA B N 1
ATOM 5699 C CA . ALA B 1 186 ? 27.047 -16.906 -8.188 1 95.75 186 ALA B CA 1
ATOM 5700 C C . ALA B 1 186 ? 25.688 -17.391 -8.695 1 95.75 186 ALA B C 1
ATOM 5702 O O . ALA B 1 186 ? 25.484 -18.594 -8.898 1 95.75 186 ALA B O 1
ATOM 5703 N N . ILE B 1 187 ? 24.797 -16.438 -8.961 1 97.31 187 ILE B N 1
ATOM 5704 C CA . ILE B 1 187 ? 23.438 -16.859 -9.289 1 97.31 187 ILE B CA 1
ATOM 5705 C C . ILE B 1 187 ? 23.125 -16.5 -10.734 1 97.31 187 ILE B C 1
ATOM 5707 O O . ILE B 1 187 ? 22.016 -16.766 -11.219 1 97.31 187 ILE B O 1
ATOM 5711 N N . GLY B 1 188 ? 24.016 -15.922 -11.406 1 97.44 188 GLY B N 1
ATOM 5712 C CA . GLY B 1 188 ? 23.812 -15.477 -12.773 1 97.44 188 GLY B CA 1
ATOM 5713 C C . GLY B 1 188 ? 24.266 -14.047 -13 1 97.44 188 GLY B C 1
ATOM 5714 O O . GLY B 1 188 ? 25.172 -13.562 -12.328 1 97.44 188 GLY B O 1
ATOM 5715 N N . ALA B 1 189 ? 23.703 -13.406 -14.023 1 98.12 189 ALA B N 1
ATOM 5716 C CA . ALA B 1 189 ? 24.078 -12.039 -14.367 1 98.12 189 ALA B CA 1
ATOM 5717 C C . ALA B 1 189 ? 23.234 -11.031 -13.594 1 98.12 189 ALA B C 1
ATOM 5719 O O . ALA B 1 189 ? 22.016 -11.148 -13.523 1 98.12 189 ALA B O 1
ATOM 5720 N N . VAL B 1 190 ? 23.875 -10.125 -13.016 1 98.25 190 VAL B N 1
ATOM 5721 C CA . VAL B 1 190 ? 23.172 -9.148 -12.18 1 98.25 190 VAL B CA 1
ATOM 5722 C C . VAL B 1 190 ? 23.438 -7.738 -12.695 1 98.25 190 VAL B C 1
ATOM 5724 O O . VAL B 1 190 ? 24.594 -7.367 -12.945 1 98.25 190 VAL B O 1
ATOM 5727 N N . HIS B 1 191 ? 22.375 -7.012 -12.93 1 97.81 191 HIS B N 1
ATOM 5728 C CA . HIS B 1 191 ? 22.438 -5.578 -13.188 1 97.81 191 HIS B CA 1
ATOM 5729 C C . HIS B 1 191 ? 22 -4.773 -11.969 1 97.81 191 HIS B C 1
ATOM 5731 O O . HIS B 1 191 ? 20.891 -4.961 -11.461 1 97.81 191 HIS B O 1
ATOM 5737 N N . LEU B 1 192 ? 22.844 -3.977 -11.523 1 97.19 192 LEU B N 1
ATOM 5738 C CA . LEU B 1 192 ? 22.531 -3.1 -10.398 1 97.19 192 LEU B CA 1
ATOM 5739 C C . LEU B 1 192 ? 22.219 -1.69 -10.891 1 97.19 192 LEU B C 1
ATOM 5741 O O . LEU B 1 192 ? 22.969 -1.113 -11.68 1 97.19 192 LEU B O 1
ATOM 5745 N N . ALA B 1 193 ? 21.172 -1.228 -10.406 1 94.44 193 ALA B N 1
ATOM 5746 C CA . ALA B 1 193 ? 20.828 0.162 -10.711 1 94.44 193 ALA B CA 1
ATOM 5747 C C . ALA B 1 193 ? 21.641 1.122 -9.844 1 94.44 193 ALA B C 1
ATOM 5749 O O . ALA B 1 193 ? 21.812 0.888 -8.648 1 94.44 193 ALA B O 1
ATOM 5750 N N . GLY B 1 194 ? 22.234 2.182 -10.5 1 93.81 194 GLY B N 1
ATOM 5751 C CA . GLY B 1 194 ? 22.844 3.26 -9.75 1 93.81 194 GLY B CA 1
ATOM 5752 C C . GLY B 1 194 ? 24.328 3.027 -9.477 1 93.81 194 GLY B C 1
ATOM 5753 O O . GLY B 1 194 ? 24.906 3.641 -8.57 1 93.81 194 GLY B O 1
ATOM 5754 N N . THR B 1 195 ? 25.031 2.172 -10.25 1 94.94 195 THR B N 1
ATOM 5755 C CA . THR B 1 195 ? 26.438 1.845 -9.992 1 94.94 195 THR B CA 1
ATOM 5756 C C . THR B 1 195 ? 27.344 3.014 -10.367 1 94.94 195 THR B C 1
ATOM 5758 O O . THR B 1 195 ? 28.469 3.109 -9.891 1 94.94 195 THR B O 1
ATOM 5761 N N . ARG B 1 196 ? 26.922 3.906 -11.195 1 92 196 ARG B N 1
ATOM 5762 C CA . ARG B 1 196 ? 27.75 5.016 -11.648 1 92 196 ARG B CA 1
ATOM 5763 C C . ARG B 1 196 ? 27.484 6.27 -10.82 1 92 196 ARG B C 1
ATOM 5765 O O . ARG B 1 196 ? 28.422 7.023 -10.516 1 92 196 ARG B O 1
ATOM 5772 N N . ASP B 1 197 ? 26.266 6.391 -10.406 1 93.81 197 ASP B N 1
ATOM 5773 C CA . ASP B 1 197 ? 25.938 7.664 -9.781 1 93.81 197 ASP B CA 1
ATOM 5774 C C . ASP B 1 197 ? 25.438 7.457 -8.344 1 93.81 197 ASP B C 1
ATOM 5776 O O . ASP B 1 197 ? 25.125 8.422 -7.648 1 93.81 197 ASP B O 1
ATOM 5780 N N . GLY B 1 198 ? 25.234 6.281 -7.941 1 94.5 198 GLY B N 1
ATOM 5781 C CA . GLY B 1 198 ? 24.859 6 -6.562 1 94.5 198 GLY B CA 1
ATOM 5782 C C . GLY B 1 198 ? 23.359 6 -6.34 1 94.5 198 GLY B C 1
ATOM 5783 O O . GLY B 1 198 ? 22.891 5.816 -5.211 1 94.5 198 GLY B O 1
ATOM 5784 N N . ARG B 1 199 ? 22.484 6.176 -7.336 1 94.25 199 ARG B N 1
ATOM 5785 C CA . ARG B 1 199 ? 21.031 6.121 -7.215 1 94.25 199 ARG B CA 1
ATOM 5786 C C . ARG B 1 199 ? 20.531 4.68 -7.211 1 94.25 199 ARG B C 1
ATOM 5788 O O . ARG B 1 199 ? 19.984 4.203 -8.203 1 94.25 199 ARG B O 1
ATOM 5795 N N . TYR B 1 200 ? 20.516 4.148 -6.004 1 93.62 200 TYR B N 1
ATOM 5796 C CA . TYR B 1 200 ? 20.25 2.719 -5.867 1 93.62 200 TYR B CA 1
ATOM 5797 C C . TYR B 1 200 ? 18.766 2.463 -5.637 1 93.62 200 TYR B C 1
ATOM 5799 O O . TYR B 1 200 ? 18 3.398 -5.402 1 93.62 200 TYR B O 1
ATOM 5807 N N . THR B 1 201 ? 18.312 1.201 -5.801 1 93.88 201 THR B N 1
ATOM 5808 C CA . THR B 1 201 ? 16.969 0.729 -5.484 1 93.88 201 THR B CA 1
ATOM 5809 C C . THR B 1 201 ? 17.016 -0.668 -4.871 1 93.88 201 THR B C 1
ATOM 5811 O O . THR B 1 201 ? 18 -1.389 -5.035 1 93.88 201 THR B O 1
ATOM 5814 N N . HIS B 1 202 ? 15.906 -0.954 -4.203 1 93.44 202 HIS B N 1
ATOM 5815 C CA . HIS B 1 202 ? 15.789 -2.312 -3.686 1 93.44 202 HIS B CA 1
ATOM 5816 C C . HIS B 1 202 ? 14.906 -3.17 -4.578 1 93.44 202 HIS B C 1
ATOM 5818 O O . HIS B 1 202 ? 14.812 -4.387 -4.387 1 93.44 202 HIS B O 1
ATOM 5824 N N . ASP B 1 203 ? 14.297 -2.615 -5.52 1 93.56 203 ASP B N 1
ATOM 5825 C CA . ASP B 1 203 ? 13.414 -3.334 -6.438 1 93.56 203 ASP B CA 1
ATOM 5826 C C . ASP B 1 203 ? 14.219 -4.184 -7.418 1 93.56 203 ASP B C 1
ATOM 5828 O O . ASP B 1 203 ? 15.07 -3.662 -8.141 1 93.56 203 ASP B O 1
ATOM 5832 N N . THR B 1 204 ? 13.883 -5.383 -7.387 1 95.69 204 THR B N 1
ATOM 5833 C CA . THR B 1 204 ? 14.625 -6.301 -8.242 1 95.69 204 THR B CA 1
ATOM 5834 C C . THR B 1 204 ? 13.68 -7.117 -9.117 1 95.69 204 THR B C 1
ATOM 5836 O O . THR B 1 204 ? 12.742 -7.742 -8.609 1 95.69 204 THR B O 1
ATOM 5839 N N . TRP B 1 205 ? 13.93 -7.109 -10.375 1 96.06 205 TRP B N 1
ATOM 5840 C CA . TRP B 1 205 ? 13.258 -8 -11.32 1 96.06 205 TRP B CA 1
ATOM 5841 C C . TRP B 1 205 ? 14.125 -9.219 -11.625 1 96.06 205 TRP B C 1
ATOM 5843 O O . TRP B 1 205 ? 15.328 -9.094 -11.844 1 96.06 205 TRP B O 1
ATOM 5853 N N . VAL B 1 206 ? 13.453 -10.305 -11.586 1 97.19 206 VAL B N 1
ATOM 5854 C CA . VAL B 1 206 ? 14.227 -11.539 -11.75 1 97.19 206 VAL B CA 1
ATOM 5855 C C . VAL B 1 206 ? 13.703 -12.32 -12.953 1 97.19 206 VAL B C 1
ATOM 5857 O O . VAL B 1 206 ? 12.492 -12.531 -13.086 1 97.19 206 VAL B O 1
ATOM 5860 N N . PHE B 1 207 ? 14.648 -12.703 -13.758 1 97.12 207 PHE B N 1
ATOM 5861 C CA . PHE B 1 207 ? 14.312 -13.445 -14.969 1 97.12 207 PHE B CA 1
ATOM 5862 C C . PHE B 1 207 ? 15.023 -14.789 -14.992 1 97.12 207 PHE B C 1
ATOM 5864 O O . PHE B 1 207 ? 16.141 -14.922 -14.484 1 97.12 207 PHE B O 1
ATOM 5871 N N . LEU B 1 208 ? 14.406 -15.734 -15.531 1 95.88 208 LEU B N 1
ATOM 5872 C CA . LEU B 1 208 ? 14.969 -17.047 -15.82 1 95.88 208 LEU B CA 1
ATOM 5873 C C . LEU B 1 208 ? 14.648 -17.469 -17.25 1 95.88 208 LEU B C 1
ATOM 5875 O O . LEU B 1 208 ? 13.484 -17.531 -17.641 1 95.88 208 LEU B O 1
ATOM 5879 N N . GLN B 1 209 ? 15.719 -17.578 -18.031 1 92.25 209 GLN B N 1
ATOM 5880 C CA . GLN B 1 209 ? 15.586 -17.969 -19.438 1 92.25 209 GLN B CA 1
ATOM 5881 C C . GLN B 1 209 ? 14.695 -16.984 -20.203 1 92.25 209 GLN B C 1
ATOM 5883 O O . GLN B 1 209 ? 13.875 -17.406 -21.016 1 92.25 209 GLN B O 1
ATOM 5888 N N . GLY B 1 210 ? 14.773 -15.758 -19.797 1 93.44 210 GLY B N 1
ATOM 5889 C CA . GLY B 1 210 ? 14.148 -14.68 -20.547 1 93.44 210 GLY B CA 1
ATOM 5890 C C . GLY B 1 210 ? 12.789 -14.281 -20.016 1 93.44 210 GLY B C 1
ATOM 5891 O O . GLY B 1 210 ? 12.219 -13.273 -20.438 1 93.44 210 GLY B O 1
ATOM 5892 N N . PHE B 1 211 ? 12.281 -15.016 -19.062 1 94.19 211 PHE B N 1
ATOM 5893 C CA . PHE B 1 211 ? 10.945 -14.695 -18.547 1 94.19 211 PHE B CA 1
ATOM 5894 C C . PHE B 1 211 ? 11.008 -14.281 -17.094 1 94.19 211 PHE B C 1
ATOM 5896 O O . PHE B 1 211 ? 11.852 -14.773 -16.328 1 94.19 211 PHE B O 1
ATOM 5903 N N . CYS B 1 212 ? 10.07 -13.422 -16.781 1 94.25 212 CYS B N 1
ATOM 5904 C CA . CYS B 1 212 ? 10.047 -12.898 -15.414 1 94.25 212 CYS B CA 1
ATOM 5905 C C . CYS B 1 212 ? 9.492 -13.938 -14.445 1 94.25 212 CYS B C 1
ATOM 5907 O O . CYS B 1 212 ? 8.398 -14.469 -14.656 1 94.25 212 CYS B O 1
ATOM 5909 N N . VAL B 1 213 ? 10.203 -14.18 -13.406 1 94.56 213 VAL B N 1
ATOM 5910 C CA . VAL B 1 213 ? 9.773 -15.203 -12.461 1 94.56 213 VAL B CA 1
ATOM 5911 C C . VAL B 1 213 ? 9.516 -14.57 -11.094 1 94.56 213 VAL B C 1
ATOM 5913 O O . VAL B 1 213 ? 8.891 -15.18 -10.227 1 94.56 213 VAL B O 1
ATOM 5916 N N . LEU B 1 214 ? 10.031 -13.406 -10.906 1 93.44 214 LEU B N 1
ATOM 5917 C CA . LEU B 1 214 ? 9.812 -12.633 -9.688 1 93.44 214 LEU B CA 1
ATOM 5918 C C . LEU B 1 214 ? 9.789 -11.141 -9.992 1 93.44 214 LEU B C 1
ATOM 5920 O O . LEU B 1 214 ? 10.594 -10.648 -10.781 1 93.44 214 LEU B O 1
ATOM 5924 N N . ARG B 1 215 ? 8.883 -10.461 -9.383 1 90 215 ARG B N 1
ATOM 5925 C CA . ARG B 1 215 ? 8.836 -9.008 -9.547 1 90 215 ARG B CA 1
ATOM 5926 C C . ARG B 1 215 ? 8.242 -8.344 -8.312 1 90 215 ARG B C 1
ATOM 5928 O O . ARG B 1 215 ? 7.523 -8.977 -7.539 1 90 215 ARG B O 1
ATOM 5935 N N . PRO B 1 216 ? 8.547 -7.066 -8.117 1 86.69 216 PRO B N 1
ATOM 5936 C CA . PRO B 1 216 ? 7.953 -6.34 -6.992 1 86.69 216 PRO B CA 1
ATOM 5937 C C . PRO B 1 216 ? 6.469 -6.043 -7.203 1 86.69 216 PRO B C 1
ATOM 5939 O O . PRO B 1 216 ? 5.992 -6.051 -8.344 1 86.69 216 PRO B O 1
ATOM 5942 N N . ALA B 1 217 ? 5.719 -5.871 -6.105 1 75.31 217 ALA B N 1
ATOM 5943 C CA . ALA B 1 217 ? 4.285 -5.609 -6.145 1 75.31 217 ALA B CA 1
ATOM 5944 C C . ALA B 1 217 ? 3.99 -4.285 -6.844 1 75.31 217 ALA B C 1
ATOM 5946 O O . ALA B 1 217 ? 3.023 -4.176 -7.602 1 75.31 217 ALA B O 1
ATOM 5947 N N . TRP B 1 218 ? 4.73 -3.271 -6.453 1 67.12 218 TRP B N 1
ATOM 5948 C CA . TRP B 1 218 ? 4.434 -1.937 -6.965 1 67.12 218 TRP B CA 1
ATOM 5949 C C . TRP B 1 218 ? 5.66 -1.327 -7.637 1 67.12 218 TRP B C 1
ATOM 5951 O O . TRP B 1 218 ? 6.75 -1.319 -7.059 1 67.12 218 TRP B O 1
ATOM 5961 N N . SER B 1 219 ? 6.082 -1.677 -8.75 1 59.66 219 SER B N 1
ATOM 5962 C CA . SER B 1 219 ? 7.281 -0.996 -9.227 1 59.66 219 SER B CA 1
ATOM 5963 C C . SER B 1 219 ? 7.109 -0.524 -10.664 1 59.66 219 SER B C 1
ATOM 5965 O O . SER B 1 219 ? 6.391 -1.147 -11.445 1 59.66 219 SER B O 1
ATOM 5967 N N . THR B 1 220 ? 7.68 0.7 -10.695 1 66 220 THR B N 1
ATOM 5968 C CA . THR B 1 220 ? 7.93 1.146 -12.062 1 66 220 THR B CA 1
ATOM 5969 C C . THR B 1 220 ? 9.094 0.376 -12.672 1 66 220 THR B C 1
ATOM 5971 O O . THR B 1 220 ? 10.008 -0.045 -11.969 1 66 220 THR B O 1
ATOM 5974 N N . ARG B 1 221 ? 9.195 0.103 -13.906 1 68.44 221 ARG B N 1
ATOM 5975 C CA . ARG B 1 221 ? 10.133 -0.734 -14.648 1 68.44 221 ARG B CA 1
ATOM 5976 C C . ARG B 1 221 ? 11.438 0.01 -14.922 1 68.44 221 ARG B C 1
ATOM 5978 O O . ARG B 1 221 ? 12.414 -0.588 -15.359 1 68.44 221 ARG B O 1
ATOM 5985 N N . GLU B 1 222 ? 11.367 1.168 -14.438 1 77.25 222 GLU B N 1
ATOM 5986 C CA . GLU B 1 222 ? 12.594 1.903 -14.734 1 77.25 222 GLU B CA 1
ATOM 5987 C C . GLU B 1 222 ? 13.508 1.975 -13.508 1 77.25 222 GLU B C 1
ATOM 5989 O O . GLU B 1 222 ? 13.023 2.025 -12.375 1 77.25 222 GLU B O 1
ATOM 5994 N N . ASP B 1 223 ? 14.867 1.796 -13.742 1 85.5 223 ASP B N 1
ATOM 5995 C CA . ASP B 1 223 ? 15.93 1.947 -12.758 1 85.5 223 ASP B CA 1
ATOM 5996 C C . ASP B 1 223 ? 15.805 0.905 -11.648 1 85.5 223 ASP B C 1
ATOM 5998 O O . ASP B 1 223 ? 15.82 1.246 -10.461 1 85.5 223 ASP B O 1
ATOM 6002 N N . VAL B 1 224 ? 15.586 -0.31 -12.094 1 93.62 224 VAL B N 1
ATOM 6003 C CA . VAL B 1 224 ? 15.484 -1.418 -11.148 1 93.62 224 VAL B CA 1
ATOM 6004 C C . VAL B 1 224 ? 16.688 -2.344 -11.305 1 93.62 224 VAL B C 1
ATOM 6006 O O . VAL B 1 224 ? 17.391 -2.285 -12.312 1 93.62 224 VAL B O 1
ATOM 6009 N N . ASN B 1 225 ? 16.906 -3.039 -10.195 1 96.75 225 ASN B N 1
ATOM 6010 C CA . ASN B 1 225 ? 17.844 -4.145 -10.352 1 96.75 225 ASN B CA 1
ATOM 6011 C C . ASN B 1 225 ? 17.266 -5.266 -11.195 1 96.75 225 ASN B C 1
ATOM 6013 O O . ASN B 1 225 ? 16.062 -5.504 -11.172 1 96.75 225 ASN B O 1
ATOM 6017 N N . VAL B 1 226 ? 18.109 -5.871 -12.016 1 97.5 226 VAL B N 1
ATOM 6018 C CA . VAL B 1 226 ? 17.656 -6.977 -12.859 1 97.5 226 VAL B CA 1
ATOM 6019 C C . VAL B 1 226 ? 18.594 -8.172 -12.688 1 97.5 226 VAL B C 1
ATOM 6021 O O . VAL B 1 226 ? 19.828 -8.016 -12.734 1 97.5 226 VAL B O 1
ATOM 6024 N N . VAL B 1 227 ? 18.016 -9.258 -12.438 1 98.19 227 VAL B N 1
ATOM 6025 C CA . VAL B 1 227 ? 18.812 -10.477 -12.297 1 98.19 227 VAL B CA 1
ATOM 6026 C C . VAL B 1 227 ? 18.375 -11.492 -13.359 1 98.19 227 VAL B C 1
ATOM 6028 O O . VAL B 1 227 ? 17.188 -11.789 -13.5 1 98.19 227 VAL B O 1
ATOM 6031 N N . HIS B 1 228 ? 19.312 -11.945 -14.188 1 98.19 228 HIS B N 1
ATOM 6032 C CA . HIS B 1 228 ? 19.125 -13.109 -15.047 1 98.19 228 HIS B CA 1
ATOM 6033 C C . HIS B 1 228 ? 19.766 -14.352 -14.445 1 98.19 228 HIS B C 1
ATOM 6035 O O . HIS B 1 228 ? 20.984 -14.516 -14.484 1 98.19 228 HIS B O 1
ATOM 6041 N N . LEU B 1 229 ? 18.953 -15.203 -14 1 97.44 229 LEU B N 1
ATOM 6042 C CA . LEU B 1 229 ? 19.406 -16.344 -13.211 1 97.44 229 LEU B CA 1
ATOM 6043 C C . LEU B 1 229 ? 20.078 -17.391 -14.094 1 97.44 229 LEU B C 1
ATOM 6045 O O . LEU B 1 229 ? 19.719 -17.547 -15.258 1 97.44 229 LEU B O 1
ATOM 6049 N N . ASP B 1 230 ? 21.047 -18.016 -13.469 1 95.25 230 ASP B N 1
ATOM 6050 C CA . ASP B 1 230 ? 21.703 -19.172 -14.094 1 95.25 230 ASP B CA 1
ATOM 6051 C C . ASP B 1 230 ? 20.766 -20.375 -14.156 1 95.25 230 ASP B C 1
ATOM 6053 O O . ASP B 1 230 ? 20.406 -20.938 -13.117 1 95.25 230 ASP B O 1
ATOM 6057 N N . SER B 1 231 ? 20.469 -20.75 -15.367 1 91.69 231 SER B N 1
ATOM 6058 C CA . SER B 1 231 ? 19.469 -21.797 -15.578 1 91.69 231 SER B CA 1
ATOM 6059 C C . SER B 1 231 ? 19.984 -23.156 -15.086 1 91.69 231 SER B C 1
ATOM 6061 O O . SER B 1 231 ? 19.203 -24.094 -14.922 1 91.69 231 SER B O 1
ATOM 6063 N N . ARG B 1 232 ? 21.188 -23.297 -14.75 1 88.81 232 ARG B N 1
ATOM 6064 C CA . ARG B 1 232 ? 21.75 -24.547 -14.227 1 88.81 232 ARG B CA 1
ATOM 6065 C C . ARG B 1 232 ? 21.5 -24.672 -12.727 1 88.81 232 ARG B C 1
ATOM 6067 O O . ARG B 1 232 ? 21.562 -25.781 -12.18 1 88.81 232 ARG B O 1
ATOM 6074 N N . GLN B 1 233 ? 21.188 -23.516 -12.133 1 92.19 233 GLN B N 1
ATOM 6075 C CA . GLN B 1 233 ? 21.047 -23.516 -10.68 1 92.19 233 GLN B CA 1
ATOM 6076 C C . GLN B 1 233 ? 19.594 -23.344 -10.266 1 92.19 233 GLN B C 1
ATOM 6078 O O . GLN B 1 233 ? 19.203 -23.75 -9.172 1 92.19 233 GLN B O 1
ATOM 6083 N N . PHE B 1 234 ? 18.891 -22.734 -11.102 1 92.94 234 PHE B N 1
ATOM 6084 C CA . PHE B 1 234 ? 17.531 -22.406 -10.734 1 92.94 234 PHE B CA 1
ATOM 6085 C C . PHE B 1 234 ? 16.531 -23.109 -11.648 1 92.94 234 PHE B C 1
ATOM 6087 O O . PHE B 1 234 ? 16.844 -23.375 -12.812 1 92.94 234 PHE B O 1
ATOM 6094 N N . MET B 1 235 ? 15.391 -23.375 -11.047 1 89.5 235 MET B N 1
ATOM 6095 C CA . MET B 1 235 ? 14.336 -24.047 -11.797 1 89.5 235 MET B CA 1
ATOM 6096 C C . MET B 1 235 ? 12.984 -23.375 -11.57 1 89.5 235 MET B C 1
ATOM 6098 O O . MET B 1 235 ? 12.648 -23.016 -10.438 1 89.5 235 MET B O 1
ATOM 6102 N N . ALA B 1 236 ? 12.391 -23.203 -12.758 1 90.06 236 ALA B N 1
ATOM 6103 C CA . ALA B 1 236 ? 11.023 -22.703 -12.68 1 90.06 236 ALA B CA 1
ATOM 6104 C C . ALA B 1 236 ? 10.016 -23.844 -12.719 1 90.06 236 ALA B C 1
ATOM 6106 O O . ALA B 1 236 ? 10.289 -24.906 -13.281 1 90.06 236 ALA B O 1
ATOM 6107 N N . ARG B 1 237 ? 8.906 -23.547 -12.164 1 89.12 237 ARG B N 1
ATOM 6108 C CA . ARG B 1 237 ? 7.852 -24.547 -12.086 1 89.12 237 ARG B CA 1
ATOM 6109 C C . ARG B 1 237 ? 7.305 -24.891 -13.469 1 89.12 237 ARG B C 1
ATOM 6111 O O . ARG B 1 237 ? 7.078 -23.984 -14.281 1 89.12 237 ARG B O 1
ATOM 6118 N N . LEU B 1 238 ? 7.129 -26.141 -13.773 1 86.06 238 LEU B N 1
ATOM 6119 C CA . LEU B 1 238 ? 6.586 -26.609 -15.047 1 86.06 238 LEU B CA 1
ATOM 6120 C C . LEU B 1 238 ? 5.062 -26.641 -15.008 1 86.06 238 LEU B C 1
ATOM 6122 O O . LEU B 1 238 ? 4.469 -26.797 -13.938 1 86.06 238 LEU B O 1
ATOM 6126 N N . PRO B 1 239 ? 4.465 -26.453 -16.062 1 82.94 239 PRO B N 1
ATOM 6127 C CA . PRO B 1 239 ? 5.031 -26.234 -17.391 1 82.94 239 PRO B CA 1
ATOM 6128 C C . PRO B 1 239 ? 5.176 -24.75 -17.734 1 82.94 239 PRO B C 1
ATOM 6130 O O . PRO B 1 239 ? 5.867 -24.406 -18.703 1 82.94 239 PRO B O 1
ATOM 6133 N N . ASP B 1 240 ? 4.59 -23.906 -16.969 1 82.19 240 ASP B N 1
ATOM 6134 C CA . ASP B 1 240 ? 4.512 -22.484 -17.328 1 82.19 240 ASP B CA 1
ATOM 6135 C C . ASP B 1 240 ? 5.855 -21.797 -17.125 1 82.19 240 ASP B C 1
ATOM 6137 O O . ASP B 1 240 ? 6.227 -20.906 -17.891 1 82.19 240 ASP B O 1
ATOM 6141 N N . ARG B 1 241 ? 6.508 -22.156 -16.141 1 85.38 241 ARG B N 1
ATOM 6142 C CA . ARG B 1 241 ? 7.789 -21.562 -15.75 1 85.38 241 ARG B CA 1
ATOM 6143 C C . ARG B 1 241 ? 7.629 -20.094 -15.383 1 85.38 241 ARG B C 1
ATOM 6145 O O . ARG B 1 241 ? 8.445 -19.266 -15.766 1 85.38 241 ARG B O 1
ATOM 6152 N N . ASP B 1 242 ? 6.586 -19.812 -14.766 1 85.69 242 ASP B N 1
ATOM 6153 C CA . ASP B 1 242 ? 6.301 -18.422 -14.453 1 85.69 242 ASP B CA 1
ATOM 6154 C C . ASP B 1 242 ? 6.691 -18.078 -13.016 1 85.69 242 ASP B C 1
ATOM 6156 O O . ASP B 1 242 ? 6.586 -16.938 -12.586 1 85.69 242 ASP B O 1
ATOM 6160 N N . ARG B 1 243 ? 7.121 -19.141 -12.297 1 89.5 243 ARG B N 1
ATOM 6161 C CA . ARG B 1 243 ? 7.562 -18.938 -10.922 1 89.5 243 ARG B CA 1
ATOM 6162 C C . ARG B 1 243 ? 8.695 -19.891 -10.562 1 89.5 243 ARG B C 1
ATOM 6164 O O . ARG B 1 243 ? 8.812 -20.969 -11.141 1 89.5 243 ARG B O 1
ATOM 6171 N N . LEU B 1 244 ? 9.367 -19.469 -9.578 1 92.81 244 LEU B N 1
ATOM 6172 C CA . LEU B 1 244 ? 10.453 -20.328 -9.102 1 92.81 244 LEU B CA 1
ATOM 6173 C C . LEU B 1 244 ? 9.922 -21.406 -8.148 1 92.81 244 LEU B C 1
ATOM 6175 O O . LEU B 1 244 ? 8.977 -21.156 -7.398 1 92.81 244 LEU B O 1
ATOM 6179 N N . ILE B 1 245 ? 10.477 -22.531 -8.219 1 89.38 245 ILE B N 1
ATOM 6180 C CA . ILE B 1 245 ? 10.195 -23.562 -7.223 1 89.38 245 ILE B CA 1
ATOM 6181 C C . ILE B 1 245 ? 10.789 -23.156 -5.879 1 89.38 245 ILE B C 1
ATOM 6183 O O . ILE B 1 245 ? 11.938 -22.719 -5.809 1 89.38 245 ILE B O 1
ATOM 6187 N N . ASP B 1 246 ? 10.031 -23.266 -4.832 1 88.81 246 ASP B N 1
ATOM 6188 C CA . ASP B 1 246 ? 10.438 -22.812 -3.508 1 88.81 246 ASP B CA 1
ATOM 6189 C C . ASP B 1 246 ? 10.836 -21.344 -3.537 1 88.81 246 ASP B C 1
ATOM 6191 O O . ASP B 1 246 ? 11.938 -20.969 -3.117 1 88.81 246 ASP B O 1
ATOM 6195 N N . GLU B 1 247 ? 9.945 -20.578 -3.994 1 89.31 247 GLU B N 1
ATOM 6196 C CA . GLU B 1 247 ? 10.156 -19.141 -4.238 1 89.31 247 GLU B CA 1
ATOM 6197 C C . GLU B 1 247 ? 10.672 -18.438 -2.986 1 89.31 247 GLU B C 1
ATOM 6199 O O . GLU B 1 247 ? 11.539 -17.562 -3.07 1 89.31 247 GLU B O 1
ATOM 6204 N N . ASP B 1 248 ? 10.227 -18.75 -1.829 1 86.94 248 ASP B N 1
ATOM 6205 C CA . ASP B 1 248 ? 10.625 -18.094 -0.584 1 86.94 248 ASP B CA 1
ATOM 6206 C C . ASP B 1 248 ? 12.117 -18.281 -0.332 1 86.94 248 ASP B C 1
ATOM 6208 O O . ASP B 1 248 ? 12.82 -17.312 -0.01 1 86.94 248 ASP B O 1
ATOM 6212 N N . VAL B 1 249 ? 12.539 -19.453 -0.528 1 90.38 249 VAL B N 1
ATOM 6213 C CA . VAL B 1 249 ? 13.945 -19.766 -0.314 1 90.38 249 VAL B CA 1
ATOM 6214 C C . VAL B 1 249 ? 14.797 -19.094 -1.399 1 90.38 249 VAL B C 1
ATOM 6216 O O . VAL B 1 249 ? 15.828 -18.5 -1.106 1 90.38 249 VAL B O 1
ATOM 6219 N N . GLN B 1 250 ? 14.336 -19.188 -2.615 1 94.06 250 GLN B N 1
ATOM 6220 C CA . GLN B 1 250 ? 15.094 -18.641 -3.732 1 94.06 250 GLN B CA 1
ATOM 6221 C C . GLN B 1 250 ? 15.164 -17.109 -3.652 1 94.06 250 GLN B C 1
ATOM 6223 O O . GLN B 1 250 ? 16.188 -16.516 -4.004 1 94.06 250 GLN B O 1
ATOM 6228 N N . ARG B 1 251 ? 14.164 -16.562 -3.166 1 94.31 251 ARG B N 1
ATOM 6229 C CA . ARG B 1 251 ? 14.148 -15.117 -3.014 1 94.31 251 ARG B CA 1
ATOM 6230 C C . ARG B 1 251 ? 15.227 -14.656 -2.041 1 94.31 251 ARG B C 1
ATOM 6232 O O . ARG B 1 251 ? 15.938 -13.68 -2.303 1 94.31 251 ARG B O 1
ATOM 6239 N N . GLN B 1 252 ? 15.352 -15.258 -0.95 1 94.44 252 GLN B N 1
ATOM 6240 C CA . GLN B 1 252 ? 16.375 -14.922 0.026 1 94.44 252 GLN B CA 1
ATOM 6241 C C . GLN B 1 252 ? 17.781 -15.086 -0.573 1 94.44 252 GLN B C 1
ATOM 6243 O O . GLN B 1 252 ? 18.656 -14.242 -0.358 1 94.44 252 GLN B O 1
ATOM 6248 N N . ARG B 1 253 ? 17.906 -16.125 -1.254 1 96.31 253 ARG B N 1
ATOM 6249 C CA . ARG B 1 253 ? 19.172 -16.375 -1.926 1 96.31 253 ARG B CA 1
ATOM 6250 C C . ARG B 1 253 ? 19.5 -15.258 -2.916 1 96.31 253 ARG B C 1
ATOM 6252 O O . ARG B 1 253 ? 20.641 -14.766 -2.961 1 96.31 253 ARG B O 1
ATOM 6259 N N . ILE B 1 254 ? 18.547 -14.805 -3.621 1 97.44 254 ILE B N 1
ATOM 6260 C CA . ILE B 1 254 ? 18.719 -13.766 -4.629 1 97.44 254 ILE B CA 1
ATOM 6261 C C . ILE B 1 254 ? 19.047 -12.438 -3.947 1 97.44 254 ILE B C 1
ATOM 6263 O O . ILE B 1 254 ? 20 -11.75 -4.332 1 97.44 254 ILE B O 1
ATOM 6267 N N . ASP B 1 255 ? 18.391 -12.125 -2.914 1 96.38 255 ASP B N 1
ATOM 6268 C CA . ASP B 1 255 ? 18.625 -10.891 -2.174 1 96.38 255 ASP B CA 1
ATOM 6269 C C . ASP B 1 255 ? 20.031 -10.852 -1.6 1 96.38 255 ASP B C 1
ATOM 6271 O O . ASP B 1 255 ? 20.703 -9.82 -1.651 1 96.38 255 ASP B O 1
ATOM 6275 N N . THR B 1 256 ? 20.422 -11.945 -1.052 1 97.12 256 THR B N 1
ATOM 6276 C CA . THR B 1 256 ? 21.766 -12.055 -0.478 1 97.12 256 THR B CA 1
ATOM 6277 C C . THR B 1 256 ? 22.828 -11.812 -1.543 1 97.12 256 THR B C 1
ATOM 6279 O O . THR B 1 256 ? 23.812 -11.102 -1.3 1 97.12 256 THR B O 1
ATOM 6282 N N . GLU B 1 257 ? 22.594 -12.344 -2.678 1 97.44 257 GLU B N 1
ATOM 6283 C CA . GLU B 1 257 ? 23.578 -12.188 -3.74 1 97.44 257 GLU B CA 1
ATOM 6284 C C . GLU B 1 257 ? 23.578 -10.773 -4.297 1 97.44 257 GLU B C 1
ATOM 6286 O O . GLU B 1 257 ? 24.625 -10.242 -4.656 1 97.44 257 GLU B O 1
ATOM 6291 N N . VAL B 1 258 ? 22.438 -10.203 -4.445 1 97.62 258 VAL B N 1
ATOM 6292 C CA . VAL B 1 258 ? 22.375 -8.812 -4.902 1 97.62 258 VAL B CA 1
ATOM 6293 C C . VAL B 1 258 ? 23.125 -7.914 -3.934 1 97.62 258 VAL B C 1
ATOM 6295 O O . VAL B 1 258 ? 23.891 -7.043 -4.355 1 97.62 258 VAL B O 1
ATOM 6298 N N . LYS B 1 259 ? 22.953 -8.141 -2.66 1 97.5 259 LYS B N 1
ATOM 6299 C CA . LYS B 1 259 ? 23.703 -7.414 -1.639 1 97.5 259 LYS B CA 1
ATOM 6300 C C . LYS B 1 259 ? 25.203 -7.633 -1.791 1 97.5 259 LYS B C 1
ATOM 6302 O O . LYS B 1 259 ? 25.984 -6.688 -1.69 1 97.5 259 LYS B O 1
ATOM 6307 N N . ALA B 1 260 ? 25.625 -8.812 -2.064 1 97.62 260 ALA B N 1
ATOM 6308 C CA . ALA B 1 260 ? 27.031 -9.141 -2.258 1 97.62 260 ALA B CA 1
ATOM 6309 C C . ALA B 1 260 ? 27.594 -8.445 -3.5 1 97.62 260 ALA B C 1
ATOM 6311 O O . ALA B 1 260 ? 28.75 -8.016 -3.51 1 97.62 260 ALA B O 1
ATOM 6312 N N . CYS B 1 261 ? 26.797 -8.367 -4.512 1 97.81 261 CYS B N 1
ATOM 6313 C CA . CYS B 1 261 ? 27.219 -7.684 -5.73 1 97.81 261 CYS B CA 1
ATOM 6314 C C . CYS B 1 261 ? 27.469 -6.203 -5.465 1 97.81 261 CYS B C 1
ATOM 6316 O O . CYS B 1 261 ? 28.438 -5.633 -5.984 1 97.81 261 CYS B O 1
ATOM 6318 N N . TRP B 1 262 ? 26.672 -5.652 -4.688 1 97.69 262 TRP B N 1
ATOM 6319 C CA . TRP B 1 262 ? 26.922 -4.266 -4.309 1 97.69 262 TRP B CA 1
ATOM 6320 C C . TRP B 1 262 ? 28.203 -4.133 -3.508 1 97.69 262 TRP B C 1
ATOM 6322 O O . TRP B 1 262 ? 28.969 -3.188 -3.703 1 97.69 262 TRP B O 1
ATOM 6332 N N . ARG B 1 263 ? 28.469 -5.055 -2.609 1 97.88 263 ARG B N 1
ATOM 6333 C CA . ARG B 1 263 ? 29.703 -5.039 -1.845 1 97.88 263 ARG B CA 1
ATOM 6334 C C . ARG B 1 263 ? 30.922 -5.02 -2.77 1 97.88 263 ARG B C 1
ATOM 6336 O O . ARG B 1 263 ? 31.812 -4.191 -2.605 1 97.88 263 ARG B O 1
ATOM 6343 N N . ARG B 1 264 ? 30.922 -5.836 -3.719 1 97.38 264 ARG B N 1
ATOM 6344 C CA . ARG B 1 264 ? 32.031 -5.918 -4.664 1 97.38 264 ARG B CA 1
ATOM 6345 C C . ARG B 1 264 ? 32.156 -4.629 -5.469 1 97.38 264 ARG B C 1
ATOM 6347 O O . ARG B 1 264 ? 33.25 -4.102 -5.633 1 97.38 264 ARG B O 1
ATOM 6354 N N . THR B 1 265 ? 31.031 -4.199 -5.914 1 97.56 265 THR B N 1
ATOM 6355 C CA . THR B 1 265 ? 31.016 -2.965 -6.691 1 97.56 265 THR B CA 1
ATOM 6356 C C . THR B 1 265 ? 31.562 -1.803 -5.875 1 97.56 265 THR B C 1
ATOM 6358 O O . THR B 1 265 ? 32.375 -1.012 -6.379 1 97.56 265 THR B O 1
ATOM 6361 N N . LEU B 1 266 ? 31.234 -1.734 -4.641 1 98 266 LEU B N 1
ATOM 6362 C CA . LEU B 1 266 ? 31.672 -0.66 -3.754 1 98 266 LEU B CA 1
ATOM 6363 C C . LEU B 1 266 ? 33.156 -0.8 -3.412 1 98 266 LEU B C 1
ATOM 6365 O O . LEU B 1 266 ? 33.875 0.198 -3.318 1 98 266 LEU B O 1
ATOM 6369 N N . GLU B 1 267 ? 33.625 -2.014 -3.27 1 97.88 267 GLU B N 1
ATOM 6370 C CA . GLU B 1 267 ? 35.031 -2.244 -2.992 1 97.88 267 GLU B CA 1
ATOM 6371 C C . GLU B 1 267 ? 35.906 -1.799 -4.164 1 97.88 267 GLU B C 1
ATOM 6373 O O . GLU B 1 267 ? 36.969 -1.188 -3.963 1 97.88 267 GLU B O 1
ATOM 6378 N N . ILE B 1 268 ? 35.438 -2.09 -5.332 1 97.25 268 ILE B N 1
ATOM 6379 C CA . ILE B 1 268 ? 36.188 -1.667 -6.527 1 97.25 268 ILE B CA 1
ATOM 6380 C C . ILE B 1 268 ? 36.188 -0.142 -6.617 1 97.25 268 ILE B C 1
ATOM 6382 O O . ILE B 1 268 ? 37.219 0.473 -6.84 1 97.25 268 ILE B O 1
ATOM 6386 N N . ALA B 1 269 ? 35 0.432 -6.469 1 97.44 269 ALA B N 1
ATOM 6387 C CA . ALA B 1 269 ? 34.906 1.888 -6.504 1 97.44 269 ALA B CA 1
ATOM 6388 C C . ALA B 1 269 ? 35.812 2.529 -5.441 1 97.44 269 ALA B C 1
ATOM 6390 O O . ALA B 1 269 ? 36.438 3.541 -5.703 1 97.44 269 ALA B O 1
ATOM 6391 N N . LYS B 1 270 ? 35.875 1.917 -4.25 1 97.56 270 LYS B N 1
ATOM 6392 C CA . LYS B 1 270 ? 36.719 2.406 -3.146 1 97.56 270 LYS B CA 1
ATOM 6393 C C . LYS B 1 270 ? 38.188 2.393 -3.518 1 97.56 270 LYS B C 1
ATOM 6395 O O . LYS B 1 270 ? 38.938 3.316 -3.178 1 97.56 270 LYS B O 1
ATOM 6400 N N . ALA B 1 271 ? 38.625 1.401 -4.219 1 97.06 271 ALA B N 1
ATOM 6401 C CA . ALA B 1 271 ? 40.031 1.248 -4.617 1 97.06 271 ALA B CA 1
ATOM 6402 C C . ALA B 1 271 ? 40.375 2.205 -5.75 1 97.06 271 ALA B C 1
ATOM 6404 O O . ALA B 1 271 ? 41.531 2.658 -5.852 1 97.06 271 ALA B O 1
ATOM 6405 N N . GLU B 1 272 ? 39.375 2.498 -6.559 1 96.69 272 GLU B N 1
ATOM 6406 C CA . GLU B 1 272 ? 39.688 3.234 -7.785 1 96.69 272 GLU B CA 1
ATOM 6407 C C . GLU B 1 272 ? 39.469 4.734 -7.594 1 96.69 272 GLU B C 1
ATOM 6409 O O . GLU B 1 272 ? 40.125 5.543 -8.25 1 96.69 272 GLU B O 1
ATOM 6414 N N . LEU B 1 273 ? 38.625 5.082 -6.781 1 96.75 273 LEU B N 1
ATOM 6415 C CA . LEU B 1 273 ? 38.281 6.488 -6.637 1 96.75 273 LEU B CA 1
ATOM 6416 C C . LEU B 1 273 ? 38.969 7.102 -5.426 1 96.75 273 LEU B C 1
ATOM 6418 O O . LEU B 1 273 ? 39.25 6.406 -4.445 1 96.75 273 LEU B O 1
ATOM 6422 N N . PRO B 1 274 ? 39.25 8.445 -5.527 1 96.38 274 PRO B N 1
ATOM 6423 C CA . PRO B 1 274 ? 39.656 9.133 -4.297 1 96.38 274 PRO B CA 1
ATOM 6424 C C . PRO B 1 274 ? 38.594 9.047 -3.203 1 96.38 274 PRO B C 1
ATOM 6426 O O . PRO B 1 274 ? 37.375 9.047 -3.502 1 96.38 274 PRO B O 1
ATOM 6429 N N . PRO B 1 275 ? 39 8.945 -2 1 95.69 275 PRO B N 1
ATOM 6430 C CA . PRO B 1 275 ? 38.094 8.727 -0.888 1 95.69 275 PRO B CA 1
ATOM 6431 C C . PRO B 1 275 ? 36.906 9.719 -0.89 1 95.69 275 PRO B C 1
ATOM 6433 O O . PRO B 1 275 ? 35.781 9.328 -0.673 1 95.69 275 PRO B O 1
ATOM 6436 N N . ARG B 1 276 ? 37.125 10.922 -1.127 1 95.06 276 ARG B N 1
ATOM 6437 C CA . ARG B 1 276 ? 36.062 11.922 -1.112 1 95.06 276 ARG B CA 1
ATOM 6438 C C . ARG B 1 276 ? 35 11.641 -2.195 1 95.06 276 ARG B C 1
ATOM 6440 O O . ARG B 1 276 ? 33.812 11.695 -1.939 1 95.06 276 ARG B O 1
ATOM 6447 N N . HIS B 1 277 ? 35.5 11.336 -3.336 1 95.94 277 HIS B N 1
ATOM 6448 C CA . HIS B 1 277 ? 34.594 11.039 -4.445 1 95.94 277 HIS B CA 1
ATOM 6449 C C . HIS B 1 277 ? 33.812 9.766 -4.188 1 95.94 277 HIS B C 1
ATOM 6451 O O . HIS B 1 277 ? 32.594 9.703 -4.473 1 95.94 277 HIS B O 1
ATOM 6457 N N . PHE B 1 278 ? 34.531 8.805 -3.656 1 97.31 278 PHE B N 1
ATOM 6458 C CA . PHE B 1 278 ? 33.875 7.543 -3.299 1 97.31 278 PHE B CA 1
ATOM 6459 C C . PHE B 1 278 ? 32.75 7.773 -2.322 1 97.31 278 PHE B C 1
ATOM 6461 O O . PHE B 1 278 ? 31.625 7.285 -2.535 1 97.31 278 PHE B O 1
ATOM 6468 N N . ILE B 1 279 ? 32.938 8.547 -1.343 1 96.94 279 ILE B N 1
ATOM 6469 C CA . ILE B 1 279 ? 31.953 8.82 -0.302 1 96.94 279 ILE B CA 1
ATOM 6470 C C . ILE B 1 279 ? 30.812 9.641 -0.878 1 96.94 279 ILE B C 1
ATOM 6472 O O . ILE B 1 279 ? 29.641 9.305 -0.699 1 96.94 279 ILE B O 1
ATOM 6476 N N . ASP B 1 280 ? 31.078 10.656 -1.603 1 95.88 280 ASP B N 1
ATOM 6477 C CA . ASP B 1 280 ? 30.062 11.547 -2.152 1 95.88 280 ASP B CA 1
ATOM 6478 C C . ASP B 1 280 ? 29.125 10.797 -3.09 1 95.88 280 ASP B C 1
ATOM 6480 O O . ASP B 1 280 ? 27.922 11.094 -3.156 1 95.88 280 ASP B O 1
ATOM 6484 N N . THR B 1 281 ? 29.594 9.82 -3.688 1 97 281 THR B N 1
ATOM 6485 C CA . THR B 1 281 ? 28.828 9.102 -4.699 1 97 281 THR B CA 1
ATOM 6486 C C . THR B 1 281 ? 28.047 7.941 -4.074 1 97 281 THR B C 1
ATOM 6488 O O . THR B 1 281 ? 26.891 7.703 -4.418 1 97 281 THR B O 1
ATOM 6491 N N . TYR B 1 282 ? 28.656 7.258 -3.105 1 98 282 TYR B N 1
ATOM 6492 C CA . TYR B 1 282 ? 28.141 5.934 -2.795 1 98 282 TYR B CA 1
ATOM 6493 C C . TYR B 1 282 ? 27.719 5.84 -1.333 1 98 282 TYR B C 1
ATOM 6495 O O . TYR B 1 282 ? 27.312 4.777 -0.861 1 98 282 TYR B O 1
ATOM 6503 N N . TYR B 1 283 ? 27.828 6.895 -0.525 1 97.44 283 TYR B N 1
ATOM 6504 C CA . TYR B 1 283 ? 27.453 6.809 0.879 1 97.44 283 TYR B CA 1
ATOM 6505 C C . TYR B 1 283 ? 26.016 6.332 1.021 1 97.44 283 TYR B C 1
ATOM 6507 O O . TYR B 1 283 ? 25.719 5.453 1.835 1 97.44 283 TYR B O 1
ATOM 6515 N N . GLY B 1 284 ? 25.109 6.844 0.211 1 97 284 GLY B N 1
ATOM 6516 C CA . GLY B 1 284 ? 23.719 6.41 0.219 1 97 284 GLY B CA 1
ATOM 6517 C C . GLY B 1 284 ? 23.562 4.922 -0.028 1 97 284 GLY B C 1
ATOM 6518 O O . GLY B 1 284 ? 22.766 4.258 0.642 1 97 284 GLY B O 1
ATOM 6519 N N . VAL B 1 285 ? 24.266 4.426 -0.911 1 97.12 285 VAL B N 1
ATOM 6520 C CA . VAL B 1 285 ? 24.219 3.006 -1.247 1 97.12 285 VAL B CA 1
ATOM 6521 C C . VAL B 1 285 ? 24.719 2.178 -0.062 1 97.12 285 VAL B C 1
ATOM 6523 O O . VAL B 1 285 ? 24.109 1.162 0.289 1 97.12 285 VAL B O 1
ATOM 6526 N N . MET B 1 286 ? 25.797 2.676 0.496 1 97.88 286 MET B N 1
ATOM 6527 C CA . MET B 1 286 ? 26.375 1.965 1.636 1 97.88 286 MET B CA 1
ATOM 6528 C C . MET B 1 286 ? 25.375 1.882 2.783 1 97.88 286 MET B C 1
ATOM 6530 O O . MET B 1 286 ? 25.219 0.827 3.398 1 97.88 286 MET B O 1
ATOM 6534 N N . ARG B 1 287 ? 24.703 2.934 3.098 1 96.38 287 ARG B N 1
ATOM 6535 C CA . ARG B 1 287 ? 23.703 2.945 4.152 1 96.38 287 ARG B CA 1
ATOM 6536 C C . ARG B 1 287 ? 22.531 2.039 3.795 1 96.38 287 ARG B C 1
ATOM 6538 O O . ARG B 1 287 ? 22.078 1.248 4.625 1 96.38 287 ARG B O 1
ATOM 6545 N N . GLY B 1 288 ? 22.078 2.113 2.602 1 95.62 288 GLY B N 1
ATOM 6546 C CA . GLY B 1 288 ? 20.906 1.373 2.154 1 95.62 288 GLY B CA 1
ATOM 6547 C C . GLY B 1 288 ? 21.125 -0.128 2.127 1 95.62 288 GLY B C 1
ATOM 6548 O O . GLY B 1 288 ? 20.219 -0.899 2.461 1 95.62 288 GLY B O 1
ATOM 6549 N N . TRP B 1 289 ? 22.25 -0.514 1.731 1 96.25 289 TRP B N 1
ATOM 6550 C CA . TRP B 1 289 ? 22.531 -1.938 1.576 1 96.25 289 TRP B CA 1
ATOM 6551 C C . TRP B 1 289 ? 23.344 -2.469 2.756 1 96.25 289 TRP B C 1
ATOM 6553 O O . TRP B 1 289 ? 23.75 -3.631 2.762 1 96.25 289 TRP B O 1
ATOM 6563 N N . GLY B 1 290 ? 23.688 -1.634 3.695 1 95.56 290 GLY B N 1
ATOM 6564 C CA . GLY B 1 290 ? 24.297 -2.066 4.938 1 95.56 290 GLY B CA 1
ATOM 6565 C C . GLY B 1 290 ? 25.797 -2.309 4.805 1 95.56 290 GLY B C 1
ATOM 6566 O O . GLY B 1 290 ? 26.312 -3.293 5.328 1 95.56 290 GLY B O 1
ATOM 6567 N N . HIS B 1 291 ? 26.5 -1.438 4.094 1 97.81 291 HIS B N 1
ATOM 6568 C CA . HIS B 1 291 ? 27.938 -1.627 3.893 1 97.81 291 HIS B CA 1
ATOM 6569 C C . HIS B 1 291 ? 28.719 -0.432 4.414 1 97.81 291 HIS B C 1
ATOM 6571 O O . HIS B 1 291 ? 29.734 -0.049 3.824 1 97.81 291 HIS B O 1
ATOM 6577 N N . VAL B 1 292 ? 28.281 0.168 5.434 1 97.69 292 VAL B N 1
ATOM 6578 C CA . VAL B 1 292 ? 28.906 1.38 5.949 1 97.69 292 VAL B CA 1
ATOM 6579 C C . VAL B 1 292 ? 30.25 1.034 6.586 1 97.69 292 VAL B C 1
ATOM 6581 O O . VAL B 1 292 ? 31.062 1.921 6.844 1 97.69 292 VAL B O 1
ATOM 6584 N N . ASP B 1 293 ? 30.516 -0.251 6.863 1 97.62 293 ASP B N 1
ATOM 6585 C CA . ASP B 1 293 ? 31.812 -0.688 7.395 1 97.62 293 ASP B CA 1
ATOM 6586 C C . ASP B 1 293 ? 32.938 -0.384 6.41 1 97.62 293 ASP B C 1
ATOM 6588 O O . ASP B 1 293 ? 34.125 -0.354 6.797 1 97.62 293 ASP B O 1
ATOM 6592 N N . LEU B 1 294 ? 32.594 -0.113 5.211 1 97.62 294 LEU B N 1
ATOM 6593 C CA . LEU B 1 294 ? 33.594 0.224 4.203 1 97.62 294 LEU B CA 1
ATOM 6594 C C . LEU B 1 294 ? 34.219 1.578 4.5 1 97.62 294 LEU B C 1
ATOM 6596 O O . LEU B 1 294 ? 35.281 1.903 3.961 1 97.62 294 LEU B O 1
ATOM 6600 N N . LEU B 1 295 ? 33.594 2.332 5.332 1 97 295 LEU B N 1
ATOM 6601 C CA . LEU B 1 295 ? 34.094 3.656 5.691 1 97 295 LEU B CA 1
ATOM 6602 C C . LEU B 1 295 ? 35.125 3.568 6.816 1 97 295 LEU B C 1
ATOM 6604 O O . LEU B 1 295 ? 35.812 4.543 7.109 1 97 295 LEU B O 1
ATOM 6608 N N . ASN B 1 296 ? 35.344 2.451 7.414 1 96.12 296 ASN B N 1
ATOM 6609 C CA . ASN B 1 296 ? 36.062 2.318 8.68 1 96.12 296 ASN B CA 1
ATOM 6610 C C . ASN B 1 296 ? 37.5 2.729 8.547 1 96.12 296 ASN B C 1
ATOM 6612 O O . ASN B 1 296 ? 38.094 3.283 9.484 1 96.12 296 ASN B O 1
ATOM 6616 N N . ASP B 1 297 ? 38.094 2.482 7.473 1 92.56 297 ASP B N 1
ATOM 6617 C CA . ASP B 1 297 ? 39.531 2.736 7.332 1 92.56 297 ASP B CA 1
ATOM 6618 C C . ASP B 1 297 ? 39.781 4.008 6.527 1 92.56 297 ASP B C 1
ATOM 6620 O O . ASP B 1 297 ? 40.938 4.316 6.191 1 92.56 297 ASP B O 1
ATOM 6624 N N . LEU B 1 298 ? 38.75 4.641 6.195 1 95.31 298 LEU B N 1
ATOM 6625 C CA . LEU B 1 298 ? 38.906 5.879 5.441 1 95.31 298 LEU B CA 1
ATOM 6626 C C . LEU B 1 298 ? 39.094 7.07 6.379 1 95.31 298 LEU B C 1
ATOM 6628 O O . LEU B 1 298 ? 38.406 7.16 7.406 1 95.31 298 LEU B O 1
ATOM 6632 N N . GLY B 1 299 ? 40 7.898 6.02 1 94.31 299 GLY B N 1
ATOM 6633 C CA . GLY B 1 299 ? 40.25 9.086 6.824 1 94.31 299 GLY B CA 1
ATOM 6634 C C . GLY B 1 299 ? 39.281 10.211 6.555 1 94.31 299 GLY B C 1
ATOM 6635 O O . GLY B 1 299 ? 39.281 11.234 7.242 1 94.31 299 GLY B O 1
ATOM 6636 N N . THR B 1 300 ? 38.438 10.039 5.586 1 93.56 300 THR B N 1
ATOM 6637 C CA . THR B 1 300 ? 37.469 11.047 5.184 1 93.56 300 THR B CA 1
ATOM 6638 C C . THR B 1 300 ? 36.062 10.656 5.625 1 93.56 300 THR B C 1
ATOM 6640 O O . THR B 1 300 ? 35.688 9.484 5.547 1 93.56 300 THR B O 1
ATOM 6643 N N . LEU B 1 301 ? 35.312 11.656 6.055 1 96.19 301 LEU B N 1
ATOM 6644 C CA . LEU B 1 301 ? 33.969 11.43 6.5 1 96.19 301 LEU B CA 1
ATOM 6645 C C . LEU B 1 301 ? 32.969 11.938 5.465 1 96.19 301 LEU B C 1
ATOM 6647 O O . LEU B 1 301 ? 33.281 12.82 4.672 1 96.19 301 LEU B O 1
ATOM 6651 N N . PRO B 1 302 ? 31.797 11.328 5.426 1 96.25 302 PRO B N 1
ATOM 6652 C CA . PRO B 1 302 ? 30.734 11.984 4.664 1 96.25 302 PRO B CA 1
ATOM 6653 C C . PRO B 1 302 ? 30.359 13.352 5.234 1 96.25 302 PRO B C 1
ATOM 6655 O O . PRO B 1 302 ? 30.062 13.469 6.426 1 96.25 302 PRO B O 1
ATOM 6658 N N . ALA B 1 303 ? 30.328 14.305 4.426 1 95.94 303 ALA B N 1
ATOM 6659 C CA . ALA B 1 303 ? 30.047 15.672 4.871 1 95.94 303 ALA B CA 1
ATOM 6660 C C . ALA B 1 303 ? 28.656 15.773 5.484 1 95.94 303 ALA B C 1
ATOM 6662 O O . ALA B 1 303 ? 28.438 16.562 6.41 1 95.94 303 ALA B O 1
ATOM 6663 N N . GLU B 1 304 ? 27.703 14.977 4.941 1 95 304 GLU B N 1
ATOM 6664 C CA . GLU B 1 304 ? 26.312 15.07 5.375 1 95 304 GLU B CA 1
ATOM 6665 C C . GLU B 1 304 ? 26.172 14.672 6.84 1 95 304 GLU B C 1
ATOM 6667 O O . GLU B 1 304 ? 25.125 14.922 7.453 1 95 304 GLU B O 1
ATOM 6672 N N . LEU B 1 305 ? 27.141 14.055 7.398 1 96.81 305 LEU B N 1
ATOM 6673 C CA . LEU B 1 305 ? 27.062 13.625 8.789 1 96.81 305 LEU B CA 1
ATOM 6674 C C . LEU B 1 305 ? 27.469 14.758 9.734 1 96.81 305 LEU B C 1
ATOM 6676 O O . LEU B 1 305 ? 27.344 14.633 10.953 1 96.81 305 LEU B O 1
ATOM 6680 N N . CYS B 1 306 ? 28.078 15.789 9.203 1 97 306 CYS B N 1
ATOM 6681 C CA . CYS B 1 306 ? 28.578 16.906 9.992 1 97 306 CYS B CA 1
ATOM 6682 C C . CYS B 1 306 ? 27.797 18.188 9.695 1 97 306 CYS B C 1
ATOM 6684 O O . CYS B 1 306 ? 27.672 18.594 8.531 1 97 306 CYS B O 1
ATOM 6686 N N . SER B 1 307 ? 27.344 18.781 10.703 1 96.94 307 SER B N 1
ATOM 6687 C CA . SER B 1 307 ? 26.594 20.031 10.516 1 96.94 307 SER B CA 1
ATOM 6688 C C . SER B 1 307 ? 27 21.078 11.547 1 96.94 307 SER B C 1
ATOM 6690 O O . SER B 1 307 ? 27.375 20.734 12.672 1 96.94 307 SER B O 1
ATOM 6692 N N . LEU B 1 308 ? 27.016 22.281 11.086 1 96 308 LEU B N 1
ATOM 6693 C CA . LEU B 1 308 ? 27.203 23.406 11.977 1 96 308 LEU B CA 1
ATOM 6694 C C . LEU B 1 308 ? 25.859 23.922 12.484 1 96 308 LEU B C 1
ATOM 6696 O O . LEU B 1 308 ? 24.875 23.938 11.75 1 96 308 LEU B O 1
ATOM 6700 N N . VAL B 1 309 ? 25.953 24.281 13.734 1 96.06 309 VAL B N 1
ATOM 6701 C CA . VAL B 1 309 ? 24.766 24.969 14.258 1 96.06 309 VAL B CA 1
ATOM 6702 C C . VAL B 1 309 ? 24.797 26.438 13.859 1 96.06 309 VAL B C 1
ATOM 6704 O O . VAL B 1 309 ? 25.359 27.266 14.562 1 96.06 309 VAL B O 1
ATOM 6707 N N . SER B 1 310 ? 24.25 26.703 12.711 1 91.75 310 SER B N 1
ATOM 6708 C CA . SER B 1 310 ? 24.312 28.062 12.164 1 91.75 310 SER B CA 1
ATOM 6709 C C . SER B 1 310 ? 23.109 28.891 12.586 1 91.75 310 SER B C 1
ATOM 6711 O O . SER B 1 310 ? 23.219 30.109 12.742 1 91.75 310 SER B O 1
ATOM 6713 N N . GLY B 1 311 ? 22.062 28.266 12.656 1 90.31 311 GLY B N 1
ATOM 6714 C CA . GLY B 1 311 ? 20.859 28.984 13.055 1 90.31 311 GLY B CA 1
ATOM 6715 C C . GLY B 1 311 ? 20.5 28.797 14.516 1 90.31 311 GLY B C 1
ATOM 6716 O O . GLY B 1 311 ? 21.297 28.25 15.289 1 90.31 311 GLY B O 1
ATOM 6717 N N . TYR B 1 312 ? 19.406 29.5 14.852 1 91.12 312 TYR B N 1
ATOM 6718 C CA . TYR B 1 312 ? 18.875 29.359 16.203 1 91.12 312 TYR B CA 1
ATOM 6719 C C . TYR B 1 312 ? 18.297 27.969 16.422 1 91.12 312 TYR B C 1
ATOM 6721 O O . TYR B 1 312 ? 17.328 27.578 15.758 1 91.12 312 TYR B O 1
ATOM 6729 N N . PRO B 1 313 ? 18.969 27.141 17.344 1 94.56 313 PRO B N 1
ATOM 6730 C CA . PRO B 1 313 ? 18.406 25.812 17.578 1 94.56 313 PRO B CA 1
ATOM 6731 C C . PRO B 1 313 ? 16.953 25.859 18.047 1 94.56 313 PRO B C 1
ATOM 6733 O O . PRO B 1 313 ? 16.641 26.531 19.031 1 94.56 313 PRO B O 1
ATOM 6736 N N . VAL B 1 314 ? 16.109 25.188 17.375 1 93.25 314 VAL B N 1
ATOM 6737 C CA . VAL B 1 314 ? 14.688 25.188 17.703 1 93.25 314 VAL B CA 1
ATOM 6738 C C . VAL B 1 314 ? 14.164 23.75 17.703 1 93.25 314 VAL B C 1
ATOM 6740 O O . VAL B 1 314 ? 14.781 22.859 17.125 1 93.25 314 VAL B O 1
ATOM 6743 N N . GLN B 1 315 ? 13.086 23.5 18.406 1 92.62 315 GLN B N 1
ATOM 6744 C CA . GLN B 1 315 ? 12.453 22.188 18.406 1 92.62 315 GLN B CA 1
ATOM 6745 C C . GLN B 1 315 ? 11.711 21.938 17.094 1 92.62 315 GLN B C 1
ATOM 6747 O O . GLN B 1 315 ? 10.969 22.797 16.625 1 92.62 315 GLN B O 1
ATOM 6752 N N . VAL B 1 316 ? 12.031 20.797 16.531 1 85.44 316 VAL B N 1
ATOM 6753 C CA . VAL B 1 316 ? 11.367 20.406 15.297 1 85.44 316 VAL B CA 1
ATOM 6754 C C . VAL B 1 316 ? 10.797 18.984 15.445 1 85.44 316 VAL B C 1
ATOM 6756 O O . VAL B 1 316 ? 11.5 18.078 15.891 1 85.44 316 VAL B O 1
ATOM 6759 N N . GLU B 1 317 ? 9.5 18.797 15.312 1 75.75 317 GLU B N 1
ATOM 6760 C CA . GLU B 1 317 ? 8.914 17.469 15.422 1 75.75 317 GLU B CA 1
ATOM 6761 C C . GLU B 1 317 ? 9.094 16.672 14.133 1 75.75 317 GLU B C 1
ATOM 6763 O O . GLU B 1 317 ? 9.484 15.508 14.164 1 75.75 317 GLU B O 1
ATOM 6768 N N . HIS B 1 318 ? 8.523 17.312 13.047 1 68.88 318 HIS B N 1
ATOM 6769 C CA . HIS B 1 318 ? 8.648 16.641 11.758 1 68.88 318 HIS B CA 1
ATOM 6770 C C . HIS B 1 318 ? 9.344 17.531 10.734 1 68.88 318 HIS B C 1
ATOM 6772 O O . HIS B 1 318 ? 9.211 18.75 10.773 1 68.88 318 HIS B O 1
ATOM 6778 N N . GLY B 1 319 ? 10.312 17.078 10.188 1 65.12 319 GLY B N 1
ATOM 6779 C CA . GLY B 1 319 ? 10.812 17.844 9.062 1 65.12 319 GLY B CA 1
ATOM 6780 C C . GLY B 1 319 ? 12.297 18.141 9.156 1 65.12 319 GLY B C 1
ATOM 6781 O O . GLY B 1 319 ? 13.039 17.422 9.828 1 65.12 319 GLY B O 1
ATOM 6782 N N . GLU B 1 320 ? 12.633 19.344 8.586 1 72.69 320 GLU B N 1
ATOM 6783 C CA . GLU B 1 320 ? 14.023 19.734 8.383 1 72.69 320 GLU B CA 1
ATOM 6784 C C . GLU B 1 320 ? 14.539 20.562 9.555 1 72.69 320 GLU B C 1
ATOM 6786 O O . GLU B 1 320 ? 13.836 21.438 10.07 1 72.69 320 GLU B O 1
ATOM 6791 N N . ARG B 1 321 ? 15.594 20.188 10.062 1 86 321 ARG B N 1
ATOM 6792 C CA . ARG B 1 321 ? 16.312 20.969 11.055 1 86 321 ARG B CA 1
ATOM 6793 C C . ARG B 1 321 ? 16.984 22.188 10.414 1 86 321 ARG B C 1
ATOM 6795 O O . ARG B 1 321 ? 18.156 22.109 10.031 1 86 321 ARG B O 1
ATOM 6802 N N . ARG B 1 322 ? 16.312 23.297 10.414 1 84.19 322 ARG B N 1
ATOM 6803 C CA . ARG B 1 322 ? 16.766 24.5 9.703 1 84.19 322 ARG B CA 1
ATOM 6804 C C . ARG B 1 322 ? 17.953 25.141 10.414 1 84.19 322 ARG B C 1
ATOM 6806 O O . ARG B 1 322 ? 18.656 25.953 9.828 1 84.19 322 ARG B O 1
ATOM 6813 N N . HIS B 1 323 ? 18.125 24.766 11.656 1 92.06 323 HIS B N 1
ATOM 6814 C CA . HIS B 1 323 ? 19.203 25.375 12.406 1 92.06 323 HIS B CA 1
ATOM 6815 C C . HIS B 1 323 ? 20.531 24.672 12.133 1 92.06 323 HIS B C 1
ATOM 6817 O O . HIS B 1 323 ? 21.594 25.141 12.578 1 92.06 323 HIS B O 1
ATOM 6823 N N . LEU B 1 324 ? 20.391 23.688 11.391 1 94.25 324 LEU B N 1
ATOM 6824 C CA . LEU B 1 324 ? 21.594 22.953 11.031 1 94.25 324 LEU B CA 1
ATOM 6825 C C . LEU B 1 324 ? 21.969 23.203 9.578 1 94.25 324 LEU B C 1
ATOM 6827 O O . LEU B 1 324 ? 21.094 23.25 8.703 1 94.25 324 LEU B O 1
ATOM 6831 N N . THR B 1 325 ? 23.188 23.5 9.445 1 93.56 325 THR B N 1
ATOM 6832 C CA . THR B 1 325 ? 23.734 23.609 8.094 1 93.56 325 THR B CA 1
ATOM 6833 C C . THR B 1 325 ? 24.828 22.578 7.855 1 93.56 325 THR B C 1
ATOM 6835 O O . THR B 1 325 ? 25.859 22.594 8.516 1 93.56 325 THR B O 1
ATOM 6838 N N . PRO B 1 326 ? 24.609 21.797 6.953 1 92.5 326 PRO B N 1
ATOM 6839 C CA . PRO B 1 326 ? 25.672 20.828 6.645 1 92.5 326 PRO B CA 1
ATOM 6840 C C . PRO B 1 326 ? 26.953 21.484 6.152 1 92.5 326 PRO B C 1
ATOM 6842 O O . PRO B 1 326 ? 26.906 22.484 5.434 1 92.5 326 PRO B O 1
ATOM 6845 N N . VAL B 1 327 ? 27.953 20.984 6.602 1 94.75 327 VAL B N 1
ATOM 6846 C CA . VAL B 1 327 ? 29.234 21.531 6.148 1 94.75 327 VAL B CA 1
ATOM 6847 C C . VAL B 1 327 ? 29.5 21.109 4.707 1 94.75 327 VAL B C 1
ATOM 6849 O O . VAL B 1 327 ? 29.172 19.984 4.316 1 94.75 327 VAL B O 1
ATOM 6852 N N . PRO B 1 328 ? 29.984 22.031 3.959 1 92.25 328 PRO B N 1
ATOM 6853 C CA . PRO B 1 328 ? 30.281 21.672 2.568 1 92.25 328 PRO B CA 1
ATOM 6854 C C . PRO B 1 328 ? 31.359 20.594 2.447 1 92.25 328 PRO B C 1
ATOM 6856 O O . PRO B 1 328 ? 31.312 19.766 1.537 1 92.25 328 PRO B O 1
ATOM 6859 N N . THR B 1 329 ? 32.375 20.688 3.371 1 92.94 329 THR B N 1
ATOM 6860 C CA . THR B 1 329 ? 33.469 19.703 3.379 1 92.94 329 THR B CA 1
ATOM 6861 C C . THR B 1 329 ? 33.656 19.125 4.777 1 92.94 329 THR B C 1
ATOM 6863 O O . THR B 1 329 ? 33.719 19.875 5.758 1 92.94 329 THR B O 1
ATOM 6866 N N . ALA B 1 330 ? 33.75 17.844 4.742 1 94.12 330 ALA B N 1
ATOM 6867 C CA . ALA B 1 330 ? 34 17.188 6.027 1 94.12 330 ALA B CA 1
ATOM 6868 C C . ALA B 1 330 ? 35.344 17.562 6.598 1 94.12 330 ALA B C 1
ATOM 6870 O O . ALA B 1 330 ? 36.312 17.781 5.852 1 94.12 330 ALA B O 1
ATOM 6871 N N . PRO B 1 331 ? 35.406 17.656 7.922 1 95.69 331 PRO B N 1
ATOM 6872 C CA . PRO B 1 331 ? 36.688 17.922 8.539 1 95.69 331 PRO B CA 1
ATOM 6873 C C . PRO B 1 331 ? 37.688 16.797 8.336 1 95.69 331 PRO B C 1
ATOM 6875 O O . PRO B 1 331 ? 37.312 15.633 8.188 1 95.69 331 PRO B O 1
ATOM 6878 N N . SER B 1 332 ? 39 17.188 8.367 1 95.12 332 SER B N 1
ATOM 6879 C CA . SER B 1 332 ? 40.031 16.188 8.219 1 95.12 332 SER B CA 1
ATOM 6880 C C . SER B 1 332 ? 40.219 15.367 9.492 1 95.12 332 SER B C 1
ATOM 6882 O O . SER B 1 332 ? 39.844 15.828 10.578 1 95.12 332 SER B O 1
ATOM 6884 N N . ARG B 1 333 ? 40.781 14.211 9.289 1 96.12 333 ARG B N 1
ATOM 6885 C CA . ARG B 1 333 ? 41.062 13.352 10.438 1 96.12 333 ARG B CA 1
ATOM 6886 C C . ARG B 1 333 ? 42.062 14.016 11.391 1 96.12 333 ARG B C 1
ATOM 6888 O O . ARG B 1 333 ? 41.875 13.953 12.609 1 96.12 333 ARG B O 1
ATOM 6895 N N . GLU B 1 334 ? 42.969 14.617 10.828 1 96.06 334 GLU B N 1
ATOM 6896 C CA . GLU B 1 334 ? 43.969 15.32 11.633 1 96.06 334 GLU B CA 1
ATOM 6897 C C . GLU B 1 334 ? 43.312 16.406 12.484 1 96.06 334 GLU B C 1
ATOM 6899 O O . GLU B 1 334 ? 43.625 16.531 13.672 1 96.06 334 GLU B O 1
ATOM 6904 N N . ALA B 1 335 ? 42.438 17.094 11.898 1 96.88 335 ALA B N 1
ATOM 6905 C CA . ALA B 1 335 ? 41.75 18.172 12.609 1 96.88 335 ALA B CA 1
ATOM 6906 C C . ALA B 1 335 ? 40.906 17.609 13.766 1 96.88 335 ALA B C 1
ATOM 6908 O O . ALA B 1 335 ? 40.812 18.234 14.828 1 96.88 335 ALA B O 1
ATOM 6909 N N . ILE B 1 336 ? 40.344 16.484 13.594 1 97.38 336 ILE B N 1
ATOM 6910 C CA . ILE B 1 336 ? 39.5 15.852 14.602 1 97.38 336 ILE B CA 1
ATOM 6911 C C . ILE B 1 336 ? 40.375 15.258 15.703 1 97.38 336 ILE B C 1
ATOM 6913 O O . ILE B 1 336 ? 40.156 15.5 16.891 1 97.38 336 ILE B O 1
ATOM 6917 N N . GLU B 1 337 ? 41.438 14.602 15.336 1 96.44 337 GLU B N 1
ATOM 6918 C CA . GLU B 1 337 ? 42.312 13.938 16.297 1 96.44 337 GLU B CA 1
ATOM 6919 C C . GLU B 1 337 ? 43.094 14.945 17.125 1 96.44 337 GLU B C 1
ATOM 6921 O O . GLU B 1 337 ? 43.406 14.703 18.297 1 96.44 337 GLU B O 1
ATOM 6926 N N . SER B 1 338 ? 43.375 16.062 16.516 1 96.19 338 SER B N 1
ATOM 6927 C CA . SER B 1 338 ? 44.156 17.094 17.219 1 96.19 338 SER B CA 1
ATOM 6928 C C . SER B 1 338 ? 43.25 17.906 18.156 1 96.19 338 SER B C 1
ATOM 6930 O O . SER B 1 338 ? 43.75 18.625 19.016 1 96.19 338 SER B O 1
ATOM 6932 N N . GLY B 1 339 ? 41.969 17.797 17.859 1 94.12 339 GLY B N 1
ATOM 6933 C CA . GLY B 1 339 ? 41.031 18.578 18.656 1 94.12 339 GLY B CA 1
ATOM 6934 C C . GLY B 1 339 ? 40.719 19.922 18.047 1 94.12 339 GLY B C 1
ATOM 6935 O O . GLY B 1 339 ? 39.969 20.719 18.641 1 94.12 339 GLY B O 1
ATOM 6936 N N . ALA B 1 340 ? 41.312 20.156 16.953 1 96.31 340 ALA B N 1
ATOM 6937 C CA . ALA B 1 340 ? 41.031 21.406 16.25 1 96.31 340 ALA B CA 1
ATOM 6938 C C . ALA B 1 340 ? 39.531 21.484 15.906 1 96.31 340 ALA B C 1
ATOM 6940 O O . ALA B 1 340 ? 38.938 22.562 15.914 1 96.31 340 ALA B O 1
ATOM 6941 N N . VAL B 1 341 ? 38.969 20.406 15.547 1 97.12 341 VAL B N 1
ATOM 6942 C CA . VAL B 1 341 ? 37.531 20.281 15.32 1 97.12 341 VAL B CA 1
ATOM 6943 C C . VAL B 1 341 ? 36.906 19.312 16.328 1 97.12 341 VAL B C 1
ATOM 6945 O O . VAL B 1 341 ? 37.438 18.203 16.516 1 97.12 341 VAL B O 1
ATOM 6948 N N . GLN B 1 342 ? 35.875 19.781 16.969 1 97.38 342 GLN B N 1
ATOM 6949 C CA . GLN B 1 342 ? 35.188 18.938 17.938 1 97.38 342 GLN B CA 1
ATOM 6950 C C . GLN B 1 342 ? 33.844 18.453 17.375 1 97.38 342 GLN B C 1
ATOM 6952 O O . GLN B 1 342 ? 33 19.266 16.969 1 97.38 342 GLN B O 1
ATOM 6957 N N . LEU B 1 343 ? 33.75 17.125 17.344 1 98.06 343 LEU B N 1
ATOM 6958 C CA . LEU B 1 343 ? 32.469 16.516 16.953 1 98.06 343 LEU B CA 1
ATOM 6959 C C . LEU B 1 343 ? 31.625 16.203 18.188 1 98.06 343 LEU B C 1
ATOM 6961 O O . LEU B 1 343 ? 32.125 15.68 19.172 1 98.06 343 LEU B O 1
ATOM 6965 N N . VAL B 1 344 ? 30.328 16.531 18.078 1 98.12 344 VAL B N 1
ATOM 6966 C CA . VAL B 1 344 ? 29.438 16.25 19.203 1 98.12 344 VAL B CA 1
ATOM 6967 C C . VAL B 1 344 ? 28.172 15.57 18.688 1 98.12 344 VAL B C 1
ATOM 6969 O O . VAL B 1 344 ? 27.75 15.805 17.562 1 98.12 344 VAL B O 1
ATOM 6972 N N . ALA B 1 345 ? 27.672 14.672 19.422 1 97.12 345 ALA B N 1
ATOM 6973 C CA . ALA B 1 345 ? 26.359 14.055 19.188 1 97.12 345 ALA B CA 1
ATOM 6974 C C . ALA B 1 345 ? 25.312 14.617 20.141 1 97.12 345 ALA B C 1
ATOM 6976 O O . ALA B 1 345 ? 25.547 14.711 21.359 1 97.12 345 ALA B O 1
ATOM 6977 N N . LEU B 1 346 ? 24.203 15.031 19.547 1 95.12 346 LEU B N 1
ATOM 6978 C CA . LEU B 1 346 ? 23.156 15.664 20.328 1 95.12 346 LEU B CA 1
ATOM 6979 C C . LEU B 1 346 ? 21.797 15.039 20.016 1 95.12 346 LEU B C 1
ATOM 6981 O O . LEU B 1 346 ? 21.5 14.727 18.844 1 95.12 346 LEU B O 1
ATOM 6985 N N . ASP B 1 347 ? 21.062 14.875 21.062 1 91.88 347 ASP B N 1
ATOM 6986 C CA . ASP B 1 347 ? 19.656 14.531 20.844 1 91.88 347 ASP B CA 1
ATOM 6987 C C . ASP B 1 347 ? 18.859 15.727 20.328 1 91.88 347 ASP B C 1
ATOM 6989 O O . ASP B 1 347 ? 19.406 16.828 20.203 1 91.88 347 ASP B O 1
ATOM 6993 N N . ASP B 1 348 ? 17.672 15.508 19.953 1 91.06 348 ASP B N 1
ATOM 6994 C CA . ASP B 1 348 ? 16.844 16.578 19.406 1 91.06 348 ASP B CA 1
ATOM 6995 C C . ASP B 1 348 ? 16.734 17.75 20.375 1 91.06 348 ASP B C 1
ATOM 6997 O O . ASP B 1 348 ? 16.797 17.547 21.594 1 91.06 348 ASP B O 1
ATOM 7001 N N . VAL B 1 349 ? 16.594 18.859 19.734 1 92.25 349 VAL B N 1
ATOM 7002 C CA . VAL B 1 349 ? 16.453 20.062 20.547 1 92.25 349 VAL B CA 1
ATOM 7003 C C . VAL B 1 349 ? 15.211 19.938 21.422 1 92.25 349 VAL B C 1
ATOM 7005 O O . VAL B 1 349 ? 14.164 19.484 20.969 1 92.25 349 VAL B O 1
ATOM 7008 N N . GLY B 1 350 ? 15.359 20.266 22.656 1 88 350 GLY B N 1
ATOM 7009 C CA . GLY B 1 350 ? 14.273 20.281 23.625 1 88 350 GLY B CA 1
ATOM 7010 C C . GLY B 1 350 ? 14.523 21.219 24.781 1 88 350 GLY B C 1
ATOM 7011 O O . GLY B 1 350 ? 15.586 21.828 24.875 1 88 350 GLY B O 1
ATOM 7012 N N . ASP B 1 351 ? 13.508 21.344 25.625 1 82.5 351 ASP B N 1
ATOM 7013 C CA . ASP B 1 351 ? 13.562 22.234 26.781 1 82.5 351 ASP B CA 1
ATOM 7014 C C . ASP B 1 351 ? 14.742 21.875 27.688 1 82.5 351 ASP B C 1
ATOM 7016 O O . ASP B 1 351 ? 15.344 22.75 28.312 1 82.5 351 ASP B O 1
ATOM 7020 N N . ASP B 1 352 ? 15.133 20.672 27.609 1 86.44 352 ASP B N 1
ATOM 7021 C CA . ASP B 1 352 ? 16.203 20.25 28.5 1 86.44 352 ASP B CA 1
ATOM 7022 C C . ASP B 1 352 ? 17.547 20.203 27.766 1 86.44 352 ASP B C 1
ATOM 7024 O O . ASP B 1 352 ? 18.609 20.141 28.391 1 86.44 352 ASP B O 1
ATOM 7028 N N . ASN B 1 353 ? 17.438 20.281 26.5 1 92.44 353 ASN B N 1
ATOM 7029 C CA . ASN B 1 353 ? 18.641 20 25.719 1 92.44 353 ASN B CA 1
ATOM 7030 C C . ASN B 1 353 ? 19.125 21.234 24.969 1 92.44 353 ASN B C 1
ATOM 7032 O O . ASN B 1 353 ? 20.219 21.234 24.391 1 92.44 353 ASN B O 1
ATOM 7036 N N . ALA B 1 354 ? 18.453 22.359 25.062 1 95.06 354 ALA B N 1
ATOM 7037 C CA . ALA B 1 354 ? 18.75 23.578 24.312 1 95.06 354 ALA B CA 1
ATOM 7038 C C . ALA B 1 354 ? 20.094 24.156 24.719 1 95.06 354 ALA B C 1
ATOM 7040 O O . ALA B 1 354 ? 20.875 24.609 23.875 1 95.06 354 ALA B O 1
ATOM 7041 N N . PRO B 1 355 ? 20.453 24.109 26.016 1 96.12 355 PRO B N 1
ATOM 7042 C CA . PRO B 1 355 ? 21.75 24.656 26.406 1 96.12 355 PRO B CA 1
ATOM 7043 C C . PRO B 1 355 ? 22.922 23.938 25.734 1 96.12 355 PRO B C 1
ATOM 7045 O O . PRO B 1 355 ? 23.906 24.578 25.375 1 96.12 355 PRO B O 1
ATOM 7048 N N . ARG B 1 356 ? 22.797 22.703 25.578 1 97 356 ARG B N 1
ATOM 7049 C CA . ARG B 1 356 ? 23.844 21.938 24.906 1 97 356 ARG B CA 1
ATOM 7050 C C . ARG B 1 356 ? 23.984 22.359 23.453 1 97 356 ARG B C 1
ATOM 7052 O O . ARG B 1 356 ? 25.109 22.516 22.953 1 97 356 ARG B O 1
ATOM 7059 N N . TRP B 1 357 ? 22.875 22.5 22.828 1 96.75 357 TRP B N 1
ATOM 7060 C CA . TRP B 1 357 ? 22.891 22.984 21.438 1 96.75 357 TRP B CA 1
ATOM 7061 C C . TRP B 1 357 ? 23.516 24.359 21.359 1 96.75 357 TRP B C 1
ATOM 7063 O O . TRP B 1 357 ? 24.328 24.625 20.469 1 96.75 357 TRP B O 1
ATOM 7073 N N . MET B 1 358 ? 23.172 25.234 22.281 1 96.69 358 MET B N 1
ATOM 7074 C CA . MET B 1 358 ? 23.703 26.594 22.281 1 96.69 358 MET B CA 1
ATOM 7075 C C . MET B 1 358 ? 25.188 26.594 22.578 1 96.69 358 MET B C 1
ATOM 7077 O O . MET B 1 358 ? 25.938 27.438 22.062 1 96.69 358 MET B O 1
ATOM 7081 N N . MET B 1 359 ? 25.594 25.688 23.438 1 96.44 359 MET B N 1
ATOM 7082 C CA . MET B 1 359 ? 27.016 25.516 23.688 1 96.44 359 MET B CA 1
ATOM 7083 C C . MET B 1 359 ? 27.766 25.125 22.406 1 96.44 359 MET B C 1
ATOM 7085 O O . MET B 1 359 ? 28.781 25.734 22.062 1 96.44 359 MET B O 1
ATOM 7089 N N . ALA B 1 360 ? 27.266 24.172 21.734 1 97 360 ALA B N 1
ATOM 7090 C CA . ALA B 1 360 ? 27.875 23.719 20.484 1 97 360 ALA B CA 1
ATOM 7091 C C . ALA B 1 360 ? 27.953 24.875 19.484 1 97 360 ALA B C 1
ATOM 7093 O O . ALA B 1 360 ? 28.984 25.031 18.812 1 97 360 ALA B O 1
ATOM 7094 N N . ARG B 1 361 ? 26.922 25.641 19.359 1 96.44 361 ARG B N 1
ATOM 7095 C CA . ARG B 1 361 ? 26.891 26.797 18.484 1 96.44 361 ARG B CA 1
ATOM 7096 C C . ARG B 1 361 ? 27.953 27.812 18.859 1 96.44 361 ARG B C 1
ATOM 7098 O O . ARG B 1 361 ? 28.719 28.281 18.016 1 96.44 361 ARG B O 1
ATOM 7105 N N . ALA B 1 362 ? 28.016 28.109 20.156 1 95.94 362 ALA B N 1
ATOM 7106 C CA . ALA B 1 362 ? 28.938 29.125 20.656 1 95.94 362 ALA B CA 1
ATOM 7107 C C . ALA B 1 362 ? 30.391 28.703 20.469 1 95.94 362 ALA B C 1
ATOM 7109 O O . ALA B 1 362 ? 31.25 29.531 20.156 1 95.94 362 ALA B O 1
ATOM 7110 N N . ARG B 1 363 ? 30.609 27.469 20.609 1 95.94 363 ARG B N 1
ATOM 7111 C CA . ARG B 1 363 ? 31.984 26.953 20.562 1 95.94 363 ARG B CA 1
ATOM 7112 C C . ARG B 1 363 ? 32.344 26.547 19.141 1 95.94 363 ARG B C 1
ATOM 7114 O O . ARG B 1 363 ? 33.531 26.234 18.859 1 95.94 363 ARG B O 1
ATOM 7121 N N . GLY B 1 364 ? 31.391 26.516 18.328 1 95.69 364 GLY B N 1
ATOM 7122 C CA . GLY B 1 364 ? 31.641 26.125 16.953 1 95.69 364 GLY B CA 1
ATOM 7123 C C . GLY B 1 364 ? 31.875 24.641 16.781 1 95.69 364 GLY B C 1
ATOM 7124 O O . GLY B 1 364 ? 32.656 24.219 15.922 1 95.69 364 GLY B O 1
ATOM 7125 N N . TRP B 1 365 ? 31.328 23.859 17.672 1 97.62 365 TRP B N 1
ATOM 7126 C CA . TRP B 1 365 ? 31.438 22.406 17.531 1 97.62 365 TRP B CA 1
ATOM 7127 C C . TRP B 1 365 ? 30.578 21.906 16.391 1 97.62 365 TRP B C 1
ATOM 7129 O O . TRP B 1 365 ? 29.562 22.516 16.031 1 97.62 365 TRP B O 1
ATOM 7139 N N . LEU B 1 366 ? 30.969 20.828 15.75 1 97.88 366 LEU B N 1
ATOM 7140 C CA . LEU B 1 366 ? 30.188 20.234 14.672 1 97.88 366 LEU B CA 1
ATOM 7141 C C . LEU B 1 366 ? 29.297 19.109 15.203 1 97.88 366 LEU B C 1
ATOM 7143 O O . LEU B 1 366 ? 29.781 18.203 15.898 1 97.88 366 LEU B O 1
ATOM 7147 N N . VAL B 1 367 ? 28 19.234 14.906 1 97.75 367 VAL B N 1
ATOM 7148 C CA . VAL B 1 367 ? 27.062 18.156 15.234 1 97.75 367 VAL B CA 1
ATOM 7149 C C . VAL B 1 367 ? 27.266 16.984 14.289 1 97.75 367 VAL B C 1
ATOM 7151 O O . VAL B 1 367 ? 27.234 17.156 13.062 1 97.75 367 VAL B O 1
ATOM 7154 N N . PHE B 1 368 ? 27.406 15.805 14.883 1 97.69 368 PHE B N 1
ATOM 7155 C CA . PHE B 1 368 ? 27.75 14.617 14.117 1 97.69 368 PHE B CA 1
ATOM 7156 C C . PHE B 1 368 ? 26.672 13.555 14.234 1 97.69 368 PHE B C 1
ATOM 7158 O O . PHE B 1 368 ? 26.234 13.219 15.336 1 97.69 368 PHE B O 1
ATOM 7165 N N . ASP B 1 369 ? 26.188 13.047 13.109 1 96.44 369 ASP B N 1
ATOM 7166 C CA . ASP B 1 369 ? 25.25 11.922 13.086 1 96.44 369 ASP B CA 1
ATOM 7167 C C . ASP B 1 369 ? 25.984 10.586 13.18 1 96.44 369 ASP B C 1
ATOM 7169 O O . ASP B 1 369 ? 26.328 9.992 12.156 1 96.44 369 ASP B O 1
ATOM 7173 N N . TRP B 1 370 ? 26.062 10.078 14.328 1 95.25 370 TRP B N 1
ATOM 7174 C CA . TRP B 1 370 ? 26.922 8.922 14.594 1 95.25 370 TRP B CA 1
ATOM 7175 C C . TRP B 1 370 ? 26.266 7.641 14.094 1 95.25 370 TRP B C 1
ATOM 7177 O O . TRP B 1 370 ? 26.953 6.625 13.914 1 95.25 370 TRP B O 1
ATOM 7187 N N . ILE B 1 371 ? 25 7.59 13.844 1 94.62 371 ILE B N 1
ATOM 7188 C CA . ILE B 1 371 ? 24.297 6.414 13.352 1 94.62 371 ILE B CA 1
ATOM 7189 C C . ILE B 1 371 ? 24.688 6.129 11.906 1 94.62 371 ILE B C 1
ATOM 7191 O O . ILE B 1 371 ? 24.516 5.012 11.422 1 94.62 371 ILE B O 1
ATOM 7195 N N . GLY B 1 372 ? 25.188 7.148 11.312 1 96.56 372 GLY B N 1
ATOM 7196 C CA . GLY B 1 372 ? 25.516 7.035 9.906 1 96.56 372 GLY B CA 1
ATOM 7197 C C . GLY B 1 372 ? 26.812 6.293 9.656 1 96.56 372 GLY B C 1
ATOM 7198 O O . GLY B 1 372 ? 27.172 6.023 8.508 1 96.56 372 GLY B O 1
ATOM 7199 N N . VAL B 1 373 ? 27.578 5.945 10.688 1 96.75 373 VAL B N 1
ATOM 7200 C CA . VAL B 1 373 ? 28.828 5.203 10.531 1 96.75 373 VAL B CA 1
ATOM 7201 C C . VAL B 1 373 ? 28.766 3.912 11.344 1 96.75 373 VAL B C 1
ATOM 7203 O O . VAL B 1 373 ? 27.844 3.725 12.156 1 96.75 373 VAL B O 1
ATOM 7206 N N . HIS B 1 374 ? 29.688 3.016 11 1 96.94 374 HIS B N 1
ATOM 7207 C CA . HIS B 1 374 ? 29.781 1.747 11.711 1 96.94 374 HIS B CA 1
ATOM 7208 C C . HIS B 1 374 ? 30.344 1.947 13.117 1 96.94 374 HIS B C 1
ATOM 7210 O O . HIS B 1 374 ? 31.125 2.875 13.352 1 96.94 374 HIS B O 1
ATOM 7216 N N . ALA B 1 375 ? 30.062 0.994 14.008 1 95.31 375 ALA B N 1
ATOM 7217 C CA . ALA B 1 375 ? 30.484 1.069 15.406 1 95.31 375 ALA B CA 1
ATOM 7218 C C . ALA B 1 375 ? 32 1.018 15.531 1 95.31 375 ALA B C 1
ATOM 7220 O O . ALA B 1 375 ? 32.594 1.6 16.453 1 95.31 375 ALA B O 1
ATOM 7221 N N . ASP B 1 376 ? 32.656 0.425 14.562 1 96.06 376 ASP B N 1
ATOM 7222 C CA . ASP B 1 376 ? 34.094 0.241 14.625 1 96.06 376 ASP B CA 1
ATOM 7223 C C . ASP B 1 376 ? 34.812 1.368 13.891 1 96.06 376 ASP B C 1
ATOM 7225 O O . ASP B 1 376 ? 36.062 1.341 13.766 1 96.06 376 ASP B O 1
ATOM 7229 N N . HIS B 1 377 ? 34.094 2.312 13.391 1 96.5 377 HIS B N 1
ATOM 7230 C CA . HIS B 1 377 ? 34.719 3.428 12.695 1 96.5 377 HIS B CA 1
ATOM 7231 C C . HIS B 1 377 ? 35.594 4.242 13.648 1 96.5 377 HIS B C 1
ATOM 7233 O O . HIS B 1 377 ? 35.219 4.457 14.805 1 96.5 377 HIS B O 1
ATOM 7239 N N . TRP B 1 378 ? 36.688 4.82 13.25 1 95.88 378 TRP B N 1
ATOM 7240 C CA . TRP B 1 378 ? 37.656 5.508 14.094 1 95.88 378 TRP B CA 1
ATOM 7241 C C . TRP B 1 378 ? 37.062 6.77 14.703 1 95.88 378 TRP B C 1
ATOM 7243 O O . TRP B 1 378 ? 37.469 7.184 15.797 1 95.88 378 TRP B O 1
ATOM 7253 N N . VAL B 1 379 ? 36.125 7.371 13.992 1 97 379 VAL B N 1
ATOM 7254 C CA . VAL B 1 379 ? 35.594 8.672 14.398 1 97 379 VAL B CA 1
ATOM 7255 C C . VAL B 1 379 ? 34.812 8.531 15.711 1 97 379 VAL B C 1
ATOM 7257 O O . VAL B 1 379 ? 34.688 9.5 16.453 1 97 379 VAL B O 1
ATOM 7260 N N . MET B 1 380 ? 34.375 7.301 15.977 1 96.38 380 MET B N 1
ATOM 7261 C CA . MET B 1 380 ? 33.531 7.051 17.156 1 96.38 380 MET B CA 1
ATOM 7262 C C . MET B 1 380 ? 34.281 7.348 18.438 1 96.38 380 MET B C 1
ATOM 7264 O O . MET B 1 380 ? 33.688 7.723 19.438 1 96.38 380 MET B O 1
ATOM 7268 N N . ARG B 1 381 ? 35.531 7.332 18.422 1 95.69 381 ARG B N 1
ATOM 7269 C CA . ARG B 1 381 ? 36.375 7.598 19.594 1 95.69 381 ARG B CA 1
ATOM 7270 C C . ARG B 1 381 ? 36.531 9.094 19.828 1 95.69 381 ARG B C 1
ATOM 7272 O O . ARG B 1 381 ? 37.031 9.516 20.875 1 95.69 381 ARG B O 1
ATOM 7279 N N . HIS B 1 382 ? 36.156 9.875 18.891 1 97.12 382 HIS B N 1
ATOM 7280 C CA . HIS B 1 382 ? 36.375 11.312 18.969 1 97.12 382 HIS B CA 1
ATOM 7281 C C . HIS B 1 382 ? 35.094 12.094 19.016 1 97.12 382 HIS B C 1
ATOM 7283 O O . HIS B 1 382 ? 35.094 13.328 18.906 1 97.12 382 HIS B O 1
ATOM 7289 N N . VAL B 1 383 ? 33.969 11.391 19.078 1 97.44 383 VAL B N 1
ATOM 7290 C CA . VAL B 1 383 ? 32.688 12.039 19.188 1 97.44 383 VAL B CA 1
ATOM 7291 C C . VAL B 1 383 ? 32.281 12.195 20.656 1 97.44 383 VAL B C 1
ATOM 7293 O O . VAL B 1 383 ? 32.375 11.234 21.438 1 97.44 383 VAL B O 1
ATOM 7296 N N . ARG B 1 384 ? 31.984 13.438 21.031 1 96.75 384 ARG B N 1
ATOM 7297 C CA . ARG B 1 384 ? 31.516 13.703 22.375 1 96.75 384 ARG B CA 1
ATOM 7298 C C . ARG B 1 384 ? 29.984 13.609 22.453 1 96.75 384 ARG B C 1
ATOM 7300 O O . ARG B 1 384 ? 29.281 14.336 21.75 1 96.75 384 ARG B O 1
ATOM 7307 N N . PHE B 1 385 ? 29.516 12.727 23.266 1 96.44 385 PHE B N 1
ATOM 7308 C CA . PHE B 1 385 ? 28.078 12.617 23.516 1 96.44 385 PHE B CA 1
ATOM 7309 C C . PHE B 1 385 ? 27.641 13.539 24.641 1 96.44 385 PHE B C 1
ATOM 7311 O O . PHE B 1 385 ? 27.766 13.18 25.812 1 96.44 385 PHE B O 1
ATOM 7318 N N . LEU B 1 386 ? 27.109 14.609 24.266 1 95.62 386 LEU B N 1
ATOM 7319 C CA . LEU B 1 386 ? 26.875 15.672 25.25 1 95.62 386 LEU B CA 1
ATOM 7320 C C . LEU B 1 386 ? 25.75 15.289 26.203 1 95.62 386 LEU B C 1
ATOM 7322 O O . LEU B 1 386 ? 25.688 15.805 27.328 1 95.62 386 LEU B O 1
ATOM 7326 N N . GLU B 1 387 ? 24.922 14.406 25.797 1 92.5 387 GLU B N 1
ATOM 7327 C CA . GLU B 1 387 ? 23.828 13.969 26.641 1 92.5 387 GLU B CA 1
ATOM 7328 C C . GLU B 1 387 ? 24.344 13.25 27.891 1 92.5 387 GLU B C 1
ATOM 7330 O O . GLU B 1 387 ? 23.656 13.195 28.906 1 92.5 387 GLU B O 1
ATOM 7335 N N . GLU B 1 388 ? 25.5 12.797 27.812 1 92.5 388 GLU B N 1
ATOM 7336 C CA . GLU B 1 388 ? 26.078 12.039 28.906 1 92.5 388 GLU B CA 1
ATOM 7337 C C . GLU B 1 388 ? 26.828 12.953 29.875 1 92.5 388 GLU B C 1
ATOM 7339 O O . GLU B 1 388 ? 27.312 12.492 30.922 1 92.5 388 GLU B O 1
ATOM 7344 N N . GLU B 1 389 ? 26.797 14.188 29.516 1 94.06 389 GLU B N 1
ATOM 7345 C CA . GLU B 1 389 ? 27.531 15.133 30.359 1 94.06 389 GLU B CA 1
ATOM 7346 C C . GLU B 1 389 ? 26.562 16.047 31.125 1 94.06 389 GLU B C 1
ATOM 7348 O O . GLU B 1 389 ? 25.484 16.359 30.641 1 94.06 389 GLU B O 1
ATOM 7353 N N . GLY B 1 390 ? 26.984 16.438 32.344 1 93.31 390 GLY B N 1
ATOM 7354 C CA . GLY B 1 390 ? 26.188 17.375 33.094 1 93.31 390 GLY B CA 1
ATOM 7355 C C . GLY B 1 390 ? 26.125 18.766 32.5 1 93.31 390 GLY B C 1
ATOM 7356 O O . GLY B 1 390 ? 27.031 19.156 31.766 1 93.31 390 GLY B O 1
ATOM 7357 N N . GLN B 1 391 ? 25 19.484 32.75 1 94.5 391 GLN B N 1
ATOM 7358 C CA . GLN B 1 391 ? 24.859 20.828 32.219 1 94.5 391 GLN B CA 1
ATOM 7359 C C . GLN B 1 391 ? 24.359 21.797 33.281 1 94.5 391 GLN B C 1
ATOM 7361 O O . GLN B 1 391 ? 23.703 21.391 34.25 1 94.5 391 GLN B O 1
ATOM 7366 N N . ARG B 1 392 ? 24.719 23.078 33.188 1 94.31 392 ARG B N 1
ATOM 7367 C CA . ARG B 1 392 ? 24.25 24.141 34.062 1 94.31 392 ARG B CA 1
ATOM 7368 C C . ARG B 1 392 ? 24.078 25.453 33.312 1 94.31 392 ARG B C 1
ATOM 7370 O O . ARG B 1 392 ? 24.906 25.781 32.469 1 94.31 392 ARG B O 1
ATOM 7377 N N . VAL B 1 393 ? 23.016 26.172 33.562 1 97.12 393 VAL B N 1
ATOM 7378 C CA . VAL B 1 393 ? 22.703 27.453 32.969 1 97.12 393 VAL B CA 1
ATOM 7379 C C . VAL B 1 393 ? 22.547 28.516 34.031 1 97.12 393 VAL B C 1
ATOM 7381 O O . VAL B 1 393 ? 21.75 28.359 34.969 1 97.12 393 VAL B O 1
ATOM 7384 N N . THR B 1 394 ? 23.328 29.625 33.938 1 96.69 394 THR B N 1
ATOM 7385 C CA . THR B 1 394 ? 23.266 30.672 34.969 1 96.69 394 THR B CA 1
ATOM 7386 C C . THR B 1 394 ? 23.219 32.062 34.312 1 96.69 394 THR B C 1
ATOM 7388 O O . THR B 1 394 ? 24.016 32.375 33.438 1 96.69 394 THR B O 1
ATOM 7391 N N . PRO B 1 395 ? 22.25 32.906 34.75 1 97.38 395 PRO B N 1
ATOM 7392 C CA . PRO B 1 395 ? 22.25 34.281 34.25 1 97.38 395 PRO B CA 1
ATOM 7393 C C . PRO B 1 395 ? 23.328 35.156 34.906 1 97.38 395 PRO B C 1
ATOM 7395 O O . PRO B 1 395 ? 23.547 35.094 36.094 1 97.38 395 PRO B O 1
ATOM 7398 N N . VAL B 1 396 ? 24.062 35.844 34.062 1 97.44 396 VAL B N 1
ATOM 7399 C CA . VAL B 1 396 ? 25.047 36.812 34.531 1 97.44 396 VAL B CA 1
ATOM 7400 C C . VAL B 1 396 ? 24.469 38.25 34.438 1 97.44 396 VAL B C 1
ATOM 7402 O O . VAL B 1 396 ? 24.062 38.688 33.344 1 97.44 396 VAL B O 1
ATOM 7405 N N . GLY B 1 397 ? 24.328 39.031 35.594 1 95.25 397 GLY B N 1
ATOM 7406 C CA . GLY B 1 397 ? 23.75 40.375 35.594 1 95.25 397 GLY B CA 1
ATOM 7407 C C . GLY B 1 397 ? 22.25 40.375 35.406 1 95.25 397 GLY B C 1
ATOM 7408 O O . GLY B 1 397 ? 21.734 41.062 34.531 1 95.25 397 GLY B O 1
ATOM 7409 N N . GLU B 1 398 ? 21.562 39.625 36.156 1 94.69 398 GLU B N 1
ATOM 7410 C CA . GLU B 1 398 ? 20.109 39.531 36.062 1 94.69 398 GLU B CA 1
ATOM 7411 C C . GLU B 1 398 ? 19.438 40.875 36.344 1 94.69 398 GLU B C 1
ATOM 7413 O O . GLU B 1 398 ? 19.766 41.531 37.344 1 94.69 398 GLU B O 1
ATOM 7418 N N . LYS B 1 399 ? 18.562 41.281 35.531 1 90.75 399 LYS B N 1
ATOM 7419 C CA . LYS B 1 399 ? 17.906 42.594 35.656 1 90.75 399 LYS B CA 1
ATOM 7420 C C . LYS B 1 399 ? 16.453 42.438 36.125 1 90.75 399 LYS B C 1
ATOM 7422 O O . LYS B 1 399 ? 16 43.156 37 1 90.75 399 LYS B O 1
ATOM 7427 N N . LEU B 1 400 ? 15.781 41.625 35.438 1 88.94 400 LEU B N 1
ATOM 7428 C CA . LEU B 1 400 ? 14.367 41.469 35.75 1 88.94 400 LEU B CA 1
ATOM 7429 C C . LEU B 1 400 ? 13.891 40.062 35.406 1 88.94 400 LEU B C 1
ATOM 7431 O O . LEU B 1 400 ? 14.516 39.375 34.594 1 88.94 400 LEU B O 1
ATOM 7435 N N . ARG B 1 401 ? 12.836 39.562 36.125 1 90.12 401 ARG B N 1
ATOM 7436 C CA . ARG B 1 401 ? 12.125 38.312 35.844 1 90.12 401 ARG B CA 1
ATOM 7437 C C . ARG B 1 401 ? 10.625 38.562 35.688 1 90.12 401 ARG B C 1
ATOM 7439 O O . ARG B 1 401 ? 10.039 39.312 36.469 1 90.12 401 ARG B O 1
ATOM 7446 N N . MET B 1 402 ? 10.094 38.062 34.625 1 87.69 402 MET B N 1
ATOM 7447 C CA . MET B 1 402 ? 8.648 38.188 34.438 1 87.69 402 MET B CA 1
ATOM 7448 C C . MET B 1 402 ? 8.102 37.062 33.594 1 87.69 402 MET B C 1
ATOM 7450 O O . MET B 1 402 ? 8.859 36.312 32.969 1 87.69 402 MET B O 1
ATOM 7454 N N . ALA B 1 403 ? 6.824 36.938 33.656 1 89 403 ALA B N 1
ATOM 7455 C CA . ALA B 1 403 ? 6.176 35.906 32.875 1 89 403 ALA B CA 1
ATOM 7456 C C . ALA B 1 403 ? 5.754 36.438 31.5 1 89 403 ALA B C 1
ATOM 7458 O O . ALA B 1 403 ? 5.262 37.562 31.375 1 89 403 ALA B O 1
ATOM 7459 N N . LEU B 1 404 ? 6.086 35.688 30.469 1 92.62 404 LEU B N 1
ATOM 7460 C CA . LEU B 1 404 ? 5.543 35.969 29.141 1 92.62 404 LEU B CA 1
ATOM 7461 C C . LEU B 1 404 ? 4.199 35.25 28.953 1 92.62 404 LEU B C 1
ATOM 7463 O O . LEU B 1 404 ? 4.074 34.062 29.203 1 92.62 404 LEU B O 1
ATOM 7467 N N . GLU B 1 405 ? 3.227 36 28.578 1 87.06 405 GLU B N 1
ATOM 7468 C CA . GLU B 1 405 ? 1.914 35.438 28.281 1 87.06 405 GLU B CA 1
ATOM 7469 C C . GLU B 1 405 ? 1.728 35.25 26.781 1 87.06 405 GLU B C 1
ATOM 7471 O O . GLU B 1 405 ? 1.046 36.031 26.125 1 87.06 405 GLU B O 1
ATOM 7476 N N . GLY B 1 406 ? 2.307 34.188 26.344 1 88.5 406 GLY B N 1
ATOM 7477 C CA . GLY B 1 406 ? 2.158 33.875 24.922 1 88.5 406 GLY B CA 1
ATOM 7478 C C . GLY B 1 406 ? 0.864 33.156 24.594 1 88.5 406 GLY B C 1
ATOM 7479 O O . GLY B 1 406 ? 0.062 32.875 25.484 1 88.5 406 GLY B O 1
ATOM 7480 N N . ARG B 1 407 ? 0.633 32.938 23.312 1 87.12 407 ARG B N 1
ATOM 7481 C CA . ARG B 1 407 ? -0.546 32.219 22.844 1 87.12 407 ARG B CA 1
ATOM 7482 C C . ARG B 1 407 ? -0.414 30.734 23.125 1 87.12 407 ARG B C 1
ATOM 7484 O O . ARG B 1 407 ? -1.393 30.078 23.484 1 87.12 407 ARG B O 1
ATOM 7491 N N . TRP B 1 408 ? 0.772 30.25 22.969 1 91.62 408 TRP B N 1
ATOM 7492 C CA . TRP B 1 408 ? 1.011 28.812 23.078 1 91.62 408 TRP B CA 1
ATOM 7493 C C . TRP B 1 408 ? 1.89 28.5 24.281 1 91.62 408 TRP B C 1
ATOM 7495 O O . TRP B 1 408 ? 1.679 27.484 24.953 1 91.62 408 TRP B O 1
ATOM 7505 N N . VAL B 1 409 ? 2.828 29.375 24.562 1 93.62 409 VAL B N 1
ATOM 7506 C CA . VAL B 1 409 ? 3.764 29.094 25.641 1 93.62 409 VAL B CA 1
ATOM 7507 C C . VAL B 1 409 ? 3.752 30.25 26.641 1 93.62 409 VAL B C 1
ATOM 7509 O O . VAL B 1 409 ? 3.457 31.391 26.281 1 93.62 409 VAL B O 1
ATOM 7512 N N . TRP B 1 410 ? 4.074 29.875 27.938 1 91.94 410 TRP B N 1
ATOM 7513 C CA . TRP B 1 410 ? 4.078 30.844 29.031 1 91.94 410 TRP B CA 1
ATOM 7514 C C . TRP B 1 410 ? 5.324 30.688 29.891 1 91.94 410 TRP B C 1
ATOM 7516 O O . TRP B 1 410 ? 5.227 30.391 31.094 1 91.94 410 TRP B O 1
ATOM 7526 N N . PRO B 1 411 ? 6.383 30.984 29.297 1 95.06 411 PRO B N 1
ATOM 7527 C CA . PRO B 1 411 ? 7.621 30.812 30.047 1 95.06 411 PRO B CA 1
ATOM 7528 C C . PRO B 1 411 ? 7.922 32 30.969 1 95.06 411 PRO B C 1
ATOM 7530 O O . PRO B 1 411 ? 7.309 33.062 30.828 1 95.06 411 PRO B O 1
ATOM 7533 N N . THR B 1 412 ? 8.781 31.688 31.953 1 94.06 412 THR B N 1
ATOM 7534 C CA . THR B 1 412 ? 9.414 32.781 32.719 1 94.06 412 THR B CA 1
ATOM 7535 C C . THR B 1 412 ? 10.57 33.375 31.922 1 94.06 412 THR B C 1
ATOM 7537 O O . THR B 1 412 ? 11.438 32.656 31.422 1 94.06 412 THR B O 1
ATOM 7540 N N . VAL B 1 413 ? 10.523 34.719 31.797 1 96.19 413 VAL B N 1
ATOM 7541 C CA . VAL B 1 413 ? 11.57 35.438 31.078 1 96.19 413 VAL B CA 1
ATOM 7542 C C . VAL B 1 413 ? 12.539 36.062 32.062 1 96.19 413 VAL B C 1
ATOM 7544 O O . VAL B 1 413 ? 12.125 36.844 32.938 1 96.19 413 VAL B O 1
ATOM 7547 N N . ILE B 1 414 ? 13.734 35.719 31.969 1 96.44 414 ILE B N 1
ATOM 7548 C CA . ILE B 1 414 ? 14.781 36.281 32.812 1 96.44 414 ILE B CA 1
ATOM 7549 C C . ILE B 1 414 ? 15.703 37.156 32 1 96.44 414 ILE B C 1
ATOM 7551 O O . ILE B 1 414 ? 16.484 36.688 31.188 1 96.44 414 ILE B O 1
ATOM 7555 N N . LEU B 1 415 ? 15.633 38.469 32.188 1 96 415 LEU B N 1
ATOM 7556 C CA . LEU B 1 415 ? 16.5 39.406 31.5 1 96 415 LEU B CA 1
ATOM 7557 C C . LEU B 1 415 ? 17.859 39.531 32.188 1 96 415 LEU B C 1
ATOM 7559 O O . LEU B 1 415 ? 17.922 39.688 33.406 1 96 415 LEU B O 1
ATOM 7563 N N . CYS B 1 416 ? 18.922 39.344 31.438 1 96.88 416 CYS B N 1
ATOM 7564 C CA . CYS B 1 416 ? 20.266 39.438 32 1 96.88 416 CYS B CA 1
ATOM 7565 C C . CYS B 1 416 ? 21.25 40 30.984 1 96.88 416 CYS B C 1
ATOM 7567 O O . CYS B 1 416 ? 20.859 40.312 29.844 1 96.88 416 CYS B O 1
ATOM 7569 N N . GLU B 1 417 ? 22.469 40.281 31.453 1 96.56 417 GLU B N 1
ATOM 7570 C CA . GLU B 1 417 ? 23.5 40.812 30.562 1 96.56 417 GLU B CA 1
ATOM 7571 C C . GLU B 1 417 ? 24.031 39.719 29.625 1 96.56 417 GLU B C 1
ATOM 7573 O O . GLU B 1 417 ? 24.125 39.938 28.422 1 96.56 417 GLU B O 1
ATOM 7578 N N . LYS B 1 418 ? 24.375 38.594 30.234 1 97.81 418 LYS B N 1
ATOM 7579 C CA . LYS B 1 418 ? 24.859 37.406 29.516 1 97.81 418 LYS B CA 1
ATOM 7580 C C . LYS B 1 418 ? 24.344 36.125 30.188 1 97.81 418 LYS B C 1
ATOM 7582 O O . LYS B 1 418 ? 23.812 36.156 31.297 1 97.81 418 LYS B O 1
ATOM 7587 N N . VAL B 1 419 ? 24.422 35.031 29.406 1 98.19 419 VAL B N 1
ATOM 7588 C CA . VAL B 1 419 ? 24.062 33.719 29.953 1 98.19 419 VAL B CA 1
ATOM 7589 C C . VAL B 1 419 ? 25.312 32.812 30 1 98.19 419 VAL B C 1
ATOM 7591 O O . VAL B 1 419 ? 25.984 32.625 28.984 1 98.19 419 VAL B O 1
ATOM 7594 N N . ARG B 1 420 ? 25.594 32.312 31.172 1 98 420 ARG B N 1
ATOM 7595 C CA . ARG B 1 420 ? 26.703 31.375 31.328 1 98 420 ARG B CA 1
ATOM 7596 C C . ARG B 1 420 ? 26.234 29.922 31.141 1 98 420 ARG B C 1
ATOM 7598 O O . ARG B 1 420 ? 25.344 29.469 31.844 1 98 420 ARG B O 1
ATOM 7605 N N . LEU B 1 421 ? 26.844 29.234 30.172 1 97.81 421 LEU B N 1
ATOM 7606 C CA . LEU B 1 421 ? 26.562 27.828 29.906 1 97.81 421 LEU B CA 1
ATOM 7607 C C . LEU B 1 421 ? 27.75 26.938 30.297 1 97.81 421 LEU B C 1
ATOM 7609 O O . LEU B 1 421 ? 28.891 27.25 29.984 1 97.81 421 LEU B O 1
ATOM 7613 N N . ARG B 1 422 ? 27.406 25.906 31 1 97.06 422 ARG B N 1
ATOM 7614 C CA . ARG B 1 422 ? 28.406 24.906 31.328 1 97.06 422 ARG B CA 1
ATOM 7615 C C . ARG B 1 422 ? 27.953 23.5 30.922 1 97.06 422 ARG B C 1
ATOM 7617 O O . ARG B 1 422 ? 26.844 23.078 31.266 1 97.06 422 ARG B O 1
ATOM 7624 N N . VAL B 1 423 ? 28.797 22.812 30.203 1 95.94 423 VAL B N 1
ATOM 7625 C CA . VAL B 1 423 ? 28.594 21.422 29.812 1 95.94 423 VAL B CA 1
ATOM 7626 C C . VAL B 1 423 ? 29.875 20.625 30.062 1 95.94 423 VAL B C 1
ATOM 7628 O O . VAL B 1 423 ? 30.891 20.844 29.406 1 95.94 423 VAL B O 1
ATOM 7631 N N . GLY B 1 424 ? 29.766 19.656 30.938 1 94.12 424 GLY B N 1
ATOM 7632 C CA . GLY B 1 424 ? 31 19.016 31.359 1 94.12 424 GLY B CA 1
ATOM 7633 C C . GLY B 1 424 ? 32.031 20 31.906 1 94.12 424 GLY B C 1
ATOM 7634 O O . GLY B 1 424 ? 31.719 20.75 32.844 1 94.12 424 GLY B O 1
ATOM 7635 N N . ASP B 1 425 ? 33.125 20.047 31.281 1 93.62 425 ASP B N 1
ATOM 7636 C CA . ASP B 1 425 ? 34.188 20.906 31.75 1 93.62 425 ASP B CA 1
ATOM 7637 C C . ASP B 1 425 ? 34.281 22.188 30.922 1 93.62 425 ASP B C 1
ATOM 7639 O O . ASP B 1 425 ? 35.094 23.078 31.219 1 93.62 425 ASP B O 1
ATOM 7643 N N . ASP B 1 426 ? 33.375 22.281 30 1 96.19 426 ASP B N 1
ATOM 7644 C CA . ASP B 1 426 ? 33.438 23.438 29.109 1 96.19 426 ASP B CA 1
ATOM 7645 C C . ASP B 1 426 ? 32.438 24.516 29.562 1 96.19 426 ASP B C 1
ATOM 7647 O O . ASP B 1 426 ? 31.359 24.203 30.062 1 96.19 426 ASP B O 1
ATOM 7651 N N . GLU B 1 427 ? 32.875 25.75 29.438 1 97.19 427 GLU B N 1
ATOM 7652 C CA . GLU B 1 427 ? 32.031 26.891 29.797 1 97.19 427 GLU B CA 1
ATOM 7653 C C . GLU B 1 427 ? 32.062 27.969 28.719 1 97.19 427 GLU B C 1
ATOM 7655 O O . GLU B 1 427 ? 33.094 28.141 28.047 1 97.19 427 GLU B O 1
ATOM 7660 N N . THR B 1 428 ? 30.953 28.609 28.484 1 97 428 THR B N 1
ATOM 7661 C CA . THR B 1 428 ? 30.906 29.719 27.531 1 97 428 THR B CA 1
ATOM 7662 C C . THR B 1 428 ? 29.875 30.766 27.984 1 97 428 THR B C 1
ATOM 7664 O O . THR B 1 428 ? 29.047 30.484 28.844 1 97 428 THR B O 1
ATOM 7667 N N . LEU B 1 429 ? 30.078 31.969 27.547 1 97.38 429 LEU B N 1
ATOM 7668 C CA . LEU B 1 429 ? 29.141 33.062 27.766 1 97.38 429 LEU B CA 1
ATOM 7669 C C . LEU B 1 429 ? 28.422 33.438 26.484 1 97.38 429 LEU B C 1
ATOM 7671 O O . LEU B 1 429 ? 29.078 33.688 25.453 1 97.38 429 LEU B O 1
ATOM 7675 N N . VAL B 1 430 ? 27.156 33.438 26.562 1 96.94 430 VAL B N 1
ATOM 7676 C CA . VAL B 1 430 ? 26.359 33.812 25.391 1 96.94 430 VAL B CA 1
ATOM 7677 C C . VAL B 1 430 ? 25.703 35.156 25.625 1 96.94 430 VAL B C 1
ATOM 7679 O O . VAL B 1 430 ? 25.016 35.375 26.641 1 96.94 430 VAL B O 1
ATOM 7682 N N . GLY B 1 431 ? 25.875 36.094 24.656 1 95.75 431 GLY B N 1
ATOM 7683 C CA . GLY B 1 431 ? 25.344 37.438 24.875 1 95.75 431 GLY B CA 1
ATOM 7684 C C . GLY B 1 431 ? 24.344 37.844 23.812 1 95.75 431 GLY B C 1
ATOM 7685 O O . GLY B 1 431 ? 23.641 38.844 23.969 1 95.75 431 GLY B O 1
ATOM 7686 N N . ASP B 1 432 ? 24.25 37.094 22.797 1 93.44 432 ASP B N 1
ATOM 7687 C CA . ASP B 1 432 ? 23.5 37.594 21.641 1 93.44 432 ASP B CA 1
ATOM 7688 C C . ASP B 1 432 ? 22.25 36.75 21.406 1 93.44 432 ASP B C 1
ATOM 7690 O O . ASP B 1 432 ? 21.422 37.062 20.562 1 93.44 432 ASP B O 1
ATOM 7694 N N . ALA B 1 433 ? 22.125 35.594 22.109 1 95.25 433 ALA B N 1
ATOM 7695 C CA . ALA B 1 433 ? 21 34.688 21.875 1 95.25 433 ALA B CA 1
ATOM 7696 C C . ALA B 1 433 ? 20.438 34.156 23.188 1 95.25 433 ALA B C 1
ATOM 7698 O O . ALA B 1 433 ? 21.188 33.875 24.125 1 95.25 433 ALA B O 1
ATOM 7699 N N . GLY B 1 434 ? 19.078 34.062 23.203 1 96.56 434 GLY B N 1
ATOM 7700 C CA . GLY B 1 434 ? 18.438 33.5 24.391 1 96.56 434 GLY B CA 1
ATOM 7701 C C . GLY B 1 434 ? 18.547 31.984 24.469 1 96.56 434 GLY B C 1
ATOM 7702 O O . GLY B 1 434 ? 18.828 31.328 23.469 1 96.56 434 GLY B O 1
ATOM 7703 N N . VAL B 1 435 ? 18.391 31.484 25.688 1 97.12 435 VAL B N 1
ATOM 7704 C CA . VAL B 1 435 ? 18.5 30.047 25.938 1 97.12 435 VAL B CA 1
ATOM 7705 C C . VAL B 1 435 ? 17.328 29.594 26.812 1 97.12 435 VAL B C 1
ATOM 7707 O O . VAL B 1 435 ? 17.016 30.234 27.828 1 97.12 435 VAL B O 1
ATOM 7710 N N . CYS B 1 436 ? 16.781 28.562 26.344 1 96.56 436 CYS B N 1
ATOM 7711 C CA . CYS B 1 436 ? 15.719 27.953 27.141 1 96.56 436 CYS B CA 1
ATOM 7712 C C . CYS B 1 436 ? 16.266 26.812 27.984 1 96.56 436 CYS B C 1
ATOM 7714 O O . CYS B 1 436 ? 17.062 26 27.516 1 96.56 436 CYS B O 1
ATOM 7716 N N . HIS B 1 437 ? 15.828 26.75 29.203 1 95.62 437 HIS B N 1
ATOM 7717 C CA . HIS B 1 437 ? 16.188 25.641 30.078 1 95.62 437 HIS B CA 1
ATOM 7718 C C . HIS B 1 437 ? 15.156 25.469 31.188 1 95.62 437 HIS B C 1
ATOM 7720 O O . HIS B 1 437 ? 14.938 26.375 31.984 1 95.62 437 HIS B O 1
ATOM 7726 N N . ASP B 1 438 ? 14.562 24.312 31.219 1 89.38 438 ASP B N 1
ATOM 7727 C CA . ASP B 1 438 ? 13.625 23.938 32.25 1 89.38 438 ASP B CA 1
ATOM 7728 C C . ASP B 1 438 ? 12.484 24.938 32.375 1 89.38 438 ASP B C 1
ATOM 7730 O O . ASP B 1 438 ? 12.203 25.438 33.469 1 89.38 438 ASP B O 1
ATOM 7734 N N . GLY B 1 439 ? 11.961 25.391 31.359 1 91.25 439 GLY B N 1
ATOM 7735 C CA . GLY B 1 439 ? 10.781 26.234 31.328 1 91.25 439 GLY B CA 1
ATOM 7736 C C . GLY B 1 439 ? 11.109 27.719 31.422 1 91.25 439 GLY B C 1
ATOM 7737 O O . GLY B 1 439 ? 10.211 28.562 31.359 1 91.25 439 GLY B O 1
ATOM 7738 N N . ASN B 1 440 ? 12.375 28.031 31.547 1 95.56 440 ASN B N 1
ATOM 7739 C CA . ASN B 1 440 ? 12.828 29.422 31.625 1 95.56 440 ASN B CA 1
ATOM 7740 C C . ASN B 1 440 ? 13.516 29.859 30.328 1 95.56 440 ASN B C 1
ATOM 7742 O O . ASN B 1 440 ? 14.188 29.062 29.688 1 95.56 440 ASN B O 1
ATOM 7746 N N . LEU B 1 441 ? 13.25 31.141 30.047 1 97.5 441 LEU B N 1
ATOM 7747 C CA . LEU B 1 441 ? 14 31.766 28.953 1 97.5 441 LEU B CA 1
ATOM 7748 C C . LEU B 1 441 ? 15.031 32.75 29.5 1 97.5 441 LEU B C 1
ATOM 7750 O O . LEU B 1 441 ? 14.664 33.781 30.047 1 97.5 441 LEU B O 1
ATOM 7754 N N . TYR B 1 442 ? 16.25 32.375 29.391 1 97.62 442 TYR B N 1
ATOM 7755 C CA . TYR B 1 442 ? 17.328 33.281 29.75 1 97.62 442 TYR B CA 1
ATOM 7756 C C . TYR B 1 442 ? 17.656 34.219 28.578 1 97.62 442 TYR B C 1
ATOM 7758 O O . TYR B 1 442 ? 18.125 33.75 27.531 1 97.62 442 TYR B O 1
ATOM 7766 N N . ILE B 1 443 ? 17.438 35.562 28.781 1 98.06 443 ILE B N 1
ATOM 7767 C CA . ILE B 1 443 ? 17.516 36.531 27.672 1 98.06 443 ILE B CA 1
ATOM 7768 C C . ILE B 1 443 ? 18.656 37.5 27.922 1 98.06 443 ILE B C 1
ATOM 7770 O O . ILE B 1 443 ? 18.516 38.438 28.703 1 98.06 443 ILE B O 1
ATOM 7774 N N . PRO B 1 444 ? 19.734 37.312 27.156 1 97.5 444 PRO B N 1
ATOM 7775 C CA . PRO B 1 444 ? 20.812 38.281 27.281 1 97.5 444 PRO B CA 1
ATOM 7776 C C . PRO B 1 444 ? 20.516 39.594 26.547 1 97.5 444 PRO B C 1
ATOM 7778 O O . PRO B 1 444 ? 19.531 39.688 25.812 1 97.5 444 PRO B O 1
ATOM 7781 N N . ASP B 1 445 ? 21.359 40.594 26.672 1 94.88 445 ASP B N 1
ATOM 7782 C CA . ASP B 1 445 ? 21.141 41.938 26.156 1 94.88 445 ASP B CA 1
ATOM 7783 C C . ASP B 1 445 ? 21.062 41.906 24.625 1 94.88 445 ASP B C 1
ATOM 7785 O O . ASP B 1 445 ? 20.344 42.719 24.031 1 94.88 445 ASP B O 1
ATOM 7789 N N . GLY B 1 446 ? 21.734 41.031 23.984 1 94.19 446 GLY B N 1
ATOM 7790 C CA . GLY B 1 446 ? 21.828 41.031 22.531 1 94.19 446 GLY B CA 1
ATOM 7791 C C . GLY B 1 446 ? 20.656 40.344 21.859 1 94.19 446 GLY B C 1
ATOM 7792 O O . GLY B 1 446 ? 20.469 40.438 20.641 1 94.19 446 GLY B O 1
ATOM 7793 N N . GLU B 1 447 ? 19.812 39.688 22.609 1 96.12 447 GLU B N 1
ATOM 7794 C CA . GLU B 1 447 ? 18.672 38.969 22.031 1 96.12 447 GLU B CA 1
ATOM 7795 C C . GLU B 1 447 ? 17.484 39.875 21.859 1 96.12 447 GLU B C 1
ATOM 7797 O O . GLU B 1 447 ? 16.969 40.438 22.844 1 96.12 447 GLU B O 1
ATOM 7802 N N . THR B 1 448 ? 17 40.094 20.594 1 93.25 448 THR B N 1
ATOM 7803 C CA . THR B 1 448 ? 15.875 40.969 20.328 1 93.25 448 THR B CA 1
ATOM 7804 C C . THR B 1 448 ? 14.844 40.312 19.422 1 93.25 448 THR B C 1
ATOM 7806 O O . THR B 1 448 ? 13.797 40.875 19.125 1 93.25 448 THR B O 1
ATOM 7809 N N . THR B 1 449 ? 15.094 39.125 19.016 1 92.81 449 THR B N 1
ATOM 7810 C CA . THR B 1 449 ? 14.312 38.531 17.938 1 92.81 449 THR B CA 1
ATOM 7811 C C . THR B 1 449 ? 13.078 37.812 18.484 1 92.81 449 THR B C 1
ATOM 7813 O O . THR B 1 449 ? 12.086 37.656 17.781 1 92.81 449 THR B O 1
ATOM 7816 N N . GLY B 1 450 ? 13.109 37.281 19.797 1 95.44 450 GLY B N 1
ATOM 7817 C CA . GLY B 1 450 ? 12.039 36.469 20.359 1 95.44 450 GLY B CA 1
ATOM 7818 C C . GLY B 1 450 ? 12.148 35 20 1 95.44 450 GLY B C 1
ATOM 7819 O O . GLY B 1 450 ? 11.312 34.188 20.406 1 95.44 450 GLY B O 1
ATOM 7820 N N . ALA B 1 451 ? 13.164 34.5 19.359 1 93.62 451 ALA B N 1
ATOM 7821 C CA . ALA B 1 451 ? 13.359 33.156 18.812 1 93.62 451 ALA B CA 1
ATOM 7822 C C . ALA B 1 451 ? 13.438 32.125 19.922 1 93.62 451 ALA B C 1
ATOM 7824 O O . ALA B 1 451 ? 13.094 30.953 19.703 1 93.62 451 ALA B O 1
ATOM 7825 N N . PRO B 1 452 ? 13.812 32.438 21.125 1 94.94 452 PRO B N 1
ATOM 7826 C CA . PRO B 1 452 ? 13.992 31.438 22.172 1 94.94 452 PRO B CA 1
ATOM 7827 C C . PRO B 1 452 ? 12.695 30.672 22.484 1 94.94 452 PRO B C 1
ATOM 7829 O O . PRO B 1 452 ? 12.742 29.594 23.062 1 94.94 452 PRO B O 1
ATOM 7832 N N . VAL B 1 453 ? 11.562 31.234 22.172 1 95.62 453 VAL B N 1
ATOM 7833 C CA . VAL B 1 453 ? 10.305 30.547 22.453 1 95.62 453 VAL B CA 1
ATOM 7834 C C . VAL B 1 453 ? 10.234 29.25 21.656 1 95.62 453 VAL B C 1
ATOM 7836 O O . VAL B 1 453 ? 9.547 28.297 22.062 1 95.62 453 VAL B O 1
ATOM 7839 N N . GLU B 1 454 ? 10.969 29.234 20.625 1 94.5 454 GLU B N 1
ATOM 7840 C CA . GLU B 1 454 ? 10.961 28.062 19.75 1 94.5 454 GLU B CA 1
ATOM 7841 C C . GLU B 1 454 ? 11.812 26.938 20.328 1 94.5 454 GLU B C 1
ATOM 7843 O O . GLU B 1 454 ? 11.758 25.812 19.844 1 94.5 454 GLU B O 1
ATOM 7848 N N . GLN B 1 455 ? 12.609 27.219 21.281 1 94.75 455 GLN B N 1
ATOM 7849 C CA . GLN B 1 455 ? 13.328 26.188 22.016 1 94.75 455 GLN B CA 1
ATOM 7850 C C . GLN B 1 455 ? 12.43 25.5 23.031 1 94.75 455 GLN B C 1
ATOM 7852 O O . GLN B 1 455 ? 12.695 24.375 23.453 1 94.75 455 GLN B O 1
ATOM 7857 N N . LEU B 1 456 ? 11.453 26.188 23.406 1 93.56 456 LEU B N 1
ATOM 7858 C CA . LEU B 1 456 ? 10.555 25.734 24.469 1 93.56 456 LEU B CA 1
ATOM 7859 C C . LEU B 1 456 ? 9.523 24.75 23.906 1 93.56 456 LEU B C 1
ATOM 7861 O O . LEU B 1 456 ? 9.109 23.828 24.594 1 93.56 456 LEU B O 1
ATOM 7865 N N . SER B 1 457 ? 9.172 24.953 22.703 1 92.69 457 SER B N 1
ATOM 7866 C CA . SER B 1 457 ? 8.133 24.141 22.094 1 92.69 457 SER B CA 1
ATOM 7867 C C . SER B 1 457 ? 8.328 24 20.594 1 92.69 457 SER B C 1
ATOM 7869 O O . SER B 1 457 ? 8.875 24.906 19.953 1 92.69 457 SER B O 1
ATOM 7871 N N . SER B 1 458 ? 7.855 22.906 20.156 1 91.75 458 SER B N 1
ATOM 7872 C CA . SER B 1 458 ? 7.875 22.703 18.703 1 91.75 458 SER B CA 1
ATOM 7873 C C . SER B 1 458 ? 6.656 23.328 18.047 1 91.75 458 SER B C 1
ATOM 7875 O O . SER B 1 458 ? 6.59 23.422 16.812 1 91.75 458 SER B O 1
ATOM 7877 N N . PHE B 1 459 ? 5.766 23.75 18.844 1 91.12 459 PHE B N 1
ATOM 7878 C CA . PHE B 1 459 ? 4.512 24.344 18.391 1 91.12 459 PHE B CA 1
ATOM 7879 C C . PHE B 1 459 ? 3.758 23.375 17.484 1 91.12 459 PHE B C 1
ATOM 7881 O O . PHE B 1 459 ? 3.213 23.766 16.453 1 91.12 459 PHE B O 1
ATOM 7888 N N . THR B 1 460 ? 3.885 22.094 17.797 1 88.88 460 THR B N 1
ATOM 7889 C CA . THR B 1 460 ? 3.105 21.047 17.156 1 88.88 460 THR B CA 1
ATOM 7890 C C . THR B 1 460 ? 2.049 20.484 18.109 1 88.88 460 THR B C 1
ATOM 7892 O O . THR B 1 460 ? 2.34 20.219 19.281 1 88.88 460 THR B O 1
ATOM 7895 N N . ASP B 1 461 ? 0.891 20.344 17.641 1 84.19 461 ASP B N 1
ATOM 7896 C CA . ASP B 1 461 ? -0.188 19.906 18.516 1 84.19 461 ASP B CA 1
ATOM 7897 C C . ASP B 1 461 ? -0.277 18.391 18.578 1 84.19 461 ASP B C 1
ATOM 7899 O O . ASP B 1 461 ? 0.609 17.688 18.094 1 84.19 461 ASP B O 1
ATOM 7903 N N . GLU B 1 462 ? -1.299 17.797 19.188 1 77.62 462 GLU B N 1
ATOM 7904 C CA . GLU B 1 462 ? -1.475 16.375 19.438 1 77.62 462 GLU B CA 1
ATOM 7905 C C . GLU B 1 462 ? -1.754 15.625 18.141 1 77.62 462 GLU B C 1
ATOM 7907 O O . GLU B 1 462 ? -1.607 14.398 18.078 1 77.62 462 GLU B O 1
ATOM 7912 N N . HIS B 1 463 ? -2.16 16.391 17.172 1 74.25 463 HIS B N 1
ATOM 7913 C CA . HIS B 1 463 ? -2.443 15.773 15.883 1 74.25 463 HIS B CA 1
ATOM 7914 C C . HIS B 1 463 ? -1.274 15.953 14.914 1 74.25 463 HIS B C 1
ATOM 7916 O O . HIS B 1 463 ? -1.444 15.828 13.703 1 74.25 463 HIS B O 1
ATOM 7922 N N . ASP B 1 464 ? -0.192 16.391 15.422 1 81.69 464 ASP B N 1
ATOM 7923 C CA . ASP B 1 464 ? 1.047 16.562 14.664 1 81.69 464 ASP B CA 1
ATOM 7924 C C . ASP B 1 464 ? 0.937 17.703 13.664 1 81.69 464 ASP B C 1
ATOM 7926 O O . ASP B 1 464 ? 1.527 17.641 12.586 1 81.69 464 ASP B O 1
ATOM 7930 N N . GLN B 1 465 ? 0.084 18.562 13.984 1 80.12 465 GLN B N 1
ATOM 7931 C CA . GLN B 1 465 ? -0.051 19.75 13.141 1 80.12 465 GLN B CA 1
ATOM 7932 C C . GLN B 1 465 ? 0.818 20.891 13.664 1 80.12 465 GLN B C 1
ATOM 7934 O O . GLN B 1 465 ? 0.76 21.234 14.844 1 80.12 465 GLN B O 1
ATOM 7939 N N . PHE B 1 466 ? 1.568 21.547 12.758 1 86.5 466 PHE B N 1
ATOM 7940 C CA . PHE B 1 466 ? 2.424 22.672 13.102 1 86.5 466 PHE B CA 1
ATOM 7941 C C . PHE B 1 466 ? 1.613 23.969 13.164 1 86.5 466 PHE B C 1
ATOM 7943 O O . PHE B 1 466 ? 0.944 24.344 12.203 1 86.5 466 PHE B O 1
ATOM 7950 N N . LEU B 1 467 ? 1.719 24.641 14.305 1 85.5 467 LEU B N 1
ATOM 7951 C CA . LEU B 1 467 ? 0.963 25.859 14.547 1 85.5 467 LEU B CA 1
ATOM 7952 C C . LEU B 1 467 ? 1.818 27.094 14.258 1 85.5 467 LEU B C 1
ATOM 7954 O O . LEU B 1 467 ? 2.283 27.766 15.188 1 85.5 467 LEU B O 1
ATOM 7958 N N . GLU B 1 468 ? 1.935 27.438 12.992 1 84.56 468 GLU B N 1
ATOM 7959 C CA . GLU B 1 468 ? 2.812 28.516 12.547 1 84.56 468 GLU B CA 1
ATOM 7960 C C . GLU B 1 468 ? 2.367 29.875 13.109 1 84.56 468 GLU B C 1
ATOM 7962 O O . GLU B 1 468 ? 3.195 30.672 13.547 1 84.56 468 GLU B O 1
ATOM 7967 N N . ALA B 1 469 ? 1.142 30.078 13.125 1 81.62 469 ALA B N 1
ATOM 7968 C CA . ALA B 1 469 ? 0.604 31.359 13.594 1 81.62 469 ALA B CA 1
ATOM 7969 C C . ALA B 1 469 ? 0.893 31.562 15.078 1 81.62 469 ALA B C 1
ATOM 7971 O O . ALA B 1 469 ? 1.255 32.656 15.5 1 81.62 469 ALA B O 1
ATOM 7972 N N . ASP B 1 470 ? 0.7 30.531 15.797 1 87.88 470 ASP B N 1
ATOM 7973 C CA . ASP B 1 470 ? 0.97 30.609 17.234 1 87.88 470 ASP B CA 1
ATOM 7974 C C . ASP B 1 470 ? 2.457 30.828 17.5 1 87.88 470 ASP B C 1
ATOM 7976 O O . ASP B 1 470 ? 2.824 31.625 18.359 1 87.88 470 ASP B O 1
ATOM 7980 N N . ARG B 1 471 ? 3.188 30.156 16.766 1 92.06 471 ARG B N 1
ATOM 7981 C CA . ARG B 1 471 ? 4.633 30.344 16.891 1 92.06 471 ARG B CA 1
ATOM 7982 C C . ARG B 1 471 ? 5.035 31.781 16.609 1 92.06 471 ARG B C 1
ATOM 7984 O O . ARG B 1 471 ? 5.762 32.406 17.391 1 92.06 471 ARG B O 1
ATOM 7991 N N . ASP B 1 472 ? 4.562 32.312 15.508 1 90.44 472 ASP B N 1
ATOM 7992 C CA . ASP B 1 472 ? 4.895 33.688 15.125 1 90.44 472 ASP B CA 1
ATOM 7993 C C . ASP B 1 472 ? 4.379 34.688 16.156 1 90.44 472 ASP B C 1
ATOM 7995 O O . ASP B 1 472 ? 5.074 35.656 16.5 1 90.44 472 ASP B O 1
ATOM 7999 N N . ALA B 1 473 ? 3.188 34.438 16.609 1 89 473 ALA B N 1
ATOM 8000 C CA . ALA B 1 473 ? 2.598 35.312 17.609 1 89 473 ALA B CA 1
ATOM 8001 C C . ALA B 1 473 ? 3.441 35.344 18.875 1 89 473 ALA B C 1
ATOM 8003 O O . ALA B 1 473 ? 3.678 36.406 19.453 1 89 473 ALA B O 1
ATOM 8004 N N . ASP B 1 474 ? 3.834 34.219 19.281 1 94.44 474 ASP B N 1
ATOM 8005 C CA . ASP B 1 474 ? 4.625 34.156 20.5 1 94.44 474 ASP B CA 1
ATOM 8006 C C . ASP B 1 474 ? 6.012 34.75 20.312 1 94.44 474 ASP B C 1
ATOM 8008 O O . ASP B 1 474 ? 6.543 35.406 21.203 1 94.44 474 ASP B O 1
ATOM 8012 N N . ARG B 1 475 ? 6.605 34.531 19.203 1 94.69 475 ARG B N 1
ATOM 8013 C CA . ARG B 1 475 ? 7.891 35.125 18.891 1 94.69 475 ARG B CA 1
ATOM 8014 C C . ARG B 1 475 ? 7.793 36.656 18.922 1 94.69 475 ARG B C 1
ATOM 8016 O O . ARG B 1 475 ? 8.625 37.312 19.531 1 94.69 475 ARG B O 1
ATOM 8023 N N . ASP B 1 476 ? 6.793 37.188 18.266 1 92.81 476 ASP B N 1
ATOM 8024 C CA . ASP B 1 476 ? 6.566 38.625 18.25 1 92.81 476 ASP B CA 1
ATOM 8025 C C . ASP B 1 476 ? 6.281 39.156 19.641 1 92.81 476 ASP B C 1
ATOM 8027 O O . ASP B 1 476 ? 6.762 40.25 20.016 1 92.81 476 ASP B O 1
ATOM 8031 N N . ALA B 1 477 ? 5.461 38.406 20.328 1 92.06 477 ALA B N 1
ATOM 8032 C CA . ALA B 1 477 ? 5.141 38.812 21.688 1 92.06 477 ALA B CA 1
ATOM 8033 C C . ALA B 1 477 ? 6.406 38.969 22.531 1 92.06 477 ALA B C 1
ATOM 8035 O O . ALA B 1 477 ? 6.551 39.969 23.266 1 92.06 477 ALA B O 1
ATOM 8036 N N . LEU B 1 478 ? 7.266 38.062 22.406 1 95.12 478 LEU B N 1
ATOM 8037 C CA . LEU B 1 478 ? 8.516 38.156 23.156 1 95.12 478 LEU B CA 1
ATOM 8038 C C . LEU B 1 478 ? 9.367 39.312 22.656 1 95.12 478 LEU B C 1
ATOM 8040 O O . LEU B 1 478 ? 9.914 40.094 23.453 1 95.12 478 LEU B O 1
ATOM 8044 N N . ALA B 1 479 ? 9.547 39.469 21.391 1 94.06 479 ALA B N 1
ATOM 8045 C CA . ALA B 1 479 ? 10.328 40.531 20.812 1 94.06 479 ALA B CA 1
ATOM 8046 C C . ALA B 1 479 ? 9.805 41.906 21.281 1 94.06 479 ALA B C 1
ATOM 8048 O O . ALA B 1 479 ? 10.586 42.781 21.656 1 94.06 479 ALA B O 1
ATOM 8049 N N . ASP B 1 480 ? 8.508 42.062 21.203 1 90.19 480 ASP B N 1
ATOM 8050 C CA . ASP B 1 480 ? 7.879 43.312 21.641 1 90.19 480 ASP B CA 1
ATOM 8051 C C . ASP B 1 480 ? 8.141 43.562 23.141 1 90.19 480 ASP B C 1
ATOM 8053 O O . ASP B 1 480 ? 8.445 44.688 23.531 1 90.19 480 ASP B O 1
ATOM 8057 N N . LEU B 1 481 ? 7.988 42.562 23.828 1 90.38 481 LEU B N 1
ATOM 8058 C CA . LEU B 1 481 ? 8.234 42.656 25.266 1 90.38 481 LEU B CA 1
ATOM 8059 C C . LEU B 1 481 ? 9.664 43.125 25.531 1 90.38 481 LEU B C 1
ATOM 8061 O O . LEU B 1 481 ? 9.898 44 26.359 1 90.38 481 LEU B O 1
ATOM 8065 N N . LEU B 1 482 ? 10.602 42.562 24.875 1 92.81 482 LEU B N 1
ATOM 8066 C CA . LEU B 1 482 ? 12.008 42.906 25.047 1 92.81 482 LEU B CA 1
ATOM 8067 C C . LEU B 1 482 ? 12.242 44.375 24.672 1 92.81 482 LEU B C 1
ATOM 8069 O O . LEU B 1 482 ? 12.93 45.094 25.406 1 92.81 482 LEU B O 1
ATOM 8073 N N . ARG B 1 483 ? 11.695 44.781 23.594 1 89.19 483 ARG B N 1
ATOM 8074 C CA . ARG B 1 483 ? 11.82 46.156 23.141 1 89.19 483 ARG B CA 1
ATOM 8075 C C . ARG B 1 483 ? 11.266 47.125 24.188 1 89.19 483 ARG B C 1
ATOM 8077 O O . ARG B 1 483 ? 11.898 48.156 24.5 1 89.19 483 ARG B O 1
ATOM 8084 N N . LEU B 1 484 ? 10.133 46.844 24.719 1 87.38 484 LEU B N 1
ATOM 8085 C CA . LEU B 1 484 ? 9.453 47.719 25.688 1 87.38 484 LEU B CA 1
ATOM 8086 C C . LEU B 1 484 ? 10.211 47.75 27.016 1 87.38 484 LEU B C 1
ATOM 8088 O O . LEU B 1 484 ? 10.312 48.812 27.641 1 87.38 484 LEU B O 1
ATOM 8092 N N . LEU B 1 485 ? 10.734 46.625 27.375 1 87.38 485 LEU B N 1
ATOM 8093 C CA . LEU B 1 485 ? 11.445 46.531 28.641 1 87.38 485 LEU B CA 1
ATOM 8094 C C . LEU B 1 485 ? 12.789 47.25 28.547 1 87.38 485 LEU B C 1
ATOM 8096 O O . LEU B 1 485 ? 13.352 47.656 29.578 1 87.38 485 LEU B O 1
ATOM 8100 N N . ARG B 1 486 ? 13.312 47.438 27.359 1 87.62 486 ARG B N 1
ATOM 8101 C CA . ARG B 1 486 ? 14.617 48.062 27.188 1 87.62 486 ARG B CA 1
ATOM 8102 C C . ARG B 1 486 ? 14.469 49.531 26.75 1 87.62 486 ARG B C 1
ATOM 8104 O O . ARG B 1 486 ? 15.461 50.219 26.484 1 87.62 486 ARG B O 1
ATOM 8111 N N . ALA B 1 487 ? 13.281 50.031 26.594 1 85.69 487 ALA B N 1
ATOM 8112 C CA . ALA B 1 487 ? 13.016 51.406 26.172 1 85.69 487 ALA B CA 1
ATOM 8113 C C . ALA B 1 487 ? 13.453 52.375 27.266 1 85.69 487 ALA B C 1
ATOM 8115 O O . ALA B 1 487 ? 13.531 52.031 28.438 1 85.69 487 ALA B O 1
ATOM 8116 N N . VAL B 1 488 ? 13.836 53.781 26.766 1 84.44 488 VAL B N 1
ATOM 8117 C CA . VAL B 1 488 ? 14.359 54.75 27.719 1 84.44 488 VAL B CA 1
ATOM 8118 C C . VAL B 1 488 ? 13.422 55.938 27.812 1 84.44 488 VAL B C 1
ATOM 8120 O O . VAL B 1 488 ? 13.562 56.781 28.688 1 84.44 488 VAL B O 1
ATOM 8123 N N . ASP B 1 489 ? 12.438 56.125 26.828 1 87.62 489 ASP B N 1
ATOM 8124 C CA . ASP B 1 489 ? 11.5 57.25 26.781 1 87.62 489 ASP B CA 1
ATOM 8125 C C . ASP B 1 489 ? 10.078 56.781 27.125 1 87.62 489 ASP B C 1
ATOM 8127 O O . ASP B 1 489 ? 9.453 56.062 26.328 1 87.62 489 ASP B O 1
ATOM 8131 N N . PRO B 1 490 ? 9.531 57.219 28.234 1 88.75 490 PRO B N 1
ATOM 8132 C CA . PRO B 1 490 ? 8.195 56.781 28.625 1 88.75 490 PRO B CA 1
ATOM 8133 C C . PRO B 1 490 ? 7.117 57.188 27.625 1 88.75 490 PRO B C 1
ATOM 8135 O O . PRO B 1 490 ? 6.172 56.406 27.391 1 88.75 490 PRO B O 1
ATOM 8138 N N . VAL B 1 491 ? 7.125 58.438 27.016 1 89.25 491 VAL B N 1
ATOM 8139 C CA . VAL B 1 491 ? 6.129 58.938 26.062 1 89.25 491 VAL B CA 1
ATOM 8140 C C . VAL B 1 491 ? 6.168 58.062 24.812 1 89.25 491 VAL B C 1
ATOM 8142 O O . VAL B 1 491 ? 5.125 57.594 24.328 1 89.25 491 VAL B O 1
ATOM 8145 N N . GLN B 1 492 ? 7.352 57.906 24.375 1 86.62 492 GLN B N 1
ATOM 8146 C CA . GLN B 1 492 ? 7.5 57.062 23.172 1 86.62 492 GLN B CA 1
ATOM 8147 C C . GLN B 1 492 ? 7.055 55.625 23.453 1 86.62 492 GLN B C 1
ATOM 8149 O O . GLN B 1 492 ? 6.469 54.969 22.578 1 86.62 492 GLN B O 1
ATOM 8154 N N . THR B 1 493 ? 7.375 55.188 24.594 1 88.31 493 THR B N 1
ATOM 8155 C CA . THR B 1 493 ? 6.988 53.844 24.984 1 88.31 493 THR B CA 1
ATOM 8156 C C . THR B 1 493 ? 5.469 53.719 25.016 1 88.31 493 THR B C 1
ATOM 8158 O O . THR B 1 493 ? 4.91 52.781 24.422 1 88.31 493 THR B O 1
ATOM 8161 N N . LEU B 1 494 ? 4.754 54.594 25.609 1 89.56 494 LEU B N 1
ATOM 8162 C CA . LEU B 1 494 ? 3.299 54.531 25.672 1 89.56 494 LEU B CA 1
ATOM 8163 C C . LEU B 1 494 ? 2.695 54.719 24.281 1 89.56 494 LEU B C 1
ATOM 8165 O O . LEU B 1 494 ? 1.746 54 23.922 1 89.56 494 LEU B O 1
ATOM 8169 N N . ASP B 1 495 ? 3.275 55.656 23.516 1 88.62 495 ASP B N 1
ATOM 8170 C CA . ASP B 1 495 ? 2.793 55.875 22.156 1 88.62 495 ASP B CA 1
ATOM 8171 C C . ASP B 1 495 ? 2.9 54.594 21.328 1 88.62 495 ASP B C 1
ATOM 8173 O O . ASP B 1 495 ? 1.983 54.25 20.562 1 88.62 495 ASP B O 1
ATOM 8177 N N . SER B 1 496 ? 3.98 53.938 21.453 1 85.38 496 SER B N 1
ATOM 8178 C CA . SER B 1 496 ? 4.191 52.688 20.734 1 85.38 496 SER B CA 1
ATOM 8179 C C . SER B 1 496 ? 3.158 51.656 21.125 1 85.38 496 SER B C 1
ATOM 8181 O O . SER B 1 496 ? 2.701 50.875 20.281 1 85.38 496 SER B O 1
ATOM 8183 N N . LEU B 1 497 ? 2.816 51.594 22.375 1 87.94 497 LEU B N 1
ATOM 8184 C CA . LEU B 1 497 ? 1.838 50.656 22.875 1 87.94 497 LEU B CA 1
ATOM 8185 C C . LEU B 1 497 ? 0.439 50.969 22.375 1 87.94 497 LEU B C 1
ATOM 8187 O O . LEU B 1 497 ? -0.385 50.094 22.172 1 87.94 497 LEU B O 1
ATOM 8191 N N . LEU B 1 498 ? 0.186 52.25 22.078 1 89 498 LEU B N 1
ATOM 8192 C CA . LEU B 1 498 ? -1.151 52.719 21.719 1 89 498 LEU B CA 1
ATOM 8193 C C . LEU B 1 498 ? -1.35 52.625 20.203 1 89 498 LEU B C 1
ATOM 8195 O O . LEU B 1 498 ? -2.48 52.531 19.719 1 89 498 LEU B O 1
ATOM 8199 N N . GLN B 1 499 ? -0.288 52.688 19.359 1 84.19 499 GLN B N 1
ATOM 8200 C CA . GLN B 1 499 ? -0.355 52.781 17.906 1 84.19 499 GLN B CA 1
ATOM 8201 C C . GLN B 1 499 ? -1.149 51.625 17.328 1 84.19 499 GLN B C 1
ATOM 8203 O O . GLN B 1 499 ? -2.037 51.812 16.484 1 84.19 499 GLN B O 1
ATOM 8208 N N . PRO B 1 500 ? -0.877 50.469 17.891 1 80.44 500 PRO B N 1
ATOM 8209 C CA . PRO B 1 500 ? -1.601 49.344 17.297 1 80.44 500 PRO B CA 1
ATOM 8210 C C . PRO B 1 500 ? -3.1 49.375 17.594 1 80.44 500 PRO B C 1
ATOM 8212 O O . PRO B 1 500 ? -3.881 48.688 16.922 1 80.44 500 PRO B O 1
ATOM 8215 N N . LEU B 1 501 ? -3.547 50.062 18.578 1 83.69 501 LEU B N 1
ATOM 8216 C CA . LEU B 1 501 ? -4.953 50.125 18.953 1 83.69 501 LEU B CA 1
ATOM 8217 C C . LEU B 1 501 ? -5.742 50.969 17.953 1 83.69 501 LEU B C 1
ATOM 8219 O O . LEU B 1 501 ? -6.973 50.875 17.891 1 83.69 501 LEU B O 1
ATOM 8223 N N . ARG B 1 502 ? -5.059 51.781 17.141 1 82 502 ARG B N 1
ATOM 8224 C CA . ARG B 1 502 ? -5.707 52.656 16.156 1 82 502 ARG B CA 1
ATOM 8225 C C . ARG B 1 502 ? -6.961 53.281 16.734 1 82 502 ARG B C 1
ATOM 8227 O O . ARG B 1 502 ? -8.055 53.125 16.203 1 82 502 ARG B O 1
ATOM 8234 N N . LEU B 1 503 ? -6.746 54.094 17.656 1 86 503 LEU B N 1
ATOM 8235 C CA . LEU B 1 503 ? -7.84 54.688 18.406 1 86 503 LEU B CA 1
ATOM 8236 C C . LEU B 1 503 ? -8.781 55.469 17.484 1 86 503 LEU B C 1
ATOM 8238 O O . LEU B 1 503 ? -9.945 55.688 17.812 1 86 503 LEU B O 1
ATOM 8242 N N . GLY B 1 504 ? -8.344 55.844 16.219 1 78.81 504 GLY B N 1
ATOM 8243 C CA . GLY B 1 504 ? -9.164 56.531 15.25 1 78.81 504 GLY B CA 1
ATOM 8244 C C . GLY B 1 504 ? -10.273 55.688 14.664 1 78.81 504 GLY B C 1
ATOM 8245 O O . GLY B 1 504 ? -11.219 56.219 14.078 1 78.81 504 GLY B O 1
ATOM 8246 N N . LYS B 1 505 ? -10.211 54.469 14.758 1 80.75 505 LYS B N 1
ATOM 8247 C CA . LYS B 1 505 ? -11.227 53.562 14.242 1 80.75 505 LYS B CA 1
ATOM 8248 C C . LYS B 1 505 ? -12.523 53.656 15.031 1 80.75 505 LYS B C 1
ATOM 8250 O O . LYS B 1 505 ? -13.578 53.219 14.562 1 80.75 505 LYS B O 1
ATOM 8255 N N . TYR B 1 506 ? -12.438 54.281 16.219 1 85.25 506 TYR B N 1
ATOM 8256 C CA . TYR B 1 506 ? -13.594 54.312 17.109 1 85.25 506 TYR B CA 1
ATOM 8257 C C . TYR B 1 506 ? -14.195 55.688 17.188 1 85.25 506 TYR B C 1
ATOM 8259 O O . TYR B 1 506 ? -13.68 56.562 17.906 1 85.25 506 TYR B O 1
ATOM 8267 N N . PRO B 1 507 ? -15.328 55.812 16.469 1 81.56 507 PRO B N 1
ATOM 8268 C CA . PRO B 1 507 ? -15.945 57.156 16.406 1 81.56 507 PRO B CA 1
ATOM 8269 C C . PRO B 1 507 ? -16.234 57.719 17.797 1 81.56 507 PRO B C 1
ATOM 8271 O O . PRO B 1 507 ? -16.156 58.938 17.984 1 81.56 507 PRO B O 1
ATOM 8274 N N . LEU B 1 508 ? -16.5 56.844 18.734 1 85 508 LEU B N 1
ATOM 8275 C CA . LEU B 1 508 ? -16.812 57.281 20.094 1 85 508 LEU B CA 1
ATOM 8276 C C . LEU B 1 508 ? -15.656 58.062 20.703 1 85 508 LEU B C 1
ATOM 8278 O O . LEU B 1 508 ? -15.859 58.875 21.625 1 85 508 LEU B O 1
ATOM 8282 N N . LEU B 1 509 ? -14.484 57.906 20.25 1 89.56 509 LEU B N 1
ATOM 8283 C CA . LEU B 1 509 ? -13.289 58.531 20.812 1 89.56 509 LEU B CA 1
ATOM 8284 C C . LEU B 1 509 ? -12.906 59.781 20.062 1 89.56 509 LEU B C 1
ATOM 8286 O O . LEU B 1 509 ? -12.062 60.562 20.516 1 89.56 509 LEU B O 1
ATOM 8290 N N . HIS B 1 510 ? -13.523 60.062 19.031 1 87.94 510 HIS B N 1
ATOM 8291 C CA . HIS B 1 510 ? -13.133 61.156 18.172 1 87.94 510 HIS B CA 1
ATOM 8292 C C . HIS B 1 510 ? -13.312 62.5 18.875 1 87.94 510 HIS B C 1
ATOM 8294 O O . HIS B 1 510 ? -14.375 62.781 19.438 1 87.94 510 HIS B O 1
ATOM 8300 N N . GLY B 1 511 ? -12.242 63.281 18.875 1 87.25 511 GLY B N 1
ATOM 8301 C CA . GLY B 1 511 ? -12.281 64.625 19.391 1 87.25 511 GLY B CA 1
ATOM 8302 C C . GLY B 1 511 ? -12.188 64.688 20.906 1 87.25 511 GLY B C 1
ATOM 8303 O O . GLY B 1 511 ? -12.328 65.75 21.5 1 87.25 511 GLY B O 1
ATOM 8304 N N . LYS B 1 512 ? -11.93 63.562 21.578 1 90.56 512 LYS B N 1
ATOM 8305 C CA . LYS B 1 512 ? -11.906 63.562 23.031 1 90.56 512 LYS B CA 1
ATOM 8306 C C . LYS B 1 512 ? -10.469 63.531 23.562 1 90.56 512 LYS B C 1
ATOM 8308 O O . LYS B 1 512 ? -9.555 63.062 22.875 1 90.56 512 LYS B O 1
ATOM 8313 N N . THR B 1 513 ? -10.195 64.188 24.688 1 92.88 513 THR B N 1
ATOM 8314 C CA . THR B 1 513 ? -8.922 64.188 25.391 1 92.88 513 THR B CA 1
ATOM 8315 C C . THR B 1 513 ? -9.039 63.438 26.719 1 92.88 513 THR B C 1
ATOM 8317 O O . THR B 1 513 ? -9.984 63.688 27.484 1 92.88 513 THR B O 1
ATOM 8320 N N . PHE B 1 514 ? -8.086 62.5 26.953 1 93 514 PHE B N 1
ATOM 8321 C CA . PHE B 1 514 ? -8.117 61.688 28.156 1 93 514 PHE B CA 1
ATOM 8322 C C . PHE B 1 514 ? -6.855 61.875 28.984 1 93 514 PHE B C 1
ATOM 8324 O O . PHE B 1 514 ? -5.789 62.188 28.438 1 93 514 PHE B O 1
ATOM 8331 N N . GLN B 1 515 ? -6.961 61.812 30.344 1 92.62 515 GLN B N 1
ATOM 8332 C CA . GLN B 1 515 ? -5.82 61.719 31.25 1 92.62 515 GLN B CA 1
ATOM 8333 C C . GLN B 1 515 ? -5.594 60.25 31.672 1 92.62 515 GLN B C 1
ATOM 8335 O O . GLN B 1 515 ? -6.492 59.625 32.219 1 92.62 515 GLN B O 1
ATOM 8340 N N . LEU B 1 516 ? -4.414 59.75 31.312 1 92.12 516 LEU B N 1
ATOM 8341 C CA . LEU B 1 516 ? -4.023 58.375 31.625 1 92.12 516 LEU B CA 1
ATOM 8342 C C . LEU B 1 516 ? -2.928 58.344 32.688 1 92.12 516 LEU B C 1
ATOM 8344 O O . LEU B 1 516 ? -1.871 58.938 32.5 1 92.12 516 LEU B O 1
ATOM 8348 N N . THR B 1 517 ? -3.168 57.688 33.906 1 90.69 517 THR B N 1
ATOM 8349 C CA . THR B 1 517 ? -2.189 57.594 34.969 1 90.69 517 THR B CA 1
ATOM 8350 C C . THR B 1 517 ? -1.837 56.125 35.25 1 90.69 517 THR B C 1
ATOM 8352 O O . THR B 1 517 ? -2.725 55.281 35.375 1 90.69 517 THR B O 1
ATOM 8355 N N . VAL B 1 518 ? -0.501 55.844 35.281 1 91.75 518 VAL B N 1
ATOM 8356 C CA . VAL B 1 518 ? -0.016 54.5 35.594 1 91.75 518 VAL B CA 1
ATOM 8357 C C . VAL B 1 518 ? 0.46 54.469 37.062 1 91.75 518 VAL B C 1
ATOM 8359 O O . VAL B 1 518 ? 1.213 55.344 37.5 1 91.75 518 VAL B O 1
ATOM 8362 N N . GLY B 1 519 ? -0.023 53.438 37.812 1 85.31 519 GLY B N 1
ATOM 8363 C CA . GLY B 1 519 ? 0.298 53.344 39.219 1 85.31 519 GLY B CA 1
ATOM 8364 C C . GLY B 1 519 ? 1.745 52.969 39.469 1 85.31 519 GLY B C 1
ATOM 8365 O O . GLY B 1 519 ? 2.541 52.875 38.531 1 85.31 519 GLY B O 1
ATOM 8366 N N . VAL B 1 520 ? 2.119 53 40.844 1 80.75 520 VAL B N 1
ATOM 8367 C CA . VAL B 1 520 ? 3.453 52.625 41.281 1 80.75 520 VAL B CA 1
ATOM 8368 C C . VAL B 1 520 ? 3.371 51.312 42.094 1 80.75 520 VAL B C 1
ATOM 8370 O O . VAL B 1 520 ? 2.332 51 42.688 1 80.75 520 VAL B O 1
ATOM 8373 N N . GLY B 1 521 ? 4.352 50.406 42.031 1 70.88 521 GLY B N 1
ATOM 8374 C CA . GLY B 1 521 ? 4.402 49.188 42.781 1 70.88 521 GLY B CA 1
ATOM 8375 C C . GLY B 1 521 ? 4.766 47.969 41.938 1 70.88 521 GLY B C 1
ATOM 8376 O O . GLY B 1 521 ? 5.363 48.125 40.875 1 70.88 521 GLY B O 1
ATOM 8377 N N . LEU B 1 522 ? 4.535 46.781 42.469 1 62.62 522 LEU B N 1
ATOM 8378 C CA . LEU B 1 522 ? 4.973 45.562 41.844 1 62.62 522 LEU B CA 1
ATOM 8379 C C . LEU B 1 522 ? 4.105 45.25 40.625 1 62.62 522 LEU B C 1
ATOM 8381 O O . LEU B 1 522 ? 4.605 44.781 39.594 1 62.62 522 LEU B O 1
ATOM 8385 N N . ALA B 1 523 ? 2.734 45.562 40.75 1 67.94 523 ALA B N 1
ATOM 8386 C CA . ALA B 1 523 ? 1.795 45.375 39.656 1 67.94 523 ALA B CA 1
ATOM 8387 C C . ALA B 1 523 ? 0.822 46.531 39.531 1 67.94 523 ALA B C 1
ATOM 8389 O O . ALA B 1 523 ? -0.369 46.406 39.812 1 67.94 523 ALA B O 1
ATOM 8390 N N . PRO B 1 524 ? 1.495 47.625 39.062 1 75.56 524 PRO B N 1
ATOM 8391 C CA . PRO B 1 524 ? 0.598 48.781 39.094 1 75.56 524 PRO B CA 1
ATOM 8392 C C . PRO B 1 524 ? -0.457 48.75 38 1 75.56 524 PRO B C 1
ATOM 8394 O O . PRO B 1 524 ? -0.203 48.25 36.906 1 75.56 524 PRO B O 1
ATOM 8397 N N . GLY B 1 525 ? -1.699 49.188 38.312 1 82.5 525 GLY B N 1
ATOM 8398 C CA . GLY B 1 525 ? -2.752 49.375 37.344 1 82.5 525 GLY B CA 1
ATOM 8399 C C . GLY B 1 525 ? -2.732 50.75 36.719 1 82.5 525 GLY B C 1
ATOM 8400 O O . GLY B 1 525 ? -1.75 51.5 36.844 1 82.5 525 GLY B O 1
ATOM 8401 N N . HIS B 1 526 ? -3.613 51.031 35.75 1 89.75 526 HIS B N 1
ATOM 8402 C CA . HIS B 1 526 ? -3.744 52.375 35.156 1 89.75 526 HIS B CA 1
ATOM 8403 C C . HIS B 1 526 ? -5.152 52.906 35.344 1 89.75 526 HIS B C 1
ATOM 8405 O O . HIS B 1 526 ? -6.082 52.156 35.656 1 89.75 526 HIS B O 1
ATOM 8411 N N . THR B 1 527 ? -5.305 54.156 35.375 1 89.44 527 THR B N 1
ATOM 8412 C CA . THR B 1 527 ? -6.598 54.844 35.406 1 89.44 527 THR B CA 1
ATOM 8413 C C . THR B 1 527 ? -6.762 55.781 34.219 1 89.44 527 THR B C 1
ATOM 8415 O O . THR B 1 527 ? -5.773 56.312 33.719 1 89.44 527 THR B O 1
ATOM 8418 N N . VAL B 1 528 ? -7.969 55.906 33.688 1 92.38 528 VAL B N 1
ATOM 8419 C CA . VAL B 1 528 ? -8.305 56.75 32.562 1 92.38 528 VAL B CA 1
ATOM 8420 C C . VAL B 1 528 ? -9.43 57.719 32.969 1 92.38 528 VAL B C 1
ATOM 8422 O O . VAL B 1 528 ? -10.438 57.281 33.531 1 92.38 528 VAL B O 1
ATOM 8425 N N . ASP B 1 529 ? -9.281 59.031 32.719 1 90.38 529 ASP B N 1
ATOM 8426 C CA . ASP B 1 529 ? -10.305 60.031 33 1 90.38 529 ASP B CA 1
ATOM 8427 C C . ASP B 1 529 ? -10.5 60.938 31.781 1 90.38 529 ASP B C 1
ATOM 8429 O O . ASP B 1 529 ? -9.555 61.188 31.031 1 90.38 529 ASP B O 1
ATOM 8433 N N . LEU B 1 530 ? -11.719 61.375 31.516 1 93.38 530 LEU B N 1
ATOM 8434 C CA . LEU B 1 530 ? -12.016 62.312 30.453 1 93.38 530 LEU B CA 1
ATOM 8435 C C . LEU B 1 530 ? -11.68 63.75 30.891 1 93.38 530 LEU B C 1
ATOM 8437 O O . LEU B 1 530 ? -12.031 64.188 32 1 93.38 530 LEU B O 1
ATOM 8441 N N . VAL B 1 531 ? -10.961 64.5 30.109 1 87.25 531 VAL B N 1
ATOM 8442 C CA . VAL B 1 531 ? -10.633 65.938 30.422 1 87.25 531 VAL B CA 1
ATOM 8443 C C . VAL B 1 531 ? -11.703 66.812 29.844 1 87.25 531 VAL B C 1
ATOM 8445 O O . VAL B 1 531 ? -12.008 66.812 28.656 1 87.25 531 VAL B O 1
ATOM 8448 N N . ASP B 1 532 ? -12.578 67.375 30.672 1 75.25 532 ASP B N 1
ATOM 8449 C CA . ASP B 1 532 ? -13.625 68.312 30.297 1 75.25 532 ASP B CA 1
ATOM 8450 C C . ASP B 1 532 ? -13.039 69.625 29.781 1 75.25 532 ASP B C 1
ATOM 8452 O O . ASP B 1 532 ? -12.195 70.25 30.453 1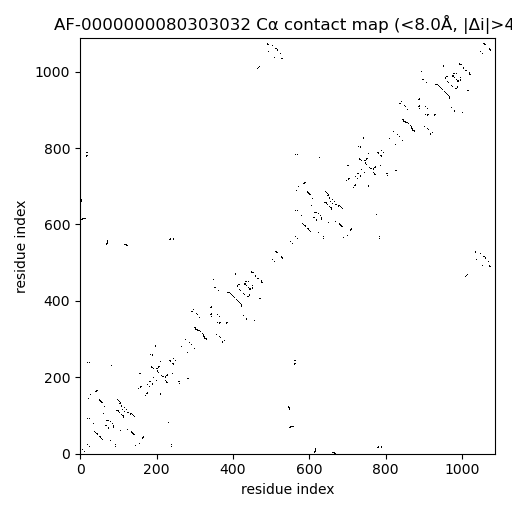 75.25 532 ASP B O 1
ATOM 8456 N N . HIS B 1 533 ? -12.859 69.875 28.562 1 58.91 533 HIS B N 1
ATOM 8457 C CA . HIS B 1 533 ? -12.523 71.25 28.141 1 58.91 533 HIS B CA 1
ATOM 8458 C C . HIS B 1 533 ? -13.641 72.188 28.5 1 58.91 533 HIS B C 1
ATOM 8460 O O . HIS B 1 533 ? -14.766 72.062 28.031 1 58.91 533 HIS B O 1
ATOM 8466 N N . ALA B 1 534 ? -13.906 72.75 29.719 1 50.03 534 ALA B N 1
ATOM 8467 C CA . ALA B 1 534 ? -14.734 73.938 29.922 1 50.03 534 ALA B CA 1
ATOM 8468 C C . ALA B 1 534 ? -14.531 74.938 28.797 1 50.03 534 ALA B C 1
ATOM 8470 O O . ALA B 1 534 ? -13.398 75.312 28.484 1 50.03 534 ALA B O 1
ATOM 8471 N N . ALA B 1 535 ? -15.523 75.125 27.922 1 46.66 535 ALA B N 1
ATOM 8472 C CA . ALA B 1 535 ? -15.719 76.375 27.141 1 46.66 535 ALA B CA 1
ATOM 8473 C C . ALA B 1 535 ? -15.445 77.562 27.984 1 46.66 535 ALA B C 1
ATOM 8475 O O . ALA B 1 535 ? -16.219 77.938 28.891 1 46.66 535 ALA B O 1
ATOM 8476 N N . ALA B 1 536 ? -14.297 77.875 28.406 1 41 536 ALA B N 1
ATOM 8477 C CA . ALA B 1 536 ? -14.172 79.25 28.922 1 41 536 ALA B CA 1
ATOM 8478 C C . ALA B 1 536 ? -14.766 80.25 27.953 1 41 536 ALA B C 1
ATOM 8480 O O . ALA B 1 536 ? -14.242 80.438 26.859 1 41 536 ALA B O 1
ATOM 8481 N N . GLY B 1 537 ? -16.125 80.312 27.844 1 35.97 537 GLY B N 1
ATOM 8482 C CA . GLY B 1 537 ? -16.953 81.375 27.391 1 3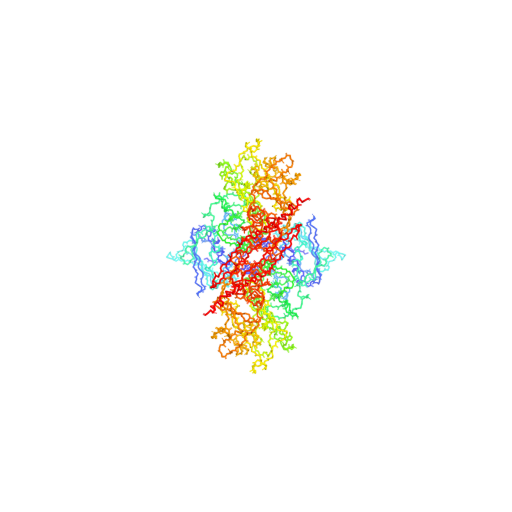5.97 537 GLY B CA 1
ATOM 8483 C C . GLY B 1 537 ? -16.438 82.75 27.781 1 35.97 537 GLY B C 1
ATOM 8484 O O . GLY B 1 537 ? -15.953 82.938 28.906 1 35.97 537 GLY B O 1
ATOM 8485 N N . GLY B 1 538 ? -15.992 83.5 26.734 1 36.19 538 GLY B N 1
ATOM 8486 C CA . GLY B 1 538 ? -15.75 84.938 26.656 1 36.19 538 GLY B CA 1
ATOM 8487 C C . GLY B 1 538 ? -16.859 85.75 27.266 1 36.19 538 GLY B C 1
ATOM 8488 O O . GLY B 1 538 ? -18.031 85.625 26.875 1 36.19 538 GLY B O 1
ATOM 8489 N N . GLY B 1 539 ? -16.938 86 28.578 1 34.5 539 GLY B N 1
ATOM 8490 C CA . GLY B 1 539 ? -17.734 87 29.219 1 34.5 539 GLY B CA 1
ATOM 8491 C C . GLY B 1 539 ? -17.625 88.375 28.547 1 34.5 539 GLY B C 1
ATOM 8492 O O . GLY B 1 539 ? -17.75 89.438 29.203 1 34.5 539 GLY B O 1
ATOM 8493 N N . SER B 1 540 ? -17.344 88.5 27.141 1 31.83 540 SER B N 1
ATOM 8494 C CA . SER B 1 540 ? -17.266 89.938 26.734 1 31.83 540 SER B CA 1
ATOM 8495 C C . SER B 1 540 ? -18.641 90.562 26.766 1 31.83 540 SER B C 1
ATOM 8497 O O . SER B 1 540 ? -18.859 91.625 26.125 1 31.83 540 SER B O 1
ATOM 8499 N N . HIS B 1 541 ? -19.578 90.438 27.781 1 29.22 541 HIS B N 1
ATOM 8500 C CA . HIS B 1 541 ? -20.75 91.312 27.656 1 29.22 541 HIS B CA 1
ATOM 8501 C C . HIS B 1 541 ? -20.359 92.812 27.797 1 29.22 541 HIS B C 1
ATOM 8503 O O . HIS B 1 541 ? -21.219 93.625 28.016 1 29.22 541 HIS B O 1
ATOM 8509 N N . ALA B 1 542 ? -19.281 93.438 27.297 1 30.95 542 ALA B N 1
ATOM 8510 C CA . ALA B 1 542 ? -19.297 94.875 27.547 1 30.95 542 ALA B CA 1
ATOM 8511 C C . ALA B 1 542 ? -20.391 95.562 26.719 1 30.95 542 ALA B C 1
ATOM 8513 O O . ALA B 1 542 ? -20.266 95.688 25.5 1 30.95 542 ALA B O 1
ATOM 8514 N N . GLY B 1 543 ? -21.672 95.125 26.594 1 23.53 543 GLY B N 1
ATOM 8515 C CA . GLY B 1 543 ? -22.5 96.188 26 1 23.53 543 GLY B CA 1
ATOM 8516 C C . GLY B 1 543 ? -22.562 97.438 26.844 1 23.53 543 GLY B C 1
ATOM 8517 O O . GLY B 1 543 ? -22.938 97.375 28.016 1 23.53 543 GLY B O 1
ATOM 8518 N N . ARG B 1 544 ? -21.656 98.438 26.609 1 21.03 544 ARG B N 1
ATOM 8519 C CA . ARG B 1 544 ? -22.297 99.75 26.375 1 21.03 544 ARG B CA 1
ATOM 8520 C C . ARG B 1 544 ? -22.984 99.75 25.016 1 21.03 544 ARG B C 1
ATOM 8522 O O . ARG B 1 544 ? -22.469 99.188 24.031 1 21.03 544 ARG B O 1
#

Foldseek 3Di:
DDDDDDDDPLVVLVVLLVQDDDLCLLVVLLLLVQVLLVFQEKEWEADQVQQKIKIATQGPADDDPVLLLDAQDQPHDPVSCLQVVRRSHNSSSLLSQAQWKWKAAAQKIWIDRSVCVSVVHDTDIDGHDNVPGGRHMMIMGGPHRDPPCVVVVLQFQLQAQHWYHYNNHTRPSCNHPVNADWDQFPFGTKGFFQLVQQPGDPWEFEDENRGTADGDPDDDPPRHIYGYGRNNPWFADPDSSNHTDVNVVVVVVVSVGVLVVVVVSLVVLCVPDDPQVSCNRHLNVCQVSVNLQVCQPPQADDQQQWWWQCAQQFAADDDDRPRTDGDPGTDGSCCLVVVVAAEEEADHQALAGQLVSVVCNQVRHIYGDPVSHDPNHPCVVRYHYQVPWDKDKDAAAWDDWDWQDAPVAIAIETEGQWMWIDGHHDIDIGAQDWTHHPRYIYHHPNDQQLCNVRSHDVCADPVRDHDVVRNVRNRVSRNLVSCLVPDDDPVVSVCVVCVVVPPVVDPVCPPWDKDKAWDDDDDTDIDIGTDDPPPPPDPPPPPD/DDDDDDDDPLVVLVVLLVQDDDLCLLVVLLLLVLVLLVFQEKEWEADQVQQKIKIATQGPADPDPVLLLDAQDQPHDPVSCLQVVRRSSNSSSLLSQAQWKWKAAAQKIWIDRSVCVSVVHDTDIDGHDNVPGGRHMMIMGGPHRDPPCVVVVLQFQLQAQHWYHYNNHTRPSCNHPVNADWDQFPFGTKGFFQLVQQPGDPWEFEDENRGTADGDPDDDPPRHMYGYGRNNPWFADPDSSNHTDVRVVVVVVVSVGVLVVVVVSLVVCCVPDDPQVSCNRHLNVCQVSVNLVVCQPPQADRQQQWWWQCAQQFAADDDDRPRTDGDPGTDGSCCLVVVVAAEEEADHQALAGQLVSVVCNQVGHIYGDPVSHDPNHPCVVRYHYQVPWDKDKDAAAWDDWDWQDAPVAIAIEIEGAWMWIDGHHDIDIGAQDWTHHPRYIYHHPNDQQLCNVRSHDVCADPVRDHDVVRNVRNRVSRNLVSCLVPDDDPVVSVVVVCVVVPPVVDPVCPPWDKDKAWDDDDDTDIDIGTDDPPPPDDPPPPDD

Solvent-accessible surface area (backbone atoms only — not comparable to full-atom values): 58230 Å² total; per-residue (Å²): 103,74,34,46,54,41,73,37,63,70,35,43,59,60,50,51,66,38,30,44,49,44,84,65,49,45,56,57,37,52,50,49,51,34,51,75,37,58,27,70,42,35,40,37,40,72,39,79,89,78,14,34,40,34,42,35,23,53,20,78,42,62,90,59,72,44,48,69,33,27,32,24,37,56,81,60,54,71,68,51,39,60,55,62,58,56,59,30,54,52,61,52,44,47,43,70,53,18,58,31,41,35,41,32,21,40,46,33,34,34,72,39,50,21,70,48,33,78,70,51,35,77,39,62,52,40,79,47,54,80,91,66,41,30,72,10,35,36,41,37,32,32,63,38,87,63,85,66,43,78,66,48,48,54,64,52,36,22,32,27,79,53,54,40,26,53,70,87,38,75,57,81,29,76,60,8,65,89,70,46,79,59,44,84,54,99,59,24,39,38,28,67,32,31,82,86,65,28,64,59,60,88,48,48,38,30,26,50,91,24,29,61,39,44,68,60,93,79,66,74,88,64,73,42,22,37,35,43,42,34,55,80,79,50,58,50,20,42,74,66,43,55,34,43,43,40,44,73,62,50,48,53,54,48,53,54,49,55,49,49,51,49,50,52,53,48,52,51,44,53,74,71,35,57,68,67,59,34,40,74,39,35,48,64,40,22,61,74,69,68,45,37,65,73,50,37,84,48,66,66,57,63,23,86,38,32,23,35,50,73,40,76,76,45,24,69,86,76,80,79,65,77,22,49,38,64,38,91,64,47,70,51,50,66,37,43,74,72,55,78,42,46,38,29,34,72,75,76,52,28,34,82,38,29,54,60,54,50,47,32,37,74,70,63,28,30,42,36,51,68,83,75,48,39,89,80,22,67,65,63,80,58,48,41,54,54,83,80,40,59,74,50,78,44,73,39,65,69,74,48,74,46,74,43,85,40,82,78,52,69,36,42,37,34,35,18,50,26,36,38,42,33,48,66,91,44,72,49,73,37,40,56,53,45,41,25,48,79,62,29,34,43,32,11,67,54,39,62,70,26,64,41,60,33,20,62,40,53,46,52,50,97,81,72,44,69,39,62,53,38,47,52,50,30,20,48,51,43,20,51,48,48,53,58,69,68,55,90,49,43,66,60,50,51,49,59,69,46,57,82,65,44,66,42,77,31,71,70,39,48,63,41,41,32,40,38,36,29,37,69,72,94,76,19,56,71,47,78,44,77,58,80,78,75,76,80,71,77,79,78,65,81,78,123,104,73,33,46,55,41,73,37,63,71,36,43,59,60,50,51,66,40,31,43,52,46,85,63,47,44,56,55,37,52,52,49,51,32,52,75,37,57,26,70,43,36,40,37,39,72,38,79,89,77,14,33,40,35,42,34,22,54,19,79,42,62,90,58,71,44,50,70,34,27,30,23,36,54,80,59,55,70,67,51,41,61,55,64,58,56,58,28,54,53,61,53,42,48,43,70,54,20,56,32,42,35,41,34,21,41,46,33,33,34,73,40,50,21,70,48,35,76,70,51,35,76,38,62,51,40,80,47,54,80,89,66,41,31,72,10,36,37,40,38,32,32,62,39,87,64,84,67,44,76,65,49,48,54,64,53,36,22,33,27,77,54,54,42,26,52,70,89,38,77,58,82,29,76,60,8,65,90,70,45,79,59,42,86,54,99,59,24,39,37,27,67,31,31,81,87,65,26,63,58,61,87,48,48,37,32,26,49,91,23,29,63,40,44,66,62,94,80,65,72,88,67,74,42,23,38,34,43,42,34,54,79,80,50,57,52,18,42,74,66,43,56,32,43,42,40,44,73,63,50,47,54,54,49,51,53,48,54,50,49,50,49,50,52,53,49,52,51,46,52,73,71,37,58,67,66,59,34,40,76,40,35,47,65,40,22,61,75,68,68,46,36,63,73,51,37,85,48,66,65,55,63,23,85,36,32,22,35,49,73,42,77,73,44,26,70,86,77,82,79,64,77,22,49,37,64,39,91,65,48,70,51,49,65,37,42,75,71,55,75,40,47,38,30,33,74,76,74,54,27,35,82,38,30,54,59,54,51,47,32,38,74,70,62,30,30,41,37,51,68,82,76,47,39,88,81,22,66,64,63,80,58,48,42,56,54,81,79,40,58,73,51,80,45,73,39,67,68,75,50,76,45,76,44,86,40,82,77,51,69,37,40,37,35,38,17,51,26,36,38,41,34,47,64,92,45,73,49,75,36,40,55,52,45,41,24,48,79,64,29,34,43,34,10,67,54,40,62,71,27,63,40,59,33,21,62,38,54,47,52,51,96,80,70,45,70,40,61,54,38,47,51,49,29,20,47,51,43,20,52,49,48,53,58,68,67,56,89,49,44,66,61,50,52,48,60,66,47,57,79,66,44,65,41,80,30,73,70,38,49,64,40,41,31,39,38,36,29,38,70,72,93,75,17,55,71,48,78,43,78,57,77,77,74,78,79,71,79,79,71,69,74,73,126

Nearest PDB structures (foldseek):
  6baw-assembly3_C  TM=6.112E-01  e=2.955E-06  Canis lupus familiaris
  6baw-assembly6_A  TM=6.068E-01  e=2.637E-06  Canis lupus familiaris
  5wmt-assembly5_B  TM=5.974E-01  e=5.852E-06  Canis lupus familiaris
  8tf0-assembly3_C  TM=5.593E-01  e=4.402E-06  Canis lupus familiaris
  8tf0-assembly1_B  TM=5.484E-01  e=5.391E-05  Canis lupus familiaris

Radius of gyration: 43.3 Å; Cα contacts (8 Å, |Δi|>4): 2184; chains: 2; bounding box: 91×158×115 Å

Organism: Piscinibacter sakaiensis (NCBI:txid1547922)

pLDDT: mean 90.92, std 10.38, range [21.03, 98.56]

=== Feature glossary ===
Key to the feature types in this record:

— What the protein is —

Primary structure: the covalent order of the twenty standard amino acids along the backbone. Two proteins with the same sequence will (almost always) fold to the same structure; two with 30% identity often share a fold but not the details.

Database cross-references. InterPro integrates a dozen domain/family signature databases into unified entries with residue-range hits. GO terms attach function/process/location labels with evidence codes. CATH codes position the fold in a four-level structural taxonomy. Organism is the NCBI-taxonomy species name.

— Where its atoms are —

The mmCIF block holds the 3D Cartesian coordinates of each backbone atom (N, Cα, C, O) in ångströms. mmCIF is the PDB's canonical archive format — a tagged-loop text representation of the atomic model.

Six rendered views show the 3D structure from the faces of a cube — i.e. along ±x, ±y, ±z. Rendering representation is drawn randomly per protein from cartoon (secondary-structure ribbons), sticks (backbone bonds), or molecular surface; coloring is either N→C rainbow (blue at the N-terminus through red at the C-terminus) or one color per chain.

— Local backbone conformation —

DSSP 8-state secondary structure assigns each residue one of H (α-helix), G (3₁₀-helix), I (π-helix), E (extended β-strand), B (isolated β-bridge), T (hydrogen-bonded turn), S (bend), or '-' (coil). The assignment is computed from backbone hydrogen-bond geometry via the Kabsch–Sander algorithm.

P-SEA three-state annotation labels each residue as helix, strand, or coil based purely on the geometry of the Cα trace. It serves as a fallback when the full backbone (and thus DSSP) is unavailable.

The φ/ψ torsion pair specifies the backbone conformation at each residue. φ rotates about the N–Cα bond, ψ about the Cα–C bond. Steric clashes forbid most of the (φ, ψ) plane — the allowed regions (α-helix basin, β-sheet basin, left-handed helix) are the Ramachandran-allowed regions.

— Global shape and packing —

The geometric summary reports three shape descriptors. Rg (radius of gyration) measures how spread out the Cα atoms are about their centre of mass; compact globular proteins have small Rg, elongated or unfolded ones large. Cα contacts (<8 Å, |i−j|>4) count long-range residue pairs in spatial proximity — high for tightly packed folds, near zero for rods or random coil. The bounding-box extents give the protein's footprint along x, y, z in Å.

Accessible surface area quantifies burial. A residue with SASA near zero is packed into the hydrophobic core; one with SASA >100 Å² sits on the surface. Computed here via the Shrake–Rupley numerical algorithm with a 1.4 Å probe.

Plot images: a contact map (which residues are close in 3D, as an N×N binary image), a Ramachandran scatter (backbone torsion angles, revealing secondary-structure composition at a glance), and — for AlphaFold structures — a PAE heatmap (pairwise prediction confidence).

— Structural neighborhood —

The Foldseek 3Di string encodes local tertiary geometry as a 20-letter alphabet — one character per residue — derived from the relative positions of nearby Cα atoms. Unlike the amino-acid sequence, 3Di is a direct function of the 3D structure, so two proteins with the same fold have similar 3Di strings even at low sequence identity.

Nearest PDB neighbors are the top structural matches found by Foldseek when searching this structure against the entire Protein Data Bank. Each hit reports a TM-score (0 to 1; >0.5 almost always implies the same fold) and an E-value. These are *structural* homologs — they may share no detectable sequence similarity.

— Confidence and disorder —

For AlphaFold models, the B-factor field carries pLDDT — the model's own estimate of local accuracy on a 0–100 scale. Regions with pLDDT<50 should be treated as essentially unmodeled; they often correspond to intrinsically disordered segments.

B-factor (Debye–Waller factor) reflects atomic displacement in the crystal lattice. It is an experimental observable (units Å²), not a prediction; low values mean the atom is pinned down, high values mean it moves or is heterogeneous across the crystal.

Predicted aligned error is AlphaFold's pairwise confidence. Unlike pLDDT (per-residue), PAE is per-residue-pair and captures whether two parts of the structure are correctly placed relative to each other. Units are ångströms of expected positional error.